Protein AF-0000000086189251 (afdb_homodimer)

Foldseek 3Di:
DDDPQKDWPDKFWAFDVVVCVVCQADQFLPTDTWTWTWIQHPQFTKIWTQDPVPGIDIFGQGRHPVLVVQQQLQAAAADDFFFQDPPQPDDPPNSPLSFFGPLFRHYAQEEEAAFALAAPFQWLQDQLRRYNVGFFGHDLVLSVVLVVSSCVGVVQAHLEYEYHHHARLPHPCSLVSLVVVVVGRYLAYEYEHQQQCLLPPPVSLVSCLVNQLHYAYEYEDAADDQQLCCNGTVGRCNVSSVSNLVSCLVSLRQYEYEHADKPPGCLLGLQVQVVVLLQGFNPAEYEYEYREDFHSRDDAGRHDMQALVNSQCNNCVNNVRLDHSQQWHQLHNARSRFKIKWKWFQAPVRRIDIPCVQCDVLNLCVLLVSCVVSVVPDPDPPDDDPVLSVLLNVLVNCCSGPSDDLSGLCPLVSVLSNVVVTVPNHVVSVVLSPDPDPCSNVVNSRNSRNTMYMYMYGYAYESSNDTVRNQSSANHWYWFAHPPGRIHTGHPNSLRHRPSNVCRRSSNVPTDGPD/DDDPQKDWPDKFWAFDVVVCVVCQADQFLPTDTWTWTWIQHPQFTKIWTQDPPPGIDIFGQGRHPVLVVQQQLQAAAADDFFFQDPPQPDDPPNSPLSFFGPLFRHYAQEEEAAFALAAPFQWLQDQLRRYNVGFFGHDLVLSVVLVVSSCVGVVQAHLEYEYHHHARLPHPCSLVSLVVVVPGRYLAYEYEHQQQCLLPPPVSLVSCLVNQLHYAYEYEDAADDQQLCCNGTVGRCNVSSVSNLVSCLVSLRQYEYEHADKPPGCLLGLQVQVVVLLQGFNPAEYEYEYREDFHSRDDAGRHDMQALVNSQCNNCVNNVRLDHSQQWHQLHNARSRFKIKWKWFQAPVRRIDIPCVQCDVLNLCVLLVSCVVSVVPDPDDPDDPPVLSVLLNVLVNCCSGPSDDLSGLCPLVSVLSCVVVGVPNHVVSVVLSPDPDPCSVVVNSRNSRNTMYMYMYGYAYESSNDTVRNQSSANHWYWFAHPPGRIHIGHPNSCRHRVSNVCRRSSNVPTDGPD

Sequence (1030 aa):
MPLRGDRIHRYVDAYCPLCHEAEPERPLSQVHRLAARLMVRDDRVWLERGCATHGLVRTLYDESPEILRYLEQWTAPTKLHVPDAEGNFDPLPSAYLRGLPEMQTQHTCILLEDLLEHCNLKCPTCFAESAPARASVVSVADVLASVDTRLSRENGRIDVLMLSGGEPTLHPQLAQLLDELVKRPIVRILINTNGLLVAQSDELLATLARHRERVEVYLQYDGPSAAASVHHRGADLRRFKEAAIMRLSEAGVFTTLTMTAQLGVNDHEIGAVVERALATPYIGGVTIQPVFGSGRASGIDPMDRLTHTGVLARLGPQTSGRVTWSDLTALPCSHPHCCSVGYLLRDDSGVWRSLTSLLGHDRMLELLDLAPDLVANRIADQQLPAELRKVVKSSILDLLSEQSSLSHPSMARVWGDICAACDLGVGTLATLASGKLPGGAARLRALLGERVVRVTVKPFMDINTMIEERLTQCCVHVATVGEGGAHQCAPFCAVQAWRPLSDQRISTAIGKDLRMPLRGDRIHRYVDAYCPLCHEAEPERPLSQVHRLAARLMVRDDRVWLERGCATHGLVRTLYDESPEILRYLEQWTAPTKLHVPDAEGNFDPLPSAYLRGLPEMQTQHTCILLEDLLEHCNLKCPTCFAESAPARASVVSVADVLASVDTRLSRENGRIDVLMLSGGEPTLHPQLAQLLDELVKRPIVRILINTNGLLVAQSDELLATLARHRERVEVYLQYDGPSAAASVHHRGADLRRFKEAAIMRLSEAGVFTTLTMTAQLGVNDHEIGAVVERALATPYIGGVTIQPVFGSGRASGIDPMDRLTHTGVLARLGPQTSGRVTWSDLTALPCSHPHCCSVGYLLRDDSGVWRSLTSLLGHDRMLELLDLAPDLVANRIADQQLPAELRKVVKSSILDLLSEQSSLSHPSMARVWGDICAACDLGVGTLATLASGKLPGGAARLRALLGERVVRVTVKPFMDINTMIEERLTQCCVHVATVGEGGAHQCAPFCAVQAWRPLSDQRISTAIGKDLR

Secondary structure (DSSP, 8-state):
--B-SSEEEEEEEE--HHHHHH-TT--GGGPPPEEEEEEEETTEEEEEEEETTTEEEEEEEES-HHHHHHHTT---PPBP---SSTT--PPTTGGGGGSS-TT--S--SEEEEE-BSB-S---TT-TT--BTT--EE--HHHHHHHHHHHHHHTTT-EEEEEEESS-GGG-TTHHHHHHHHTTSSEEEEEEEE-SHHHHH-HHHHHHHHHTTTTEEEEEE---S-HHHHHHHHSS--HHHHHHHHHHHHHTT--EEEEEEE-TTTTGGGHHHHHHHHHHSTTEEEEEEEE--S-TT-----TTS---HHHHHHHHHHHTTTSS-GGG-EE-TTS-TTT-EEEEEEE-TTS-EEEHHHHH-HHHHHHHTT--HHHHHT---S----HHHHHHHHHHHHHHTSTT--TTSTHHHHHHHHHHHHS--S-HHHHHHHH---TTHHHHHHHHHHHHEEEEEE-----TTT-BHHHHHT--EEEEEE-GGG-EEEEEHHHHHH-HHHHTTBHHHHT-EE--/--B-SSEEEEEEEE--HHHHHH-TT--GGGPPPEEEEEEEETTEEEEEEEETTTEEEEEEEES-HHHHHHHTT---PPBP---SSTT--PPTTGGGGGSS-TT--S--SEEEEE-BSB-S---TT-TT--BTT--EE--HHHHHHHHHHHHHHTTT-EEEEEEESS-GGG-TTHHHHHHHHTTSSEEEEEEEE-SHHHHH-HHHHHHHHHTTTTEEEEEE---S-HHHHHHHHSS--HHHHHHHHHHHHHTT--EEEEEEE-TTTTGGGHHHHHHHHHHSTTEEEEEEEE--S-TT-----TTS---HHHHHHHHHHHTTTSS-GGG-EE-TTS-TTT-EEEEEEE-TTS-EEEHHHHH-HHHHHHHTT--HHHHHT---S----HHHHHHHHHHHHHHTSTT--TTSTHHHHHHHHHHHHS--S-HHHHHHHH---TTHHHHHHHHHHHHEEEEEE-----TTT-BHHHHHT--EEEEEE-GGG-EEEEEHHHHHH-HHHHTTBHHHHT-EE--

Radius of gyration: 32.0 Å; Cα contacts (8 Å, |Δi|>4): 2337; chains: 2; bounding box: 62×94×77 Å

Nearest PDB structures (foldseek):
  7tom-assembly1_A  TM=7.694E-01  e=2.847E-34  Methanocaldococcus jannaschii
  7tol-assembly1_A  TM=7.715E-01  e=2.152E-32  Methanocaldococcus jannaschii
  6b4c-assembly9_I  TM=7.360E-01  e=2.020E-04  Trichoderma virens Gv29-8
  6b4c-assembly12_L  TM=7.309E-01  e=3.653E-04  Trichoderma virens Gv29-8
  6b4c-assembly5_E  TM=7.487E-01  e=1.705E-03  Trichoderma virens Gv29-8

Organism: NCBI:txid1656884

InterPro domains:
  IPR007197 Radical SAM [PF04055] (118-276)
  IPR007197 Radical SAM [PS51918] (101-327)
  IPR007197 Radical SAM [SFLDS00029] (111-299)
  IPR013785 Aldolase-type TIM barrel [G3DSA:3.20.20.70] (110-347)
  IPR034474 Methyltransferase, class D [PTHR43306] (32-494)
  IPR056488 HMPTM, N-terminal zinc ribbon domain [PF23545] (9-62)
  IPR058240 Radical SAM superfamily [SSF102114] (109-298)

Solvent-accessible surface area (backbone atoms only — not comparable to full-atom values): 51078 Å² total; per-residue (Å²): 109,56,67,56,81,41,35,79,73,43,73,47,39,27,52,57,46,66,61,39,69,75,42,59,76,56,61,48,84,72,51,63,76,22,63,24,32,36,32,37,45,95,66,21,26,31,35,37,35,40,31,67,86,74,36,79,46,76,21,48,51,34,53,33,53,69,56,50,56,56,22,60,55,35,54,50,64,29,29,46,57,57,44,60,34,86,82,34,27,49,60,69,66,38,25,44,61,52,9,39,30,62,74,45,50,24,32,69,41,29,41,33,38,36,41,20,33,29,14,98,48,62,32,49,47,30,53,76,60,34,21,63,83,36,48,24,35,41,49,63,68,57,51,49,50,41,53,51,49,50,22,68,52,32,83,60,40,38,36,23,39,33,38,25,48,36,30,35,86,67,44,90,55,45,70,59,42,51,61,56,51,72,74,40,65,52,62,29,35,32,39,39,32,72,33,60,60,54,42,69,32,67,66,56,45,51,52,49,46,74,42,24,65,46,35,35,36,36,32,52,43,57,48,91,52,55,68,37,28,28,61,46,46,66,41,72,50,60,67,39,44,52,42,21,52,51,52,34,31,75,58,60,27,41,26,28,40,32,24,65,30,33,64,93,64,35,55,87,36,54,22,57,44,53,50,50,31,72,72,34,54,15,26,38,21,36,35,42,25,35,64,49,60,20,57,49,25,68,85,73,47,56,74,62,66,47,27,57,40,41,54,34,64,42,29,18,78,51,41,78,58,69,45,39,49,81,34,36,40,22,28,26,62,34,37,36,83,47,27,35,37,25,42,34,36,43,28,82,86,68,49,72,43,31,53,38,65,71,62,29,64,70,54,49,36,47,56,62,60,41,36,66,74,66,48,72,73,64,78,80,69,89,67,60,53,68,69,56,43,51,52,37,31,52,32,50,49,45,58,51,38,84,52,51,43,88,56,34,76,65,39,40,55,35,51,23,48,44,38,70,74,33,91,67,58,39,64,64,58,30,49,46,40,70,46,89,50,90,67,31,66,61,52,41,48,50,48,46,23,61,26,36,34,34,43,31,40,42,39,61,45,18,53,62,55,38,44,49,66,52,58,36,22,30,30,46,24,30,38,23,41,32,83,94,66,41,68,33,32,31,37,45,46,56,33,52,58,34,49,78,46,40,51,19,24,40,18,67,59,64,26,40,71,74,122,109,58,68,56,83,41,35,79,73,43,73,48,40,27,52,59,47,66,62,39,69,75,42,59,76,56,60,48,84,73,50,62,77,22,62,24,31,35,32,38,47,95,67,21,26,29,35,36,32,40,32,67,87,74,36,79,46,75,23,46,50,33,54,32,52,67,57,49,56,56,22,60,56,34,52,49,64,30,30,46,56,58,44,63,33,87,82,35,25,50,61,69,66,38,27,45,61,53,10,39,29,62,74,46,49,25,31,67,42,28,41,33,38,38,40,20,33,28,14,97,50,62,33,48,47,31,51,77,60,34,20,64,83,35,47,24,35,41,50,64,68,57,52,49,49,42,52,51,50,49,21,70,50,33,83,58,40,36,36,22,39,33,39,26,50,35,29,33,86,67,43,92,55,44,68,59,42,51,60,55,51,72,73,41,64,49,61,30,36,32,38,37,34,73,32,59,61,55,43,70,32,66,66,57,46,49,53,48,45,75,40,24,66,46,36,35,36,36,32,52,42,58,49,92,50,55,67,38,28,28,61,46,45,65,40,72,52,61,66,39,43,53,42,21,51,51,52,33,32,75,58,59,26,42,28,28,40,32,23,65,30,35,64,93,64,34,56,87,35,53,21,57,45,53,50,51,31,72,72,33,54,15,26,37,20,38,35,43,23,36,63,47,60,20,58,49,24,68,84,74,46,57,74,62,67,48,26,58,39,41,54,34,65,42,28,19,78,51,41,78,58,69,45,39,50,80,33,36,40,22,28,27,62,35,37,35,82,47,28,34,38,26,43,35,37,43,26,82,86,68,51,71,42,32,54,38,64,70,63,29,64,71,54,48,35,48,56,62,61,42,36,65,75,65,51,72,73,64,84,78,72,88,67,62,54,70,66,54,43,51,52,39,31,51,32,50,50,44,59,49,35,84,52,51,41,87,53,34,75,65,40,39,53,35,51,23,46,45,38,70,75,31,92,68,57,39,64,65,56,32,49,46,41,71,46,89,50,88,66,31,65,62,53,42,48,51,48,44,23,61,27,35,33,35,43,32,39,43,39,61,45,18,55,62,55,36,43,50,65,51,57,36,22,31,30,46,25,31,39,24,40,30,83,96,66,41,68,33,30,31,38,47,46,54,32,53,56,34,50,77,47,41,52,18,25,41,20,66,60,65,27,39,71,73,121

pLDDT: mean 89.83, std 12.54, range [29.78, 98.88]

Structure (mmCIF, N/CA/C/O backbone):
data_AF-0000000086189251-model_v1
#
loop_
_entity.id
_entity.type
_entity.pdbx_description
1 polymer 'Radical SAM protein'
#
loop_
_atom_site.group_PDB
_atom_site.id
_atom_site.type_symbol
_atom_site.label_atom_id
_atom_site.label_alt_id
_atom_site.label_comp_id
_atom_site.label_asym_id
_atom_site.label_entity_id
_atom_site.label_seq_id
_atom_site.pdbx_PDB_ins_code
_atom_site.Cartn_x
_atom_site.Cartn_y
_atom_site.Cartn_z
_atom_site.occupancy
_atom_site.B_iso_or_equiv
_atom_site.auth_seq_id
_atom_site.auth_comp_id
_atom_site.auth_asym_id
_atom_site.auth_atom_id
_atom_site.pdbx_PDB_model_num
ATOM 1 N N . MET A 1 1 ? 8.203 10.938 21.984 1 82.81 1 MET A N 1
ATOM 2 C CA . MET A 1 1 ? 7.926 9.508 21.953 1 82.81 1 MET A CA 1
ATOM 3 C C . MET A 1 1 ? 9.047 8.75 21.266 1 82.81 1 MET A C 1
ATOM 5 O O . MET A 1 1 ? 9.703 9.281 20.359 1 82.81 1 MET A O 1
ATOM 9 N N . PRO A 1 2 ? 9.32 7.574 21.719 1 74.69 2 PRO A N 1
ATOM 10 C CA . PRO A 1 2 ? 10.367 6.777 21.078 1 74.69 2 PRO A CA 1
ATOM 11 C C . PRO A 1 2 ? 9.953 6.23 19.703 1 74.69 2 PRO A C 1
ATOM 13 O O . PRO A 1 2 ? 8.75 6.121 19.422 1 74.69 2 PRO A O 1
ATOM 16 N N . LEU A 1 3 ? 10.953 6.051 18.891 1 76.56 3 LEU A N 1
ATOM 17 C CA . LEU A 1 3 ? 10.695 5.363 17.641 1 76.56 3 LEU A CA 1
ATOM 18 C C . LEU A 1 3 ? 10.102 3.98 17.891 1 76.56 3 LEU A C 1
ATOM 20 O O . LEU A 1 3 ? 10.422 3.33 18.875 1 76.56 3 LEU A O 1
ATOM 24 N N . ARG A 1 4 ? 9.219 3.521 17.156 1 76.44 4 ARG A N 1
ATOM 25 C CA . ARG A 1 4 ? 8.531 2.238 17.281 1 76.44 4 ARG A CA 1
ATOM 26 C C . ARG A 1 4 ? 9.516 1.078 17.156 1 76.44 4 ARG A C 1
ATOM 28 O O . ARG A 1 4 ? 9.281 -0.003 17.688 1 76.44 4 ARG A O 1
ATOM 35 N N . GLY A 1 5 ? 10.711 1.241 16.609 1 75.31 5 GLY A N 1
ATOM 36 C CA . GLY A 1 5 ? 11.672 0.165 16.438 1 75.31 5 GLY A CA 1
ATOM 37 C C . GLY A 1 5 ? 11.398 -0.689 15.211 1 75.31 5 GLY A C 1
ATOM 38 O O . GLY A 1 5 ? 12.195 -1.562 14.867 1 75.31 5 GLY A O 1
ATOM 39 N N . ASP A 1 6 ? 10.227 -0.654 14.727 1 85.62 6 ASP A N 1
ATOM 40 C CA . ASP A 1 6 ? 9.844 -1.315 13.484 1 85.62 6 ASP A CA 1
ATOM 41 C C . ASP A 1 6 ? 9.516 -0.293 12.391 1 85.62 6 ASP A C 1
ATOM 43 O O . ASP A 1 6 ? 9.383 0.9 12.672 1 85.62 6 ASP A O 1
ATOM 47 N N . ARG A 1 7 ? 9.586 -0.708 11.211 1 88.62 7 ARG A N 1
ATOM 48 C CA . ARG A 1 7 ? 9.289 0.152 10.07 1 88.62 7 ARG A CA 1
ATOM 49 C C . ARG A 1 7 ? 8.078 -0.356 9.297 1 88.62 7 ARG A C 1
ATOM 51 O O . ARG A 1 7 ? 7.973 -1.553 9.016 1 88.62 7 ARG A O 1
ATOM 58 N N . ILE A 1 8 ? 7.215 0.523 9.047 1 91.62 8 ILE A N 1
ATOM 59 C CA . ILE A 1 8 ? 6.062 0.165 8.227 1 91.62 8 ILE A CA 1
ATOM 60 C C . ILE A 1 8 ? 6.5 -0.007 6.773 1 91.62 8 ILE A C 1
ATOM 62 O O . ILE A 1 8 ? 6.984 0.939 6.145 1 91.62 8 ILE A O 1
ATOM 66 N N . HIS A 1 9 ? 6.367 -1.194 6.285 1 93.81 9 HIS A N 1
ATOM 67 C CA . HIS A 1 9 ? 6.672 -1.455 4.883 1 93.81 9 HIS A CA 1
ATOM 68 C C . HIS A 1 9 ? 5.531 -1.004 3.977 1 93.81 9 HIS A C 1
ATOM 70 O O . HIS A 1 9 ? 5.766 -0.351 2.957 1 93.81 9 HIS A O 1
ATOM 76 N N . ARG A 1 10 ? 4.316 -1.361 4.43 1 94.12 10 ARG A N 1
ATOM 77 C CA . ARG A 1 10 ? 3.139 -0.965 3.664 1 94.12 10 ARG A CA 1
ATOM 78 C C . ARG A 1 10 ? 1.858 -1.255 4.441 1 94.12 10 ARG A C 1
ATOM 80 O O . ARG A 1 10 ? 1.791 -2.227 5.199 1 94.12 10 ARG A O 1
ATOM 87 N N . TYR A 1 11 ? 0.849 -0.387 4.191 1 96.69 11 TYR A N 1
ATOM 88 C CA . TYR A 1 11 ? -0.486 -0.683 4.699 1 96.69 11 TYR A CA 1
ATOM 89 C C . TYR A 1 11 ? -1.227 -1.635 3.766 1 96.69 11 TYR A C 1
ATOM 91 O O . TYR A 1 11 ? -1.125 -1.519 2.543 1 96.69 11 TYR A O 1
ATOM 99 N N . VAL A 1 12 ? -1.908 -2.57 4.367 1 98.06 12 VAL A N 1
ATOM 100 C CA . VAL A 1 12 ? -2.658 -3.551 3.586 1 98.06 12 VAL A CA 1
ATOM 101 C C . VAL A 1 12 ? -3.979 -3.865 4.285 1 98.06 12 VAL A C 1
ATOM 103 O O . VAL A 1 12 ? -4.285 -3.297 5.336 1 98.06 12 VAL A O 1
ATOM 106 N N . ASP A 1 13 ? -4.816 -4.652 3.629 1 98.12 13 ASP A N 1
ATOM 107 C CA . ASP A 1 13 ? -5.996 -5.266 4.23 1 98.12 13 ASP A CA 1
ATOM 108 C C . ASP A 1 13 ? -5.824 -6.777 4.359 1 98.12 13 ASP A C 1
ATOM 110 O O . ASP A 1 13 ? -5.273 -7.422 3.463 1 98.12 13 ASP A O 1
ATOM 114 N N . ALA A 1 14 ? -6.207 -7.254 5.449 1 98.38 14 ALA A N 1
ATOM 115 C CA . ALA A 1 14 ? -6.035 -8.68 5.711 1 98.38 14 ALA A CA 1
ATOM 116 C C . ALA A 1 14 ? -7.219 -9.242 6.488 1 98.38 14 ALA A C 1
ATOM 118 O O . ALA A 1 14 ? -8.273 -8.609 6.574 1 98.38 14 ALA A O 1
ATOM 119 N N . TYR A 1 15 ? -7.121 -10.492 6.934 1 98.19 15 TYR A N 1
ATOM 120 C CA . TYR A 1 15 ? -8.18 -11.211 7.637 1 98.19 15 TYR A CA 1
ATOM 121 C C . TYR A 1 15 ? -7.645 -11.867 8.906 1 98.19 15 TYR A C 1
ATOM 123 O O . TYR A 1 15 ? -6.445 -12.125 9.016 1 98.19 15 TYR A O 1
ATOM 131 N N . CYS A 1 16 ? -8.5 -12.125 9.859 1 98.25 16 CYS A N 1
ATOM 132 C CA . CYS A 1 16 ? -8.086 -12.695 11.133 1 98.25 16 CYS A CA 1
ATOM 133 C C . CYS A 1 16 ? -8.055 -14.219 11.07 1 98.25 16 CYS A C 1
ATOM 135 O O . CYS A 1 16 ? -9.094 -14.859 10.93 1 98.25 16 CYS A O 1
ATOM 137 N N . PRO A 1 17 ? -6.859 -14.781 11.18 1 97.25 17 PRO A N 1
ATOM 138 C CA . PRO A 1 17 ? -6.797 -16.234 11.141 1 97.25 17 PRO A CA 1
ATOM 139 C C . PRO A 1 17 ? -7.496 -16.891 12.328 1 97.25 17 PRO A C 1
ATOM 141 O O . PRO A 1 17 ? -7.996 -18.016 12.211 1 97.25 17 PRO A O 1
ATOM 144 N N . LEU A 1 18 ? -7.543 -16.203 13.445 1 97.69 18 LEU A N 1
ATOM 145 C CA . LEU A 1 18 ? -8.195 -16.75 14.633 1 97.69 18 LEU A CA 1
ATOM 146 C C . LEU A 1 18 ? -9.711 -16.781 14.461 1 97.69 18 LEU A C 1
ATOM 148 O O . LEU A 1 18 ? -10.367 -17.75 14.82 1 97.69 18 LEU A O 1
ATOM 152 N N . CYS A 1 19 ? -10.297 -15.688 13.922 1 97.38 19 CYS A N 1
ATOM 153 C CA . CYS A 1 19 ? -11.711 -15.703 13.578 1 97.38 19 CYS A CA 1
ATOM 154 C C . CYS A 1 19 ? -12.023 -16.812 12.586 1 97.38 19 CYS A C 1
ATOM 156 O O . CYS A 1 19 ? -13.055 -17.484 12.703 1 97.38 19 CYS A O 1
ATOM 158 N N . HIS A 1 20 ? -11.141 -16.953 11.625 1 95.75 20 HIS A N 1
ATOM 159 C CA . HIS A 1 20 ? -11.328 -17.969 10.578 1 95.75 20 HIS A CA 1
ATOM 160 C C . HIS A 1 20 ? -11.336 -19.375 11.172 1 95.75 20 HIS A C 1
ATOM 162 O O . HIS A 1 20 ? -12.188 -20.188 10.812 1 95.75 20 HIS A O 1
ATOM 168 N N . GLU A 1 21 ? -10.398 -19.656 12 1 93.56 21 GLU A N 1
ATOM 169 C CA . GLU A 1 21 ? -10.289 -20.969 12.617 1 93.56 21 GLU A CA 1
ATOM 170 C C . GLU A 1 21 ? -11.484 -21.25 13.531 1 93.56 21 GLU A C 1
ATOM 172 O O . GLU A 1 21 ? -11.961 -22.391 13.609 1 93.56 21 GLU A O 1
ATOM 177 N N . ALA A 1 22 ? -11.945 -20.234 14.18 1 95 22 ALA A N 1
ATOM 178 C CA . ALA A 1 22 ? -13.055 -20.375 15.109 1 95 22 ALA A CA 1
ATOM 179 C C . ALA A 1 22 ? -14.352 -20.703 14.375 1 95 22 ALA A C 1
ATOM 181 O O . ALA A 1 22 ? -15.188 -21.469 14.875 1 95 22 ALA A O 1
ATOM 182 N N . GLU A 1 23 ? -14.5 -20.109 13.18 1 94 23 GLU A N 1
ATOM 183 C CA . GLU A 1 23 ? -15.711 -20.344 12.391 1 94 23 GLU A CA 1
ATOM 184 C C . GLU A 1 23 ? -15.375 -20.469 10.906 1 94 23 GLU A C 1
ATOM 186 O O . GLU A 1 23 ? -15.75 -19.625 10.094 1 94 23 GLU A O 1
ATOM 191 N N . PRO A 1 24 ? -14.891 -21.578 10.523 1 87.31 24 PRO A N 1
ATOM 192 C CA . PRO A 1 24 ? -14.445 -21.766 9.141 1 87.31 24 PRO A CA 1
ATOM 193 C C . PRO A 1 24 ? -15.594 -21.719 8.141 1 87.31 24 PRO A C 1
ATOM 195 O O . PRO A 1 24 ? -15.383 -21.438 6.953 1 87.31 24 PRO A O 1
ATOM 198 N N . GLU A 1 25 ? -16.797 -21.953 8.602 1 90.62 25 GLU A N 1
ATOM 199 C CA . GLU A 1 25 ? -17.938 -22.031 7.691 1 90.62 25 GLU A CA 1
ATOM 200 C C . GLU A 1 25 ? -18.781 -20.75 7.762 1 90.62 25 GLU A C 1
ATOM 202 O O . GLU A 1 25 ? -19.875 -20.703 7.211 1 90.62 25 GLU A O 1
ATOM 207 N N . ARG A 1 26 ? -18.297 -19.781 8.375 1 93.56 26 ARG A N 1
ATOM 208 C CA . ARG A 1 26 ? -19.047 -18.547 8.5 1 93.56 26 ARG A CA 1
ATOM 209 C C . ARG A 1 26 ? -19.391 -17.969 7.133 1 93.56 26 ARG A C 1
ATOM 211 O O . ARG A 1 26 ? -18.578 -18.016 6.207 1 93.56 26 ARG A O 1
ATOM 218 N N . PRO A 1 27 ? -20.641 -17.375 7.074 1 96.38 27 PRO A N 1
ATOM 219 C CA . PRO A 1 27 ? -20.953 -16.688 5.82 1 96.38 27 PRO A CA 1
ATOM 220 C C . PRO A 1 27 ? -19.906 -15.633 5.453 1 96.38 27 PRO A C 1
ATOM 222 O O . PRO A 1 27 ? -19.438 -14.891 6.32 1 96.38 27 PRO A O 1
ATOM 225 N N . LEU A 1 28 ? -19.547 -15.602 4.16 1 97.25 28 LEU A N 1
ATOM 226 C CA . LEU A 1 28 ? -18.453 -14.734 3.727 1 97.25 28 LEU A CA 1
ATOM 227 C C . LEU A 1 28 ? -18.812 -13.266 3.949 1 97.25 28 LEU A C 1
ATOM 229 O O . LEU A 1 28 ? -17.906 -12.43 4.086 1 97.25 28 LEU A O 1
ATOM 233 N N . SER A 1 29 ? -20.125 -12.93 3.969 1 95.19 29 SER A N 1
ATOM 234 C CA . SER A 1 29 ? -20.547 -11.555 4.223 1 95.19 29 SER A CA 1
ATOM 235 C C . SER A 1 29 ? -20.203 -11.117 5.641 1 95.19 29 SER A C 1
ATOM 237 O O . SER A 1 29 ? -20.219 -9.93 5.953 1 95.19 29 SER A O 1
ATOM 239 N N . GLN A 1 30 ? -19.844 -12.07 6.504 1 95 30 GLN A N 1
ATOM 240 C CA . GLN A 1 30 ? -19.531 -11.773 7.898 1 95 30 GLN A CA 1
ATOM 241 C C . GLN A 1 30 ? -18.031 -11.812 8.141 1 95 30 GLN A C 1
ATOM 243 O O . GLN A 1 30 ? -17.578 -11.625 9.273 1 95 30 GLN A O 1
ATOM 248 N N . VAL A 1 31 ? -17.281 -12.117 7.098 1 96.38 31 VAL A N 1
ATOM 249 C CA . VAL A 1 31 ? -15.82 -12.031 7.207 1 96.38 31 VAL A CA 1
ATOM 250 C C . VAL A 1 31 ? -15.383 -10.57 7.164 1 96.38 31 VAL A C 1
ATOM 252 O O . VAL A 1 31 ? -15.672 -9.859 6.199 1 96.38 31 VAL A O 1
ATOM 255 N N . HIS A 1 32 ? -14.672 -10.141 8.18 1 94.62 32 HIS A N 1
ATOM 256 C CA . HIS A 1 32 ? -14.32 -8.734 8.305 1 94.62 32 HIS A CA 1
ATOM 257 C C . HIS A 1 32 ? -12.992 -8.438 7.613 1 94.62 32 HIS A C 1
ATOM 259 O O . HIS A 1 32 ? -12.008 -9.156 7.805 1 94.62 32 HIS A O 1
ATOM 265 N N . ARG A 1 33 ? -13.055 -7.41 6.797 1 95.69 33 ARG A N 1
ATOM 266 C CA . ARG A 1 33 ? -11.828 -6.816 6.285 1 95.69 33 ARG A CA 1
ATOM 267 C C . ARG A 1 33 ? -11.109 -6.02 7.371 1 95.69 33 ARG A C 1
ATOM 269 O O . ARG A 1 33 ? -11.68 -5.082 7.938 1 95.69 33 ARG A O 1
ATOM 276 N N . LEU A 1 34 ? -9.898 -6.367 7.676 1 97.75 34 LEU A N 1
ATOM 277 C CA . LEU A 1 34 ? -9.203 -5.73 8.789 1 97.75 34 LEU A CA 1
ATOM 278 C C . LEU A 1 34 ? -8.117 -4.789 8.297 1 97.75 34 LEU A C 1
ATOM 280 O O . LEU A 1 34 ? -7.43 -5.09 7.316 1 97.75 34 LEU A O 1
ATOM 284 N N . ALA A 1 35 ? -8.008 -3.623 8.992 1 96.94 35 ALA A N 1
ATOM 285 C CA . ALA A 1 35 ? -6.816 -2.801 8.812 1 96.94 35 ALA A CA 1
ATOM 286 C C . ALA A 1 35 ? -5.559 -3.564 9.219 1 96.94 35 ALA A C 1
ATOM 288 O O . ALA A 1 35 ? -5.504 -4.164 10.289 1 96.94 35 ALA A O 1
ATOM 289 N N . ALA A 1 36 ? -4.625 -3.549 8.289 1 98.31 36 ALA A N 1
ATOM 290 C CA . ALA A 1 36 ? -3.395 -4.305 8.516 1 98.31 36 ALA A CA 1
ATOM 291 C C . ALA A 1 36 ? -2.186 -3.574 7.941 1 98.31 36 ALA A C 1
ATOM 293 O O . ALA A 1 36 ? -2.328 -2.52 7.32 1 98.31 36 ALA A O 1
ATOM 294 N N . ARG A 1 37 ? -1.031 -4.098 8.312 1 97.38 37 ARG A N 1
ATOM 295 C CA . ARG A 1 37 ? 0.231 -3.547 7.824 1 97.38 37 ARG A CA 1
ATOM 296 C C . ARG A 1 37 ? 1.312 -4.621 7.777 1 97.38 37 ARG A C 1
ATOM 298 O O . ARG A 1 37 ? 1.271 -5.586 8.547 1 97.38 37 ARG A O 1
ATOM 305 N N . LEU A 1 38 ? 2.178 -4.461 6.777 1 98 38 LEU A N 1
ATOM 306 C CA . LEU A 1 38 ? 3.434 -5.207 6.766 1 98 38 LEU A CA 1
ATOM 307 C C . LEU A 1 38 ? 4.527 -4.441 7.504 1 98 38 LEU A C 1
ATOM 309 O O . LEU A 1 38 ? 4.867 -3.32 7.125 1 98 38 LEU A O 1
ATOM 313 N N . MET A 1 39 ? 5.031 -5.094 8.539 1 96.38 39 MET A N 1
ATOM 314 C CA . MET A 1 39 ? 6.02 -4.457 9.406 1 96.38 39 MET A CA 1
ATOM 315 C C . MET A 1 39 ? 7.371 -5.152 9.289 1 96.38 39 MET A C 1
ATOM 317 O O . MET A 1 39 ? 7.449 -6.383 9.328 1 96.38 39 MET A O 1
ATOM 321 N N . VAL A 1 40 ? 8.391 -4.363 9.102 1 95.38 40 VAL A N 1
ATOM 322 C CA . VAL A 1 40 ? 9.742 -4.914 9.125 1 95.38 40 VAL A CA 1
ATOM 323 C C . VAL A 1 40 ? 10.305 -4.848 10.539 1 95.38 40 VAL A C 1
ATOM 325 O O . VAL A 1 40 ? 10.422 -3.764 11.117 1 95.38 40 VAL A O 1
ATOM 328 N N . ARG A 1 41 ? 10.531 -5.914 11.086 1 93.69 41 ARG A N 1
ATOM 329 C CA . ARG A 1 41 ? 11.125 -6.059 12.414 1 93.69 41 ARG A CA 1
ATOM 330 C C . ARG A 1 41 ? 12.148 -7.188 12.445 1 93.69 41 ARG A C 1
ATOM 332 O O . ARG A 1 41 ? 11.875 -8.297 11.969 1 93.69 41 ARG A O 1
ATOM 339 N N . ASP A 1 42 ? 13.344 -6.902 12.938 1 92.69 42 ASP A N 1
ATOM 340 C CA . ASP A 1 42 ? 14.422 -7.883 13.039 1 92.69 42 ASP A CA 1
ATOM 341 C C . ASP A 1 42 ? 14.711 -8.531 11.688 1 92.69 42 ASP A C 1
ATOM 343 O O . ASP A 1 42 ? 14.797 -9.758 11.586 1 92.69 42 ASP A O 1
ATOM 347 N N . ASP A 1 43 ? 14.625 -7.758 10.656 1 93.44 43 ASP A N 1
ATOM 348 C CA . ASP A 1 43 ? 15 -8.109 9.289 1 93.44 43 ASP A CA 1
ATOM 349 C C . ASP A 1 43 ? 14.047 -9.156 8.711 1 93.44 43 ASP A C 1
ATOM 351 O O . ASP A 1 43 ? 14.453 -10 7.91 1 93.44 43 ASP A O 1
ATOM 355 N N . ARG A 1 44 ? 12.867 -9.195 9.258 1 97.5 44 ARG A N 1
ATOM 356 C CA . ARG A 1 44 ? 11.773 -9.992 8.711 1 97.5 44 ARG A CA 1
ATOM 357 C C . ARG A 1 44 ? 10.531 -9.133 8.484 1 97.5 44 ARG A C 1
ATOM 359 O O . ARG A 1 44 ? 10.445 -8.008 8.992 1 97.5 44 ARG A O 1
ATOM 366 N N . VAL A 1 45 ? 9.648 -9.602 7.715 1 98.38 45 VAL A N 1
ATOM 367 C CA . VAL A 1 45 ? 8.414 -8.883 7.418 1 98.38 45 VAL A CA 1
ATOM 368 C C . VAL A 1 45 ? 7.242 -9.57 8.109 1 98.38 45 VAL A C 1
ATOM 370 O O . VAL A 1 45 ? 6.98 -10.75 7.867 1 98.38 45 VAL A O 1
ATOM 373 N N . TRP A 1 46 ? 6.586 -8.859 8.906 1 98.56 46 TRP A N 1
ATOM 374 C CA . TRP A 1 46 ? 5.461 -9.383 9.672 1 98.56 46 TRP A CA 1
ATOM 375 C C . TRP A 1 46 ? 4.145 -8.773 9.195 1 98.56 46 TRP A C 1
ATOM 377 O O . TRP A 1 46 ? 4.09 -7.578 8.891 1 98.56 46 TRP A O 1
ATOM 387 N N . LEU A 1 47 ? 3.125 -9.602 9.07 1 98.75 47 LEU A N 1
ATOM 388 C CA . LEU A 1 47 ? 1.77 -9.117 8.836 1 98.75 47 LEU A CA 1
ATOM 389 C C . LEU A 1 47 ? 1.029 -8.898 10.148 1 98.75 47 LEU A C 1
ATOM 391 O O . LEU A 1 47 ? 0.8 -9.852 10.898 1 98.75 47 LEU A O 1
ATOM 395 N N . GLU A 1 48 ? 0.732 -7.664 10.43 1 98.25 48 GLU A N 1
ATOM 396 C CA . GLU A 1 48 ? -0.018 -7.305 11.633 1 98.25 48 GLU A CA 1
ATOM 397 C C . GLU A 1 48 ? -1.407 -6.781 11.273 1 98.25 48 GLU A C 1
ATOM 399 O O . GLU A 1 48 ? -1.56 -5.992 10.344 1 98.25 48 GLU A O 1
ATOM 404 N N . ARG A 1 49 ? -2.441 -7.293 11.891 1 98.19 49 ARG A N 1
ATOM 405 C CA . ARG A 1 49 ? -3.795 -6.797 11.664 1 98.19 49 ARG A CA 1
ATOM 406 C C . ARG A 1 49 ? -4.562 -6.668 12.977 1 98.19 49 ARG A C 1
ATOM 408 O O . ARG A 1 49 ? -4.285 -7.387 13.938 1 98.19 49 ARG A O 1
ATOM 415 N N . GLY A 1 50 ? -5.418 -5.668 13.062 1 98.31 50 GLY A N 1
ATOM 416 C CA . GLY A 1 50 ? -6.246 -5.426 14.234 1 98.31 50 GLY A CA 1
ATOM 417 C C . GLY A 1 50 ? -7.629 -6.043 14.125 1 98.31 50 GLY A C 1
ATOM 418 O O . GLY A 1 50 ? -8.391 -5.715 13.219 1 98.31 50 GLY A O 1
ATOM 419 N N . CYS A 1 51 ? -7.961 -6.938 15.023 1 98.12 51 CYS A N 1
ATOM 420 C CA . CYS A 1 51 ? -9.258 -7.598 15.086 1 98.12 51 CYS A CA 1
ATOM 421 C C . CYS A 1 51 ? -10.016 -7.199 16.344 1 98.12 51 CYS A C 1
ATOM 423 O O . CYS A 1 51 ? -9.492 -7.305 17.453 1 98.12 51 CYS A O 1
ATOM 425 N N . ALA A 1 52 ? -11.211 -6.758 16.172 1 96.88 52 ALA A N 1
ATOM 426 C CA . ALA A 1 52 ? -12.008 -6.289 17.297 1 96.88 52 ALA A CA 1
ATOM 427 C C . ALA A 1 52 ? -12.18 -7.383 18.344 1 96.88 52 ALA A C 1
ATOM 429 O O . ALA A 1 52 ? -12.312 -7.094 19.531 1 96.88 52 ALA A O 1
ATOM 430 N N . THR A 1 53 ? -12.117 -8.617 17.891 1 97 53 THR A N 1
ATOM 431 C CA . THR A 1 53 ? -12.344 -9.75 18.781 1 97 53 THR A CA 1
ATOM 432 C C . THR A 1 53 ? -11.023 -10.25 19.359 1 97 53 THR A C 1
ATOM 434 O O . THR A 1 53 ? -10.945 -10.562 20.547 1 97 53 THR A O 1
ATOM 437 N N . HIS A 1 54 ? -9.938 -10.25 18.609 1 98.19 54 HIS A N 1
ATOM 438 C CA . HIS A 1 54 ? -8.734 -10.961 19.031 1 98.19 54 HIS A CA 1
ATOM 439 C C . HIS A 1 54 ? -7.578 -10 19.266 1 98.19 54 HIS A C 1
ATOM 441 O O . HIS A 1 54 ? -6.488 -10.422 19.656 1 98.19 54 HIS A O 1
ATOM 447 N N . GLY A 1 55 ? -7.832 -8.711 19.047 1 98.19 55 GLY A N 1
ATOM 448 C CA . GLY A 1 55 ? -6.762 -7.742 19.234 1 98.19 55 GLY A CA 1
ATOM 449 C C . GLY A 1 55 ? -5.742 -7.754 18.109 1 98.19 55 GLY A C 1
ATOM 450 O O . GLY A 1 55 ? -6.098 -7.93 16.938 1 98.19 55 GLY A O 1
ATOM 451 N N . LEU A 1 56 ? -4.516 -7.43 18.469 1 98.06 56 LEU A N 1
ATOM 452 C CA . LEU A 1 56 ? -3.438 -7.434 17.5 1 98.06 56 LEU A CA 1
ATOM 453 C C . LEU A 1 56 ? -3.004 -8.859 17.172 1 98.06 56 LEU A C 1
ATOM 455 O O . LEU A 1 56 ? -2.598 -9.609 18.062 1 98.06 56 LEU A O 1
ATOM 459 N N . VAL A 1 57 ? -3.16 -9.25 15.953 1 98.38 57 VAL A N 1
ATOM 460 C CA . VAL A 1 57 ? -2.725 -10.562 15.477 1 98.38 57 VAL A CA 1
ATOM 461 C C . VAL A 1 57 ? -1.528 -10.406 14.547 1 98.38 57 VAL A C 1
ATOM 463 O O . VAL A 1 57 ? -1.611 -9.703 13.531 1 98.38 57 VAL A O 1
ATOM 466 N N . ARG A 1 58 ? -0.418 -11.062 14.891 1 97.88 58 ARG A N 1
ATOM 467 C CA . ARG A 1 58 ? 0.818 -10.961 14.117 1 97.88 58 ARG A CA 1
ATOM 468 C C . ARG A 1 58 ? 1.251 -12.328 13.602 1 97.88 58 ARG A C 1
ATOM 470 O O . ARG A 1 58 ? 1.181 -13.32 14.32 1 97.88 58 ARG A O 1
ATOM 477 N N . THR A 1 59 ? 1.593 -12.414 12.289 1 98.69 59 THR A N 1
ATOM 478 C CA . THR A 1 59 ? 2.16 -13.617 11.68 1 98.69 59 THR A CA 1
ATOM 479 C C . THR A 1 59 ? 3.32 -13.258 10.758 1 98.69 59 THR A C 1
ATOM 481 O O . THR A 1 59 ? 3.443 -12.109 10.32 1 98.69 59 THR A O 1
ATOM 484 N N . LEU A 1 60 ? 4.184 -14.25 10.492 1 98.75 60 LEU A N 1
ATOM 485 C CA . LEU A 1 60 ? 5.285 -14.039 9.555 1 98.75 60 LEU A CA 1
ATOM 486 C C . LEU A 1 60 ? 4.773 -13.969 8.125 1 98.75 60 LEU A C 1
ATOM 488 O O . LEU A 1 60 ? 4.086 -14.883 7.66 1 98.75 60 LEU A O 1
ATOM 492 N N . TYR A 1 61 ? 5.062 -12.875 7.461 1 98.62 61 TYR A N 1
ATOM 493 C CA . TYR A 1 61 ? 4.645 -12.711 6.07 1 98.62 61 TYR A CA 1
ATOM 494 C C . TYR A 1 61 ? 5.754 -13.133 5.117 1 98.62 61 TYR A C 1
ATOM 496 O O . TYR A 1 61 ? 5.496 -13.836 4.133 1 98.62 61 TYR A O 1
ATOM 504 N N . ASP A 1 62 ? 6.98 -12.688 5.41 1 98.62 62 ASP A N 1
ATOM 505 C CA . ASP A 1 62 ? 8.109 -13.039 4.551 1 98.62 62 ASP A CA 1
ATOM 506 C C . ASP A 1 62 ? 9.422 -12.953 5.316 1 98.62 62 ASP A C 1
ATOM 508 O O . ASP A 1 62 ? 9.547 -12.195 6.277 1 98.62 62 ASP A O 1
ATOM 512 N N . GLU A 1 63 ? 10.469 -13.602 4.844 1 98.31 63 GLU A N 1
ATOM 513 C CA . GLU A 1 63 ? 11.703 -13.797 5.602 1 98.31 63 GLU A CA 1
ATOM 514 C C . GLU A 1 63 ? 12.727 -12.711 5.289 1 98.31 63 GLU A C 1
ATOM 516 O O . GLU A 1 63 ? 13.664 -12.492 6.059 1 98.31 63 GLU A O 1
ATOM 521 N N . SER A 1 64 ? 12.594 -12.023 4.129 1 98.06 64 SER A N 1
ATOM 522 C CA . SER A 1 64 ? 13.625 -11.062 3.75 1 98.06 64 SER A CA 1
ATOM 523 C C . SER A 1 64 ? 13.016 -9.773 3.215 1 98.06 64 SER A C 1
ATOM 525 O O . SER A 1 64 ? 12.539 -9.734 2.076 1 98.06 64 SER A O 1
ATOM 527 N N . PRO A 1 65 ? 13.094 -8.656 4.012 1 96.56 65 PRO A N 1
ATOM 528 C CA . PRO A 1 65 ? 12.602 -7.375 3.506 1 96.56 65 PRO A CA 1
ATOM 529 C C . PRO A 1 65 ? 13.367 -6.891 2.279 1 96.56 65 PRO A C 1
ATOM 531 O O . PRO A 1 65 ? 12.789 -6.246 1.399 1 96.56 65 PRO A O 1
ATOM 534 N N . GLU A 1 66 ? 14.633 -7.195 2.199 1 94.94 66 GLU A N 1
ATOM 535 C CA . GLU A 1 66 ? 15.469 -6.777 1.08 1 94.94 66 GLU A CA 1
ATOM 536 C C . GLU A 1 66 ? 14.977 -7.371 -0.234 1 94.94 66 GLU A C 1
ATOM 538 O O . GLU A 1 66 ? 14.766 -6.648 -1.21 1 94.94 66 GLU A O 1
ATOM 543 N N . ILE A 1 67 ? 14.773 -8.656 -0.259 1 97.56 67 ILE A N 1
ATOM 544 C CA . ILE A 1 67 ? 14.344 -9.328 -1.477 1 97.56 67 ILE A CA 1
ATOM 545 C C . ILE A 1 67 ? 12.922 -8.891 -1.833 1 97.56 67 ILE A C 1
ATOM 547 O O . ILE A 1 67 ? 12.586 -8.75 -3.01 1 97.56 67 ILE A O 1
ATOM 551 N N . LEU A 1 68 ? 12.156 -8.703 -0.771 1 97.19 68 LEU A N 1
ATOM 552 C CA . LEU A 1 68 ? 10.781 -8.258 -1 1 97.19 68 LEU A CA 1
ATOM 553 C C . LEU A 1 68 ? 10.758 -6.902 -1.701 1 97.19 68 LEU A C 1
ATOM 555 O O . LEU A 1 68 ? 10.008 -6.707 -2.658 1 97.19 68 LEU A O 1
ATOM 559 N N . ARG A 1 69 ? 11.57 -5.941 -1.268 1 93.38 69 ARG A N 1
ATOM 560 C CA . ARG A 1 69 ? 11.68 -4.629 -1.896 1 93.38 69 ARG A CA 1
ATOM 561 C C . ARG A 1 69 ? 12.156 -4.754 -3.342 1 93.38 69 ARG A C 1
ATOM 563 O O . ARG A 1 69 ? 11.688 -4.02 -4.219 1 93.38 69 ARG A O 1
ATOM 570 N N . TYR A 1 70 ? 13.039 -5.641 -3.529 1 92.94 70 TYR A N 1
ATOM 571 C CA . TYR A 1 70 ? 13.531 -5.895 -4.883 1 92.94 70 TYR A CA 1
ATOM 572 C C . TYR A 1 70 ? 12.391 -6.32 -5.801 1 92.94 70 TYR A C 1
ATOM 574 O O . TYR A 1 70 ? 12.242 -5.793 -6.906 1 92.94 70 TYR A O 1
ATOM 582 N N . LEU A 1 71 ? 11.609 -7.262 -5.352 1 94.56 71 LEU A N 1
ATOM 583 C CA . LEU A 1 71 ? 10.508 -7.773 -6.156 1 94.56 71 LEU A CA 1
ATOM 584 C C . LEU A 1 71 ? 9.508 -6.664 -6.477 1 94.56 71 LEU A C 1
ATOM 586 O O . LEU A 1 71 ? 8.945 -6.629 -7.57 1 94.56 71 LEU A O 1
ATOM 590 N N . GLU A 1 72 ? 9.32 -5.766 -5.582 1 92.31 72 GLU A N 1
ATOM 591 C CA . GLU A 1 72 ? 8.328 -4.703 -5.723 1 92.31 72 GLU A CA 1
ATOM 592 C C . GLU A 1 72 ? 8.734 -3.713 -6.812 1 92.31 72 GLU A C 1
ATOM 594 O O . GLU A 1 72 ? 7.918 -2.904 -7.258 1 92.31 72 GLU A O 1
ATOM 599 N N . GLN A 1 73 ? 9.914 -3.842 -7.309 1 86.38 73 GLN A N 1
ATOM 600 C CA . GLN A 1 73 ? 10.375 -2.965 -8.383 1 86.38 73 GLN A CA 1
ATOM 601 C C . GLN A 1 73 ? 9.844 -3.424 -9.734 1 86.38 73 GLN A C 1
ATOM 603 O O . GLN A 1 73 ? 9.859 -2.662 -10.703 1 86.38 73 GLN A O 1
ATOM 608 N N . TRP A 1 74 ? 9.414 -4.66 -9.727 1 86.69 74 TRP A N 1
ATOM 609 C CA . TRP A 1 74 ? 9.055 -5.273 -11 1 86.69 74 TRP A CA 1
ATOM 610 C C . TRP A 1 74 ? 7.543 -5.246 -11.219 1 86.69 74 TRP A C 1
ATOM 612 O O . TRP A 1 74 ? 6.922 -6.293 -11.43 1 86.69 74 TRP A O 1
ATOM 622 N N . THR A 1 75 ? 6.918 -4.121 -11.117 1 78.94 75 THR A N 1
ATOM 623 C CA . THR A 1 75 ? 5.477 -3.998 -11.297 1 78.94 75 THR A CA 1
ATOM 624 C C . THR A 1 75 ? 5.145 -3.418 -12.664 1 78.94 75 THR A C 1
ATOM 626 O O . THR A 1 75 ? 5.625 -2.342 -13.023 1 78.94 75 THR A O 1
ATOM 629 N N . ALA A 1 76 ? 4.359 -4.176 -13.422 1 77.81 76 ALA A N 1
ATOM 630 C CA . ALA A 1 76 ? 3.912 -3.736 -14.742 1 77.81 76 ALA A CA 1
ATOM 631 C C . ALA A 1 76 ? 2.42 -3.41 -14.734 1 77.81 76 ALA A C 1
ATOM 633 O O . ALA A 1 76 ? 1.699 -3.795 -13.805 1 77.81 76 ALA A O 1
ATOM 634 N N . PRO A 1 77 ? 2.02 -2.684 -15.742 1 79.44 77 PRO A N 1
ATOM 635 C CA . PRO A 1 77 ? 0.577 -2.455 -15.852 1 79.44 77 PRO A CA 1
ATOM 636 C C . PRO A 1 77 ? -0.216 -3.75 -16.016 1 79.44 77 PRO A C 1
ATOM 638 O O . PRO A 1 77 ? 0.253 -4.691 -16.656 1 79.44 77 PRO A O 1
ATOM 641 N N . THR A 1 78 ? -1.331 -3.77 -15.445 1 85.75 78 THR A N 1
ATOM 642 C CA . THR A 1 78 ? -2.186 -4.953 -15.5 1 85.75 78 THR A CA 1
ATOM 643 C C . THR A 1 78 ? -3.1 -4.902 -16.719 1 85.75 78 THR A C 1
ATOM 645 O O . THR A 1 78 ? -3.215 -3.863 -17.375 1 85.75 78 THR A O 1
ATOM 648 N N . LYS A 1 79 ? -3.662 -6.023 -17.031 1 87.81 79 LYS A N 1
ATOM 649 C CA . LYS A 1 79 ? -4.598 -6.129 -18.156 1 87.81 79 LYS A CA 1
ATOM 650 C C . LYS A 1 79 ? -6.043 -6.09 -17.672 1 87.81 79 LYS A C 1
ATOM 652 O O . LYS A 1 79 ? -6.32 -6.41 -16.516 1 87.81 79 LYS A O 1
ATOM 657 N N . LEU A 1 80 ? -6.91 -5.723 -18.547 1 89.12 80 LEU A N 1
ATOM 658 C CA . LEU A 1 80 ? -8.328 -5.621 -18.234 1 89.12 80 LEU A CA 1
ATOM 659 C C . LEU A 1 80 ? -8.93 -7.004 -17.984 1 89.12 80 LEU A C 1
ATOM 661 O O . LEU A 1 80 ? -8.469 -7.996 -18.562 1 89.12 80 LEU A O 1
ATOM 665 N N . HIS A 1 81 ? -9.891 -7.016 -17.109 1 92.75 81 HIS A N 1
ATOM 666 C CA . HIS A 1 81 ? -10.688 -8.219 -16.906 1 92.75 81 HIS A CA 1
ATOM 667 C C . HIS A 1 81 ? -12.164 -7.957 -17.156 1 92.75 81 HIS A C 1
ATOM 669 O O . HIS A 1 81 ? -12.609 -6.809 -17.141 1 92.75 81 HIS A O 1
ATOM 675 N N . VAL A 1 82 ? -12.875 -8.945 -17.469 1 95.62 82 VAL A N 1
ATOM 676 C CA . VAL A 1 82 ? -14.328 -8.891 -17.562 1 95.62 82 VAL A CA 1
ATOM 677 C C . VAL A 1 82 ? -14.945 -9.578 -16.344 1 95.62 82 VAL A C 1
ATOM 679 O O . VAL A 1 82 ? -14.688 -10.758 -16.094 1 95.62 82 VAL A O 1
ATOM 682 N N . PRO A 1 83 ? -15.742 -8.797 -15.578 1 96.88 83 PRO A N 1
ATOM 683 C CA . PRO A 1 83 ? -16.359 -9.438 -14.414 1 96.88 83 PRO A CA 1
ATOM 684 C C . PRO A 1 83 ? -17.297 -10.578 -14.789 1 96.88 83 PRO A C 1
ATOM 686 O O . PRO A 1 83 ? -17.938 -10.531 -15.844 1 96.88 83 PRO A O 1
ATOM 689 N N . ASP A 1 84 ? -17.375 -11.57 -13.945 1 97.5 84 ASP A N 1
ATOM 690 C CA . ASP A 1 84 ? -18.297 -12.688 -14.18 1 97.5 84 ASP A CA 1
ATOM 691 C C . ASP A 1 84 ? -19.75 -12.258 -14.016 1 97.5 84 ASP A C 1
ATOM 693 O O . ASP A 1 84 ? -20.625 -12.766 -14.703 1 97.5 84 ASP A O 1
ATOM 697 N N . ALA A 1 85 ? -20.016 -11.422 -13.102 1 95.56 85 ALA A N 1
ATOM 698 C CA . ALA A 1 85 ? -21.312 -10.812 -12.883 1 95.56 85 ALA A CA 1
ATOM 699 C C . ALA A 1 85 ? -21.219 -9.289 -12.914 1 95.56 85 ALA A C 1
ATOM 701 O O . ALA A 1 85 ? -20.625 -8.672 -12.031 1 95.56 85 ALA A O 1
ATOM 702 N N . GLU A 1 86 ? -21.875 -8.688 -13.883 1 95.06 86 GLU A N 1
ATOM 703 C CA . GLU A 1 86 ? -21.875 -7.234 -14.008 1 95.06 86 GLU A CA 1
ATOM 704 C C . GLU A 1 86 ? -22.469 -6.566 -12.773 1 95.06 86 GLU A C 1
ATOM 706 O O . GLU A 1 86 ? -23.469 -7.027 -12.234 1 95.06 86 GLU A O 1
ATOM 711 N N . GLY A 1 87 ? -21.812 -5.574 -12.273 1 96.81 87 GLY A N 1
ATOM 712 C CA . GLY A 1 87 ? -22.328 -4.82 -11.141 1 96.81 87 GLY A CA 1
ATOM 713 C C . GLY A 1 87 ? -21.922 -5.406 -9.805 1 96.81 87 GLY A C 1
ATOM 714 O O . GLY A 1 87 ? -22.344 -4.906 -8.75 1 96.81 87 GLY A O 1
ATOM 715 N N . ASN A 1 88 ? -21.156 -6.461 -9.805 1 97.56 88 ASN A N 1
ATOM 716 C CA . ASN A 1 88 ? -20.672 -7.059 -8.562 1 97.56 88 ASN A CA 1
ATOM 717 C C . ASN A 1 88 ? -19.594 -6.195 -7.914 1 97.56 88 ASN A C 1
ATOM 719 O O . ASN A 1 88 ? -18.406 -6.375 -8.172 1 97.56 88 ASN A O 1
ATOM 723 N N . PHE A 1 89 ? -20.031 -5.262 -7.039 1 98 89 PHE A N 1
ATOM 724 C CA . PHE A 1 89 ? -19.141 -4.418 -6.258 1 98 89 PHE A CA 1
ATOM 725 C C . PHE A 1 89 ? -19.141 -4.824 -4.793 1 98 89 PHE A C 1
ATOM 727 O O . PHE A 1 89 ? -18.844 -4.016 -3.912 1 98 89 PHE A O 1
ATOM 734 N N . ASP A 1 90 ? -19.547 -6.074 -4.5 1 96.75 90 ASP A N 1
ATOM 735 C CA . ASP A 1 90 ? -19.547 -6.582 -3.131 1 96.75 90 ASP A CA 1
ATOM 736 C C . ASP A 1 90 ? -18.141 -6.594 -2.549 1 96.75 90 ASP A C 1
ATOM 738 O O . ASP A 1 90 ? -17.156 -6.688 -3.287 1 96.75 90 ASP A O 1
ATOM 742 N N . PRO A 1 91 ? -18.094 -6.477 -1.208 1 96 91 PRO A N 1
ATOM 743 C CA . PRO A 1 91 ? -16.766 -6.539 -0.578 1 96 91 PRO A CA 1
ATOM 744 C C . PRO A 1 91 ? -16.156 -7.938 -0.622 1 96 91 PRO A C 1
ATOM 746 O O . PRO A 1 91 ? -16.891 -8.93 -0.63 1 96 91 PRO A O 1
ATOM 749 N N . LEU A 1 92 ? -14.828 -7.988 -0.693 1 96.81 92 LEU A N 1
ATOM 750 C CA . LEU A 1 92 ? -14.133 -9.266 -0.569 1 96.81 92 LEU A CA 1
ATOM 751 C C . LEU A 1 92 ? -14.195 -9.781 0.864 1 96.81 92 LEU A C 1
ATOM 753 O O . LEU A 1 92 ? -14.266 -9 1.811 1 96.81 92 LEU A O 1
ATOM 757 N N . PRO A 1 93 ? -14.312 -11.023 1.033 1 97.19 93 PRO A N 1
ATOM 758 C CA . PRO A 1 93 ? -14.234 -12.047 -0.012 1 97.19 93 PRO A CA 1
ATOM 759 C C . PRO A 1 93 ? -15.609 -12.43 -0.557 1 97.19 93 PRO A C 1
ATOM 761 O O . PRO A 1 93 ? -15.711 -13.25 -1.471 1 97.19 93 PRO A O 1
ATOM 764 N N . SER A 1 94 ? -16.703 -11.859 -0.065 1 97.38 94 SER A N 1
ATOM 765 C CA . SER A 1 94 ? -18.047 -12.258 -0.435 1 97.38 94 SER A CA 1
ATOM 766 C C . SER A 1 94 ? -18.297 -12.062 -1.928 1 97.38 94 SER A C 1
ATOM 768 O O . SER A 1 94 ? -19.078 -12.797 -2.535 1 97.38 94 SER A O 1
ATOM 770 N N . ALA A 1 95 ? -17.594 -11.117 -2.523 1 97.81 95 ALA A N 1
ATOM 771 C CA . ALA A 1 95 ? -17.766 -10.828 -3.945 1 97.81 95 ALA A CA 1
ATOM 772 C C . ALA A 1 95 ? -17.484 -12.07 -4.793 1 97.81 95 ALA A C 1
ATOM 774 O O . ALA A 1 95 ? -18.109 -12.266 -5.836 1 97.81 95 ALA A O 1
ATOM 775 N N . TYR A 1 96 ? -16.594 -12.891 -4.391 1 98.25 96 TYR A N 1
ATOM 776 C CA . TYR A 1 96 ? -16.125 -14.023 -5.188 1 98.25 96 TYR A CA 1
ATOM 777 C C . TYR A 1 96 ? -17.188 -15.117 -5.262 1 98.25 96 TYR A C 1
ATOM 779 O O . TYR A 1 96 ? -17.094 -16.031 -6.078 1 98.25 96 TYR A O 1
ATOM 787 N N . LEU A 1 97 ? -18.25 -15.039 -4.406 1 97.75 97 LEU A N 1
ATOM 788 C CA . LEU A 1 97 ? -19.359 -15.977 -4.504 1 97.75 97 LEU A CA 1
ATOM 789 C C . LEU A 1 97 ? -20.047 -15.867 -5.855 1 97.75 97 LEU A C 1
ATOM 791 O O . LEU A 1 97 ? -20.672 -16.828 -6.32 1 97.75 97 LEU A O 1
ATOM 795 N N . ARG A 1 98 ? -19.844 -14.727 -6.453 1 97.5 98 ARG A N 1
ATOM 796 C CA . ARG A 1 98 ? -20.422 -14.484 -7.762 1 97.5 98 ARG A CA 1
ATOM 797 C C . ARG A 1 98 ? -19.344 -14.336 -8.828 1 97.5 98 ARG A C 1
ATOM 799 O O . ARG A 1 98 ? -19.516 -13.578 -9.789 1 97.5 98 ARG A O 1
ATOM 806 N N . GLY A 1 99 ? -18.219 -14.961 -8.633 1 98 99 GLY A N 1
ATOM 807 C CA . GLY A 1 99 ? -17.109 -14.914 -9.578 1 98 99 GLY A CA 1
ATOM 808 C C . GLY A 1 99 ? -16.25 -13.68 -9.422 1 98 99 GLY A C 1
ATOM 809 O O . GLY A 1 99 ? -16.266 -13.039 -8.367 1 98 99 GLY A O 1
ATOM 810 N N . LEU A 1 100 ? -15.438 -13.375 -10.453 1 98.06 100 LEU A N 1
ATOM 811 C CA . LEU A 1 100 ? -14.555 -12.211 -10.43 1 98.06 100 LEU A CA 1
ATOM 812 C C . LEU A 1 100 ? -15.367 -10.914 -10.422 1 98.06 100 LEU A C 1
ATOM 814 O O . LEU A 1 100 ? -16.188 -10.688 -11.32 1 98.06 100 LEU A O 1
ATOM 818 N N . PRO A 1 101 ? -15.125 -10.078 -9.469 1 98.06 101 PRO A N 1
ATOM 819 C CA . PRO A 1 101 ? -15.93 -8.859 -9.336 1 98.06 101 PRO A CA 1
ATOM 820 C C . PRO A 1 101 ? -15.414 -7.719 -10.203 1 98.06 101 PRO A C 1
ATOM 822 O O . PRO A 1 101 ? -14.352 -7.84 -10.82 1 98.06 101 PRO A O 1
ATOM 825 N N . GLU A 1 102 ? -16.172 -6.613 -10.188 1 97.56 102 GLU A N 1
ATOM 826 C CA . GLU A 1 102 ? -15.852 -5.414 -10.953 1 97.56 102 GLU A CA 1
ATOM 827 C C . GLU A 1 102 ? -14.492 -4.84 -10.547 1 97.56 102 GLU A C 1
ATOM 829 O O . GLU A 1 102 ? -13.781 -4.277 -11.383 1 97.56 102 GLU A O 1
ATOM 834 N N . MET A 1 103 ? -14.109 -5.035 -9.32 1 96.62 103 MET A N 1
ATOM 835 C CA . MET A 1 103 ? -12.938 -4.352 -8.797 1 96.62 103 MET A CA 1
ATOM 836 C C . MET A 1 103 ? -11.68 -5.191 -9.008 1 96.62 103 MET A C 1
ATOM 838 O O . MET A 1 103 ? -10.578 -4.781 -8.625 1 96.62 103 MET A O 1
ATOM 842 N N . GLN A 1 104 ? -11.836 -6.352 -9.594 1 96.38 104 GLN A N 1
ATOM 843 C CA . GLN A 1 104 ? -10.648 -7.129 -9.93 1 96.38 104 GLN A CA 1
ATOM 844 C C . GLN A 1 104 ? -9.711 -6.336 -10.836 1 96.38 104 GLN A C 1
ATOM 846 O O . GLN A 1 104 ? -10.172 -5.551 -11.672 1 96.38 104 GLN A O 1
ATOM 851 N N . THR A 1 105 ? -8.367 -6.59 -10.672 1 94.62 105 THR A N 1
ATOM 852 C CA . THR A 1 105 ? -7.457 -5.727 -11.414 1 94.62 105 THR A CA 1
ATOM 853 C C . THR A 1 105 ? -6.586 -6.543 -12.359 1 94.62 105 THR A C 1
ATOM 855 O O . THR A 1 105 ? -5.602 -6.039 -12.906 1 94.62 105 THR A O 1
ATOM 858 N N . GLN A 1 106 ? -6.852 -7.75 -12.555 1 92.56 106 GLN A N 1
ATOM 859 C CA . GLN A 1 106 ? -6.105 -8.602 -13.477 1 92.56 106 GLN A CA 1
ATOM 860 C C . GLN A 1 106 ? -7.008 -9.664 -14.102 1 92.56 106 GLN A C 1
ATOM 862 O O . GLN A 1 106 ? -7.906 -10.188 -13.445 1 92.56 106 GLN A O 1
ATOM 867 N N . HIS A 1 107 ? -6.75 -9.969 -15.344 1 94.06 107 HIS A N 1
ATOM 868 C CA . HIS A 1 107 ? -7.508 -11 -16.031 1 94.06 107 HIS A CA 1
ATOM 869 C C . HIS A 1 107 ? -7.035 -12.391 -15.633 1 94.06 107 HIS A C 1
ATOM 871 O O . HIS A 1 107 ? -6.141 -12.531 -14.797 1 94.06 107 HIS A O 1
ATOM 877 N N . THR A 1 108 ? -7.609 -13.375 -16.203 1 95.62 108 THR A N 1
ATOM 878 C CA . THR A 1 108 ? -7.285 -14.766 -15.906 1 95.62 108 THR A CA 1
ATOM 879 C C . THR A 1 108 ? -6.113 -15.242 -16.766 1 95.62 108 THR A C 1
ATOM 881 O O . THR A 1 108 ? -6.309 -15.68 -17.906 1 95.62 108 THR A O 1
ATOM 884 N N . CYS A 1 109 ? -4.922 -15.227 -16.188 1 93.19 109 CYS A N 1
ATOM 885 C CA . CYS A 1 109 ? -3.762 -15.773 -16.891 1 93.19 109 CYS A CA 1
ATOM 886 C C . CYS A 1 109 ? -3.793 -17.297 -16.891 1 93.19 109 CYS A C 1
ATOM 888 O O . CYS A 1 109 ? -3.424 -17.922 -17.875 1 93.19 109 CYS A O 1
ATOM 890 N N . ILE A 1 110 ? -4.176 -17.828 -15.797 1 96 110 ILE A N 1
ATOM 891 C CA . ILE A 1 110 ? -4.301 -19.281 -15.641 1 96 110 ILE A CA 1
ATOM 892 C C . ILE A 1 110 ? -5.703 -19.625 -15.156 1 96 110 ILE A C 1
ATOM 894 O O . ILE A 1 110 ? -6.156 -19.109 -14.125 1 96 110 ILE A O 1
ATOM 898 N N . LEU A 1 111 ? -6.328 -20.406 -15.898 1 97.88 111 LEU A N 1
ATOM 899 C CA . LEU A 1 111 ? -7.574 -21 -15.438 1 97.88 111 LEU A CA 1
ATOM 900 C C . LEU A 1 111 ? -7.344 -22.438 -14.984 1 97.88 111 LEU A C 1
ATOM 902 O O . LEU A 1 111 ? -6.859 -23.266 -15.75 1 97.88 111 LEU A O 1
ATOM 906 N N . LEU A 1 112 ? -7.652 -22.703 -13.766 1 98.12 112 LEU A N 1
ATOM 907 C CA . LEU A 1 112 ? -7.512 -24.047 -13.219 1 98.12 112 LEU A CA 1
ATOM 908 C C . LEU A 1 112 ? -8.859 -24.766 -13.203 1 98.12 112 LEU A C 1
ATOM 910 O O . LEU A 1 112 ? -9.844 -24.25 -12.672 1 98.12 112 LEU A O 1
ATOM 914 N N . GLU A 1 113 ? -8.891 -25.922 -13.82 1 97.62 113 GLU A N 1
ATOM 915 C CA . GLU A 1 113 ? -10.062 -26.797 -13.844 1 97.62 113 GLU A CA 1
ATOM 916 C C . GLU A 1 113 ? -9.852 -28.031 -12.961 1 97.62 113 GLU A C 1
ATOM 918 O O . GLU A 1 113 ? -9.086 -28.922 -13.312 1 97.62 113 GLU A O 1
ATOM 923 N N . ASP A 1 114 ? -10.562 -28.062 -11.875 1 96.69 114 ASP A N 1
ATOM 924 C CA . ASP A 1 114 ? -10.555 -29.281 -11.078 1 96.69 114 ASP A CA 1
ATOM 925 C C . ASP A 1 114 ? -11.5 -30.328 -11.664 1 96.69 114 ASP A C 1
ATOM 927 O O . ASP A 1 114 ? -12.703 -30.281 -11.422 1 96.6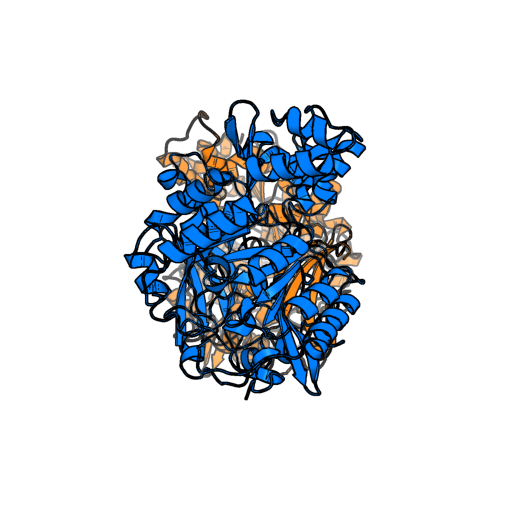9 114 ASP A O 1
ATOM 931 N N . LEU A 1 115 ? -10.945 -31.375 -12.242 1 96.56 115 LEU A N 1
ATOM 932 C CA . LEU A 1 115 ? -11.711 -32.281 -13.07 1 96.56 115 LEU A CA 1
ATOM 933 C C . LEU A 1 115 ? -12.406 -33.344 -12.219 1 96.56 115 LEU A C 1
ATOM 935 O O . LEU A 1 115 ? -13.398 -33.938 -12.648 1 96.56 115 LEU A O 1
ATOM 939 N N . LEU A 1 116 ? -11.797 -33.594 -11.102 1 94.31 116 LEU A N 1
ATOM 940 C CA . LEU A 1 116 ? -12.297 -34.656 -10.227 1 94.31 116 LEU A CA 1
ATOM 941 C C . LEU A 1 116 ? -11.75 -34.5 -8.812 1 94.31 116 LEU A C 1
ATOM 943 O O . LEU A 1 116 ? -10.75 -33.812 -8.602 1 94.31 116 LEU A O 1
ATOM 947 N N . GLU A 1 117 ? -12.398 -35.125 -7.918 1 91.81 117 GLU A N 1
ATOM 948 C CA . GLU A 1 117 ? -11.922 -35.125 -6.539 1 91.81 117 GLU A CA 1
ATOM 949 C C . GLU A 1 117 ? -11.164 -36.406 -6.219 1 91.81 117 GLU A C 1
ATOM 951 O O . GLU A 1 117 ? -10.445 -36.5 -5.223 1 91.81 117 GLU A O 1
ATOM 956 N N . HIS A 1 118 ? -11.266 -37.344 -7.109 1 90.94 118 HIS A N 1
ATOM 957 C CA . HIS A 1 118 ? -10.617 -38.656 -6.961 1 90.94 118 HIS A CA 1
ATOM 958 C C . HIS A 1 118 ? -9.117 -38.562 -7.215 1 90.94 118 HIS A C 1
ATOM 960 O O . HIS A 1 118 ? -8.688 -37.906 -8.156 1 90.94 118 HIS A O 1
ATOM 966 N N . CYS A 1 119 ? -8.367 -39.219 -6.258 1 91.94 119 CYS A N 1
ATOM 967 C CA . CYS A 1 119 ? -6.918 -39.312 -6.41 1 91.94 119 CYS A CA 1
ATOM 968 C C . CYS A 1 119 ? -6.406 -40.656 -5.961 1 91.94 119 CYS A C 1
ATOM 970 O O . CYS A 1 119 ? -6.973 -41.281 -5.055 1 91.94 119 CYS A O 1
ATOM 972 N N . ASN A 1 120 ? -5.414 -41.125 -6.59 1 93.12 120 ASN A N 1
ATOM 973 C CA . ASN A 1 120 ? -4.848 -42.406 -6.223 1 93.12 120 ASN A CA 1
ATOM 974 C C . ASN A 1 120 ? -3.854 -42.281 -5.07 1 93.12 120 ASN A C 1
ATOM 976 O O . ASN A 1 120 ? -3.188 -43.25 -4.707 1 93.12 120 ASN A O 1
ATOM 980 N N . LEU A 1 121 ? -3.68 -41.125 -4.508 1 91.44 121 LEU A N 1
ATOM 981 C CA . LEU A 1 121 ? -2.889 -40.844 -3.311 1 91.44 121 LEU A CA 1
ATOM 982 C C . LEU A 1 121 ? -3.729 -40.156 -2.246 1 91.44 121 LEU A C 1
ATOM 984 O O . LEU A 1 121 ? -4.777 -39.594 -2.553 1 91.44 121 LEU A O 1
ATOM 988 N N . LYS A 1 122 ? -3.354 -40.219 -1.065 1 88.38 122 LYS A N 1
ATOM 989 C CA . LYS A 1 122 ? -3.906 -39.469 0.058 1 88.38 122 LYS A CA 1
ATOM 990 C C . LYS A 1 122 ? -2.818 -38.656 0.784 1 88.38 122 LYS A C 1
ATOM 992 O O . LYS A 1 122 ? -2.602 -38.844 1.982 1 88.38 122 LYS A O 1
ATOM 997 N N . CYS A 1 123 ? -2.258 -37.812 0.097 1 89.38 123 CYS A N 1
ATOM 998 C CA . CYS A 1 123 ? -1.093 -37.094 0.577 1 89.38 123 CYS A CA 1
ATOM 999 C C . CYS A 1 123 ? -1.422 -36.312 1.847 1 89.38 123 CYS A C 1
ATOM 1001 O O . CYS A 1 123 ? -2.447 -35.625 1.915 1 89.38 123 CYS A O 1
ATOM 1003 N N . PRO A 1 124 ? -0.582 -36.219 2.854 1 85.62 124 PRO A N 1
ATOM 1004 C CA . PRO A 1 124 ? -0.766 -35.469 4.094 1 85.62 124 PRO A CA 1
ATOM 1005 C C . PRO A 1 124 ? -0.843 -33.969 3.863 1 85.62 124 PRO A C 1
ATOM 1007 O O . PRO A 1 124 ? -1.468 -33.25 4.648 1 85.62 124 PRO A O 1
ATOM 1010 N N . THR A 1 125 ? -0.323 -33.469 2.789 1 83.69 125 THR A N 1
ATOM 1011 C CA . THR A 1 125 ? -0.224 -32.031 2.576 1 83.69 125 THR A CA 1
ATOM 1012 C C . THR A 1 125 ? -1.136 -31.578 1.435 1 83.69 125 THR A C 1
ATOM 1014 O O . THR A 1 125 ? -0.986 -30.484 0.906 1 83.69 125 THR A O 1
ATOM 1017 N N . CYS A 1 126 ? -2.039 -32.438 1.051 1 83 126 CYS A N 1
ATOM 1018 C CA . CYS A 1 126 ? -2.885 -32.125 -0.09 1 83 126 CYS A CA 1
ATOM 1019 C C . CYS A 1 126 ? -3.758 -30.906 0.211 1 83 126 CYS A C 1
ATOM 1021 O O . CYS A 1 126 ? -4.609 -30.953 1.1 1 83 126 CYS A O 1
ATOM 1023 N N . PHE A 1 127 ? -3.715 -29.891 -0.573 1 80.88 127 PHE A N 1
ATOM 1024 C CA . PHE A 1 127 ? -4.43 -28.656 -0.32 1 80.88 127 PHE A CA 1
ATOM 1025 C C . PHE A 1 127 ? -5.906 -28.797 -0.672 1 80.88 127 PHE A C 1
ATOM 1027 O O . PHE A 1 127 ? -6.734 -27.984 -0.245 1 80.88 127 PHE A O 1
ATOM 1034 N N . ALA A 1 128 ? -6.223 -29.812 -1.431 1 75.06 128 ALA A N 1
ATOM 1035 C CA . ALA A 1 128 ? -7.586 -29.984 -1.926 1 75.06 128 ALA A CA 1
ATOM 1036 C C . ALA A 1 128 ? -8.289 -31.141 -1.215 1 75.06 128 ALA A C 1
ATOM 1038 O O . ALA A 1 128 ? -9.445 -31.438 -1.511 1 75.06 128 ALA A O 1
ATOM 1039 N N . GLU A 1 129 ? -7.621 -31.812 -0.369 1 80.69 129 GLU A N 1
ATOM 1040 C CA . GLU A 1 129 ? -8.141 -32.938 0.415 1 80.69 129 GLU A CA 1
ATOM 1041 C C . GLU A 1 129 ? -8.672 -34.031 -0.49 1 80.69 129 GLU A C 1
ATOM 1043 O O . GLU A 1 129 ? -9.688 -34.656 -0.181 1 80.69 129 GLU A O 1
ATOM 1048 N N . SER A 1 130 ? -8.031 -34.219 -1.601 1 82.5 130 SER A N 1
ATOM 1049 C CA . SER A 1 130 ? -8.406 -35.312 -2.504 1 82.5 130 SER A CA 1
ATOM 1050 C C . SER A 1 130 ? -7.969 -36.656 -1.953 1 82.5 130 SER A C 1
ATOM 1052 O O . SER A 1 130 ? -7.078 -36.719 -1.105 1 82.5 130 SER A O 1
ATOM 1054 N N . ALA A 1 131 ? -8.734 -37.688 -2.404 1 82.38 131 ALA A N 1
ATOM 1055 C CA . ALA A 1 131 ? -8.461 -39.031 -1.909 1 82.38 131 ALA A CA 1
ATOM 1056 C C . ALA A 1 131 ? -9.125 -40.094 -2.793 1 82.38 131 ALA A C 1
ATOM 1058 O O . ALA A 1 131 ? -10.055 -39.781 -3.547 1 82.38 131 ALA A O 1
ATOM 1059 N N . PRO A 1 132 ? -8.695 -41.25 -2.656 1 80.75 132 PRO A N 1
ATOM 1060 C CA . PRO A 1 132 ? -9.273 -42.344 -3.463 1 80.75 132 PRO A CA 1
ATOM 1061 C C . PRO A 1 132 ? -10.766 -42.531 -3.215 1 80.75 132 PRO A C 1
ATOM 1063 O O . PRO A 1 132 ? -11.508 -42.875 -4.133 1 80.75 132 PRO A O 1
ATOM 1066 N N . ALA A 1 133 ? -11.164 -42.156 -2.166 1 78.19 133 ALA A N 1
ATOM 1067 C CA . ALA A 1 133 ? -12.547 -42.438 -1.787 1 78.19 133 ALA A CA 1
ATOM 1068 C C . ALA A 1 133 ? -13.484 -41.375 -2.404 1 78.19 133 ALA A C 1
ATOM 1070 O O . ALA A 1 133 ? -14.703 -41.594 -2.461 1 78.19 133 ALA A O 1
ATOM 1071 N N . ARG A 1 134 ? -12.969 -40.375 -2.818 1 76.12 134 ARG A N 1
ATOM 1072 C CA . ARG A 1 134 ? -13.789 -39.312 -3.428 1 76.12 134 ARG A CA 1
ATOM 1073 C C . ARG A 1 134 ? -14.031 -39.594 -4.902 1 76.12 134 ARG A C 1
ATOM 1075 O O . ARG A 1 134 ? -13.086 -39.75 -5.684 1 76.12 134 ARG A O 1
ATOM 1082 N N . ALA A 1 135 ? -15.32 -39.719 -5.34 1 78.31 135 ALA A N 1
ATOM 1083 C CA . ALA A 1 135 ? -15.594 -40.281 -6.664 1 78.31 135 ALA A CA 1
ATOM 1084 C C . ALA A 1 135 ? -16.156 -39.219 -7.602 1 78.31 135 ALA A C 1
ATOM 1086 O O . ALA A 1 135 ? -16.469 -39.5 -8.758 1 78.31 135 ALA A O 1
ATOM 1087 N N . SER A 1 136 ? -16.094 -38.031 -7.262 1 88.62 136 SER A N 1
ATOM 1088 C CA . SER A 1 136 ? -16.719 -37 -8.055 1 88.62 136 SER A CA 1
ATOM 1089 C C . SER A 1 136 ? -15.891 -36.656 -9.289 1 88.62 136 SER A C 1
ATOM 1091 O O . SER A 1 136 ? -14.695 -36.375 -9.18 1 88.62 136 SER A O 1
ATOM 1093 N N . VAL A 1 137 ? -16.5 -36.719 -10.562 1 93.94 137 VAL A N 1
ATOM 1094 C CA . VAL A 1 137 ? -15.844 -36.438 -11.836 1 93.94 137 VAL A CA 1
ATOM 1095 C C . VAL A 1 137 ? -16.703 -35.469 -12.641 1 93.94 137 VAL A C 1
ATOM 1097 O O . VAL A 1 137 ? -17.922 -35.625 -12.727 1 93.94 137 VAL A O 1
ATOM 1100 N N . VAL A 1 138 ? -16.109 -34.469 -13.148 1 96.19 138 VAL A N 1
ATOM 1101 C CA . VAL A 1 138 ? -16.797 -33.531 -14 1 96.19 138 VAL A CA 1
ATOM 1102 C C . VAL A 1 138 ? -16.859 -34.062 -15.43 1 96.19 138 VAL A C 1
ATOM 1104 O O . VAL A 1 138 ? -15.875 -34.531 -15.961 1 96.19 138 VAL A O 1
ATOM 1107 N N . SER A 1 139 ? -18.016 -33.938 -16.062 1 95.75 139 SER A N 1
ATOM 1108 C CA . SER A 1 139 ? -18.156 -34.438 -17.422 1 95.75 139 SER A CA 1
ATOM 1109 C C . SER A 1 139 ? -17.344 -33.562 -18.406 1 95.75 139 SER A C 1
ATOM 1111 O O . SER A 1 139 ? -17.078 -32.406 -18.125 1 95.75 139 SER A O 1
ATOM 1113 N N . VAL A 1 140 ? -16.953 -34.219 -19.562 1 97.38 140 VAL A N 1
ATOM 1114 C CA . VAL A 1 140 ? -16.25 -33.469 -20.609 1 97.38 140 VAL A CA 1
ATOM 1115 C C . VAL A 1 140 ? -17.078 -32.25 -21.047 1 97.38 140 VAL A C 1
ATOM 1117 O O . VAL A 1 140 ? -16.531 -31.172 -21.219 1 97.38 140 VAL A O 1
ATOM 1120 N N . ALA A 1 141 ? -18.375 -32.469 -21.125 1 96.81 141 ALA A N 1
ATOM 1121 C CA . ALA A 1 141 ? -19.266 -31.375 -21.562 1 96.81 141 ALA A CA 1
ATOM 1122 C C . ALA A 1 141 ? -19.234 -30.203 -20.578 1 96.81 141 ALA A C 1
ATOM 1124 O O . ALA A 1 141 ? -19.219 -29.047 -20.984 1 96.81 141 ALA A O 1
ATOM 1125 N N . ASP A 1 142 ? -19.219 -30.5 -19.312 1 96.44 142 ASP A N 1
ATOM 1126 C CA . ASP A 1 142 ? -19.234 -29.469 -18.281 1 96.44 142 ASP A CA 1
ATOM 1127 C C . ASP A 1 142 ? -17.891 -28.719 -18.25 1 96.44 142 ASP A C 1
ATOM 1129 O O . ASP A 1 142 ? -17.859 -27.5 -18.062 1 96.44 142 ASP A O 1
ATOM 1133 N N . VAL A 1 143 ? -16.797 -29.469 -18.406 1 98 143 VAL A N 1
ATOM 1134 C CA . VAL A 1 143 ? -15.477 -28.828 -18.453 1 98 143 VAL A CA 1
ATOM 1135 C C . VAL A 1 143 ? -15.414 -27.875 -19.641 1 98 143 VAL A C 1
ATOM 1137 O O . VAL A 1 143 ? -14.953 -26.734 -19.516 1 98 143 VAL A O 1
ATOM 1140 N N . LEU A 1 144 ? -15.883 -28.375 -20.797 1 98.38 144 LEU A N 1
ATOM 1141 C CA . LEU A 1 144 ? -15.836 -27.562 -22 1 98.38 144 LEU A CA 1
ATOM 1142 C C . LEU A 1 144 ? -16.734 -26.328 -21.875 1 98.38 144 LEU A C 1
ATOM 1144 O O . LEU A 1 144 ? -16.375 -25.25 -22.359 1 98.38 144 LEU A O 1
ATOM 1148 N N . ALA A 1 145 ? -17.828 -26.484 -21.188 1 97.81 145 ALA A N 1
ATOM 1149 C CA . ALA A 1 145 ? -18.719 -25.344 -20.969 1 97.81 145 ALA A CA 1
ATOM 1150 C C . ALA A 1 145 ? -18.031 -24.281 -20.109 1 97.81 145 ALA A C 1
ATOM 1152 O O . ALA A 1 145 ? -18.172 -23.078 -20.344 1 97.81 145 ALA A O 1
ATOM 1153 N N . SER A 1 146 ? -17.359 -24.703 -19.078 1 98.19 146 SER A N 1
ATOM 1154 C CA . SER A 1 146 ? -16.594 -23.812 -18.219 1 98.19 146 SER A CA 1
ATOM 1155 C C . SER A 1 146 ? -15.523 -23.078 -19.016 1 98.19 146 SER A C 1
ATOM 1157 O O . SER A 1 146 ? -15.398 -21.844 -18.906 1 98.19 146 SER A O 1
ATOM 1159 N N . VAL A 1 147 ? -14.781 -23.812 -19.828 1 98.62 147 VAL A N 1
ATOM 1160 C CA . VAL A 1 147 ? -13.703 -23.25 -20.625 1 98.62 147 VAL A CA 1
ATOM 1161 C C . VAL A 1 147 ? -14.266 -22.25 -21.641 1 98.62 147 VAL A C 1
ATOM 1163 O O . VAL A 1 147 ? -13.727 -21.156 -21.797 1 98.62 147 VAL A O 1
ATOM 1166 N N . ASP A 1 148 ? -15.367 -22.625 -22.281 1 98.44 148 ASP A N 1
ATOM 1167 C CA . ASP A 1 148 ? -15.992 -21.75 -23.281 1 98.44 148 ASP A CA 1
ATOM 1168 C C . ASP A 1 148 ? -16.484 -20.453 -22.641 1 98.44 148 ASP A C 1
ATOM 1170 O O . ASP A 1 148 ? -16.406 -19.391 -23.234 1 98.44 148 ASP A O 1
ATOM 1174 N N . THR A 1 149 ? -17.031 -20.594 -21.469 1 97.88 149 THR A N 1
ATOM 1175 C CA . THR A 1 149 ? -17.469 -19.406 -20.75 1 97.88 149 THR A CA 1
ATOM 1176 C C . THR A 1 149 ? -16.297 -18.469 -20.469 1 97.88 149 THR A C 1
ATOM 1178 O O . THR A 1 149 ? -16.406 -17.266 -20.672 1 97.88 149 THR A O 1
ATOM 1181 N N . ARG A 1 150 ? -15.211 -19.031 -20 1 98.06 150 ARG A N 1
ATOM 1182 C CA . ARG A 1 150 ? -14.047 -18.188 -19.719 1 98.06 150 ARG A CA 1
ATOM 1183 C C . ARG A 1 150 ? -13.5 -17.562 -21 1 98.06 150 ARG A C 1
ATOM 1185 O O . ARG A 1 150 ? -13.094 -16.406 -21.016 1 98.06 150 ARG A O 1
ATOM 1192 N N . LEU A 1 151 ? -13.484 -18.344 -22.078 1 97.81 151 LEU A N 1
ATOM 1193 C CA . LEU A 1 151 ? -13.07 -17.812 -23.375 1 97.81 151 LEU A CA 1
ATOM 1194 C C . LEU A 1 151 ? -13.891 -16.578 -23.75 1 97.81 151 LEU A C 1
ATOM 1196 O O . LEU A 1 151 ? -13.344 -15.594 -24.25 1 97.81 151 LEU A O 1
ATOM 1200 N N . SER A 1 152 ? -15.141 -16.641 -23.469 1 97.06 152 SER A N 1
ATOM 1201 C CA . SER A 1 152 ? -16.016 -15.539 -23.812 1 97.06 152 SER A CA 1
ATOM 1202 C C . SER A 1 152 ? -15.695 -14.289 -23.016 1 97.06 152 SER A C 1
ATOM 1204 O O . SER A 1 152 ? -15.984 -13.172 -23.438 1 97.06 152 SER A O 1
ATOM 1206 N N . ARG A 1 153 ? -15.07 -14.492 -21.859 1 96.19 153 ARG A N 1
ATOM 1207 C CA . ARG A 1 153 ? -14.734 -13.375 -20.984 1 96.19 153 ARG A CA 1
ATOM 1208 C C . ARG A 1 153 ? -13.289 -12.93 -21.188 1 96.19 153 ARG A C 1
ATOM 1210 O O . ARG A 1 153 ? -12.852 -11.945 -20.594 1 96.19 153 ARG A O 1
ATOM 1217 N N . GLU A 1 154 ? -12.555 -13.656 -21.922 1 95.56 154 GLU A N 1
ATOM 1218 C CA . GLU A 1 154 ? -11.133 -13.406 -22.156 1 95.56 154 GLU A CA 1
ATOM 1219 C C . GLU A 1 154 ? -10.859 -13.039 -23.609 1 95.56 154 GLU A C 1
ATOM 1221 O O . GLU A 1 154 ? -9.836 -13.438 -24.172 1 95.56 154 GLU A O 1
ATOM 1226 N N . ASN A 1 155 ? -11.781 -12.414 -24.25 1 93.75 155 ASN A N 1
ATOM 1227 C CA . ASN A 1 155 ? -11.648 -11.984 -25.641 1 93.75 155 ASN A CA 1
ATOM 1228 C C . ASN A 1 155 ? -11.297 -13.148 -26.562 1 93.75 155 ASN A C 1
ATOM 1230 O O . ASN A 1 155 ? -10.461 -13.016 -27.453 1 93.75 155 ASN A O 1
ATOM 1234 N N . GLY A 1 156 ? -11.734 -14.328 -26.219 1 94.94 156 GLY A N 1
ATOM 1235 C CA . GLY A 1 156 ? -11.648 -15.492 -27.078 1 94.94 156 GLY A CA 1
ATOM 1236 C C . GLY A 1 156 ? -10.32 -16.219 -26.984 1 94.94 156 GLY A C 1
ATOM 1237 O O . GLY A 1 156 ? -9.953 -16.969 -27.875 1 94.94 156 GLY A O 1
ATOM 1238 N N . ARG A 1 157 ? -9.633 -15.984 -25.938 1 93.12 157 ARG A N 1
ATOM 1239 C CA . ARG A 1 157 ? -8.328 -16.625 -25.797 1 93.12 157 ARG A CA 1
ATOM 1240 C C . ARG A 1 157 ? -7.992 -16.875 -24.344 1 93.12 157 ARG A C 1
ATOM 1242 O O . ARG A 1 157 ? -8.172 -16 -23.484 1 93.12 157 ARG A O 1
ATOM 1249 N N . ILE A 1 158 ? -7.598 -18.078 -24.031 1 93.75 158 ILE A N 1
ATOM 1250 C CA . ILE A 1 158 ? -7.074 -18.406 -22.719 1 93.75 158 ILE A CA 1
ATOM 1251 C C . ILE A 1 158 ? -5.566 -18.641 -22.797 1 93.75 158 ILE A C 1
ATOM 1253 O O . ILE A 1 158 ? -5.094 -19.375 -23.672 1 93.75 158 ILE A O 1
ATOM 1257 N N . ASP A 1 159 ? -4.863 -18 -21.922 1 90.06 159 ASP A N 1
ATOM 1258 C CA . ASP A 1 159 ? -3.408 -18.125 -21.938 1 90.06 159 ASP A CA 1
ATOM 1259 C C . ASP A 1 159 ? -2.963 -19.5 -21.453 1 90.06 159 ASP A C 1
ATOM 1261 O O . ASP A 1 159 ? -2.244 -20.219 -22.172 1 90.06 159 ASP A O 1
ATOM 1265 N N . VAL A 1 160 ? -3.389 -19.844 -20.297 1 94.62 160 VAL A N 1
ATOM 1266 C CA . VAL A 1 160 ? -3.012 -21.141 -19.734 1 94.62 160 VAL A CA 1
ATOM 1267 C C . VAL A 1 160 ? -4.242 -21.828 -19.141 1 94.62 160 VAL A C 1
ATOM 1269 O O . VAL A 1 160 ? -4.988 -21.203 -18.375 1 94.62 160 VAL A O 1
ATOM 1272 N N . LEU A 1 161 ? -4.434 -23.016 -19.531 1 97.44 161 LEU A N 1
ATOM 1273 C CA . LEU A 1 161 ? -5.414 -23.891 -18.906 1 97.44 161 LEU A CA 1
ATOM 1274 C C . LEU A 1 161 ? -4.727 -25 -18.125 1 97.44 161 LEU A C 1
ATOM 1276 O O . LEU A 1 161 ? -3.945 -25.766 -18.703 1 97.44 161 LEU A O 1
ATOM 1280 N N . MET A 1 162 ? -4.992 -25.047 -16.891 1 97.88 162 MET A N 1
ATOM 1281 C CA . MET A 1 162 ? -4.422 -26.109 -16.062 1 97.88 162 MET A CA 1
ATOM 1282 C C . MET A 1 162 ? -5.488 -27.109 -15.664 1 97.88 162 MET A C 1
ATOM 1284 O O . MET A 1 162 ? -6.508 -26.75 -15.078 1 97.88 162 MET A O 1
ATOM 1288 N N . LEU A 1 163 ? -5.266 -28.297 -16.047 1 98.31 163 LEU A N 1
ATOM 1289 C CA . LEU A 1 163 ? -6.125 -29.406 -15.625 1 98.31 163 LEU A CA 1
ATOM 1290 C C . LEU A 1 163 ? -5.641 -29.984 -14.297 1 98.31 163 LEU A C 1
ATOM 1292 O O . LEU A 1 163 ? -4.523 -30.5 -14.211 1 98.31 163 LEU A O 1
ATOM 1296 N N . SER A 1 164 ? -6.477 -29.812 -13.328 1 96.62 164 SER A N 1
ATOM 1297 C CA . SER A 1 164 ? -6.121 -30.203 -11.969 1 96.62 164 SER A CA 1
ATOM 1298 C C . SER A 1 164 ? -7.227 -31.047 -11.336 1 96.62 164 SER A C 1
ATOM 1300 O O . SER A 1 164 ? -8.016 -31.688 -12.039 1 96.62 164 SER A O 1
ATOM 1302 N N . GLY A 1 165 ? -7.234 -31.062 -9.969 1 93.5 165 GLY A N 1
ATOM 1303 C CA . GLY A 1 165 ? -8.125 -31.922 -9.195 1 93.5 165 GLY A CA 1
ATOM 1304 C C . GLY A 1 165 ? -7.379 -32.938 -8.336 1 93.5 165 GLY A C 1
ATOM 1305 O O . GLY A 1 165 ? -6.273 -32.656 -7.867 1 93.5 165 GLY A O 1
ATOM 1306 N N . GLY A 1 166 ? -8.156 -34.031 -8.039 1 93.81 166 GLY A N 1
ATOM 1307 C CA . GLY A 1 166 ? -7.367 -35.094 -7.418 1 93.81 166 GLY A CA 1
ATOM 1308 C C . GLY A 1 166 ? -6.18 -35.5 -8.258 1 93.81 166 GLY A C 1
ATOM 1309 O O . GLY A 1 166 ? -5.102 -34.906 -8.172 1 93.81 166 GLY A O 1
ATOM 1310 N N . GLU A 1 167 ? -6.453 -36.438 -9.109 1 96.12 167 GLU A N 1
ATOM 1311 C CA . GLU A 1 167 ? -5.488 -36.844 -10.141 1 96.12 167 GLU A CA 1
ATOM 1312 C C . GLU A 1 167 ? -6.121 -36.812 -11.523 1 96.12 167 GLU A C 1
ATOM 1314 O O . GLU A 1 167 ? -6.777 -37.781 -11.93 1 96.12 167 GLU A O 1
ATOM 1319 N N . PRO A 1 168 ? -5.844 -35.75 -12.25 1 96.81 168 PRO A N 1
ATOM 1320 C CA . PRO A 1 168 ? -6.535 -35.531 -13.523 1 96.81 168 PRO A CA 1
ATOM 1321 C C . PRO A 1 168 ? -6.289 -36.656 -14.516 1 96.81 168 PRO A C 1
ATOM 1323 O O . PRO A 1 168 ? -7.137 -36.938 -15.367 1 96.81 168 PRO A O 1
ATOM 1326 N N . THR A 1 169 ? -5.172 -37.375 -14.453 1 97.12 169 THR A N 1
ATOM 1327 C CA . THR A 1 169 ? -4.855 -38.438 -15.391 1 97.12 169 THR A CA 1
ATOM 1328 C C . THR A 1 169 ? -5.789 -39.625 -15.195 1 97.12 169 THR A C 1
ATOM 1330 O O . THR A 1 169 ? -5.84 -40.531 -16.031 1 97.12 169 THR A O 1
ATOM 1333 N N . LEU A 1 170 ? -6.547 -39.562 -14.117 1 94.69 170 LEU A N 1
ATOM 1334 C CA . LEU A 1 170 ? -7.496 -40.656 -13.836 1 94.69 170 LEU A CA 1
ATOM 1335 C C . LEU A 1 170 ? -8.852 -40.344 -14.453 1 94.69 170 LEU A C 1
ATOM 1337 O O . LEU A 1 170 ? -9.766 -41.156 -14.391 1 94.69 170 LEU A O 1
ATOM 1341 N N . HIS A 1 171 ? -9.062 -39.188 -15.008 1 95.75 171 HIS A N 1
ATOM 1342 C CA . HIS A 1 171 ? -10.32 -38.875 -15.672 1 95.75 171 HIS A CA 1
ATOM 1343 C C . HIS A 1 171 ? -10.625 -39.906 -16.766 1 95.75 171 HIS A C 1
ATOM 1345 O O . HIS A 1 171 ? -9.805 -40.125 -17.656 1 95.75 171 HIS A O 1
ATOM 1351 N N . PRO A 1 172 ? -11.773 -40.438 -16.781 1 93.56 172 PRO A N 1
ATOM 1352 C CA . PRO A 1 172 ? -12.055 -41.562 -17.672 1 93.56 172 PRO A CA 1
ATOM 1353 C C . PRO A 1 172 ? -12.039 -41.156 -19.156 1 93.56 172 PRO A C 1
ATOM 1355 O O . PRO A 1 172 ? -11.781 -41.969 -20.031 1 93.56 172 PRO A O 1
ATOM 1358 N N . GLN A 1 173 ? -12.289 -39.969 -19.453 1 96.56 173 GLN A N 1
ATOM 1359 C CA . GLN A 1 173 ? -12.336 -39.5 -20.828 1 96.56 173 GLN A CA 1
ATOM 1360 C C . GLN A 1 173 ? -11.258 -38.438 -21.078 1 96.56 173 GLN A C 1
ATOM 1362 O O . GLN A 1 173 ? -11.5 -37.438 -21.781 1 96.56 173 GLN A O 1
ATOM 1367 N N . LEU A 1 174 ? -10.117 -38.625 -20.5 1 97.44 174 LEU A N 1
ATOM 1368 C CA . LEU A 1 174 ? -9.039 -37.656 -20.594 1 97.44 174 LEU A CA 1
ATOM 1369 C C . LEU A 1 174 ? -8.641 -37.438 -22.047 1 97.44 174 LEU A C 1
ATOM 1371 O O . LEU A 1 174 ? -8.445 -36.281 -22.484 1 97.44 174 LEU A O 1
ATOM 1375 N N . ALA A 1 175 ? -8.484 -38.5 -22.828 1 97.31 175 ALA A N 1
ATOM 1376 C CA . ALA A 1 175 ? -8.062 -38.375 -24.234 1 97.31 175 ALA A CA 1
ATOM 1377 C C . ALA A 1 175 ? -9.047 -37.531 -25.031 1 97.31 175 ALA A C 1
ATOM 1379 O O . ALA A 1 175 ? -8.641 -36.656 -25.812 1 97.31 175 ALA A O 1
ATOM 1380 N N . GLN A 1 176 ? -10.312 -37.844 -24.828 1 97.62 176 GLN A N 1
ATOM 1381 C CA . GLN A 1 176 ? -11.352 -37.094 -25.516 1 97.62 176 GLN A CA 1
ATOM 1382 C C . GLN A 1 176 ? -11.32 -35.625 -25.094 1 97.62 176 GLN A C 1
ATOM 1384 O O . GLN A 1 176 ? -11.484 -34.719 -25.922 1 97.62 176 GLN A O 1
ATOM 1389 N N . LEU A 1 177 ? -11.203 -35.438 -23.797 1 98.31 177 LEU A N 1
ATOM 1390 C CA . LEU A 1 177 ? -11.133 -34.062 -23.281 1 98.31 177 LEU A CA 1
ATOM 1391 C C . LEU A 1 177 ? -9.984 -33.281 -23.938 1 98.31 177 LEU A C 1
ATOM 1393 O O . LEU A 1 177 ? -10.172 -32.156 -24.375 1 98.31 177 LEU A O 1
ATOM 1397 N N . LEU A 1 178 ? -8.781 -33.875 -24.031 1 98.25 178 LEU A N 1
ATOM 1398 C CA . LEU A 1 178 ? -7.617 -33.25 -24.625 1 98.25 178 LEU A CA 1
ATOM 1399 C C . LEU A 1 178 ? -7.859 -32.938 -26.109 1 98.25 178 LEU A C 1
ATOM 1401 O O . LEU A 1 178 ? -7.492 -31.891 -26.594 1 98.25 178 LEU A O 1
ATOM 1405 N N . ASP A 1 179 ? -8.523 -33.906 -26.812 1 98.06 179 ASP A N 1
ATOM 1406 C CA . ASP A 1 179 ? -8.852 -33.719 -28.219 1 98.06 179 ASP A CA 1
ATOM 1407 C C . ASP A 1 179 ? -9.703 -32.469 -28.422 1 98.06 179 ASP A C 1
ATOM 1409 O O . ASP A 1 179 ? -9.516 -31.719 -29.391 1 98.06 179 ASP A O 1
ATOM 1413 N N . GLU A 1 180 ? -10.617 -32.25 -27.531 1 98.31 180 GLU A N 1
ATOM 1414 C CA . GLU A 1 180 ? -11.531 -31.125 -27.641 1 98.31 180 GLU A CA 1
ATOM 1415 C C . GLU A 1 180 ? -10.852 -29.828 -27.234 1 98.31 180 GLU A C 1
ATOM 1417 O O . GLU A 1 180 ? -11.086 -28.781 -27.844 1 98.31 180 GLU A O 1
ATOM 1422 N N . LEU A 1 181 ? -10.047 -29.875 -26.219 1 98.19 181 LEU A N 1
ATOM 1423 C CA . LEU A 1 181 ? -9.406 -28.672 -25.688 1 98.19 181 LEU A CA 1
ATOM 1424 C C . LEU A 1 181 ? -8.398 -28.109 -26.672 1 98.19 181 LEU A C 1
ATOM 1426 O O . LEU A 1 181 ? -8.273 -26.891 -26.812 1 98.19 181 LEU A O 1
ATOM 1430 N N . VAL A 1 182 ? -7.66 -28.938 -27.438 1 95.56 182 VAL A N 1
ATOM 1431 C CA . VAL A 1 182 ? -6.613 -28.469 -28.344 1 95.56 182 VAL A CA 1
ATOM 1432 C C . VAL A 1 182 ? -7.246 -27.766 -29.547 1 95.56 182 VAL A C 1
ATOM 1434 O O . VAL A 1 182 ? -6.57 -27.047 -30.281 1 95.56 182 VAL A O 1
ATOM 1437 N N . LYS A 1 183 ? -8.555 -27.984 -29.75 1 96.5 183 LYS A N 1
ATOM 1438 C CA . LYS A 1 183 ? -9.266 -27.312 -30.828 1 96.5 183 LYS A CA 1
ATOM 1439 C C . LYS A 1 183 ? -9.664 -25.891 -30.438 1 96.5 183 LYS A C 1
ATOM 1441 O O . LYS A 1 183 ? -10.07 -25.094 -31.281 1 96.5 183 LYS A O 1
ATOM 1446 N N . ARG A 1 184 ? -9.531 -25.578 -29.188 1 96.5 184 ARG A N 1
ATOM 1447 C CA . ARG A 1 184 ? -9.906 -24.266 -28.656 1 96.5 184 ARG A CA 1
ATOM 1448 C C . ARG A 1 184 ? -8.703 -23.328 -28.594 1 96.5 184 ARG A C 1
ATOM 1450 O O . ARG A 1 184 ? -7.559 -23.781 -28.609 1 96.5 184 ARG A O 1
ATOM 1457 N N . PRO A 1 185 ? -8.992 -22.031 -28.656 1 94.81 185 PRO A N 1
ATOM 1458 C CA . PRO A 1 185 ? -7.898 -21.047 -28.625 1 94.81 185 PRO A CA 1
ATOM 1459 C C . PRO A 1 185 ? -7.266 -20.906 -27.25 1 94.81 185 PRO A C 1
ATOM 1461 O O . PRO A 1 185 ? -7.328 -19.844 -26.641 1 94.81 185 PRO A O 1
ATOM 1464 N N . ILE A 1 186 ? -6.664 -21.938 -26.828 1 94.06 186 ILE A N 1
ATOM 1465 C CA . ILE A 1 186 ? -5.887 -22.016 -25.594 1 94.06 186 ILE A CA 1
ATOM 1466 C C . ILE A 1 186 ? -4.398 -22.094 -25.938 1 94.06 186 ILE A C 1
ATOM 1468 O O . ILE A 1 186 ? -3.977 -22.953 -26.703 1 94.06 186 ILE A O 1
ATOM 1472 N N . VAL A 1 187 ? -3.639 -21.203 -25.344 1 87.5 187 VAL A N 1
ATOM 1473 C CA . VAL A 1 187 ? -2.23 -21.109 -25.719 1 87.5 187 VAL A CA 1
ATOM 1474 C C . VAL A 1 187 ? -1.476 -22.328 -25.172 1 87.5 187 VAL A C 1
ATOM 1476 O O . VAL A 1 187 ? -0.696 -22.953 -25.891 1 87.5 187 VAL A O 1
ATOM 1479 N N . ARG A 1 188 ? -1.731 -22.578 -23.875 1 90.19 188 ARG A N 1
ATOM 1480 C CA . ARG A 1 188 ? -1.005 -23.641 -23.188 1 90.19 188 ARG A CA 1
ATOM 1481 C C . ARG A 1 188 ? -1.938 -24.453 -22.297 1 90.19 188 ARG A C 1
ATOM 1483 O O . ARG A 1 188 ? -2.725 -23.891 -21.531 1 90.19 188 ARG A O 1
ATOM 1490 N N . ILE A 1 189 ? -1.834 -25.766 -22.484 1 96 189 ILE A N 1
ATOM 1491 C CA . ILE A 1 189 ? -2.588 -26.672 -21.625 1 96 189 ILE A CA 1
ATOM 1492 C C . ILE A 1 189 ? -1.626 -27.469 -20.734 1 96 189 ILE A C 1
ATOM 1494 O O . ILE A 1 189 ? -0.684 -28.078 -21.234 1 96 189 ILE A O 1
ATOM 1498 N N . LEU A 1 190 ? -1.816 -27.359 -19.438 1 97.06 190 LEU A N 1
ATOM 1499 C CA . LEU A 1 190 ? -0.978 -28.047 -18.469 1 97.06 190 LEU A CA 1
ATOM 1500 C C . LEU A 1 190 ? -1.778 -29.094 -17.703 1 97.06 190 LEU A C 1
ATOM 1502 O O . LEU A 1 190 ? -2.914 -28.844 -17.297 1 97.06 190 LEU A O 1
ATOM 1506 N N . ILE A 1 191 ? -1.199 -30.219 -17.578 1 98.06 191 ILE A N 1
ATOM 1507 C CA . ILE A 1 191 ? -1.806 -31.266 -16.75 1 98.06 191 ILE A CA 1
ATOM 1508 C C . ILE A 1 191 ? -1.031 -31.391 -15.438 1 98.06 191 ILE A C 1
ATOM 1510 O O . ILE A 1 191 ? 0.143 -31.781 -15.438 1 98.06 191 ILE A O 1
ATOM 1514 N N . ASN A 1 192 ? -1.689 -31.094 -14.328 1 97.75 192 ASN A N 1
ATOM 1515 C CA . ASN A 1 192 ? -1.12 -31.359 -13.016 1 97.75 192 ASN A CA 1
ATOM 1516 C C . ASN A 1 192 ? -1.233 -32.844 -12.641 1 97.75 192 ASN A C 1
ATOM 1518 O O . ASN A 1 192 ? -2.336 -33.375 -12.555 1 97.75 192 ASN A O 1
ATOM 1522 N N . THR A 1 193 ? -0.097 -33.438 -12.367 1 98.12 193 THR A N 1
ATOM 1523 C CA . THR A 1 193 ? -0.173 -34.875 -12.094 1 98.12 193 THR A CA 1
ATOM 1524 C C . THR A 1 193 ? 0.863 -35.281 -11.047 1 98.12 193 THR A C 1
ATOM 1526 O O . THR A 1 193 ? 1.922 -34.656 -10.938 1 98.12 193 THR A O 1
ATOM 1529 N N . ASN A 1 194 ? 0.473 -36.312 -10.273 1 96.94 194 ASN A N 1
ATOM 1530 C CA . ASN A 1 194 ? 1.441 -36.875 -9.344 1 96.94 194 ASN A CA 1
ATOM 1531 C C . ASN A 1 194 ? 2.416 -37.812 -10.047 1 96.94 194 ASN A C 1
ATOM 1533 O O . ASN A 1 194 ? 3.41 -38.25 -9.461 1 96.94 194 ASN A O 1
ATOM 1537 N N . GLY A 1 195 ? 2.168 -38.188 -11.305 1 97.88 195 GLY A N 1
ATOM 1538 C CA . GLY A 1 195 ? 3.137 -38.875 -12.148 1 97.88 195 GLY A CA 1
ATOM 1539 C C . GLY A 1 195 ? 3.076 -40.375 -12.031 1 97.88 195 GLY A C 1
ATOM 1540 O O . GLY A 1 195 ? 3.744 -41.094 -12.789 1 97.88 195 GLY A O 1
ATOM 1541 N N . LEU A 1 196 ? 2.248 -40.938 -11.125 1 97.19 196 LEU A N 1
ATOM 1542 C CA . LEU A 1 196 ? 2.211 -42.375 -10.914 1 97.19 196 LEU A CA 1
ATOM 1543 C C . LEU A 1 196 ? 1.775 -43.094 -12.18 1 97.19 196 LEU A C 1
ATOM 1545 O O . LEU A 1 196 ? 2.426 -44.062 -12.602 1 97.19 196 LEU A O 1
ATOM 1549 N N . LEU A 1 197 ? 0.664 -42.594 -12.766 1 97.56 197 LEU A N 1
ATOM 1550 C CA . LEU A 1 197 ? 0.17 -43.25 -13.977 1 97.56 197 LEU A CA 1
ATOM 1551 C C . LEU A 1 197 ? 1.12 -43.031 -15.148 1 97.56 197 LEU A C 1
ATOM 1553 O O . LEU A 1 197 ? 1.271 -43.906 -16.016 1 97.56 197 LEU A O 1
ATOM 1557 N N . VAL A 1 198 ? 1.753 -41.906 -15.195 1 98.25 198 VAL A N 1
ATOM 1558 C CA . VAL A 1 198 ? 2.725 -41.625 -16.25 1 98.25 198 VAL A CA 1
ATOM 1559 C C . VAL A 1 198 ? 3.871 -42.625 -16.172 1 98.25 198 VAL A C 1
ATOM 1561 O O . VAL A 1 198 ? 4.367 -43.094 -17.219 1 98.25 198 VAL A O 1
ATOM 1564 N N . ALA A 1 199 ? 4.273 -42.969 -15.055 1 97.94 199 ALA A N 1
ATOM 1565 C CA . ALA A 1 199 ? 5.387 -43.906 -14.836 1 97.94 199 ALA A CA 1
ATOM 1566 C C . ALA A 1 199 ? 5.047 -45.312 -15.32 1 97.94 199 ALA A C 1
ATOM 1568 O O . ALA A 1 199 ? 5.941 -46.094 -15.625 1 97.94 199 ALA A O 1
ATOM 1569 N N . GLN A 1 200 ? 3.76 -45.562 -15.492 1 97.38 200 GLN A N 1
ATOM 1570 C CA . GLN A 1 200 ? 3.391 -46.969 -15.641 1 97.38 200 GLN A CA 1
ATOM 1571 C C . GLN A 1 200 ? 2.592 -47.219 -16.922 1 97.38 200 GLN A C 1
ATOM 1573 O O . GLN A 1 200 ? 2.553 -48.312 -17.438 1 97.38 200 GLN A O 1
ATOM 1578 N N . SER A 1 201 ? 1.97 -46.219 -17.391 1 98 201 SER A N 1
ATOM 1579 C CA . SER A 1 201 ? 0.997 -46.406 -18.469 1 98 201 SER A CA 1
ATOM 1580 C C . SER A 1 201 ? 1.552 -45.938 -19.812 1 98 201 SER A C 1
ATOM 1582 O O . SER A 1 201 ? 1.684 -44.75 -20.047 1 98 201 SER A O 1
ATOM 1584 N N . ASP A 1 202 ? 1.696 -46.875 -20.734 1 97.81 202 ASP A N 1
ATOM 1585 C CA . ASP A 1 202 ? 2.119 -46.531 -22.094 1 97.81 202 ASP A CA 1
ATOM 1586 C C . ASP A 1 202 ? 1.021 -45.812 -22.859 1 97.81 202 ASP A C 1
ATOM 1588 O O . ASP A 1 202 ? 1.31 -44.938 -23.688 1 97.81 202 ASP A O 1
ATOM 1592 N N . GLU A 1 203 ? -0.143 -46.188 -22.547 1 97.5 203 GLU A N 1
ATOM 1593 C CA . GLU A 1 203 ? -1.283 -45.562 -23.203 1 97.5 203 GLU A CA 1
ATOM 1594 C C . GLU A 1 203 ? -1.36 -44.062 -22.875 1 97.5 203 GLU A C 1
ATOM 1596 O O . GLU A 1 203 ? -1.542 -43.219 -23.766 1 97.5 203 GLU A O 1
ATOM 1601 N N . LEU A 1 204 ? -1.217 -43.781 -21.594 1 98 204 LEU A N 1
ATOM 1602 C CA . LEU A 1 204 ? -1.24 -42.375 -21.188 1 98 204 LEU A CA 1
ATOM 1603 C C . LEU A 1 204 ? -0.081 -41.625 -21.812 1 98 204 LEU A C 1
ATOM 1605 O O . LEU A 1 204 ? -0.264 -40.5 -22.297 1 98 204 LEU A O 1
ATOM 1609 N N . LEU A 1 205 ? 1.097 -42.156 -21.797 1 98.19 205 LEU A N 1
ATOM 1610 C CA . LEU A 1 205 ? 2.27 -41.5 -22.375 1 98.19 205 LEU A CA 1
ATOM 1611 C C . LEU A 1 205 ? 2.047 -41.219 -23.859 1 98.19 205 LEU A C 1
ATOM 1613 O O . LEU A 1 205 ? 2.416 -40.125 -24.344 1 98.19 205 LEU A O 1
ATOM 1617 N N . ALA A 1 206 ? 1.488 -42.188 -24.562 1 97.94 206 ALA A N 1
ATOM 1618 C CA . ALA A 1 206 ? 1.199 -42 -25.984 1 97.94 206 ALA A CA 1
ATOM 1619 C C . ALA A 1 206 ? 0.221 -40.875 -26.188 1 97.94 206 ALA A C 1
ATOM 1621 O O . ALA A 1 206 ? 0.363 -40.094 -27.141 1 97.94 206 ALA A O 1
ATOM 1622 N N . THR A 1 207 ? -0.744 -40.844 -25.328 1 97.44 207 THR A N 1
ATOM 1623 C CA . THR A 1 207 ? -1.723 -39.75 -25.406 1 97.44 207 THR A CA 1
ATOM 1624 C C . THR A 1 207 ? -1.05 -38.406 -25.203 1 97.44 207 THR A C 1
ATOM 1626 O O . THR A 1 207 ? -1.304 -37.469 -25.953 1 97.44 207 THR A O 1
ATOM 1629 N N . LEU A 1 208 ? -0.223 -38.25 -24.203 1 97.62 208 LEU A N 1
ATOM 1630 C CA . LEU A 1 208 ? 0.494 -37.031 -23.906 1 97.62 208 LEU A CA 1
ATOM 1631 C C . LEU A 1 208 ? 1.416 -36.656 -25.062 1 97.62 208 LEU A C 1
ATOM 1633 O O . LEU A 1 208 ? 1.48 -35.5 -25.469 1 97.62 208 LEU A O 1
ATOM 1637 N N . ALA A 1 209 ? 2.098 -37.625 -25.625 1 96.38 209 ALA A N 1
ATOM 1638 C CA . ALA A 1 209 ? 3.016 -37.406 -26.734 1 96.38 209 ALA A CA 1
ATOM 1639 C C . ALA A 1 209 ? 2.271 -36.906 -27.969 1 96.38 209 ALA A C 1
ATOM 1641 O O . ALA A 1 209 ? 2.768 -36.031 -28.703 1 96.38 209 ALA A O 1
ATOM 1642 N N . ARG A 1 210 ? 1.12 -37.5 -28.172 1 95.56 210 ARG A N 1
ATOM 1643 C CA . ARG A 1 210 ? 0.305 -37.094 -29.328 1 95.56 210 ARG A CA 1
ATOM 1644 C C . ARG A 1 210 ? -0.083 -35.625 -29.25 1 95.56 210 ARG A C 1
ATOM 1646 O O . ARG A 1 210 ? -0.197 -34.969 -30.281 1 95.56 210 ARG A O 1
ATOM 1653 N N . HIS A 1 211 ? -0.259 -35.156 -28.047 1 94.62 211 HIS A N 1
ATOM 1654 C CA . HIS A 1 211 ? -0.737 -33.781 -27.859 1 94.62 211 HIS A CA 1
ATOM 1655 C C . HIS A 1 211 ? 0.39 -32.844 -27.406 1 94.62 211 HIS A C 1
ATOM 1657 O O . HIS A 1 211 ? 0.137 -31.734 -26.953 1 94.62 211 HIS A O 1
ATOM 1663 N 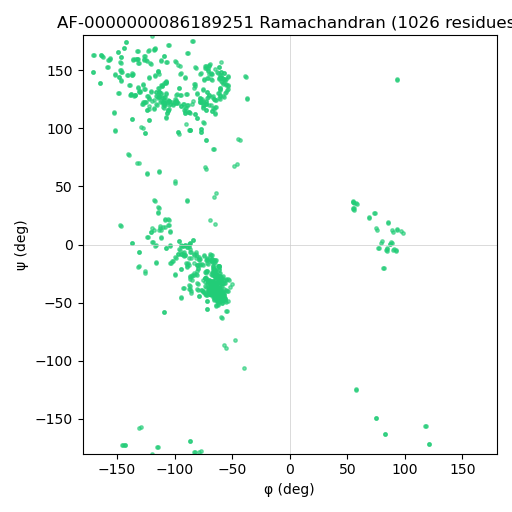N . ARG A 1 212 ? 1.628 -33.188 -27.531 1 91.88 212 ARG A N 1
ATOM 1664 C CA . ARG A 1 212 ? 2.756 -32.531 -26.859 1 91.88 212 ARG A CA 1
ATOM 1665 C C . ARG A 1 212 ? 3.029 -31.172 -27.453 1 91.88 212 ARG A C 1
ATOM 1667 O O . ARG A 1 212 ? 3.789 -30.375 -26.891 1 91.88 212 ARG A O 1
ATOM 1674 N N . GLU A 1 213 ? 2.453 -30.844 -28.547 1 86.56 213 GLU A N 1
ATOM 1675 C CA . GLU A 1 213 ? 2.633 -29.516 -29.141 1 86.56 213 GLU A CA 1
ATOM 1676 C C . GLU A 1 213 ? 1.828 -28.453 -28.391 1 86.56 213 GLU A C 1
ATOM 1678 O O . GLU A 1 213 ? 2.111 -27.266 -28.484 1 86.56 213 GLU A O 1
ATOM 1683 N N . ARG A 1 214 ? 0.823 -28.875 -27.578 1 88.38 214 ARG A N 1
ATOM 1684 C CA . ARG A 1 214 ? -0.033 -27.938 -26.844 1 88.38 214 ARG A CA 1
ATOM 1685 C C . ARG A 1 214 ? -0.141 -28.328 -25.375 1 88.38 214 ARG A C 1
ATOM 1687 O O . ARG A 1 214 ? -0.51 -27.5 -24.531 1 88.38 214 ARG A O 1
ATOM 1694 N N . VAL A 1 215 ? 0.177 -29.516 -25.141 1 94.12 215 VAL A N 1
ATOM 1695 C CA . VAL A 1 215 ? -0.024 -30.031 -23.797 1 94.12 215 VAL A CA 1
ATOM 1696 C C . VAL A 1 215 ? 1.327 -30.266 -23.125 1 94.12 215 VAL A C 1
ATOM 1698 O O . VAL A 1 215 ? 2.223 -30.875 -23.703 1 94.12 215 VAL A O 1
ATOM 1701 N N . GLU A 1 216 ? 1.501 -29.703 -21.984 1 96.5 216 GLU A N 1
ATOM 1702 C CA . GLU A 1 216 ? 2.668 -29.906 -21.141 1 96.5 216 GLU A CA 1
ATOM 1703 C C . GLU A 1 216 ? 2.275 -30.531 -19.797 1 96.5 216 GLU A C 1
ATOM 1705 O O . GLU A 1 216 ? 1.087 -30.672 -19.5 1 96.5 216 GLU A O 1
ATOM 1710 N N . VAL A 1 217 ? 3.303 -30.984 -19.094 1 97.88 217 VAL A N 1
ATOM 1711 C CA . VAL A 1 217 ? 3.031 -31.688 -17.844 1 97.88 217 VAL A CA 1
ATOM 1712 C C . VAL A 1 217 ? 3.6 -30.891 -16.672 1 97.88 217 VAL A C 1
ATOM 1714 O O . VAL A 1 217 ? 4.719 -30.375 -16.75 1 97.88 217 VAL A O 1
ATOM 1717 N N . TYR A 1 218 ? 2.775 -30.656 -15.742 1 97.75 218 TYR A N 1
ATOM 1718 C CA . TYR A 1 218 ? 3.146 -30.141 -14.43 1 97.75 218 TYR A CA 1
ATOM 1719 C C . TYR A 1 218 ? 3.27 -31.266 -13.422 1 97.75 218 TYR A C 1
ATOM 1721 O O . TYR A 1 218 ? 2.281 -31.672 -12.797 1 97.75 218 TYR A O 1
ATOM 1729 N N . LEU A 1 219 ? 4.504 -31.734 -13.203 1 98.56 219 LEU A N 1
ATOM 1730 C CA . LEU A 1 219 ? 4.758 -32.969 -12.477 1 98.56 219 LEU A CA 1
ATOM 1731 C C . LEU A 1 219 ? 5.129 -32.688 -11.023 1 98.56 219 LEU A C 1
ATOM 1733 O O . LEU A 1 219 ? 6.102 -31.984 -10.758 1 98.56 219 LEU A O 1
ATOM 1737 N N . GLN A 1 220 ? 4.375 -33.219 -10.141 1 97.94 220 GLN A N 1
ATOM 1738 C CA . GLN A 1 220 ? 4.695 -33.125 -8.719 1 97.94 220 GLN A CA 1
ATOM 1739 C C . GLN A 1 220 ? 6.035 -33.781 -8.406 1 97.94 220 GLN A C 1
ATOM 1741 O O . GLN A 1 220 ? 6.273 -34.906 -8.789 1 97.94 220 GLN A O 1
ATOM 1746 N N . TYR A 1 221 ? 6.957 -33.062 -7.789 1 98.25 221 TYR A N 1
ATOM 1747 C CA . TYR A 1 221 ? 8.305 -33.531 -7.48 1 98.25 221 TYR A CA 1
ATOM 1748 C C . TYR A 1 221 ? 8.852 -32.812 -6.246 1 98.25 221 TYR A C 1
ATOM 1750 O O . TYR A 1 221 ? 9.25 -31.656 -6.32 1 98.25 221 TYR A O 1
ATOM 1758 N N . ASP A 1 222 ? 9.07 -33.531 -5.133 1 96.88 222 ASP A N 1
ATOM 1759 C CA . ASP A 1 222 ? 9.359 -32.906 -3.852 1 96.88 222 ASP A CA 1
ATOM 1760 C C . ASP A 1 222 ? 10.867 -32.812 -3.609 1 96.88 222 ASP A C 1
ATOM 1762 O O . ASP A 1 222 ? 11.312 -32.188 -2.641 1 96.88 222 ASP A O 1
ATOM 1766 N N . GLY A 1 223 ? 11.656 -33.406 -4.441 1 97.06 223 GLY A N 1
ATOM 1767 C CA . GLY A 1 223 ? 13.094 -33.438 -4.215 1 97.06 223 GLY A CA 1
ATOM 1768 C C . GLY A 1 223 ? 13.633 -34.875 -4.125 1 97.06 223 GLY A C 1
ATOM 1769 O O . GLY A 1 223 ? 12.906 -35.844 -4.371 1 97.06 223 GLY A O 1
ATOM 1770 N N . PRO A 1 224 ? 14.898 -35.031 -3.746 1 97.19 224 PRO A N 1
ATOM 1771 C CA . PRO A 1 224 ? 15.562 -36.344 -3.857 1 97.19 224 PRO A CA 1
ATOM 1772 C C . PRO A 1 224 ? 15.43 -37.188 -2.594 1 97.19 224 PRO A C 1
ATOM 1774 O O . PRO A 1 224 ? 15.758 -38.375 -2.602 1 97.19 224 PRO A O 1
ATOM 1777 N N . SER A 1 225 ? 14.953 -36.656 -1.546 1 97.31 225 SER A N 1
ATOM 1778 C CA . SER A 1 225 ? 15.008 -37.406 -0.299 1 97.31 225 SER A CA 1
ATOM 1779 C C . SER A 1 225 ? 13.75 -38.25 -0.101 1 97.31 225 SER A C 1
ATOM 1781 O O . SER A 1 225 ? 12.648 -37.812 -0.433 1 97.31 225 SER A O 1
ATOM 1783 N N . ALA A 1 226 ? 13.891 -39.406 0.458 1 97.56 226 ALA A N 1
ATOM 1784 C CA . ALA A 1 226 ? 12.773 -40.25 0.809 1 97.56 226 ALA A CA 1
ATOM 1785 C C . ALA A 1 226 ? 11.93 -39.656 1.927 1 97.56 226 ALA A C 1
ATOM 1787 O O . ALA A 1 226 ? 10.703 -39.781 1.929 1 97.56 226 ALA A O 1
ATOM 1788 N N . ALA A 1 227 ? 12.57 -39.062 2.816 1 97.12 227 ALA A N 1
ATOM 1789 C CA . ALA A 1 227 ? 11.898 -38.438 3.965 1 97.12 227 ALA A CA 1
ATOM 1790 C C . ALA A 1 227 ? 10.898 -37.375 3.518 1 97.12 227 ALA A C 1
ATOM 1792 O O . ALA A 1 227 ? 9.781 -37.312 4.043 1 97.12 227 ALA A O 1
ATOM 1793 N N . ALA A 1 228 ? 11.297 -36.562 2.561 1 96.75 228 ALA A N 1
ATOM 1794 C CA . ALA A 1 228 ? 10.398 -35.531 2.047 1 96.75 228 ALA A CA 1
ATOM 1795 C C . ALA A 1 228 ? 9.195 -36.125 1.337 1 96.75 228 ALA A C 1
ATOM 1797 O O . ALA A 1 228 ? 8.062 -35.688 1.507 1 96.75 228 ALA A O 1
ATOM 1798 N N . SER A 1 229 ? 9.5 -37.125 0.535 1 96.88 229 SER A N 1
ATOM 1799 C CA . SER A 1 229 ? 8.422 -37.812 -0.174 1 96.88 229 SER A CA 1
ATOM 1800 C C . SER A 1 229 ? 7.41 -38.406 0.799 1 96.88 229 SER A C 1
ATOM 1802 O O . SER A 1 229 ? 6.203 -38.25 0.619 1 96.88 229 SER A O 1
ATOM 1804 N N . VAL A 1 230 ? 7.875 -39.062 1.83 1 96.56 230 VAL A N 1
ATOM 1805 C CA . VAL A 1 230 ? 7.004 -39.688 2.824 1 96.56 230 VAL A CA 1
ATOM 1806 C C . VAL A 1 230 ? 6.215 -38.625 3.564 1 96.56 230 VAL A C 1
ATOM 1808 O O . VAL A 1 230 ? 5.016 -38.75 3.797 1 96.56 230 VAL A O 1
ATOM 1811 N N . HIS A 1 231 ? 6.832 -37.594 3.891 1 94.88 231 HIS A N 1
ATOM 1812 C CA . HIS A 1 231 ? 6.191 -36.5 4.633 1 94.88 231 HIS A CA 1
ATOM 1813 C C . HIS A 1 231 ? 5.059 -35.875 3.826 1 94.88 231 HIS A C 1
ATOM 1815 O O . HIS A 1 231 ? 3.955 -35.688 4.34 1 94.88 231 HIS A O 1
ATOM 1821 N N . HIS A 1 232 ? 5.309 -35.562 2.555 1 95.25 232 HIS A N 1
ATOM 1822 C CA . HIS A 1 232 ? 4.359 -34.812 1.751 1 95.25 232 HIS A CA 1
ATOM 1823 C C . HIS A 1 232 ? 3.336 -35.719 1.092 1 95.25 232 HIS A C 1
ATOM 1825 O O . HIS A 1 232 ? 2.18 -35.344 0.903 1 95.25 232 HIS A O 1
ATOM 1831 N N . ARG A 1 233 ? 3.773 -36.969 0.803 1 94.94 233 ARG A N 1
ATOM 1832 C CA . ARG A 1 233 ? 2.939 -37.812 -0.057 1 94.94 233 ARG A CA 1
ATOM 1833 C C . ARG A 1 233 ? 2.449 -39.031 0.687 1 94.94 233 ARG A C 1
ATOM 1835 O O . ARG A 1 233 ? 1.563 -39.75 0.206 1 94.94 233 ARG A O 1
ATOM 1842 N N . GLY A 1 234 ? 3.049 -39.375 1.838 1 93.5 234 GLY A N 1
ATOM 1843 C CA . GLY A 1 234 ? 2.641 -40.531 2.631 1 93.5 234 GLY A CA 1
ATOM 1844 C C . GLY A 1 234 ? 3.402 -41.781 2.285 1 93.5 234 GLY A C 1
ATOM 1845 O O . GLY A 1 234 ? 3.217 -42.812 2.926 1 93.5 234 GLY A O 1
ATOM 1846 N N . ALA A 1 235 ? 4.285 -41.75 1.213 1 94.56 235 ALA A N 1
ATOM 1847 C CA . ALA A 1 235 ? 5.109 -42.875 0.802 1 94.56 235 ALA A CA 1
ATOM 1848 C C . ALA A 1 235 ? 6.328 -42.406 0.011 1 94.56 235 ALA A C 1
ATOM 1850 O O . ALA A 1 235 ? 6.379 -41.25 -0.455 1 94.56 235 ALA A O 1
ATOM 1851 N N . ASP A 1 236 ? 7.312 -43.25 -0.011 1 96.94 236 ASP A N 1
ATOM 1852 C CA . ASP A 1 236 ? 8.453 -42.969 -0.88 1 96.94 236 ASP A CA 1
ATOM 1853 C C . ASP A 1 236 ? 8.102 -43.25 -2.344 1 96.94 236 ASP A C 1
ATOM 1855 O O . ASP A 1 236 ? 8.102 -44.406 -2.791 1 96.94 236 ASP A O 1
ATOM 1859 N N . LEU A 1 237 ? 7.895 -42.156 -3.104 1 96.31 237 LEU A N 1
ATOM 1860 C CA . LEU A 1 237 ? 7.438 -42.281 -4.484 1 96.31 237 LEU A CA 1
ATOM 1861 C C . LEU A 1 237 ? 8.555 -41.938 -5.461 1 96.31 237 LEU A C 1
ATOM 1863 O O . LEU A 1 237 ? 8.305 -41.781 -6.656 1 96.31 237 LEU A O 1
ATOM 1867 N N . ARG A 1 238 ? 9.82 -41.875 -5.051 1 96.25 238 ARG A N 1
ATOM 1868 C CA . ARG A 1 238 ? 10.945 -41.375 -5.832 1 96.25 238 ARG A CA 1
ATOM 1869 C C . ARG A 1 238 ? 11.156 -42.219 -7.082 1 96.25 238 ARG A C 1
ATOM 1871 O O . ARG A 1 238 ? 11.492 -41.688 -8.148 1 96.25 238 ARG A O 1
ATOM 1878 N N . ARG A 1 239 ? 10.984 -43.406 -6.973 1 97.06 239 ARG A N 1
ATOM 1879 C CA . ARG A 1 239 ? 11.18 -44.312 -8.117 1 97.06 239 ARG A CA 1
ATOM 1880 C C . ARG A 1 239 ? 10.172 -44 -9.219 1 97.06 239 ARG A C 1
ATOM 1882 O O . ARG A 1 239 ? 10.516 -44 -10.406 1 97.06 239 ARG A O 1
ATOM 1889 N N . PHE A 1 240 ? 8.953 -43.812 -8.828 1 97.12 240 PHE A N 1
ATOM 1890 C CA . PHE A 1 240 ? 7.914 -43.5 -9.789 1 97.12 240 PHE A CA 1
ATOM 1891 C C . PHE A 1 240 ? 8.188 -42.125 -10.43 1 97.12 240 PHE A C 1
ATOM 1893 O O . PHE A 1 240 ? 7.965 -41.938 -11.625 1 97.12 240 PHE A O 1
ATOM 1900 N N . LYS A 1 241 ? 8.656 -41.219 -9.586 1 98.12 241 LYS A N 1
ATOM 1901 C CA . LYS A 1 241 ? 8.984 -39.875 -10.117 1 98.12 241 LYS A CA 1
ATOM 1902 C C . LYS A 1 241 ? 10.102 -39.969 -11.148 1 98.12 241 LYS A C 1
ATOM 1904 O O . LYS A 1 241 ? 10.023 -39.344 -12.203 1 98.12 241 LYS A O 1
ATOM 1909 N N . GLU A 1 242 ? 11.109 -40.719 -10.859 1 97.94 242 GLU A N 1
ATOM 1910 C CA . GLU A 1 242 ? 12.227 -40.906 -11.797 1 97.94 242 GLU A CA 1
ATOM 1911 C C . GLU A 1 242 ? 11.758 -41.531 -13.102 1 97.94 242 GLU A C 1
ATOM 1913 O O . GLU A 1 242 ? 12.164 -41.094 -14.188 1 97.94 242 GLU A O 1
ATOM 1918 N N . ALA A 1 243 ? 10.969 -42.531 -12.977 1 98.31 243 ALA A N 1
ATOM 1919 C CA . ALA A 1 243 ? 10.438 -43.188 -14.164 1 98.31 243 ALA A CA 1
ATOM 1920 C C . ALA A 1 243 ? 9.609 -42.219 -15.008 1 98.31 243 ALA A C 1
ATOM 1922 O O . ALA A 1 243 ? 9.719 -42.188 -16.234 1 98.31 243 ALA A O 1
ATOM 1923 N N . ALA A 1 244 ? 8.734 -41.5 -14.344 1 98.69 244 ALA A N 1
ATOM 1924 C CA . ALA A 1 244 ? 7.898 -40.531 -15.047 1 98.69 244 ALA A CA 1
ATOM 1925 C C . ALA A 1 244 ? 8.75 -39.5 -15.773 1 98.69 244 ALA A C 1
ATOM 1927 O O . ALA A 1 244 ? 8.492 -39.156 -16.938 1 98.69 244 ALA A O 1
ATOM 1928 N N . ILE A 1 245 ? 9.797 -38.969 -15.094 1 98.56 245 ILE A N 1
ATOM 1929 C CA . ILE A 1 245 ? 10.68 -37.938 -15.672 1 98.56 245 ILE A CA 1
ATOM 1930 C C . ILE A 1 245 ? 11.359 -38.5 -16.922 1 98.56 245 ILE A C 1
ATOM 1932 O O . ILE A 1 245 ? 11.359 -37.875 -17.969 1 98.56 245 ILE A O 1
ATOM 1936 N N . MET A 1 246 ? 11.859 -39.688 -16.844 1 98.25 246 MET A N 1
ATOM 1937 C CA . MET A 1 246 ? 12.578 -40.312 -17.969 1 98.25 246 MET A CA 1
ATOM 1938 C C . MET A 1 246 ? 11.641 -40.562 -19.141 1 98.25 246 MET A C 1
ATOM 1940 O O . MET A 1 246 ? 11.984 -40.25 -20.281 1 98.25 246 MET A O 1
ATOM 1944 N N . ARG A 1 247 ? 10.5 -41.062 -18.844 1 98.5 247 ARG A N 1
ATOM 1945 C CA . ARG A 1 247 ? 9.531 -41.375 -19.875 1 98.5 247 ARG A CA 1
ATOM 1946 C C . ARG A 1 247 ? 9.062 -40.125 -20.609 1 98.5 247 ARG A C 1
ATOM 1948 O O . ARG A 1 247 ? 8.977 -40.094 -21.828 1 98.5 247 ARG A O 1
ATOM 1955 N N . LEU A 1 248 ? 8.781 -39.125 -19.844 1 98.62 248 LEU A N 1
ATOM 1956 C CA . LEU A 1 248 ? 8.344 -37.844 -20.438 1 98.62 248 LEU A CA 1
ATOM 1957 C C . LEU A 1 248 ? 9.461 -37.219 -21.266 1 98.62 248 LEU A C 1
ATOM 1959 O O . LEU A 1 248 ? 9.219 -36.719 -22.359 1 98.62 248 LEU A O 1
ATOM 1963 N N . SER A 1 249 ? 10.648 -37.219 -20.703 1 97.94 249 SER A N 1
ATOM 1964 C CA . SER A 1 249 ? 11.812 -36.688 -21.406 1 97.94 249 SER A CA 1
ATOM 1965 C C . SER A 1 249 ? 12.039 -37.406 -22.734 1 97.94 249 SER A C 1
ATOM 1967 O O . SER A 1 249 ? 12.219 -36.781 -23.766 1 97.94 249 SER A O 1
ATOM 1969 N N . GLU A 1 250 ? 12 -38.688 -22.734 1 97.25 250 GLU A N 1
ATOM 1970 C CA . GLU A 1 250 ? 12.219 -39.5 -23.922 1 97.25 250 GLU A CA 1
ATOM 1971 C C . GLU A 1 250 ? 11.133 -39.25 -24.969 1 97.25 250 GLU A C 1
ATOM 1973 O O . GLU A 1 250 ? 11.398 -39.312 -26.172 1 97.25 250 GLU A O 1
ATOM 1978 N N . ALA A 1 251 ? 9.977 -39 -24.484 1 97.12 251 ALA A N 1
ATOM 1979 C CA . ALA A 1 251 ? 8.852 -38.75 -25.391 1 97.12 251 ALA A CA 1
ATOM 1980 C C . ALA A 1 251 ? 8.852 -37.312 -25.891 1 97.12 251 ALA A C 1
ATOM 1982 O O . ALA A 1 251 ? 8.031 -36.938 -26.734 1 97.12 251 ALA A O 1
ATOM 1983 N N . GLY A 1 252 ? 9.719 -36.469 -25.375 1 96.06 252 GLY A N 1
ATOM 1984 C CA . GLY A 1 252 ? 9.805 -35.062 -25.781 1 96.06 252 GLY A CA 1
ATOM 1985 C C . GLY A 1 252 ? 8.656 -34.219 -25.266 1 96.06 252 GLY A C 1
ATOM 1986 O O . GLY A 1 252 ? 8.219 -33.281 -25.922 1 96.06 252 GLY A O 1
ATOM 1987 N N . VAL A 1 253 ? 8.07 -34.562 -24.188 1 96.44 253 VAL A N 1
ATOM 1988 C CA . VAL A 1 253 ? 7 -33.812 -23.562 1 96.44 253 VAL A CA 1
ATOM 1989 C C . VAL A 1 253 ? 7.586 -32.812 -22.578 1 96.44 253 VAL A C 1
ATOM 1991 O O . VAL A 1 253 ? 8.281 -33.188 -21.625 1 96.44 253 VAL A O 1
ATOM 1994 N N . PHE A 1 254 ? 7.355 -31.531 -22.844 1 96.06 254 PHE A N 1
ATOM 1995 C CA . PHE A 1 254 ? 7.84 -30.5 -21.922 1 96.06 254 PHE A CA 1
ATOM 1996 C C . PHE A 1 254 ? 7.188 -30.656 -20.562 1 96.06 254 PHE A C 1
ATOM 1998 O O . PHE A 1 254 ? 5.965 -30.797 -20.453 1 96.06 254 PHE A O 1
ATOM 2005 N N . THR A 1 255 ? 8.039 -30.656 -19.547 1 98 255 THR A N 1
ATOM 2006 C CA . THR A 1 255 ? 7.598 -30.906 -18.188 1 98 255 THR A CA 1
ATOM 2007 C C . THR A 1 255 ? 8.148 -29.859 -17.219 1 98 255 THR A C 1
ATOM 2009 O O . THR A 1 255 ? 9.297 -29.422 -17.359 1 98 255 THR A O 1
ATOM 2012 N N . THR A 1 256 ? 7.305 -29.359 -16.328 1 97.69 256 THR A N 1
ATOM 2013 C CA . THR A 1 256 ? 7.719 -28.531 -15.203 1 97.69 256 THR A CA 1
ATOM 2014 C C . THR A 1 256 ? 7.672 -29.328 -13.898 1 97.69 256 THR A C 1
ATOM 2016 O O . THR A 1 256 ? 6.637 -29.906 -13.555 1 97.69 256 THR A O 1
ATOM 2019 N N . LEU A 1 257 ? 8.781 -29.391 -13.195 1 98.5 257 LEU A N 1
ATOM 2020 C CA . LEU A 1 257 ? 8.797 -30.016 -11.875 1 98.5 257 LEU A CA 1
ATOM 2021 C C . LEU A 1 257 ? 8.203 -29.062 -10.828 1 98.5 257 LEU A C 1
ATOM 2023 O O . LEU A 1 257 ? 8.617 -27.906 -10.727 1 98.5 257 LEU A O 1
ATOM 2027 N N . THR A 1 258 ? 7.227 -29.547 -10.117 1 98.12 258 THR A N 1
ATOM 2028 C CA . THR A 1 258 ? 6.59 -28.734 -9.086 1 98.12 258 THR A CA 1
ATOM 2029 C C . THR A 1 258 ? 6.941 -29.266 -7.695 1 98.12 258 THR A C 1
ATOM 2031 O O . THR A 1 258 ? 6.551 -30.375 -7.332 1 98.12 258 THR A O 1
ATOM 2034 N N . MET A 1 259 ? 7.562 -28.484 -6.953 1 98.44 259 MET A N 1
ATOM 2035 C CA . MET A 1 259 ? 8.047 -28.875 -5.629 1 98.44 259 MET A CA 1
ATOM 2036 C C . MET A 1 259 ? 7.195 -28.25 -4.531 1 98.44 259 MET A C 1
ATOM 2038 O O . MET A 1 259 ? 6.973 -27.031 -4.531 1 98.44 259 MET A O 1
ATOM 2042 N N . THR A 1 260 ? 6.648 -29.031 -3.662 1 97.06 260 THR A N 1
ATOM 2043 C CA . THR A 1 260 ? 6.145 -28.547 -2.385 1 97.06 260 THR A CA 1
ATOM 2044 C C . THR A 1 260 ? 7.277 -28.422 -1.369 1 97.06 260 THR A C 1
ATOM 2046 O O . THR A 1 260 ? 7.836 -29.422 -0.926 1 97.06 260 THR A O 1
ATOM 2049 N N . ALA A 1 261 ? 7.598 -27.25 -0.999 1 97.81 261 ALA A N 1
ATOM 2050 C CA . ALA A 1 261 ? 8.727 -27.031 -0.099 1 97.81 261 ALA A CA 1
ATOM 2051 C C . ALA A 1 261 ? 8.242 -26.609 1.286 1 97.81 261 ALA A C 1
ATOM 2053 O O . ALA A 1 261 ? 7.301 -25.812 1.41 1 97.81 261 ALA A O 1
ATOM 2054 N N . GLN A 1 262 ? 8.859 -27.141 2.305 1 97 262 GLN A N 1
ATOM 2055 C CA . GLN A 1 262 ? 8.484 -26.828 3.682 1 97 262 GLN A CA 1
ATOM 2056 C C . GLN A 1 262 ? 9.719 -26.656 4.562 1 97 262 GLN A C 1
ATOM 2058 O O . GLN A 1 262 ? 10.695 -27.391 4.426 1 97 262 GLN A O 1
ATOM 2063 N N . LEU A 1 263 ? 9.625 -25.641 5.383 1 97.31 263 LEU A N 1
ATOM 2064 C CA . LEU A 1 263 ? 10.711 -25.375 6.316 1 97.31 263 LEU A CA 1
ATOM 2065 C C . LEU A 1 263 ? 10.984 -26.578 7.207 1 97.31 263 LEU A C 1
ATOM 2067 O O . LEU A 1 263 ? 10.062 -27.125 7.824 1 97.31 263 LEU A O 1
ATOM 2071 N N . GLY A 1 264 ? 12.234 -27 7.234 1 96.06 264 GLY A N 1
ATOM 2072 C CA . GLY A 1 264 ? 12.641 -28.078 8.117 1 96.06 264 GLY A CA 1
ATOM 2073 C C . GLY A 1 264 ? 12.391 -29.453 7.52 1 96.06 264 GLY A C 1
ATOM 2074 O O . GLY A 1 264 ? 12.773 -30.469 8.102 1 96.06 264 GLY A O 1
ATOM 2075 N N . VAL A 1 265 ? 11.758 -29.547 6.355 1 96.38 265 VAL A N 1
ATOM 2076 C CA . VAL A 1 265 ? 11.453 -30.828 5.738 1 96.38 265 VAL A CA 1
ATOM 2077 C C . VAL A 1 265 ? 12.32 -31.031 4.5 1 96.38 265 VAL A C 1
ATOM 2079 O O . VAL A 1 265 ? 13.086 -32 4.418 1 96.38 265 VAL A O 1
ATOM 2082 N N . ASN A 1 266 ? 12.242 -30.125 3.539 1 97.81 266 ASN A N 1
ATOM 2083 C CA . ASN A 1 266 ? 13.016 -30.281 2.309 1 97.81 266 ASN A CA 1
ATOM 2084 C C . ASN A 1 266 ? 13.445 -28.938 1.742 1 97.81 266 ASN A C 1
ATOM 2086 O O . ASN A 1 266 ? 13.773 -28.828 0.56 1 97.81 266 ASN A O 1
ATOM 2090 N N . ASP A 1 267 ? 13.375 -27.859 2.596 1 98.12 267 ASP A N 1
ATOM 2091 C CA . ASP A 1 267 ? 13.805 -26.547 2.119 1 98.12 267 ASP A CA 1
ATOM 2092 C C . ASP A 1 267 ? 15.305 -26.5 1.869 1 98.12 267 ASP A C 1
ATOM 2094 O O . ASP A 1 267 ? 15.812 -25.594 1.201 1 98.12 267 ASP A O 1
ATOM 2098 N N . HIS A 1 268 ? 16.062 -27.453 2.297 1 98.31 268 HIS A N 1
ATOM 2099 C CA . HIS A 1 268 ? 17.484 -27.562 2.027 1 98.31 268 HIS A CA 1
ATOM 2100 C C . HIS A 1 268 ? 17.75 -28.297 0.716 1 98.31 268 HIS A C 1
ATOM 2102 O O . HIS A 1 268 ? 18.891 -28.453 0.309 1 98.31 268 HIS A O 1
ATOM 2108 N N . GLU A 1 269 ? 16.688 -28.719 0.005 1 98.56 269 GLU A N 1
ATOM 2109 C CA . GLU A 1 269 ? 16.828 -29.516 -1.215 1 98.56 269 GLU A CA 1
ATOM 2110 C C . GLU A 1 269 ? 16.391 -28.719 -2.439 1 98.56 269 GLU A C 1
ATOM 2112 O O . GLU A 1 269 ? 16.281 -29.266 -3.537 1 98.56 269 GLU A O 1
ATOM 2117 N N . ILE A 1 270 ? 16.078 -27.469 -2.32 1 98.75 270 ILE A N 1
ATOM 2118 C CA . ILE A 1 270 ? 15.578 -26.641 -3.404 1 98.75 270 ILE A CA 1
ATOM 2119 C C . ILE A 1 270 ? 16.609 -26.609 -4.539 1 98.75 270 ILE A C 1
ATOM 2121 O O . ILE A 1 270 ? 16.25 -26.766 -5.711 1 98.75 270 ILE A O 1
ATOM 2125 N N . GLY A 1 271 ? 17.844 -26.438 -4.188 1 98.69 271 GLY A N 1
ATOM 2126 C CA . GLY A 1 271 ? 18.891 -26.438 -5.188 1 98.69 271 GLY A CA 1
ATOM 2127 C C . GLY A 1 271 ? 18.969 -27.719 -5.984 1 98.69 271 GLY A C 1
ATOM 2128 O O . GLY A 1 271 ? 19.203 -27.703 -7.195 1 98.69 271 GLY A O 1
ATOM 2129 N N . ALA A 1 272 ? 18.828 -28.812 -5.305 1 98.5 272 ALA A N 1
ATOM 2130 C CA . ALA A 1 272 ? 18.891 -30.109 -5.961 1 98.5 272 ALA A CA 1
ATOM 2131 C C . ALA A 1 272 ? 17.781 -30.25 -7.008 1 98.5 272 ALA A C 1
ATOM 2133 O O . ALA A 1 272 ? 17.984 -30.859 -8.055 1 98.5 272 ALA A O 1
ATOM 2134 N N . VAL A 1 273 ? 16.625 -29.719 -6.703 1 98.69 273 VAL A N 1
ATOM 2135 C CA . VAL A 1 273 ? 15.5 -29.781 -7.637 1 98.69 273 VAL A CA 1
ATOM 2136 C C . VAL A 1 273 ? 15.797 -28.922 -8.859 1 98.69 273 VAL A C 1
ATOM 2138 O O . VAL A 1 273 ? 15.547 -29.328 -9.992 1 98.69 273 VAL A O 1
ATOM 2141 N N . VAL A 1 274 ? 16.344 -27.75 -8.633 1 98.44 274 VAL A N 1
ATOM 2142 C CA . VAL A 1 274 ? 16.734 -26.875 -9.727 1 98.44 274 VAL A CA 1
ATOM 2143 C C . VAL A 1 274 ? 17.781 -27.562 -10.594 1 98.44 274 VAL A C 1
ATOM 2145 O O . VAL A 1 274 ? 17.672 -27.562 -11.82 1 98.44 274 VAL A O 1
ATOM 2148 N N . GLU A 1 275 ? 18.75 -28.188 -10 1 97.75 275 GLU A N 1
ATOM 2149 C CA . GLU A 1 275 ? 19.828 -28.859 -10.727 1 97.75 275 GLU A CA 1
ATOM 2150 C C . GLU A 1 275 ? 19.281 -30.031 -11.547 1 97.75 275 GLU A C 1
ATOM 2152 O O . GLU A 1 275 ? 19.766 -30.297 -12.648 1 97.75 275 GLU A O 1
ATOM 2157 N N . ARG A 1 276 ? 18.328 -30.688 -10.945 1 97.62 276 ARG A N 1
ATOM 2158 C CA . ARG A 1 276 ? 17.719 -31.797 -11.68 1 97.62 276 ARG A CA 1
ATOM 2159 C C . ARG A 1 276 ? 17.078 -31.297 -12.969 1 97.62 276 ARG A C 1
ATOM 2161 O O . ARG A 1 276 ? 17.172 -31.953 -14.008 1 97.62 276 ARG A O 1
ATOM 2168 N N . ALA A 1 277 ? 16.406 -30.219 -12.906 1 97.69 277 ALA A N 1
ATOM 2169 C CA . ALA A 1 277 ? 15.781 -29.641 -14.094 1 97.69 277 ALA A CA 1
ATOM 2170 C C . ALA A 1 277 ? 16.828 -29.25 -15.133 1 97.69 277 ALA A C 1
ATOM 2172 O O . ALA A 1 277 ? 16.672 -29.547 -16.312 1 97.69 277 ALA A O 1
ATOM 2173 N N . LEU A 1 278 ? 17.922 -28.672 -14.68 1 96.62 278 LEU A N 1
ATOM 2174 C CA . LEU A 1 278 ? 18.984 -28.203 -15.578 1 96.62 278 LEU A CA 1
ATOM 2175 C C . LEU A 1 278 ? 19.656 -29.375 -16.281 1 96.62 278 LEU A C 1
ATOM 2177 O O . LEU A 1 278 ? 20.156 -29.234 -17.391 1 96.62 278 LEU A O 1
ATOM 2181 N N . ALA A 1 279 ? 19.609 -30.516 -15.664 1 96.5 279 ALA A N 1
ATOM 2182 C CA . ALA A 1 279 ? 20.359 -31.656 -16.156 1 96.5 279 ALA A CA 1
ATOM 2183 C C . ALA A 1 279 ? 19.5 -32.562 -17.031 1 96.5 279 ALA A C 1
ATOM 2185 O O . ALA A 1 279 ? 19.984 -33.531 -17.625 1 96.5 279 ALA A O 1
ATOM 2186 N N . THR A 1 280 ? 18.234 -32.281 -17.172 1 97.81 280 THR A N 1
ATOM 2187 C CA . THR A 1 280 ? 17.344 -33.219 -17.828 1 97.81 280 THR A CA 1
ATOM 2188 C C . THR A 1 280 ? 16.656 -32.594 -19.031 1 97.81 280 THR A C 1
ATOM 2190 O O . THR A 1 280 ? 15.891 -31.641 -18.875 1 97.81 280 THR A O 1
ATOM 2193 N N . PRO A 1 281 ? 16.891 -33.094 -20.234 1 96.69 281 PRO A N 1
ATOM 2194 C CA . PRO A 1 281 ? 16.219 -32.531 -21.422 1 96.69 281 PRO A CA 1
ATOM 2195 C C . PRO A 1 281 ? 14.695 -32.562 -21.297 1 96.69 281 PRO A C 1
ATOM 2197 O O . PRO A 1 281 ? 14.125 -33.5 -20.75 1 96.69 281 PRO A O 1
ATOM 2200 N N . TYR A 1 282 ? 14.023 -31.516 -21.719 1 96.25 282 TYR A N 1
ATOM 2201 C CA . TYR A 1 282 ? 12.578 -31.344 -21.828 1 96.25 282 TYR A CA 1
ATOM 2202 C C . TYR A 1 282 ? 11.953 -31.078 -20.469 1 96.25 282 TYR A C 1
ATOM 2204 O O . TYR A 1 282 ? 10.742 -30.875 -20.359 1 96.25 282 TYR A O 1
ATOM 2212 N N . ILE A 1 283 ? 12.75 -31.094 -19.406 1 97.75 283 ILE A N 1
ATOM 2213 C CA . ILE A 1 283 ? 12.312 -30.375 -18.219 1 97.75 283 ILE A CA 1
ATOM 2214 C C . ILE A 1 283 ? 12.531 -28.875 -18.406 1 97.75 283 ILE A C 1
ATOM 2216 O O . ILE A 1 283 ? 13.609 -28.359 -18.109 1 97.75 283 ILE A O 1
ATOM 2220 N N . GLY A 1 284 ? 11.43 -28.297 -18.797 1 94.5 284 GLY A N 1
ATOM 2221 C CA . GLY A 1 284 ? 11.531 -26.906 -19.203 1 94.5 284 GLY A CA 1
ATOM 2222 C C . GLY A 1 284 ? 11.344 -25.922 -18.062 1 94.5 284 GLY A C 1
ATOM 2223 O O . GLY A 1 284 ? 11.438 -24.719 -18.25 1 94.5 284 GLY A O 1
ATOM 2224 N N . GLY A 1 285 ? 11.07 -26.5 -16.828 1 95.81 285 GLY A N 1
ATOM 2225 C CA . GLY A 1 285 ? 10.883 -25.562 -15.727 1 95.81 285 GLY A CA 1
ATOM 2226 C C . GLY A 1 285 ? 10.812 -26.25 -14.375 1 95.81 285 GLY A C 1
ATOM 2227 O O . GLY A 1 285 ? 10.68 -27.469 -14.297 1 95.81 285 GLY A O 1
ATOM 2228 N N . VAL A 1 286 ? 11 -25.438 -13.367 1 97.75 286 VAL A N 1
ATOM 2229 C CA . VAL A 1 286 ? 10.797 -25.812 -11.969 1 97.75 286 VAL A CA 1
ATOM 2230 C C . VAL A 1 286 ? 9.93 -24.766 -11.281 1 97.75 286 VAL A C 1
ATOM 2232 O O . VAL A 1 286 ? 10.102 -23.562 -11.5 1 97.75 286 VAL A O 1
ATOM 2235 N N . THR A 1 287 ? 8.938 -25.203 -10.594 1 97.81 287 THR A N 1
ATOM 2236 C CA . THR A 1 287 ? 8.125 -24.328 -9.742 1 97.81 287 THR A CA 1
ATOM 2237 C C . THR A 1 287 ? 8.234 -24.766 -8.281 1 97.81 287 THR A C 1
ATOM 2239 O O . THR A 1 287 ? 7.887 -25.891 -7.934 1 97.81 287 THR A O 1
ATOM 2242 N N . ILE A 1 288 ? 8.766 -23.875 -7.492 1 98.56 288 ILE A N 1
ATOM 2243 C CA . ILE A 1 288 ? 8.883 -24.141 -6.062 1 98.56 288 ILE A CA 1
ATOM 2244 C C . ILE A 1 288 ? 7.73 -23.469 -5.32 1 98.56 288 ILE A C 1
ATOM 2246 O O . ILE A 1 288 ? 7.562 -22.25 -5.402 1 98.56 288 ILE A O 1
ATOM 2250 N N . GLN A 1 289 ? 6.973 -24.219 -4.605 1 97.62 289 GLN A N 1
ATOM 2251 C CA . GLN A 1 289 ? 5.801 -23.75 -3.879 1 97.62 289 GLN A CA 1
ATOM 2252 C C . GLN A 1 289 ? 5.914 -24.047 -2.389 1 97.62 289 GLN A C 1
ATOM 2254 O O . GLN A 1 289 ? 5.75 -25.203 -1.973 1 97.62 289 GLN A O 1
ATOM 2259 N N . PRO A 1 290 ? 6.156 -23.031 -1.566 1 97.44 290 PRO A N 1
ATOM 2260 C CA . PRO A 1 290 ? 6.098 -23.297 -0.129 1 97.44 290 PRO A CA 1
ATOM 2261 C C . PRO A 1 290 ? 4.727 -23.797 0.323 1 97.44 290 PRO A C 1
ATOM 2263 O O . PRO A 1 290 ? 3.701 -23.344 -0.187 1 97.44 290 PRO A O 1
ATOM 2266 N N . VAL A 1 291 ? 4.77 -24.672 1.282 1 95.69 291 VAL A N 1
ATOM 2267 C CA . VAL A 1 291 ? 3.514 -25.203 1.806 1 95.69 291 VAL A CA 1
ATOM 2268 C C . VAL A 1 291 ? 2.68 -24.062 2.398 1 95.69 291 VAL A C 1
ATOM 2270 O O . VAL A 1 291 ? 3.227 -23.125 2.969 1 95.69 291 VAL A O 1
ATOM 2273 N N . PHE A 1 292 ? 1.399 -24.094 2.246 1 93.44 292 PHE A N 1
ATOM 2274 C CA . PHE A 1 292 ? 0.477 -23.141 2.844 1 93.44 292 PHE A CA 1
ATOM 2275 C C . PHE A 1 292 ? -0.698 -23.859 3.498 1 93.44 292 PHE A C 1
ATOM 2277 O O . PHE A 1 292 ? -0.943 -25.031 3.225 1 93.44 292 PHE A O 1
ATOM 2284 N N . GLY A 1 293 ? -1.312 -23.141 4.383 1 88.75 293 GLY A N 1
ATOM 2285 C CA . GLY A 1 293 ? -2.381 -23.75 5.16 1 88.75 293 GLY A CA 1
ATOM 2286 C C . GLY A 1 293 ? -3.678 -23.875 4.387 1 88.75 293 GLY A C 1
ATOM 2287 O O . GLY A 1 293 ? -4.449 -22.922 4.285 1 88.75 293 GLY A O 1
ATOM 2288 N N . SER A 1 294 ? -3.906 -25.031 3.896 1 84.62 294 SER A N 1
ATOM 2289 C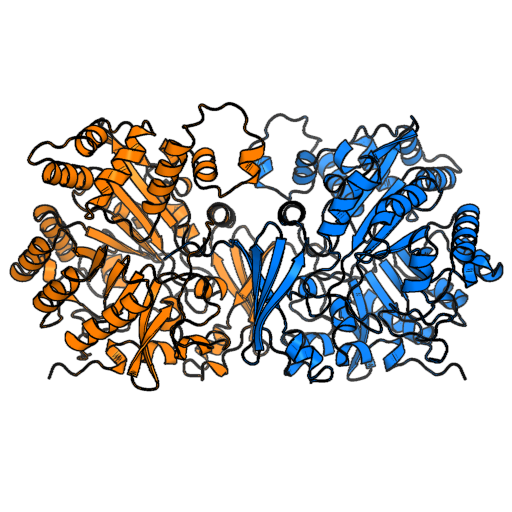 CA . SER A 1 294 ? -5.137 -25.406 3.209 1 84.62 294 SER A CA 1
ATOM 2290 C C . SER A 1 294 ? -5.336 -26.922 3.217 1 84.62 294 SER A C 1
ATOM 2292 O O . SER A 1 294 ? -4.371 -27.672 3.348 1 84.62 294 SER A O 1
ATOM 2294 N N . GLY A 1 295 ? -6.559 -27.312 3.15 1 82.38 295 GLY A N 1
ATOM 2295 C CA . GLY A 1 295 ? -6.84 -28.75 3.105 1 82.38 295 GLY A CA 1
ATOM 2296 C C . GLY A 1 295 ? -6.281 -29.5 4.293 1 82.38 295 GLY A C 1
ATOM 2297 O O . GLY A 1 295 ? -6.523 -29.125 5.445 1 82.38 295 GLY A O 1
ATOM 2298 N N . ARG A 1 296 ? -5.469 -30.516 3.9 1 80.94 296 ARG A N 1
ATOM 2299 C CA . ARG A 1 296 ? -4.934 -31.375 4.957 1 80.94 296 ARG A CA 1
ATOM 2300 C C . ARG A 1 296 ? -3.639 -30.797 5.52 1 80.94 296 ARG A C 1
ATOM 2302 O O . ARG A 1 296 ? -3.127 -31.281 6.531 1 80.94 296 ARG A O 1
ATOM 2309 N N . ALA A 1 297 ? -3.172 -29.781 4.754 1 80 297 ALA A N 1
ATOM 2310 C CA . ALA A 1 297 ? -1.926 -29.203 5.238 1 80 297 ALA A CA 1
ATOM 2311 C C . ALA A 1 297 ? -2.129 -28.531 6.594 1 80 297 ALA A C 1
ATOM 2313 O O . ALA A 1 297 ? -2.941 -27.609 6.723 1 80 297 ALA A O 1
ATOM 2314 N N . SER A 1 298 ? -1.562 -29.062 7.617 1 72.19 298 SER A N 1
ATOM 2315 C CA . SER A 1 298 ? -1.69 -28.547 8.977 1 72.19 298 SER A CA 1
ATOM 2316 C C . SER A 1 298 ? -0.331 -28.438 9.656 1 72.19 298 SER A C 1
ATOM 2318 O O . SER A 1 298 ? 0.673 -28.922 9.125 1 72.19 298 SER A O 1
ATOM 2320 N N . GLY A 1 299 ? -0.345 -27.719 10.547 1 79.44 299 GLY A N 1
ATOM 2321 C CA . GLY A 1 299 ? 0.835 -27.672 11.398 1 79.44 299 GLY A CA 1
ATOM 2322 C C . GLY A 1 299 ? 1.865 -26.656 10.938 1 79.44 299 GLY A C 1
ATOM 2323 O O . GLY A 1 299 ? 3.043 -26.766 11.289 1 79.44 299 GLY A O 1
ATOM 2324 N N . ILE A 1 300 ? 1.509 -25.875 10.062 1 90.88 300 ILE A N 1
ATOM 2325 C CA . ILE A 1 300 ? 2.428 -24.812 9.656 1 90.88 300 ILE A CA 1
ATOM 2326 C C . ILE A 1 300 ? 2.475 -23.734 10.727 1 90.88 300 ILE A C 1
ATOM 2328 O O . ILE A 1 300 ? 1.441 -23.156 11.086 1 90.88 300 ILE A O 1
ATOM 2332 N N . ASP A 1 301 ? 3.625 -23.469 11.297 1 95.69 301 ASP A N 1
ATOM 2333 C CA . ASP A 1 301 ? 3.801 -22.422 12.289 1 95.69 301 ASP A CA 1
ATOM 2334 C C . ASP A 1 301 ? 3.623 -21.031 11.672 1 95.69 301 ASP A C 1
ATOM 2336 O O . ASP A 1 301 ? 4.418 -20.625 10.82 1 95.69 301 ASP A O 1
ATOM 2340 N N . PRO A 1 302 ? 2.607 -20.328 12.086 1 96.5 302 PRO A N 1
ATOM 2341 C CA . PRO A 1 302 ? 2.379 -19.016 11.5 1 96.5 302 PRO A CA 1
ATOM 2342 C C . PRO A 1 302 ? 3.502 -18.031 11.805 1 96.5 302 PRO A C 1
ATOM 2344 O O . PRO A 1 302 ? 3.588 -16.969 11.18 1 96.5 302 PRO A O 1
ATOM 2347 N N . MET A 1 303 ? 4.375 -18.359 12.758 1 97.44 303 MET A N 1
ATOM 2348 C CA . MET A 1 303 ? 5.438 -17.453 13.172 1 97.44 303 MET A CA 1
ATOM 2349 C C . MET A 1 303 ? 6.773 -17.859 12.555 1 97.44 303 MET A C 1
ATOM 2351 O O . MET A 1 303 ? 7.75 -17.109 12.641 1 97.44 303 MET A O 1
ATOM 2355 N N . ASP A 1 304 ? 6.812 -19 12.047 1 97.31 304 ASP A N 1
ATOM 2356 C CA . ASP A 1 304 ? 8.047 -19.531 11.484 1 97.31 304 ASP A CA 1
ATOM 2357 C C . ASP A 1 304 ? 7.75 -20.531 10.367 1 97.31 304 ASP A C 1
ATOM 2359 O O . ASP A 1 304 ? 7.559 -21.734 10.633 1 97.31 304 ASP A O 1
ATOM 2363 N N . ARG A 1 305 ? 7.805 -20.125 9.164 1 97.56 305 ARG A N 1
ATOM 2364 C CA . ARG A 1 305 ? 7.484 -20.922 7.988 1 97.56 305 ARG A CA 1
ATOM 2365 C C . ARG A 1 305 ? 8.352 -20.531 6.797 1 97.56 305 ARG A C 1
ATOM 2367 O O . ARG A 1 305 ? 8.969 -19.453 6.805 1 97.56 305 ARG A O 1
ATOM 2374 N N . LEU A 1 306 ? 8.422 -21.422 5.805 1 97.94 306 LEU A N 1
ATOM 2375 C CA . LEU A 1 306 ? 9.086 -21.078 4.547 1 97.94 306 LEU A CA 1
ATOM 2376 C C . LEU A 1 306 ? 8.242 -20.094 3.744 1 97.94 306 LEU A C 1
ATOM 2378 O O . LEU A 1 306 ? 7.023 -20.266 3.619 1 97.94 306 LEU A O 1
ATOM 2382 N N . THR A 1 307 ? 8.891 -19.062 3.307 1 98.44 307 THR A N 1
ATOM 2383 C CA . THR A 1 307 ? 8.172 -18 2.615 1 98.44 307 THR A CA 1
ATOM 2384 C C . THR A 1 307 ? 8.688 -17.828 1.19 1 98.44 307 THR A C 1
ATOM 2386 O O . THR A 1 307 ? 9.555 -18.594 0.745 1 98.44 307 THR A O 1
ATOM 2389 N N . HIS A 1 308 ? 8.125 -16.891 0.441 1 98.5 308 HIS A N 1
ATOM 2390 C CA . HIS A 1 308 ? 8.531 -16.531 -0.914 1 98.5 308 HIS A CA 1
ATOM 2391 C C . HIS A 1 308 ? 10.016 -16.172 -0.966 1 98.5 308 HIS A C 1
ATOM 2393 O O . HIS A 1 308 ? 10.797 -16.828 -1.658 1 98.5 308 HIS A O 1
ATOM 2399 N N . THR A 1 309 ? 10.398 -15.164 -0.144 1 98.69 309 THR A N 1
ATOM 2400 C CA . THR A 1 309 ? 11.781 -14.695 -0.161 1 98.69 309 THR A CA 1
ATOM 2401 C C . THR A 1 309 ? 12.703 -15.703 0.517 1 98.69 309 THR A C 1
ATOM 2403 O O . THR A 1 309 ? 13.898 -15.75 0.227 1 98.69 309 THR A O 1
ATOM 2406 N N . GLY A 1 310 ? 12.117 -16.484 1.372 1 98.75 310 GLY A N 1
ATOM 2407 C CA . GLY A 1 310 ? 12.891 -17.578 1.948 1 98.75 310 GLY A CA 1
ATOM 2408 C C . GLY A 1 310 ? 13.391 -18.562 0.914 1 98.75 310 GLY A C 1
ATOM 2409 O O . GLY A 1 310 ? 14.539 -19 0.964 1 98.75 310 GLY A O 1
ATOM 2410 N N . VAL A 1 311 ? 12.492 -18.953 -0.005 1 98.81 311 VAL A N 1
ATOM 2411 C CA . VAL A 1 311 ? 12.875 -19.844 -1.096 1 98.81 311 VAL A CA 1
ATOM 2412 C C . VAL A 1 311 ? 13.938 -19.172 -1.964 1 98.81 311 VAL A C 1
ATOM 2414 O O . VAL A 1 311 ? 14.961 -19.781 -2.277 1 98.81 311 VAL A O 1
ATOM 2417 N N . LEU A 1 312 ? 13.68 -17.969 -2.277 1 98.75 312 LEU A N 1
ATOM 2418 C CA . LEU A 1 312 ? 14.594 -17.219 -3.135 1 98.75 312 LEU A CA 1
ATOM 2419 C C . LEU A 1 312 ? 15.984 -17.141 -2.506 1 98.75 312 LEU A C 1
ATOM 2421 O O . LEU A 1 312 ? 16.984 -17.344 -3.186 1 98.75 312 LEU A O 1
ATOM 2425 N N . ALA A 1 313 ? 16.031 -16.875 -1.235 1 98.56 313 ALA A N 1
ATOM 2426 C CA . ALA A 1 313 ? 17.312 -16.703 -0.529 1 98.56 313 ALA A CA 1
ATOM 2427 C C . ALA A 1 313 ? 18.109 -18 -0.519 1 98.56 313 ALA A C 1
ATOM 2429 O O . ALA A 1 313 ? 19.328 -17.984 -0.39 1 98.56 313 ALA A O 1
ATOM 2430 N N . ARG A 1 314 ? 17.469 -19.078 -0.694 1 98.56 314 ARG A N 1
ATOM 2431 C CA . ARG A 1 314 ? 18.125 -20.391 -0.589 1 98.56 314 ARG A CA 1
ATOM 2432 C C . ARG A 1 314 ? 18.688 -20.828 -1.938 1 98.56 314 ARG A C 1
ATOM 2434 O O . ARG A 1 314 ? 19.5 -21.75 -2.008 1 98.56 314 ARG A O 1
ATOM 2441 N N . LEU A 1 315 ? 18.266 -20.219 -3.025 1 98.5 315 LEU A N 1
ATOM 2442 C CA . LEU A 1 315 ? 18.688 -20.641 -4.359 1 98.5 315 LEU A CA 1
ATOM 2443 C C . LEU A 1 315 ? 20.203 -20.562 -4.5 1 98.5 315 LEU A C 1
ATOM 2445 O O . LEU A 1 315 ? 20.828 -21.547 -4.895 1 98.5 315 LEU A O 1
ATOM 2449 N N . GLY A 1 316 ? 20.781 -19.453 -4.145 1 97.88 316 GLY A N 1
ATOM 2450 C CA . GLY A 1 316 ? 22.219 -19.234 -4.309 1 97.88 316 GLY A CA 1
ATOM 2451 C C . GLY A 1 316 ? 23.062 -20.25 -3.561 1 97.88 316 GLY A C 1
ATOM 2452 O O . GLY A 1 316 ? 23.797 -21.031 -4.176 1 97.88 316 GLY A O 1
ATOM 2453 N N . PRO A 1 317 ? 22.922 -20.234 -2.275 1 98.19 317 PRO A N 1
ATOM 2454 C CA . PRO A 1 317 ? 23.734 -21.141 -1.454 1 98.19 317 PRO A CA 1
ATOM 2455 C C . PRO A 1 317 ? 23.578 -22.609 -1.868 1 98.19 317 PRO A C 1
ATOM 2457 O O . PRO A 1 317 ? 24.562 -23.359 -1.811 1 98.19 317 PRO A O 1
ATOM 2460 N N . GLN A 1 318 ? 22.438 -23.016 -2.393 1 98.31 318 GLN A N 1
ATOM 2461 C CA . GLN A 1 318 ? 22.188 -24.422 -2.656 1 98.31 318 GLN A CA 1
ATOM 2462 C C . GLN A 1 318 ? 22.578 -24.797 -4.082 1 98.31 318 GLN A C 1
ATOM 2464 O O . GLN A 1 318 ? 22.609 -25.984 -4.438 1 98.31 318 GLN A O 1
ATOM 2469 N N . THR A 1 319 ? 22.906 -23.844 -4.93 1 97.5 319 THR A N 1
ATOM 2470 C CA . THR A 1 319 ? 23.312 -24.141 -6.301 1 97.5 319 THR A CA 1
ATOM 2471 C C . THR A 1 319 ? 24.734 -23.641 -6.555 1 97.5 319 THR A C 1
ATOM 2473 O O . THR A 1 319 ? 25.125 -23.453 -7.707 1 97.5 319 THR A O 1
ATOM 2476 N N . SER A 1 320 ? 25.422 -23.328 -5.504 1 96 320 SER A N 1
ATOM 2477 C CA . SER A 1 320 ? 26.766 -22.797 -5.586 1 96 320 SER A CA 1
ATOM 2478 C C . SER A 1 320 ? 26.812 -21.547 -6.457 1 96 320 SER A C 1
ATOM 2480 O O . SER A 1 320 ? 27.719 -21.391 -7.277 1 96 320 SER A O 1
ATOM 2482 N N . GLY A 1 321 ? 25.75 -20.766 -6.375 1 95.19 321 GLY A N 1
ATOM 2483 C CA . GLY A 1 321 ? 25.719 -19.469 -7.043 1 95.19 321 GLY A CA 1
ATOM 2484 C C . GLY A 1 321 ? 25.25 -19.562 -8.484 1 95.19 321 GLY A C 1
ATOM 2485 O O . GLY A 1 321 ? 25.156 -18.547 -9.172 1 95.19 321 GLY A O 1
ATOM 2486 N N . ARG A 1 322 ? 24.922 -20.719 -8.969 1 94.5 322 ARG A N 1
ATOM 2487 C CA . ARG A 1 322 ? 24.469 -20.875 -10.352 1 94.5 322 ARG A CA 1
ATOM 2488 C C . ARG A 1 322 ? 23.172 -20.125 -10.586 1 94.5 322 ARG A C 1
ATOM 2490 O O . ARG A 1 322 ? 22.953 -19.547 -11.656 1 94.5 322 ARG A O 1
ATOM 2497 N N . VAL A 1 323 ? 22.266 -20.203 -9.68 1 96.5 323 VAL A N 1
ATOM 2498 C CA . VAL A 1 323 ? 21 -19.453 -9.688 1 96.5 323 VAL A CA 1
ATOM 2499 C C . VAL A 1 323 ? 20.828 -18.719 -8.359 1 96.5 323 VAL A C 1
ATOM 2501 O O . VAL A 1 323 ? 20.828 -19.344 -7.293 1 96.5 323 VAL A O 1
ATOM 2504 N N . THR A 1 324 ? 20.719 -17.453 -8.43 1 97.12 324 THR A N 1
ATOM 2505 C CA . THR A 1 324 ? 20.469 -16.641 -7.25 1 97.12 324 THR A CA 1
ATOM 2506 C C . THR A 1 324 ? 19.125 -15.922 -7.348 1 97.12 324 THR A C 1
ATOM 2508 O O . THR A 1 324 ? 18.469 -15.953 -8.391 1 97.12 324 THR A O 1
ATOM 2511 N N . TRP A 1 325 ? 18.703 -15.344 -6.215 1 97.25 325 TRP A N 1
ATOM 2512 C CA . TRP A 1 325 ? 17.406 -14.672 -6.207 1 97.25 325 TRP A CA 1
ATOM 2513 C C . TRP A 1 325 ? 17.391 -13.516 -7.195 1 97.25 325 TRP A C 1
ATOM 2515 O O . TRP A 1 325 ? 16.344 -13.211 -7.777 1 97.25 325 TRP A O 1
ATOM 2525 N N . SER A 1 326 ? 18.531 -12.82 -7.465 1 95.38 326 SER A N 1
ATOM 2526 C CA . SER A 1 326 ? 18.594 -11.68 -8.375 1 95.38 326 SER A CA 1
ATOM 2527 C C . SER A 1 326 ? 18.516 -12.133 -9.828 1 95.38 326 SER A C 1
ATOM 2529 O O . SER A 1 326 ? 18.422 -11.297 -10.734 1 95.38 326 SER A O 1
ATOM 2531 N N . ASP A 1 327 ? 18.594 -13.422 -10.062 1 95.5 327 ASP A N 1
ATOM 2532 C CA . ASP A 1 327 ? 18.391 -13.961 -11.406 1 95.5 327 ASP A CA 1
ATOM 2533 C C . ASP A 1 327 ? 16.906 -14.031 -11.758 1 95.5 327 ASP A C 1
ATOM 2535 O O . ASP A 1 327 ? 16.531 -14.266 -12.906 1 95.5 327 ASP A O 1
ATOM 2539 N N . LEU A 1 328 ? 16.047 -13.883 -10.781 1 95.5 328 LEU A N 1
ATOM 2540 C CA . LEU A 1 328 ? 14.602 -13.891 -10.961 1 95.5 328 LEU A CA 1
ATOM 2541 C C . LEU A 1 328 ? 14.023 -12.492 -10.812 1 95.5 328 LEU A C 1
ATOM 2543 O O . LEU A 1 328 ? 14.664 -11.602 -10.242 1 95.5 328 LEU A O 1
ATOM 2547 N N . THR A 1 329 ? 12.898 -12.281 -11.367 1 92.69 329 THR A N 1
ATOM 2548 C CA . THR A 1 329 ? 12.078 -11.086 -11.195 1 92.69 329 THR A CA 1
ATOM 2549 C C . THR A 1 329 ? 10.688 -11.453 -10.68 1 92.69 329 THR A C 1
ATOM 2551 O O . THR A 1 329 ? 10.328 -12.625 -10.633 1 92.69 329 THR A O 1
ATOM 2554 N N . ALA A 1 330 ? 9.961 -10.422 -10.219 1 92.5 330 ALA A N 1
ATOM 2555 C CA . ALA A 1 330 ? 8.539 -10.672 -10.023 1 92.5 330 ALA A CA 1
ATOM 2556 C C . ALA A 1 330 ? 7.832 -10.883 -11.359 1 92.5 330 ALA A C 1
ATOM 2558 O O . ALA A 1 330 ? 8.273 -10.359 -12.391 1 92.5 330 ALA A O 1
ATOM 2559 N N . LEU A 1 331 ? 6.871 -11.695 -11.359 1 87.56 331 LEU A N 1
ATOM 2560 C CA . LEU A 1 331 ? 6.016 -11.805 -12.531 1 87.56 331 LEU A CA 1
ATOM 2561 C C . LEU A 1 331 ? 5.223 -10.516 -12.742 1 87.56 331 LEU A C 1
ATOM 2563 O O . LEU A 1 331 ? 4.441 -10.117 -11.875 1 87.56 331 LEU A O 1
ATOM 2567 N N . PRO A 1 332 ? 5.418 -9.867 -13.797 1 77.25 332 PRO A N 1
ATOM 2568 C CA . PRO A 1 332 ? 4.879 -8.516 -13.961 1 77.25 332 PRO A CA 1
ATOM 2569 C C . PRO A 1 332 ? 3.354 -8.484 -13.969 1 77.25 332 PRO A C 1
ATOM 2571 O O . PRO A 1 332 ? 2.748 -7.469 -13.625 1 77.25 332 PRO A O 1
ATOM 2574 N N . CYS A 1 333 ? 2.732 -9.484 -14.352 1 78.31 333 CYS A N 1
ATOM 2575 C CA . CYS A 1 333 ? 1.285 -9.438 -14.523 1 78.31 333 CYS A CA 1
ATOM 2576 C C . CYS A 1 333 ? 0.568 -9.602 -13.188 1 78.31 333 CYS A C 1
ATOM 2578 O O . CYS A 1 333 ? -0.6 -9.234 -13.062 1 78.31 333 CYS A O 1
ATOM 2580 N N . SER A 1 334 ? 1.136 -10.203 -12.281 1 86.88 334 SER A N 1
ATOM 2581 C CA . SER A 1 334 ? 0.507 -10.422 -10.984 1 86.88 334 SER A CA 1
ATOM 2582 C C . SER A 1 334 ? 1.093 -9.492 -9.922 1 86.88 334 SER A C 1
ATOM 2584 O O . SER A 1 334 ? 1.986 -8.695 -10.219 1 86.88 334 SER A O 1
ATOM 2586 N N . HIS A 1 335 ? 0.464 -9.523 -8.797 1 93.31 335 HIS A N 1
ATOM 2587 C CA . HIS A 1 335 ? 1.054 -8.812 -7.664 1 93.31 335 HIS A CA 1
ATOM 2588 C C . HIS A 1 335 ? 2.494 -9.258 -7.434 1 93.31 335 HIS A C 1
ATOM 2590 O O . HIS A 1 335 ? 2.809 -10.445 -7.523 1 93.31 335 HIS A O 1
ATOM 2596 N N . PRO A 1 336 ? 3.4 -8.359 -7.176 1 93.31 336 PRO A N 1
ATOM 2597 C CA . PRO A 1 336 ? 4.824 -8.695 -7.105 1 93.31 336 PRO A CA 1
ATOM 2598 C C . PRO A 1 336 ? 5.141 -9.711 -6.012 1 93.31 336 PRO A C 1
ATOM 2600 O O . PRO A 1 336 ? 6.203 -10.336 -6.031 1 93.31 336 PRO A O 1
ATOM 2603 N N . HIS A 1 337 ? 4.25 -9.859 -5.066 1 96.94 337 HIS A N 1
ATOM 2604 C CA . HIS A 1 337 ? 4.469 -10.812 -3.984 1 96.94 337 HIS A CA 1
ATOM 2605 C C . HIS A 1 337 ? 3.986 -12.203 -4.367 1 96.94 337 HIS A C 1
ATOM 2607 O O . HIS A 1 337 ? 4.156 -13.156 -3.604 1 96.94 337 HIS A O 1
ATOM 2613 N N . CYS A 1 338 ? 3.494 -12.344 -5.562 1 95.75 338 CYS A N 1
ATOM 2614 C CA . CYS A 1 338 ? 2.73 -13.555 -5.855 1 95.75 338 CYS A CA 1
ATOM 2615 C C . CYS A 1 338 ? 3.59 -14.578 -6.59 1 95.75 338 CYS A C 1
ATOM 2617 O O . CYS A 1 338 ? 3.275 -15.766 -6.598 1 95.75 338 CYS A O 1
ATOM 2619 N N . CYS A 1 339 ? 4.582 -14.102 -7.281 1 95.56 339 CYS A N 1
ATOM 2620 C CA . CYS A 1 339 ? 5.355 -15.039 -8.078 1 95.56 339 CYS A CA 1
ATOM 2621 C C . CYS A 1 339 ? 6.68 -14.43 -8.516 1 95.56 339 CYS A C 1
ATOM 2623 O O . CYS A 1 339 ? 6.75 -13.234 -8.812 1 95.56 339 CYS A O 1
ATOM 2625 N N . SER A 1 340 ? 7.68 -15.219 -8.461 1 95.75 340 SER A N 1
ATOM 2626 C CA . SER A 1 340 ? 8.953 -14.875 -9.078 1 95.75 340 SER A CA 1
ATOM 2627 C C . SER A 1 340 ? 9.289 -15.812 -10.227 1 95.75 340 SER A C 1
ATOM 2629 O O . SER A 1 340 ? 8.906 -16.984 -10.203 1 95.75 340 SER A O 1
ATOM 2631 N N . VAL A 1 341 ? 10 -15.242 -11.195 1 94.69 341 VAL A N 1
ATOM 2632 C CA . VAL A 1 341 ? 10.297 -16.031 -12.375 1 94.69 341 VAL A CA 1
ATOM 2633 C C . VAL A 1 341 ? 11.664 -15.648 -12.938 1 94.69 341 VAL A C 1
ATOM 2635 O O . VAL A 1 341 ? 12.047 -14.484 -12.883 1 94.69 341 VAL A O 1
ATOM 2638 N N . GLY A 1 342 ? 12.359 -16.609 -13.367 1 92.94 342 GLY A N 1
ATOM 2639 C CA . GLY A 1 342 ? 13.617 -16.438 -14.07 1 92.94 342 GLY A CA 1
ATOM 2640 C C . GLY A 1 342 ? 13.859 -17.5 -15.125 1 92.94 342 GLY A C 1
ATOM 2641 O O . GLY A 1 342 ? 13.406 -18.641 -14.984 1 92.94 342 GLY A O 1
ATOM 2642 N N . TYR A 1 343 ? 14.586 -17.094 -16.156 1 92.31 343 TYR A N 1
ATOM 2643 C CA . TYR A 1 343 ? 14.953 -18.016 -17.219 1 92.31 343 TYR A CA 1
ATOM 2644 C C . TYR A 1 343 ? 16.453 -18.25 -17.25 1 92.31 343 TYR A C 1
ATOM 2646 O O . TYR A 1 343 ? 17.234 -17.297 -17.203 1 92.31 343 TYR A O 1
ATOM 2654 N N . LEU A 1 344 ? 16.781 -19.469 -17.297 1 92.81 344 LEU A N 1
ATOM 2655 C CA . LEU A 1 344 ? 18.172 -19.859 -17.484 1 92.81 344 LEU A CA 1
ATOM 2656 C C . LEU A 1 344 ? 18.375 -20.406 -18.891 1 92.81 344 LEU A C 1
ATOM 2658 O O . LEU A 1 344 ? 17.531 -21.141 -19.422 1 92.81 344 LEU A O 1
ATOM 2662 N N . LEU A 1 345 ? 19.5 -20.031 -19.484 1 90.25 345 LEU A N 1
ATOM 2663 C CA . LEU A 1 345 ? 19.875 -20.453 -20.828 1 90.25 345 LEU A CA 1
ATOM 2664 C C . LEU A 1 345 ? 21.281 -21.078 -20.812 1 90.25 345 LEU A C 1
ATOM 2666 O O . LEU A 1 345 ? 22.188 -20.562 -20.188 1 90.25 345 LEU A O 1
ATOM 2670 N N . ARG A 1 346 ? 21.312 -22.156 -21.469 1 90.62 346 ARG A N 1
ATOM 2671 C CA . ARG A 1 346 ? 22.625 -22.766 -21.688 1 90.62 346 ARG A CA 1
ATOM 2672 C C . ARG A 1 346 ? 23.234 -22.312 -23 1 90.62 346 ARG A C 1
ATOM 2674 O O . ARG A 1 346 ? 22.672 -22.547 -24.062 1 90.62 346 ARG A O 1
ATOM 2681 N N . ASP A 1 347 ? 24.375 -21.719 -22.875 1 84.31 347 ASP A N 1
ATOM 2682 C CA . ASP A 1 347 ? 25 -21.188 -24.078 1 84.31 347 ASP A CA 1
ATOM 2683 C C . ASP A 1 347 ? 25.766 -22.297 -24.828 1 84.31 347 ASP A C 1
ATOM 2685 O O . ASP A 1 347 ? 25.703 -23.469 -24.438 1 84.31 347 ASP A O 1
ATOM 2689 N N . ASP A 1 348 ? 26.375 -21.906 -25.906 1 84.88 348 ASP A N 1
ATOM 2690 C CA . ASP A 1 348 ? 27.047 -22.875 -26.781 1 84.88 348 ASP A CA 1
ATOM 2691 C C . ASP A 1 348 ? 28.234 -23.516 -26.078 1 84.88 348 ASP A C 1
ATOM 2693 O O . ASP A 1 348 ? 28.688 -24.594 -26.469 1 84.88 348 ASP A O 1
ATOM 2697 N N . SER A 1 349 ? 28.734 -22.859 -25.094 1 86.44 349 SER A N 1
ATOM 2698 C CA . SER A 1 349 ? 29.844 -23.422 -24.328 1 86.44 349 SER A CA 1
ATOM 2699 C C . SER A 1 349 ? 29.344 -24.344 -23.219 1 86.44 349 SER A C 1
ATOM 2701 O O . SER A 1 349 ? 30.156 -24.938 -22.5 1 86.44 349 SER A O 1
ATOM 2703 N N . GLY A 1 350 ? 28.094 -24.422 -23 1 88.75 350 GLY A N 1
ATOM 2704 C CA . GLY A 1 350 ? 27.5 -25.328 -22.031 1 88.75 350 GLY A CA 1
ATOM 2705 C C . GLY A 1 350 ? 27.297 -24.688 -20.672 1 88.75 350 GLY A C 1
ATOM 2706 O O . GLY A 1 350 ? 27.016 -25.375 -19.688 1 88.75 350 GLY A O 1
ATOM 2707 N N . VAL A 1 351 ? 27.422 -23.359 -20.656 1 89.69 351 VAL A N 1
ATOM 2708 C CA . VAL A 1 351 ? 27.312 -22.641 -19.391 1 89.69 351 VAL A CA 1
ATOM 2709 C C . VAL A 1 351 ? 25.906 -22.078 -19.234 1 89.69 351 VAL A C 1
ATOM 2711 O O . VAL A 1 351 ? 25.375 -21.453 -20.156 1 89.69 351 VAL A O 1
ATOM 2714 N N . TRP A 1 352 ? 25.344 -22.375 -18.078 1 92.75 352 TRP A N 1
ATOM 2715 C CA . TRP A 1 352 ? 24.031 -21.812 -17.766 1 92.75 352 TRP A CA 1
ATOM 2716 C C . TRP A 1 352 ? 24.141 -20.375 -17.266 1 92.75 352 TRP A C 1
ATOM 2718 O O . TRP A 1 352 ? 24.984 -20.078 -16.406 1 92.75 352 TRP A O 1
ATOM 2728 N N . ARG A 1 353 ? 23.359 -19.453 -17.844 1 89.62 353 ARG A N 1
ATOM 2729 C CA . ARG A 1 353 ? 23.25 -18.062 -17.406 1 89.62 353 ARG A CA 1
ATOM 2730 C C . ARG A 1 353 ? 21.797 -17.609 -17.391 1 89.62 353 ARG A C 1
ATOM 2732 O O . ARG A 1 353 ? 20.969 -18.109 -18.172 1 89.62 353 ARG A O 1
ATOM 2739 N N . SER A 1 354 ? 21.5 -16.781 -16.5 1 91.88 354 SER A N 1
ATOM 2740 C CA . SER A 1 354 ? 20.125 -16.281 -16.453 1 91.88 354 SER A CA 1
ATOM 2741 C C . SER A 1 354 ? 19.906 -15.156 -17.469 1 91.88 354 SER A C 1
ATOM 2743 O O . SER A 1 354 ? 20.844 -14.43 -17.797 1 91.88 354 SER A O 1
ATOM 2745 N N . LEU A 1 355 ? 18.703 -15.031 -17.906 1 87.88 355 LEU A N 1
ATOM 2746 C CA . LEU A 1 355 ? 18.328 -13.938 -18.797 1 87.88 355 LEU A CA 1
ATOM 2747 C C . LEU A 1 355 ? 18.578 -12.586 -18.141 1 87.88 355 LEU A C 1
ATOM 2749 O O . LEU A 1 355 ? 19.062 -11.656 -18.781 1 87.88 355 LEU A O 1
ATOM 2753 N N . THR A 1 356 ? 18.25 -12.461 -16.875 1 88.31 356 THR A N 1
ATOM 2754 C CA . THR A 1 356 ? 18.422 -11.219 -16.125 1 88.31 356 THR A CA 1
ATOM 2755 C C . THR A 1 356 ? 19.906 -10.82 -16.062 1 88.31 356 THR A C 1
ATOM 2757 O O . THR A 1 356 ? 20.234 -9.648 -16.219 1 88.31 356 THR A O 1
ATOM 2760 N N . SER A 1 357 ? 20.703 -11.773 -15.805 1 87.19 357 SER A N 1
ATOM 2761 C CA . SER A 1 357 ? 22.141 -11.492 -15.758 1 87.19 357 SER A CA 1
ATOM 2762 C C . SER A 1 357 ? 22.672 -11.109 -17.141 1 87.19 357 SER A C 1
ATOM 2764 O O . SER A 1 357 ? 23.562 -10.266 -17.25 1 87.19 357 SER A O 1
ATOM 2766 N N . LEU A 1 358 ? 22.219 -11.719 -18.109 1 83.94 358 LEU A N 1
ATOM 2767 C CA . LEU A 1 358 ? 22.672 -11.453 -19.484 1 83.94 358 LEU A CA 1
ATOM 2768 C C . LEU A 1 358 ? 22.266 -10.055 -19.922 1 83.94 358 LEU A C 1
ATOM 2770 O O . LEU A 1 358 ? 23.031 -9.359 -20.578 1 83.94 358 LEU A O 1
ATOM 2774 N N . LEU A 1 359 ? 21.109 -9.68 -19.578 1 82.25 359 LEU A N 1
ATOM 2775 C CA . LEU A 1 359 ? 20.594 -8.375 -19.984 1 82.25 359 LEU A CA 1
ATOM 2776 C C . LEU A 1 359 ? 21.016 -7.293 -19 1 82.25 359 LEU A C 1
ATOM 2778 O O . LEU A 1 359 ? 21.297 -6.156 -19.406 1 82.25 359 LEU A O 1
ATOM 2782 N N . GLY A 1 360 ? 21.078 -7.637 -17.734 1 83.75 360 GLY A N 1
ATOM 2783 C CA . GLY A 1 360 ? 21.297 -6.66 -16.688 1 83.75 360 GLY A CA 1
ATOM 2784 C C . GLY A 1 360 ? 20 -6.141 -16.094 1 83.75 360 GLY A C 1
ATOM 2785 O O . GLY A 1 360 ? 19.031 -5.871 -16.812 1 83.75 360 GLY A O 1
ATOM 2786 N N . HIS A 1 361 ? 20 -5.941 -14.82 1 83.44 361 HIS A N 1
ATOM 2787 C CA . HIS A 1 361 ? 18.797 -5.562 -14.07 1 83.44 361 HIS A CA 1
ATOM 2788 C C . HIS A 1 361 ? 18.297 -4.195 -14.516 1 83.44 361 HIS A C 1
ATOM 2790 O O . HIS A 1 361 ? 17.109 -4.035 -14.82 1 83.44 361 HIS A O 1
ATOM 2796 N N . ASP A 1 362 ? 19.156 -3.248 -14.5 1 78.88 362 ASP A N 1
ATOM 2797 C CA . ASP A 1 362 ? 18.781 -1.88 -14.836 1 78.88 362 ASP A CA 1
ATOM 2798 C C . ASP A 1 362 ? 18.234 -1.794 -16.266 1 78.88 362 ASP A C 1
ATOM 2800 O O . ASP A 1 362 ? 17.25 -1.113 -16.516 1 78.88 362 ASP A O 1
ATOM 2804 N N . ARG A 1 363 ? 18.922 -2.465 -17.156 1 78.31 363 ARG A N 1
ATOM 2805 C CA . ARG A 1 363 ? 18.484 -2.48 -18.547 1 78.31 363 ARG A CA 1
ATOM 2806 C C . ARG A 1 363 ? 17.125 -3.135 -18.688 1 78.31 363 ARG A C 1
ATOM 2808 O O . ARG A 1 363 ? 16.281 -2.678 -19.484 1 78.31 363 ARG A O 1
ATOM 2815 N N . MET A 1 364 ? 16.922 -4.16 -18 1 82.38 364 MET A N 1
ATOM 2816 C CA . MET A 1 364 ? 15.633 -4.855 -18.031 1 82.38 364 MET A CA 1
ATOM 2817 C C . MET A 1 364 ? 14.516 -3.953 -17.531 1 82.38 364 MET A C 1
ATOM 2819 O O . MET A 1 364 ? 13.438 -3.904 -18.125 1 82.38 364 MET A O 1
ATOM 2823 N N . LEU A 1 365 ? 14.766 -3.242 -16.453 1 80.19 365 LEU A N 1
ATOM 2824 C CA . LEU A 1 365 ? 13.773 -2.322 -15.906 1 80.19 365 LEU A CA 1
ATOM 2825 C C . LEU A 1 365 ? 13.445 -1.217 -16.906 1 80.19 365 LEU A C 1
ATOM 2827 O O . LEU A 1 365 ? 12.289 -0.821 -17.031 1 80.19 365 LEU A O 1
ATOM 2831 N N . GLU A 1 366 ? 14.414 -0.775 -17.547 1 76.06 366 GLU A N 1
ATOM 2832 C CA . GLU A 1 366 ? 14.234 0.254 -18.562 1 76.06 366 GLU A CA 1
ATOM 2833 C C . GLU A 1 366 ? 13.414 -0.271 -19.734 1 76.06 366 GLU A C 1
ATOM 2835 O O . GLU A 1 366 ? 12.516 0.414 -20.234 1 76.06 366 GLU A O 1
ATOM 2840 N N . LEU A 1 367 ? 13.844 -1.438 -20.141 1 73.69 367 LEU A N 1
ATOM 2841 C CA . LEU A 1 367 ? 13.164 -2.049 -21.281 1 73.69 367 LEU A CA 1
ATOM 2842 C C . LEU A 1 367 ? 11.688 -2.273 -20.984 1 73.69 367 LEU A C 1
ATOM 2844 O O . LEU A 1 367 ? 10.836 -2.119 -21.859 1 73.69 367 LEU A O 1
ATOM 2848 N N . LEU A 1 368 ? 11.43 -2.49 -19.75 1 73.94 368 LEU A N 1
ATOM 2849 C CA . LEU A 1 368 ? 10.062 -2.824 -19.375 1 73.94 368 LEU A CA 1
ATOM 2850 C C . LEU A 1 368 ? 9.305 -1.582 -18.906 1 73.94 368 LEU A C 1
ATOM 2852 O O . LEU A 1 368 ? 8.133 -1.665 -18.531 1 73.94 368 LEU A O 1
ATOM 2856 N N . ASP A 1 369 ? 9.945 -0.418 -18.969 1 65.5 369 ASP A N 1
ATOM 2857 C CA . ASP A 1 369 ? 9.344 0.855 -18.578 1 65.5 369 ASP A CA 1
ATOM 2858 C C . ASP A 1 369 ? 8.82 0.798 -17.141 1 65.5 369 ASP A C 1
ATOM 2860 O O . ASP A 1 369 ? 7.715 1.274 -16.859 1 65.5 369 ASP A O 1
ATOM 2864 N N . LEU A 1 370 ? 9.461 0.056 -16.406 1 61.03 370 LEU A N 1
ATOM 2865 C CA . LEU A 1 370 ? 9.023 -0.117 -15.031 1 61.03 370 LEU A CA 1
ATOM 2866 C C . LEU A 1 370 ? 9.633 0.949 -14.133 1 61.03 370 LEU A C 1
ATOM 2868 O O . LEU A 1 370 ? 9.188 1.127 -12.992 1 61.03 370 LEU A O 1
ATOM 2872 N N . ALA A 1 371 ? 10.578 1.54 -14.531 1 56 371 ALA A N 1
ATOM 2873 C CA . ALA A 1 371 ? 11.203 2.596 -13.734 1 56 371 ALA A CA 1
ATOM 2874 C C . ALA A 1 371 ? 11.414 3.855 -14.57 1 56 371 ALA A C 1
ATOM 2876 O O . ALA A 1 371 ? 12.539 4.16 -14.969 1 56 371 ALA A O 1
ATOM 2877 N N . PRO A 1 372 ? 10.227 4.457 -14.852 1 46.72 372 PRO A N 1
ATOM 2878 C CA . PRO A 1 372 ? 10.398 5.594 -15.766 1 46.72 372 PRO A CA 1
ATOM 2879 C C . PRO A 1 372 ? 11.438 6.594 -15.266 1 46.72 372 PRO A C 1
ATOM 2881 O O . PRO A 1 372 ? 12.094 7.27 -16.062 1 46.72 372 PRO A O 1
ATOM 2884 N N . ASP A 1 373 ? 11.562 6.68 -13.969 1 47.81 373 ASP A N 1
ATOM 2885 C CA . ASP A 1 373 ? 12.484 7.672 -13.43 1 47.81 373 ASP A CA 1
ATOM 2886 C C . ASP A 1 373 ? 13.93 7.246 -13.641 1 47.81 373 ASP A C 1
ATOM 2888 O O . ASP A 1 373 ? 14.836 8.086 -13.625 1 47.81 373 ASP A O 1
ATOM 2892 N N . LEU A 1 374 ? 14.164 5.984 -13.688 1 42.38 374 LEU A N 1
ATOM 2893 C CA . LEU A 1 374 ? 15.523 5.527 -13.961 1 42.38 374 LEU A CA 1
ATOM 2894 C C . LEU A 1 374 ? 15.938 5.895 -15.383 1 42.38 374 LEU A C 1
ATOM 2896 O O . LEU A 1 374 ? 17.125 6.023 -15.672 1 42.38 374 LEU A O 1
ATOM 2900 N N . VAL A 1 375 ? 15.086 5.922 -16.266 1 39.28 375 VAL A N 1
ATOM 2901 C CA . VAL A 1 375 ? 15.344 6.195 -17.672 1 39.28 375 VAL A CA 1
ATOM 2902 C C . VAL A 1 375 ? 15.695 7.668 -17.859 1 39.28 375 VAL A C 1
ATOM 2904 O O . VAL A 1 375 ? 16.422 8.031 -18.797 1 39.28 375 VAL A O 1
ATOM 2907 N N . ALA A 1 376 ? 15.195 8.539 -17.109 1 34.75 376 ALA A N 1
ATOM 2908 C CA . ALA A 1 376 ? 15.445 9.945 -17.422 1 34.75 376 ALA A CA 1
ATOM 2909 C C . ALA A 1 376 ? 16.938 10.273 -17.312 1 34.75 376 ALA A C 1
ATOM 2911 O O . ALA A 1 376 ? 17.422 11.188 -17.969 1 34.75 376 ALA A O 1
ATOM 2912 N N . ASN A 1 377 ? 17.656 9.695 -16.438 1 29.89 377 ASN A N 1
ATOM 2913 C CA . ASN A 1 377 ? 19.047 10.117 -16.25 1 29.89 377 ASN A CA 1
ATOM 2914 C C . ASN A 1 377 ? 19.969 9.445 -17.266 1 29.89 377 ASN A C 1
ATOM 2916 O O . ASN A 1 377 ? 21.172 9.734 -17.312 1 29.89 377 ASN A O 1
ATOM 2920 N N . ARG A 1 378 ? 19.672 8.289 -17.859 1 37.75 378 ARG A N 1
ATOM 2921 C CA . ARG A 1 378 ? 20.703 7.676 -18.688 1 37.75 378 ARG A CA 1
ATOM 2922 C C . ARG A 1 378 ? 20.516 8.039 -20.156 1 37.75 378 ARG A C 1
ATOM 2924 O O . ARG A 1 378 ? 19.484 7.711 -20.766 1 37.75 378 ARG A O 1
ATOM 2931 N N . ILE A 1 379 ? 21.203 9.117 -20.719 1 35.75 379 ILE A N 1
ATOM 2932 C CA . ILE A 1 379 ? 21.391 9.539 -22.109 1 35.75 379 ILE A CA 1
ATOM 2933 C C . ILE A 1 379 ? 21.797 8.344 -22.969 1 35.75 379 ILE A C 1
ATOM 2935 O O . ILE A 1 379 ? 21.297 8.18 -24.078 1 35.75 379 ILE A O 1
ATOM 2939 N N . ALA A 1 380 ? 23.297 8.008 -22.891 1 33.38 380 ALA A N 1
ATOM 2940 C CA . ALA A 1 380 ? 24.219 7.625 -23.953 1 33.38 380 ALA A CA 1
ATOM 2941 C C . ALA A 1 380 ? 23.953 6.195 -24.422 1 33.38 380 ALA A C 1
ATOM 2943 O O . ALA A 1 380 ? 24.75 5.629 -25.172 1 33.38 380 ALA A O 1
ATOM 2944 N N . ASP A 1 381 ? 23.344 5.273 -23.703 1 36.5 381 ASP A N 1
ATOM 2945 C CA . ASP A 1 381 ? 23.578 3.945 -24.25 1 36.5 381 ASP A CA 1
ATOM 2946 C C . ASP A 1 381 ? 22.953 3.818 -25.641 1 36.5 381 ASP A C 1
ATOM 2948 O O . ASP A 1 381 ? 22.016 4.551 -25.984 1 36.5 381 ASP A O 1
ATOM 2952 N N . GLN A 1 382 ? 23.594 2.938 -26.438 1 45.19 382 GLN A N 1
ATOM 2953 C CA . GLN A 1 382 ? 23.344 2.441 -27.781 1 45.19 382 GLN A CA 1
ATOM 2954 C C . GLN A 1 382 ? 21.875 2.068 -27.969 1 45.19 382 GLN A C 1
ATOM 2956 O O . GLN A 1 382 ? 21.438 1.026 -27.484 1 45.19 382 GLN A O 1
ATOM 2961 N N . GLN A 1 383 ? 21.094 2.975 -27.984 1 51.75 383 GLN A N 1
ATOM 2962 C CA . GLN A 1 383 ? 19.641 3.037 -28.125 1 51.75 383 GLN A CA 1
ATOM 2963 C C . GLN A 1 383 ? 19.172 2.129 -29.25 1 51.75 383 GLN A C 1
ATOM 2965 O O . GLN A 1 383 ? 19.594 2.268 -30.391 1 51.75 383 GLN A O 1
ATOM 2970 N N . LEU A 1 384 ? 18.844 0.781 -28.875 1 61.62 384 LEU A N 1
ATOM 2971 C CA . LEU A 1 384 ? 18.031 0.051 -29.844 1 61.62 384 LEU A CA 1
ATOM 2972 C C . LEU A 1 384 ? 17.016 0.972 -30.5 1 61.62 384 LEU A C 1
ATOM 2974 O O . LEU A 1 384 ? 16.469 1.875 -29.859 1 61.62 384 LEU A O 1
ATOM 2978 N N . PRO A 1 385 ? 17.125 0.919 -31.828 1 67.56 385 PRO A N 1
ATOM 2979 C CA . PRO A 1 385 ? 16.031 1.641 -32.469 1 67.56 385 PRO A CA 1
ATOM 2980 C C . PRO A 1 385 ? 14.695 1.434 -31.75 1 67.56 385 PRO A C 1
ATOM 2982 O O . PRO A 1 385 ? 14.469 0.378 -31.141 1 67.56 385 PRO A O 1
ATOM 2985 N N . ALA A 1 386 ? 14.016 2.352 -31.766 1 69.94 386 ALA A N 1
ATOM 2986 C CA . ALA A 1 386 ? 12.742 2.391 -31.047 1 69.94 386 ALA A CA 1
ATOM 2987 C C . ALA A 1 386 ? 11.883 1.178 -31.391 1 69.94 386 ALA A C 1
ATOM 2989 O O . ALA A 1 386 ? 11.227 0.608 -30.516 1 69.94 386 ALA A O 1
ATOM 2990 N N . GLU A 1 387 ? 11.977 0.784 -32.656 1 72.12 387 GLU A N 1
ATOM 2991 C CA . GLU A 1 387 ? 11.156 -0.343 -33.094 1 72.12 387 GLU A CA 1
ATOM 2992 C C . GLU A 1 387 ? 11.664 -1.655 -32.5 1 72.12 387 GLU A C 1
ATOM 2994 O O . GLU A 1 387 ? 10.859 -2.504 -32.094 1 72.12 387 GLU A O 1
ATOM 2999 N N . LEU A 1 388 ? 12.891 -1.69 -32.5 1 70.94 388 LEU A N 1
ATOM 3000 C CA . LEU A 1 388 ? 13.484 -2.904 -31.938 1 70.94 388 LEU A CA 1
ATOM 3001 C C . LEU A 1 388 ? 13.266 -2.975 -30.438 1 70.94 388 LEU A C 1
ATOM 3003 O O . LEU A 1 388 ? 13.031 -4.055 -29.891 1 70.94 388 LEU A O 1
ATOM 3007 N N . ARG A 1 389 ? 13.273 -1.883 -29.812 1 75.12 389 ARG A N 1
ATOM 3008 C CA . ARG A 1 389 ? 13.031 -1.829 -28.375 1 75.12 389 ARG A CA 1
ATOM 3009 C C . ARG A 1 389 ? 11.625 -2.316 -28.031 1 75.12 389 ARG A C 1
ATOM 3011 O O . ARG A 1 389 ? 11.438 -3.051 -27.062 1 75.12 389 ARG A O 1
ATOM 3018 N N . LYS A 1 390 ? 10.734 -1.951 -28.859 1 77.75 390 LYS A N 1
ATOM 3019 C CA . LYS A 1 390 ? 9.352 -2.354 -28.641 1 77.75 390 LYS A CA 1
ATOM 3020 C C . LYS A 1 390 ? 9.188 -3.863 -28.781 1 77.75 390 LYS A C 1
ATOM 3022 O O . LYS A 1 390 ? 8.484 -4.496 -28 1 77.75 390 LYS A O 1
ATOM 3027 N N . VAL A 1 391 ? 9.883 -4.367 -29.766 1 74.75 391 VAL A N 1
ATOM 3028 C CA . VAL A 1 391 ? 9.789 -5.797 -30.047 1 74.75 391 VAL A CA 1
ATOM 3029 C C . VAL A 1 391 ? 10.43 -6.582 -28.906 1 74.75 391 VAL A C 1
ATOM 3031 O O . VAL A 1 391 ? 9.867 -7.578 -28.438 1 74.75 391 VAL A O 1
ATOM 3034 N N . VAL A 1 392 ? 11.484 -6.109 -28.453 1 75.44 392 VAL A N 1
ATOM 3035 C CA . VAL A 1 392 ? 12.195 -6.801 -27.391 1 75.44 392 VAL A CA 1
ATOM 3036 C C . VAL A 1 392 ? 11.398 -6.707 -26.094 1 75.44 392 VAL A C 1
ATOM 3038 O O . VAL A 1 392 ? 11.273 -7.691 -25.359 1 75.44 392 VAL A O 1
ATOM 3041 N N . LYS A 1 393 ? 10.883 -5.566 -25.891 1 77.75 393 LYS A N 1
ATOM 3042 C CA . LYS A 1 393 ? 10.039 -5.379 -24.719 1 77.75 393 LYS A CA 1
ATOM 3043 C C . LYS A 1 393 ? 8.875 -6.367 -24.719 1 77.75 393 LYS A C 1
ATOM 3045 O O . LYS A 1 393 ? 8.641 -7.055 -23.719 1 77.75 393 LYS A O 1
ATOM 3050 N N . SER A 1 394 ? 8.305 -6.465 -25.797 1 77.56 394 SER A N 1
ATOM 3051 C CA . SER A 1 394 ? 7.16 -7.363 -25.922 1 77.56 394 SER A CA 1
ATOM 3052 C C . SER A 1 394 ? 7.578 -8.812 -25.719 1 77.56 394 SER A C 1
ATOM 3054 O O . SER A 1 394 ? 6.875 -9.586 -25.062 1 77.56 394 SER A O 1
ATOM 3056 N N . SER A 1 395 ? 8.695 -9.141 -26.25 1 78.44 395 SER A N 1
ATOM 3057 C CA . SER A 1 395 ? 9.188 -10.508 -26.141 1 78.44 395 SER A CA 1
ATOM 3058 C C . SER A 1 395 ? 9.547 -10.852 -24.703 1 78.44 395 SER A C 1
ATOM 3060 O O . SER A 1 395 ? 9.258 -11.953 -24.234 1 78.44 395 SER A O 1
ATOM 3062 N N . ILE A 1 396 ? 10.125 -9.945 -24.078 1 78.12 396 ILE A N 1
ATOM 3063 C CA . ILE A 1 396 ? 10.508 -10.172 -22.688 1 78.12 396 ILE A CA 1
ATOM 3064 C C . ILE A 1 396 ? 9.266 -10.289 -21.812 1 78.12 396 ILE A C 1
ATOM 3066 O O . ILE A 1 396 ? 9.188 -11.156 -20.938 1 78.12 396 ILE A O 1
ATOM 3070 N N . LEU A 1 397 ? 8.328 -9.508 -22.109 1 76.44 397 LEU A N 1
ATOM 3071 C CA . LEU A 1 397 ? 7.078 -9.57 -21.359 1 76.44 397 LEU A CA 1
ATOM 3072 C C . LEU A 1 397 ? 6.379 -10.906 -21.578 1 76.44 397 LEU A C 1
ATOM 3074 O O . LEU A 1 397 ? 5.793 -11.469 -20.656 1 76.44 397 LEU A O 1
ATOM 3078 N N . ASP A 1 398 ? 6.488 -11.359 -22.734 1 76.88 398 ASP A N 1
ATOM 3079 C CA . ASP A 1 398 ? 5.895 -12.656 -23.047 1 76.88 398 ASP A CA 1
ATOM 3080 C C . ASP A 1 398 ? 6.586 -13.773 -22.281 1 76.88 398 ASP A C 1
ATOM 3082 O O . ASP A 1 398 ? 5.934 -14.703 -21.797 1 76.88 398 ASP A O 1
ATOM 3086 N N . LEU A 1 399 ? 7.848 -13.617 -22.203 1 78.44 399 LEU A N 1
ATOM 3087 C CA . LEU A 1 399 ? 8.617 -14.625 -21.484 1 78.44 399 LEU A CA 1
ATOM 3088 C C . LEU A 1 399 ? 8.312 -14.586 -19.984 1 78.44 399 LEU A C 1
ATOM 3090 O O . LEU A 1 399 ? 8.188 -15.625 -19.344 1 78.44 399 LEU A O 1
ATOM 3094 N N . LEU A 1 400 ? 8.18 -13.391 -19.562 1 74.81 400 LEU A N 1
ATOM 3095 C CA . LEU A 1 400 ? 7.934 -13.211 -18.141 1 74.81 400 LEU A CA 1
ATOM 3096 C C . LEU A 1 400 ? 6.441 -13.242 -17.828 1 74.81 400 LEU A C 1
ATOM 3098 O O . LEU A 1 400 ? 5.926 -12.352 -17.156 1 74.81 400 LEU A O 1
ATOM 3102 N N . SER A 1 401 ? 5.766 -14.078 -18.5 1 75.75 401 SER A N 1
ATOM 3103 C CA . SER A 1 401 ? 4.328 -14.25 -18.297 1 75.75 401 SER A CA 1
ATOM 3104 C C . SER A 1 401 ? 3.982 -15.711 -18.031 1 75.75 401 SER A C 1
ATOM 3106 O O . SER A 1 401 ? 4.777 -16.609 -18.328 1 75.75 401 SER A O 1
ATOM 3108 N N . GLU A 1 402 ? 2.879 -15.859 -17.438 1 70.31 402 GLU A N 1
ATOM 3109 C CA . GLU A 1 402 ? 2.402 -17.219 -17.188 1 70.31 402 GLU A CA 1
ATOM 3110 C C . GLU A 1 402 ? 2.188 -17.984 -18.484 1 70.31 402 GLU A C 1
ATOM 3112 O O . GLU A 1 402 ? 2.217 -19.219 -18.5 1 70.31 402 GLU A O 1
ATOM 3117 N N . GLN A 1 403 ? 2.082 -17.234 -19.562 1 68 403 GLN A N 1
ATOM 3118 C CA . GLN A 1 403 ? 1.708 -17.844 -20.828 1 68 403 GLN A CA 1
ATOM 3119 C C . GLN A 1 403 ? 2.922 -18.453 -21.531 1 68 403 GLN A C 1
ATOM 3121 O O . GLN A 1 403 ? 2.779 -19.188 -22.5 1 68 403 GLN A O 1
ATOM 3126 N N . SER A 1 404 ? 4.023 -18.172 -20.969 1 74.81 404 SER A N 1
ATOM 3127 C CA . SER A 1 404 ? 5.215 -18.641 -21.672 1 74.81 404 SER A CA 1
ATOM 3128 C C . SER A 1 404 ? 5.266 -20.156 -21.719 1 74.81 404 SER A C 1
ATOM 3130 O O . SER A 1 404 ? 5.148 -20.812 -20.672 1 74.81 404 SER A O 1
ATOM 3132 N N . SER A 1 405 ? 5.238 -20.594 -22.906 1 75.56 405 SER A N 1
ATOM 3133 C CA . SER A 1 405 ? 5.293 -22.031 -23.172 1 75.56 405 SER A CA 1
ATOM 3134 C C . SER A 1 405 ? 6.406 -22.359 -24.172 1 75.56 405 SER A C 1
ATOM 3136 O O . SER A 1 405 ? 6.43 -21.844 -25.281 1 75.56 405 SER A O 1
ATOM 3138 N N . LEU A 1 406 ? 7.25 -23.156 -23.797 1 73.38 406 LEU A N 1
ATOM 3139 C CA . LEU A 1 406 ? 8.336 -23.562 -24.688 1 73.38 406 LEU A CA 1
ATOM 3140 C C . LEU A 1 406 ? 7.816 -24.406 -25.844 1 73.38 406 LEU A C 1
ATOM 3142 O O . LEU A 1 406 ? 8.508 -24.594 -26.844 1 73.38 406 LEU A O 1
ATOM 3146 N N . SER A 1 407 ? 6.598 -24.812 -25.656 1 72.38 407 SER A N 1
ATOM 3147 C CA . SER A 1 407 ? 6.027 -25.672 -26.688 1 72.38 407 SER A CA 1
ATOM 3148 C C . SER A 1 407 ? 5.336 -24.844 -27.766 1 72.38 407 SER A C 1
ATOM 3150 O O . SER A 1 407 ? 5.062 -25.344 -28.859 1 72.38 407 SER A O 1
ATOM 3152 N N . HIS A 1 408 ? 5.043 -23.656 -27.422 1 76.44 408 HIS A N 1
ATOM 3153 C CA . HIS A 1 408 ? 4.293 -22.828 -28.359 1 76.44 408 HIS A CA 1
ATOM 3154 C C . HIS A 1 408 ? 5.172 -22.344 -29.516 1 76.44 408 HIS A C 1
ATOM 3156 O O . HIS A 1 408 ? 6.328 -21.969 -29.297 1 76.44 408 HIS A O 1
ATOM 3162 N N . PRO A 1 409 ? 4.637 -22.297 -30.688 1 70.38 409 PRO A N 1
ATOM 3163 C CA . PRO A 1 409 ? 5.43 -21.906 -31.859 1 70.38 409 PRO A CA 1
ATOM 3164 C C . PRO A 1 409 ? 5.938 -20.469 -31.766 1 70.38 409 PRO A C 1
ATOM 3166 O O . PRO A 1 409 ? 6.957 -20.141 -32.375 1 70.38 409 PRO A O 1
ATOM 3169 N N . SER A 1 410 ? 5.207 -19.688 -31.031 1 73.5 410 SER A N 1
ATOM 3170 C CA . SER A 1 410 ? 5.602 -18.281 -30.922 1 73.5 410 SER A CA 1
ATOM 3171 C C . SER A 1 410 ? 6.934 -18.141 -30.203 1 73.5 410 SER A C 1
ATOM 3173 O O . SER A 1 410 ? 7.582 -17.094 -30.281 1 73.5 410 SER A O 1
ATOM 3175 N N . MET A 1 411 ? 7.359 -19.109 -29.562 1 76.31 411 MET A N 1
ATOM 3176 C CA . MET A 1 411 ? 8.57 -19.047 -28.75 1 76.31 411 MET A CA 1
ATOM 3177 C C . MET A 1 411 ? 9.805 -18.891 -29.641 1 76.31 411 MET A C 1
ATOM 3179 O O . MET A 1 411 ? 10.773 -18.234 -29.234 1 76.31 411 MET A O 1
ATOM 3183 N N . ALA A 1 412 ? 9.648 -19.484 -30.812 1 71.88 412 ALA A N 1
ATOM 3184 C CA . ALA A 1 412 ? 10.75 -19.297 -31.75 1 71.88 412 ALA A CA 1
ATOM 3185 C C . ALA A 1 412 ? 10.977 -17.812 -32.031 1 71.88 412 ALA A C 1
ATOM 3187 O O . ALA A 1 412 ? 12.117 -17.344 -32.031 1 71.88 412 ALA A O 1
ATOM 3188 N N . ARG A 1 413 ? 9.922 -17.188 -32.219 1 74.62 413 ARG A N 1
ATOM 3189 C CA . ARG A 1 413 ? 10.008 -15.766 -32.531 1 74.62 413 ARG A CA 1
ATOM 3190 C C . ARG A 1 413 ? 10.492 -14.977 -31.312 1 74.62 413 ARG A C 1
ATOM 3192 O O . ARG A 1 413 ? 11.328 -14.086 -31.438 1 74.62 413 ARG A O 1
ATOM 3199 N N . VAL A 1 414 ? 10 -15.281 -30.172 1 77 414 VAL A N 1
ATOM 3200 C CA . VAL A 1 414 ? 10.336 -14.578 -28.938 1 77 414 VAL A CA 1
ATOM 3201 C C . VAL A 1 414 ? 11.828 -14.727 -28.656 1 77 414 VAL A C 1
ATOM 3203 O O . VAL A 1 414 ? 12.531 -13.727 -28.453 1 77 414 VAL A O 1
ATOM 3206 N N . TRP A 1 415 ? 12.281 -15.859 -28.766 1 76.81 415 TRP A N 1
ATOM 3207 C CA . TRP A 1 415 ? 13.695 -16.109 -28.484 1 76.81 415 TRP A CA 1
ATOM 3208 C C . TRP A 1 415 ? 14.57 -15.57 -29.609 1 76.81 415 TRP A C 1
ATOM 3210 O O . TRP A 1 415 ? 15.672 -15.07 -29.359 1 76.81 415 TRP A O 1
ATOM 3220 N N . GLY A 1 416 ? 14.055 -15.688 -30.797 1 73.44 416 GLY A N 1
ATOM 3221 C CA . GLY A 1 416 ? 14.766 -15.062 -31.906 1 73.44 416 GLY A CA 1
ATOM 3222 C C . GLY A 1 416 ? 14.969 -13.57 -31.719 1 73.44 416 GLY A C 1
ATOM 3223 O O . GLY A 1 416 ? 16.078 -13.07 -31.922 1 73.44 416 GLY A O 1
ATOM 3224 N N . ASP A 1 417 ? 13.93 -12.945 -31.328 1 74.06 417 ASP A N 1
ATOM 3225 C CA . ASP A 1 417 ? 13.977 -11.5 -31.094 1 74.06 417 ASP A CA 1
ATOM 3226 C C . ASP A 1 417 ? 14.969 -11.148 -29.984 1 74.06 417 ASP A C 1
ATOM 3228 O O . ASP A 1 417 ? 15.766 -10.219 -30.141 1 74.06 417 ASP A O 1
ATOM 3232 N N . ILE A 1 418 ? 14.906 -11.875 -28.984 1 74.12 418 ILE A N 1
ATOM 3233 C CA . ILE A 1 418 ? 15.758 -11.594 -27.828 1 74.12 418 ILE A CA 1
ATOM 3234 C C . ILE A 1 418 ? 17.219 -11.883 -28.188 1 74.12 418 ILE A C 1
ATOM 3236 O O . ILE A 1 418 ? 18.109 -11.102 -27.844 1 74.12 418 ILE A O 1
ATOM 3240 N N . CYS A 1 419 ? 17.422 -12.914 -28.922 1 71.69 419 CYS A N 1
ATOM 3241 C CA . CYS A 1 419 ? 18.781 -13.289 -29.297 1 71.69 419 CYS A CA 1
ATOM 3242 C C . CYS A 1 419 ? 19.359 -12.289 -30.297 1 71.69 419 CYS A C 1
ATOM 3244 O O . CYS A 1 419 ? 20.562 -11.977 -30.25 1 71.69 419 CYS A O 1
ATOM 3246 N N . ALA A 1 420 ? 18.562 -11.906 -31.109 1 68.44 420 ALA A N 1
ATOM 3247 C CA . ALA A 1 420 ? 19 -10.945 -32.125 1 68.44 420 ALA A CA 1
ATOM 3248 C C . ALA A 1 420 ? 19.375 -9.617 -31.484 1 68.44 420 ALA A C 1
ATOM 3250 O O . ALA A 1 420 ? 20.344 -8.961 -31.906 1 68.44 420 ALA A O 1
ATOM 3251 N N . ALA A 1 421 ? 18.594 -9.305 -30.531 1 66.44 421 ALA A N 1
ATOM 3252 C CA . ALA A 1 421 ? 18.766 -7.98 -29.938 1 66.44 421 ALA A CA 1
ATOM 3253 C C . ALA A 1 421 ? 19.828 -8.008 -28.828 1 66.44 421 ALA A C 1
ATOM 3255 O O . ALA A 1 421 ? 20.469 -6.992 -28.562 1 66.44 421 ALA A O 1
ATOM 3256 N N . CYS A 1 422 ? 19.844 -9.211 -28.328 1 66.12 422 CYS A N 1
ATOM 3257 C CA . CYS A 1 422 ? 20.734 -9.305 -27.172 1 66.12 422 CYS A CA 1
ATOM 3258 C C . CYS A 1 422 ? 21.812 -10.367 -27.406 1 66.12 422 CYS A C 1
ATOM 3260 O O . CYS A 1 422 ? 21.562 -11.383 -28.062 1 66.12 422 CYS A O 1
ATOM 3262 N N . ASP A 1 423 ? 23.016 -10.062 -27.297 1 66.31 423 ASP A N 1
ATOM 3263 C CA . ASP A 1 423 ? 24.078 -11.055 -27.406 1 66.31 423 ASP A CA 1
ATOM 3264 C C . ASP A 1 423 ? 24.016 -12.055 -26.25 1 66.31 423 ASP A C 1
ATOM 3266 O O . ASP A 1 423 ? 24.734 -11.906 -25.25 1 66.31 423 ASP A O 1
ATOM 3270 N N . LEU A 1 424 ? 23.125 -13.023 -26.484 1 68.06 424 LEU A N 1
ATOM 3271 C CA . LEU A 1 424 ? 22.891 -13.969 -25.391 1 68.06 424 LEU A CA 1
ATOM 3272 C C . LEU A 1 424 ? 23.891 -15.117 -25.453 1 68.06 424 LEU A C 1
ATOM 3274 O O . LEU A 1 424 ? 23.922 -15.969 -24.562 1 68.06 424 LEU A O 1
ATOM 3278 N N . GLY A 1 425 ? 24.75 -15.148 -26.422 1 64.38 425 GLY A N 1
ATOM 3279 C CA . GLY A 1 425 ? 25.734 -16.203 -26.562 1 64.38 425 GLY A CA 1
ATOM 3280 C C . GLY A 1 425 ? 25.141 -17.5 -27.078 1 64.38 425 GLY A C 1
ATOM 3281 O O . GLY A 1 425 ? 25.703 -18.578 -26.844 1 64.38 425 GLY A O 1
ATOM 3282 N N . VAL A 1 426 ? 23.906 -17.375 -27.562 1 65.62 426 VAL A N 1
ATOM 3283 C CA . VAL A 1 426 ? 23.25 -18.562 -28.094 1 65.62 426 VAL A CA 1
ATOM 3284 C C . VAL A 1 426 ? 23.047 -18.391 -29.594 1 65.62 426 VAL A C 1
ATOM 3286 O O . VAL A 1 426 ? 21.906 -18.469 -30.078 1 65.62 426 VAL A O 1
ATOM 3289 N N . GLY A 1 427 ? 24.078 -18.281 -30.266 1 67.81 427 GLY A N 1
ATOM 3290 C CA . GLY A 1 427 ? 24.016 -18.078 -31.703 1 67.81 427 GLY A CA 1
ATOM 3291 C C . GLY A 1 427 ? 23.234 -19.172 -32.406 1 67.81 427 GLY A C 1
ATOM 3292 O O . GLY A 1 427 ? 22.516 -18.906 -33.375 1 67.81 427 GLY A O 1
ATOM 3293 N N . THR A 1 428 ? 23.344 -20.266 -31.875 1 64.62 428 THR A N 1
ATOM 3294 C CA . THR A 1 428 ? 22.656 -21.391 -32.469 1 64.62 428 THR A CA 1
ATOM 3295 C C . THR A 1 428 ? 21.141 -21.219 -32.406 1 64.62 428 THR A C 1
ATOM 3297 O O . THR A 1 428 ? 20.422 -21.5 -33.344 1 64.62 428 THR A O 1
ATOM 3300 N N . LEU A 1 429 ? 20.703 -20.797 -31.297 1 66.75 429 LEU A N 1
ATOM 3301 C CA . LEU A 1 429 ? 19.281 -20.547 -31.125 1 66.75 429 LEU A CA 1
ATOM 3302 C C . LEU A 1 429 ? 18.797 -19.453 -32.062 1 66.75 429 LEU A C 1
ATOM 3304 O O . LEU A 1 429 ? 17.734 -19.562 -32.656 1 66.75 429 LEU A O 1
ATOM 3308 N N . ALA A 1 430 ? 19.594 -18.562 -32.219 1 65.19 430 ALA A N 1
ATOM 3309 C CA . ALA A 1 430 ? 19.281 -17.453 -33.094 1 65.19 430 ALA A CA 1
ATOM 3310 C C . ALA A 1 430 ? 19.172 -17.922 -34.562 1 65.19 430 ALA A C 1
ATOM 3312 O O . ALA A 1 430 ? 18.25 -17.531 -35.281 1 65.19 430 ALA A O 1
ATOM 3313 N N . THR A 1 431 ? 20.062 -18.766 -34.812 1 64.31 431 THR A N 1
ATOM 3314 C CA . THR A 1 431 ? 20.094 -19.266 -36.188 1 64.31 431 THR A CA 1
ATOM 3315 C C . THR A 1 431 ? 18.875 -20.141 -36.469 1 64.31 431 THR A C 1
ATOM 3317 O O . THR A 1 431 ? 18.266 -20.016 -37.531 1 64.31 431 THR A O 1
ATOM 3320 N N . LEU A 1 432 ? 18.625 -20.875 -35.562 1 62.94 432 LEU A N 1
ATOM 3321 C CA . LEU A 1 432 ? 17.5 -21.797 -35.75 1 62.94 432 LEU A CA 1
ATOM 3322 C C . LEU A 1 432 ? 16.188 -21.031 -35.719 1 62.94 432 LEU A C 1
ATOM 3324 O O . LEU A 1 432 ? 15.258 -21.359 -36.469 1 62.94 432 LEU A O 1
ATOM 3328 N N . ALA A 1 433 ? 16.188 -20.031 -35 1 64.44 433 ALA A N 1
ATOM 3329 C CA . ALA A 1 433 ? 14.945 -19.266 -34.875 1 64.44 433 ALA A CA 1
ATOM 3330 C C . ALA A 1 433 ? 14.688 -18.453 -36.125 1 64.44 433 ALA A C 1
ATOM 3332 O O . ALA A 1 433 ? 13.531 -18.172 -36.469 1 64.44 433 ALA A O 1
ATOM 3333 N N . SER A 1 434 ? 15.812 -18.016 -36.812 1 60.53 434 SER A N 1
ATOM 3334 C CA . SER A 1 434 ? 15.695 -17.203 -38 1 60.53 434 SER A CA 1
ATOM 3335 C C . SER A 1 434 ? 15.391 -18.062 -39.219 1 60.53 434 SER A C 1
ATOM 3337 O O . SER A 1 434 ? 14.969 -17.547 -40.281 1 60.53 434 SER A O 1
ATOM 3339 N N . GLY A 1 435 ? 15.711 -19.406 -39.219 1 58.75 435 GLY A N 1
ATOM 3340 C CA . GLY A 1 435 ? 15.805 -20.172 -40.438 1 58.75 435 GLY A CA 1
ATOM 3341 C C . GLY A 1 435 ? 14.539 -20.953 -40.75 1 58.75 435 GLY A C 1
ATOM 3342 O O . GLY A 1 435 ? 13.891 -21.484 -39.844 1 58.75 435 GLY A O 1
ATOM 3343 N N . LYS A 1 436 ? 13.945 -20.734 -41.875 1 57.12 436 LYS A N 1
ATOM 3344 C CA . LYS A 1 436 ? 12.844 -21.391 -42.562 1 57.12 436 LYS A CA 1
ATOM 3345 C C . LYS A 1 436 ? 13.242 -22.781 -43.062 1 57.12 436 LYS A C 1
ATOM 3347 O O . LYS A 1 436 ? 12.633 -23.312 -43.969 1 57.12 436 LYS A O 1
ATOM 3352 N N . LEU A 1 437 ? 14.281 -23.391 -42.5 1 56.03 437 LEU A N 1
ATOM 3353 C CA . LEU A 1 437 ? 14.703 -24.656 -43.125 1 56.03 437 LEU A CA 1
ATOM 3354 C C . LEU A 1 437 ? 13.758 -25.781 -42.719 1 56.03 437 LEU A C 1
ATOM 3356 O O . LEU A 1 437 ? 13.203 -25.781 -41.625 1 56.03 437 LEU A O 1
ATOM 3360 N N . PRO A 1 438 ? 13.562 -26.734 -43.625 1 60.5 438 PRO A N 1
ATOM 3361 C CA . PRO A 1 438 ? 12.797 -27.938 -43.312 1 60.5 438 PRO A CA 1
ATOM 3362 C C . PRO A 1 438 ? 13.312 -28.672 -42.062 1 60.5 438 PRO A C 1
ATOM 3364 O O . PRO A 1 438 ? 14.523 -28.828 -41.906 1 60.5 438 PRO A O 1
ATOM 3367 N N . GLY A 1 439 ? 12.547 -29.141 -41.062 1 68.12 439 GLY A N 1
ATOM 3368 C CA . GLY A 1 439 ? 12.914 -29.766 -39.812 1 68.12 439 GLY A CA 1
ATOM 3369 C C . GLY A 1 439 ? 13.344 -28.781 -38.75 1 68.12 439 GLY A C 1
ATOM 3370 O O . GLY A 1 439 ? 13.766 -29.172 -37.656 1 68.12 439 GLY A O 1
ATOM 3371 N N . GLY A 1 440 ? 13.266 -27.625 -39.156 1 74.25 440 GLY A N 1
ATOM 3372 C CA . GLY A 1 440 ? 13.711 -26.531 -38.281 1 74.25 440 GLY A CA 1
ATOM 3373 C C . GLY A 1 440 ? 12.93 -26.438 -37 1 74.25 440 GLY A C 1
ATOM 3374 O O . GLY A 1 440 ? 13.508 -26.234 -35.938 1 74.25 440 GLY A O 1
ATOM 3375 N N . ALA A 1 441 ? 11.672 -26.859 -37.125 1 77.25 441 ALA A N 1
ATOM 3376 C CA . ALA A 1 441 ? 10.82 -26.766 -35.938 1 77.25 441 ALA A CA 1
ATOM 3377 C C . ALA A 1 441 ? 11.211 -27.812 -34.906 1 77.25 441 ALA A C 1
ATOM 3379 O O . ALA A 1 441 ? 11.281 -27.516 -33.719 1 77.25 441 ALA A O 1
ATOM 3380 N N . ALA A 1 442 ? 11.453 -29.031 -35.375 1 82 442 ALA A N 1
ATOM 3381 C CA . ALA A 1 442 ? 11.828 -30.109 -34.469 1 82 442 ALA A CA 1
ATOM 3382 C C . ALA A 1 442 ? 13.188 -29.844 -33.844 1 82 442 ALA A C 1
ATOM 3384 O O . ALA A 1 442 ? 13.398 -30.141 -32.656 1 82 442 ALA A O 1
ATOM 3385 N N . ARG A 1 443 ? 14.07 -29.328 -34.531 1 83.81 443 ARG A N 1
ATOM 3386 C CA . ARG A 1 443 ? 15.398 -29.016 -34.031 1 83.81 443 ARG A CA 1
ATOM 3387 C C . ARG A 1 443 ? 15.344 -27.891 -33.031 1 83.81 443 ARG A C 1
ATOM 3389 O O . ARG A 1 443 ? 16.047 -27.922 -32 1 83.81 443 ARG A O 1
ATOM 3396 N N . LEU A 1 444 ? 14.539 -26.969 -33.344 1 83.56 444 LEU A N 1
ATOM 3397 C CA . LEU A 1 444 ? 14.367 -25.859 -32.406 1 83.56 444 LEU A CA 1
ATOM 3398 C C . LEU A 1 444 ? 13.773 -26.344 -31.094 1 83.56 444 LEU A C 1
ATOM 3400 O O . LEU A 1 444 ? 14.227 -25.938 -30.016 1 83.56 444 LEU A O 1
ATOM 3404 N N . ARG A 1 445 ? 12.766 -27.109 -31.219 1 86.44 445 ARG A N 1
ATOM 3405 C CA . ARG A 1 445 ? 12.125 -27.656 -30.031 1 86.44 445 ARG A CA 1
ATOM 3406 C C . ARG A 1 445 ? 13.125 -28.438 -29.172 1 86.44 445 ARG A C 1
ATOM 3408 O O . ARG A 1 445 ? 13.141 -28.297 -27.953 1 86.44 445 ARG A O 1
ATOM 3415 N N . ALA A 1 446 ? 13.906 -29.203 -29.844 1 88.81 446 ALA A N 1
ATOM 3416 C CA . ALA A 1 446 ? 14.922 -29.984 -29.141 1 88.81 446 ALA A CA 1
ATOM 3417 C C . ALA A 1 446 ? 15.938 -29.062 -28.469 1 88.81 446 ALA A C 1
ATOM 3419 O O . ALA A 1 446 ? 16.359 -29.328 -27.344 1 88.81 446 ALA A O 1
ATOM 3420 N N . LEU A 1 447 ? 16.297 -28.062 -29.141 1 87.06 447 LEU A N 1
ATOM 3421 C CA . LEU A 1 447 ? 17.266 -27.109 -28.578 1 87.06 447 LEU A CA 1
ATOM 3422 C C . LEU A 1 447 ? 16.688 -26.406 -27.359 1 87.06 447 LEU A C 1
ATOM 3424 O O . LEU A 1 447 ? 17.375 -26.234 -26.359 1 87.06 447 LEU A O 1
ATOM 3428 N N . LEU A 1 448 ? 15.453 -26.016 -27.484 1 88.19 448 LEU A N 1
ATOM 3429 C CA . LEU A 1 448 ? 14.789 -25.391 -26.344 1 88.19 448 LEU A CA 1
ATOM 3430 C C . LEU A 1 448 ? 14.695 -26.375 -25.188 1 88.19 448 LEU A C 1
ATOM 3432 O O . LEU A 1 448 ? 14.906 -25.984 -24.031 1 88.19 448 LEU A O 1
ATOM 3436 N N . GLY A 1 449 ? 14.438 -27.578 -25.469 1 91.38 449 GLY A N 1
ATOM 3437 C CA . GLY A 1 449 ? 14.305 -28.625 -24.453 1 91.38 449 GLY A CA 1
ATOM 3438 C C . GLY A 1 449 ? 15.609 -28.906 -23.719 1 91.38 449 GLY A C 1
ATOM 3439 O O . GLY A 1 449 ? 15.594 -29.359 -22.578 1 91.38 449 GLY A O 1
ATOM 3440 N N . GLU A 1 450 ? 16.672 -28.484 -24.391 1 92.19 450 GLU A N 1
ATOM 3441 C CA . GLU A 1 450 ? 17.969 -28.797 -23.828 1 92.19 450 GLU A CA 1
ATOM 3442 C C . GLU A 1 450 ? 18.594 -27.562 -23.156 1 92.19 450 GLU A C 1
ATOM 3444 O O . GLU A 1 450 ? 19.484 -27.688 -22.312 1 92.19 450 GLU A O 1
ATOM 3449 N N . ARG A 1 451 ? 18.031 -26.422 -23.484 1 90.25 451 ARG A N 1
ATOM 3450 C CA . ARG A 1 451 ? 18.875 -25.281 -23.172 1 90.25 451 ARG A CA 1
ATOM 3451 C C . ARG A 1 451 ? 18.094 -24.219 -22.406 1 90.25 451 ARG A C 1
ATOM 3453 O O . ARG A 1 451 ? 18.656 -23.203 -21.984 1 90.25 451 ARG A O 1
ATOM 3460 N N . VAL A 1 452 ? 16.828 -24.375 -22.25 1 90.69 452 VAL A N 1
ATOM 3461 C CA . VAL A 1 452 ? 16.031 -23.344 -21.578 1 90.69 452 VAL A CA 1
ATOM 3462 C C . VAL A 1 452 ? 15.297 -23.953 -20.391 1 90.69 452 VAL A C 1
ATOM 3464 O O . VAL A 1 452 ? 14.617 -24.969 -20.516 1 90.69 452 VAL A O 1
ATOM 3467 N N . VAL A 1 453 ? 15.469 -23.328 -19.25 1 94.69 453 VAL A N 1
ATOM 3468 C CA . VAL A 1 453 ? 14.758 -23.75 -18.047 1 94.69 453 VAL A CA 1
ATOM 3469 C C . VAL A 1 453 ? 14.18 -22.531 -17.328 1 94.69 453 VAL A C 1
ATOM 3471 O O . VAL A 1 453 ? 14.891 -21.547 -17.094 1 94.69 453 VAL A O 1
ATOM 3474 N N . ARG A 1 454 ? 12.938 -22.578 -17.031 1 95.31 454 ARG A N 1
ATOM 3475 C CA . ARG A 1 454 ? 12.25 -21.547 -16.266 1 95.31 454 ARG A CA 1
ATOM 3476 C C . ARG A 1 454 ? 12.195 -21.891 -14.781 1 95.31 454 ARG A C 1
ATOM 3478 O O . ARG A 1 454 ? 11.797 -23 -14.422 1 95.31 454 ARG A O 1
ATOM 3485 N N . VAL A 1 455 ? 12.602 -21 -13.938 1 96.81 455 VAL A N 1
ATOM 3486 C CA . VAL A 1 455 ? 12.492 -21.188 -12.5 1 96.81 455 VAL A CA 1
ATOM 3487 C C . VAL A 1 455 ? 11.43 -20.25 -11.938 1 96.81 455 VAL A C 1
ATOM 3489 O O . VAL A 1 455 ? 11.492 -19.031 -12.141 1 96.81 455 VAL A O 1
ATOM 3492 N N . THR A 1 456 ? 10.469 -20.812 -11.25 1 96.75 456 THR A N 1
ATOM 3493 C CA . THR A 1 456 ? 9.367 -20.047 -10.688 1 96.75 456 THR A CA 1
ATOM 3494 C C . THR A 1 456 ? 9.211 -20.344 -9.195 1 96.75 456 THR A C 1
ATOM 3496 O O . THR A 1 456 ? 9.383 -21.484 -8.766 1 96.75 456 THR A O 1
ATOM 3499 N N . VAL A 1 457 ? 8.984 -19.359 -8.43 1 98 457 VAL A N 1
ATOM 3500 C CA . VAL A 1 457 ? 8.594 -19.5 -7.031 1 98 457 VAL A CA 1
ATOM 3501 C C . VAL A 1 457 ? 7.18 -18.938 -6.836 1 98 457 VAL A C 1
ATOM 3503 O O . VAL A 1 457 ? 6.914 -17.781 -7.148 1 98 457 VAL A O 1
ATOM 3506 N N . LYS A 1 458 ? 6.324 -19.766 -6.387 1 97 458 LYS A N 1
ATOM 3507 C CA . LYS A 1 458 ? 4.914 -19.391 -6.27 1 97 458 LYS A CA 1
ATOM 3508 C C . LYS A 1 458 ? 4.406 -19.625 -4.848 1 97 458 LYS A C 1
ATOM 3510 O O . LYS A 1 458 ? 3.918 -20.719 -4.527 1 97 458 LYS A O 1
ATOM 3515 N N . PRO A 1 459 ? 4.41 -18.594 -4.023 1 97.31 459 PRO A N 1
ATOM 3516 C CA . PRO A 1 459 ? 3.91 -18.703 -2.65 1 97.31 459 PRO A CA 1
ATOM 3517 C C . PRO A 1 459 ? 2.404 -18.453 -2.549 1 97.31 459 PRO A C 1
ATOM 3519 O O . PRO A 1 459 ? 1.963 -17.312 -2.447 1 97.31 459 PRO A O 1
ATOM 3522 N N . PHE A 1 460 ? 1.626 -19.484 -2.494 1 97.06 460 PHE A N 1
ATOM 3523 C CA . PHE A 1 460 ? 0.195 -19.312 -2.279 1 97.06 460 PHE A CA 1
ATOM 3524 C C . PHE A 1 460 ? -0.086 -18.859 -0.853 1 97.06 460 PHE A C 1
ATOM 3526 O O . PHE A 1 460 ? 0.702 -19.125 0.057 1 97.06 460 PHE A O 1
ATOM 3533 N N . MET A 1 461 ? -1.167 -18.156 -0.73 1 97.31 461 MET A N 1
ATOM 3534 C CA . MET A 1 461 ? -1.516 -17.609 0.572 1 97.31 461 MET A CA 1
ATOM 3535 C C . MET A 1 461 ? -2.463 -18.531 1.328 1 97.31 461 MET A C 1
ATOM 3537 O O . MET A 1 461 ? -3.238 -19.266 0.715 1 97.31 461 MET A O 1
ATOM 3541 N N . ASP A 1 462 ? -2.373 -18.562 2.596 1 96.44 462 ASP A N 1
ATOM 3542 C CA . ASP A 1 462 ? -3.445 -18.953 3.508 1 96.44 462 ASP A CA 1
ATOM 3543 C C . ASP A 1 462 ? -3.875 -17.766 4.375 1 96.44 462 ASP A C 1
ATOM 3545 O O . ASP A 1 462 ? -3.43 -16.641 4.16 1 96.44 462 ASP A O 1
ATOM 3549 N N . ILE A 1 463 ? -4.754 -17.984 5.324 1 96.62 463 ILE A N 1
ATOM 3550 C CA . ILE A 1 463 ? -5.34 -16.859 6.039 1 96.62 463 ILE A CA 1
ATOM 3551 C C . ILE A 1 463 ? -4.254 -16.141 6.836 1 96.62 463 ILE A C 1
ATOM 3553 O O . ILE A 1 463 ? -4.336 -14.922 7.043 1 96.62 463 ILE A O 1
ATOM 3557 N N . ASN A 1 464 ? -3.158 -16.812 7.25 1 97.75 464 ASN A N 1
ATOM 3558 C CA . ASN A 1 464 ? -2.088 -16.219 8.055 1 97.75 464 ASN A CA 1
ATOM 3559 C C . ASN A 1 464 ? -1.248 -15.242 7.238 1 97.75 464 ASN A C 1
ATOM 3561 O O . ASN A 1 464 ? -0.605 -14.352 7.801 1 97.75 464 ASN A O 1
ATOM 3565 N N . THR A 1 465 ? -1.234 -15.359 5.922 1 98.12 465 THR A N 1
ATOM 3566 C CA . THR A 1 465 ? -0.396 -14.508 5.086 1 98.12 465 THR A CA 1
ATOM 3567 C C . THR A 1 465 ? -1.239 -13.766 4.051 1 98.12 465 THR A C 1
ATOM 3569 O O . THR A 1 465 ? -0.699 -13.117 3.156 1 98.12 465 THR A O 1
ATOM 3572 N N . MET A 1 466 ? -2.521 -13.883 4.129 1 98.06 466 MET A N 1
ATOM 3573 C CA . MET A 1 466 ? -3.387 -13.375 3.066 1 98.06 466 MET A CA 1
ATOM 3574 C C . MET A 1 466 ? -3.547 -11.859 3.168 1 98.06 466 MET A C 1
ATOM 3576 O O . MET A 1 466 ? -3.955 -11.344 4.211 1 98.06 466 MET A O 1
ATOM 3580 N N . ILE A 1 467 ? -3.215 -11.172 2.139 1 98.38 467 ILE A N 1
ATOM 3581 C CA . ILE A 1 467 ? -3.549 -9.758 1.997 1 98.38 467 ILE A CA 1
ATOM 3582 C C . ILE A 1 467 ? -4.48 -9.562 0.801 1 98.38 467 ILE A C 1
ATOM 3584 O O . ILE A 1 467 ? -4.355 -10.266 -0.208 1 98.38 467 ILE A O 1
ATOM 3588 N N . GLU A 1 468 ? -5.359 -8.68 0.868 1 98.25 468 GLU A N 1
ATOM 3589 C CA . GLU A 1 468 ? -6.461 -8.508 -0.073 1 98.25 468 GLU A CA 1
ATOM 3590 C C . GLU A 1 468 ? -5.949 -8.117 -1.457 1 98.25 468 GLU A C 1
ATOM 3592 O O . GLU A 1 468 ? -6.496 -8.547 -2.473 1 98.25 468 GLU A O 1
ATOM 3597 N N . GLU A 1 469 ? -4.914 -7.332 -1.538 1 97.25 469 GLU A N 1
ATOM 3598 C CA . GLU A 1 469 ? -4.438 -6.84 -2.828 1 97.25 469 GLU A CA 1
ATOM 3599 C C . GLU A 1 469 ? -3.924 -7.984 -3.697 1 97.25 469 GLU A C 1
ATOM 3601 O O . GLU A 1 469 ? -4.016 -7.93 -4.926 1 97.25 469 GLU A O 1
ATOM 3606 N N . ARG A 1 470 ? -3.379 -9.031 -3.062 1 97.56 470 ARG A N 1
ATOM 3607 C CA . ARG A 1 470 ? -2.934 -10.188 -3.834 1 97.56 470 ARG A CA 1
ATOM 3608 C C . ARG A 1 470 ? -4.121 -10.953 -4.406 1 97.56 470 ARG A C 1
ATOM 3610 O O . ARG A 1 470 ? -4.012 -11.578 -5.465 1 97.56 470 ARG A O 1
ATOM 3617 N N . LEU A 1 471 ? -5.27 -10.93 -3.707 1 98.06 471 LEU A N 1
ATOM 3618 C CA . LEU A 1 471 ? -6.492 -11.508 -4.258 1 98.06 471 LEU A CA 1
ATOM 3619 C C . LEU A 1 471 ? -7.012 -10.672 -5.426 1 98.06 471 LEU A C 1
ATOM 3621 O O . LEU A 1 471 ? -7.367 -11.219 -6.473 1 98.06 471 LEU A O 1
ATOM 3625 N N . THR A 1 472 ? -6.973 -9.383 -5.262 1 96.75 472 THR A N 1
ATOM 3626 C CA . THR A 1 472 ? -7.531 -8.469 -6.25 1 96.75 472 THR A CA 1
ATOM 3627 C C . THR A 1 472 ? -6.719 -8.492 -7.539 1 96.75 472 THR A C 1
ATOM 3629 O O . THR A 1 472 ? -7.27 -8.359 -8.633 1 96.75 472 THR A O 1
ATOM 3632 N N . GLN A 1 473 ? -5.43 -8.695 -7.41 1 95.5 473 GLN A N 1
ATOM 3633 C CA . GLN A 1 473 ? -4.562 -8.711 -8.578 1 95.5 473 GLN A CA 1
ATOM 3634 C C . GLN A 1 473 ? -4.145 -10.133 -8.945 1 95.5 473 GLN A C 1
ATOM 3636 O O . GLN A 1 473 ? -3.09 -10.336 -9.547 1 95.5 473 GLN A O 1
ATOM 3641 N N . CYS A 1 474 ? -4.859 -11.07 -8.531 1 95.25 474 CYS A N 1
ATOM 3642 C CA . CYS A 1 474 ? -4.559 -12.469 -8.82 1 95.25 474 CYS A CA 1
ATOM 3643 C C . CYS A 1 474 ? -4.742 -12.766 -10.305 1 95.25 474 CYS A C 1
ATOM 3645 O O . CYS A 1 474 ? -5.672 -12.266 -10.93 1 95.25 474 CYS A O 1
ATOM 3647 N N . CYS A 1 475 ? -3.873 -13.586 -10.852 1 92.38 475 CYS A N 1
ATOM 3648 C CA . CYS A 1 475 ? -4.051 -13.977 -12.25 1 92.38 475 CYS A CA 1
ATOM 3649 C C . CYS A 1 475 ? -4.234 -15.477 -12.375 1 92.38 475 CYS A C 1
ATOM 3651 O O . CYS A 1 475 ? -4.301 -16.016 -13.484 1 92.38 475 CYS A O 1
ATOM 3653 N N . VAL A 1 476 ? -4.25 -16.188 -11.289 1 96.25 476 VAL A N 1
ATOM 3654 C CA . VAL A 1 476 ? -4.551 -17.609 -11.234 1 96.25 476 VAL A CA 1
ATOM 3655 C C . VAL A 1 476 ? -5.941 -17.828 -10.641 1 96.25 476 VAL A C 1
ATOM 3657 O O . VAL A 1 476 ? -6.16 -17.578 -9.453 1 96.25 476 VAL A O 1
ATOM 3660 N N . HIS A 1 477 ? -6.84 -18.312 -11.453 1 97.88 477 HIS A N 1
ATOM 3661 C CA . HIS A 1 477 ? -8.227 -18.469 -11.023 1 97.88 477 HIS A CA 1
ATOM 3662 C C . HIS A 1 477 ? -8.688 -19.906 -11.148 1 97.88 477 HIS A C 1
ATOM 3664 O O . HIS A 1 477 ? -8.297 -20.609 -12.078 1 97.88 477 HIS A O 1
ATOM 3670 N N . VAL A 1 478 ? -9.508 -20.312 -10.195 1 98.38 478 VAL A N 1
ATOM 3671 C CA . VAL A 1 478 ? -10.133 -21.625 -10.195 1 98.38 478 VAL A CA 1
ATOM 3672 C C . VAL A 1 478 ? -11.531 -21.531 -10.797 1 98.38 478 VAL A C 1
ATOM 3674 O O . VAL A 1 478 ? -12.305 -20.641 -10.453 1 98.38 478 VAL A O 1
ATOM 3677 N N . ALA A 1 479 ? -11.812 -22.469 -11.656 1 98.56 479 ALA A N 1
ATOM 3678 C CA . ALA A 1 479 ? -13.164 -22.531 -12.203 1 98.56 479 ALA A CA 1
ATOM 3679 C C . ALA A 1 479 ? -14.172 -22.922 -11.125 1 98.56 479 ALA A C 1
ATOM 3681 O O . ALA A 1 479 ? -13.992 -23.938 -10.43 1 98.56 479 ALA A O 1
ATOM 3682 N N . THR A 1 480 ? -15.195 -22.125 -11 1 98.19 480 THR A N 1
ATOM 3683 C CA . THR A 1 480 ? -16.25 -22.359 -10.031 1 98.19 480 THR A CA 1
ATOM 3684 C C . THR A 1 480 ? -17.625 -22.219 -10.68 1 98.19 480 THR A C 1
ATOM 3686 O O . THR A 1 480 ? -17.734 -21.828 -11.844 1 98.19 480 THR A O 1
ATOM 3689 N N . VAL A 1 481 ? -18.594 -22.688 -9.938 1 97.12 481 VAL A N 1
ATOM 3690 C CA . VAL A 1 481 ? -19.984 -22.562 -10.367 1 97.12 481 VAL A CA 1
ATOM 3691 C C . VAL A 1 481 ? -20.766 -21.719 -9.367 1 97.12 481 VAL A C 1
ATOM 3693 O O . VAL A 1 481 ? -20.734 -21.984 -8.164 1 97.12 481 VAL A O 1
ATOM 3696 N N . GLY A 1 482 ? -21.391 -20.656 -9.898 1 94.19 482 GLY A N 1
ATOM 3697 C CA . GLY A 1 482 ? -22.172 -19.766 -9.039 1 94.19 482 GLY A CA 1
ATOM 3698 C C . GLY A 1 482 ? -23.594 -20.234 -8.844 1 94.19 482 GLY A C 1
ATOM 3699 O O . GLY A 1 482 ? -23.938 -21.375 -9.172 1 94.19 482 GLY A O 1
ATOM 3700 N N . GLU A 1 483 ? -24.328 -19.234 -8.234 1 86.62 483 GLU A N 1
ATOM 3701 C CA . GLU A 1 483 ? -25.766 -19.5 -8.07 1 86.62 483 GLU A CA 1
ATOM 3702 C C . GLU A 1 483 ? -26.453 -19.703 -9.414 1 86.62 483 GLU A C 1
ATOM 3704 O O . GLU A 1 483 ? -26.141 -19 -10.383 1 86.62 483 GLU A O 1
ATOM 3709 N N . GLY A 1 484 ? -27.312 -20.688 -9.609 1 88 484 GLY A N 1
ATOM 3710 C CA . GLY A 1 484 ? -28.031 -20.953 -10.836 1 88 484 GLY A CA 1
ATOM 3711 C C . GLY A 1 484 ? -27.234 -21.781 -11.836 1 88 484 GLY A C 1
ATOM 3712 O O . GLY A 1 484 ? -27.688 -22 -12.961 1 88 484 GLY A O 1
ATOM 3713 N N . GLY A 1 485 ? -25.984 -22.078 -11.508 1 91.19 485 GLY A N 1
ATOM 3714 C CA . GLY A 1 485 ? -25.203 -22.953 -12.367 1 91.19 485 GLY A CA 1
ATOM 3715 C C . GLY A 1 485 ? -24.281 -22.203 -13.312 1 91.19 485 GLY A C 1
ATOM 3716 O O . GLY A 1 485 ? -23.688 -22.797 -14.211 1 91.19 485 GLY A O 1
ATOM 3717 N N . ALA A 1 486 ? -24.156 -20.891 -13.078 1 93.44 486 ALA A N 1
ATOM 3718 C CA . ALA A 1 486 ? -23.328 -20.078 -13.953 1 93.44 486 ALA A CA 1
ATOM 3719 C C . ALA A 1 486 ? -21.844 -20.406 -13.766 1 93.44 486 ALA A C 1
ATOM 3721 O O . ALA A 1 486 ? -21.375 -20.516 -12.633 1 93.44 486 ALA A O 1
ATOM 3722 N N . HIS A 1 487 ? -21.156 -20.688 -14.93 1 97.19 487 HIS A N 1
ATOM 3723 C CA . HIS A 1 487 ? -19.719 -20.891 -14.867 1 97.19 487 HIS A CA 1
ATOM 3724 C C . HIS A 1 487 ? -18.984 -19.578 -14.594 1 97.19 487 HIS A C 1
ATOM 3726 O O . HIS A 1 487 ? -19.266 -18.562 -15.227 1 97.19 487 HIS A O 1
ATOM 3732 N N . GLN A 1 488 ? -18.172 -19.594 -13.594 1 98 488 GLN A N 1
ATOM 3733 C CA . GLN A 1 488 ? -17.375 -18.438 -13.164 1 98 488 GLN A CA 1
ATOM 3734 C C . GLN A 1 488 ? -16.031 -18.891 -12.617 1 98 488 GLN A C 1
ATOM 3736 O O . GLN A 1 488 ? -15.602 -20.016 -12.852 1 98 488 GLN A O 1
ATOM 3741 N N . CYS A 1 489 ? -15.258 -17.969 -12.047 1 98.12 489 CYS A N 1
ATOM 3742 C CA . CYS A 1 489 ? -14 -18.344 -11.422 1 98.12 489 CYS A CA 1
ATOM 3743 C C . CYS A 1 489 ? -13.672 -17.406 -10.258 1 98.12 489 CYS A C 1
ATOM 3745 O O . CYS A 1 489 ? -14.352 -16.406 -10.047 1 98.12 489 CYS A O 1
ATOM 3747 N N . ALA A 1 490 ? -12.812 -17.766 -9.5 1 98.44 490 ALA A N 1
ATOM 3748 C CA . ALA A 1 490 ? -12.328 -17.016 -8.344 1 98.44 490 ALA A CA 1
ATOM 3749 C C . ALA A 1 490 ? -10.844 -17.266 -8.102 1 98.44 490 ALA A C 1
ATOM 3751 O O . ALA A 1 490 ? -10.297 -18.266 -8.57 1 98.44 490 ALA A O 1
ATOM 3752 N N . PRO A 1 491 ? -10.164 -16.344 -7.434 1 98.25 491 PRO A N 1
ATOM 3753 C CA . PRO A 1 491 ? -8.734 -16.516 -7.168 1 98.25 491 PRO A CA 1
ATOM 3754 C C . PRO A 1 491 ? -8.43 -17.828 -6.441 1 98.25 491 PRO A C 1
ATOM 3756 O O . PRO A 1 491 ? -9.164 -18.219 -5.531 1 98.25 491 PRO A O 1
ATOM 3759 N N . PHE A 1 492 ? -7.34 -18.453 -6.789 1 97.69 492 PHE A N 1
ATOM 3760 C CA . PHE A 1 492 ? -6.926 -19.75 -6.246 1 97.69 492 PHE A CA 1
ATOM 3761 C C . PHE A 1 492 ? -6.855 -19.688 -4.723 1 97.69 492 PHE A C 1
ATOM 3763 O O . PHE A 1 492 ? -7.469 -20.516 -4.039 1 97.69 492 PHE A O 1
ATOM 3770 N N . CYS A 1 493 ? -6.203 -18.703 -4.172 1 97.62 493 CYS A N 1
ATOM 3771 C CA . CYS A 1 493 ? -5.98 -18.625 -2.732 1 97.62 493 CYS A CA 1
ATOM 3772 C C . CYS A 1 493 ? -7.293 -18.422 -1.986 1 97.62 493 CYS A C 1
ATOM 3774 O O . CYS A 1 493 ? -7.465 -18.922 -0.873 1 97.62 493 CYS A O 1
ATOM 3776 N N . ALA A 1 494 ? -8.219 -17.672 -2.596 1 97.94 494 ALA A N 1
ATOM 3777 C CA . ALA A 1 494 ? -9.523 -17.484 -1.966 1 97.94 494 ALA A CA 1
ATOM 3778 C C . ALA A 1 494 ? -10.297 -18.797 -1.896 1 97.94 494 ALA A C 1
ATOM 3780 O O . ALA A 1 494 ? -10.844 -19.141 -0.847 1 97.94 494 ALA A O 1
ATOM 3781 N N . VAL A 1 495 ? -10.297 -19.516 -2.98 1 97.25 495 VAL A N 1
ATOM 3782 C CA . VAL A 1 495 ? -11.031 -20.781 -3.064 1 97.25 495 VAL A CA 1
ATOM 3783 C C . VAL A 1 495 ? -10.461 -21.781 -2.064 1 97.25 495 VAL A C 1
ATOM 3785 O O . VAL A 1 495 ? -11.211 -22.562 -1.463 1 97.25 495 VAL A O 1
ATOM 3788 N N . GLN A 1 496 ? -9.148 -21.766 -1.894 1 95.12 496 GLN A N 1
ATOM 3789 C CA . GLN A 1 496 ? -8.516 -22.688 -0.964 1 95.12 496 GLN A CA 1
ATOM 3790 C C . GLN A 1 496 ? -8.773 -22.281 0.484 1 95.12 496 GLN A C 1
ATOM 3792 O O . GLN A 1 496 ? -8.828 -23.141 1.373 1 95.12 496 GLN A O 1
ATOM 3797 N N . ALA A 1 497 ? -8.961 -21.031 0.775 1 94.94 497 ALA A N 1
ATOM 3798 C CA . ALA A 1 497 ? -9.008 -20.516 2.141 1 94.94 497 ALA A CA 1
ATOM 3799 C C . ALA A 1 497 ? -10.414 -20.609 2.717 1 94.94 497 ALA A C 1
ATOM 3801 O O . ALA A 1 497 ? -10.594 -20.906 3.9 1 94.94 497 ALA A O 1
ATOM 3802 N N . TRP A 1 498 ? -11.445 -20.344 1.878 1 95.94 498 TRP A N 1
ATOM 3803 C CA . TRP A 1 498 ? -12.797 -20.234 2.41 1 95.94 498 TRP A CA 1
ATOM 3804 C C . TRP A 1 498 ? -13.688 -21.359 1.888 1 95.94 498 TRP A C 1
ATOM 3806 O O . TRP A 1 498 ? -13.898 -21.484 0.679 1 95.94 498 TRP A O 1
ATOM 3816 N N . ARG A 1 499 ? -14.305 -22.062 2.705 1 93.69 499 ARG A N 1
ATOM 3817 C CA . ARG A 1 499 ? -15.086 -23.25 2.4 1 93.69 499 ARG A CA 1
ATOM 3818 C C . ARG A 1 499 ? -16.25 -22.922 1.467 1 93.69 499 ARG A C 1
ATOM 3820 O O . ARG A 1 499 ? -16.5 -23.656 0.503 1 93.69 499 ARG A O 1
ATOM 3827 N N . PRO A 1 500 ? -16.969 -21.812 1.726 1 95 500 PRO A N 1
ATOM 3828 C CA . PRO A 1 500 ? -18.078 -21.516 0.812 1 95 500 PRO A CA 1
ATOM 3829 C C . PRO A 1 500 ? -17.625 -21.359 -0.636 1 95 500 PRO A C 1
ATOM 3831 O O . PRO A 1 500 ? -18.391 -21.641 -1.563 1 95 500 PRO A O 1
ATOM 3834 N N . LEU A 1 501 ? -16.422 -20.906 -0.835 1 96.5 501 LEU A N 1
ATOM 3835 C CA . LEU A 1 501 ? -15.875 -20.797 -2.186 1 96.5 501 LEU A CA 1
ATOM 3836 C C . LEU A 1 501 ? -15.375 -22.156 -2.68 1 96.5 501 LEU A C 1
ATOM 3838 O O . LEU A 1 501 ? -15.562 -22.5 -3.848 1 96.5 501 LEU A O 1
ATOM 3842 N N . SER A 1 502 ? -14.758 -22.922 -1.802 1 94.12 502 SER A N 1
ATOM 3843 C CA . SER A 1 502 ? -14.281 -24.266 -2.154 1 94.12 502 SER A CA 1
ATOM 3844 C C . SER A 1 502 ? -15.422 -25.141 -2.631 1 94.12 502 SER A C 1
ATOM 3846 O O . SER A 1 502 ? -15.234 -26 -3.506 1 94.12 502 SER A O 1
ATOM 3848 N N . ASP A 1 503 ? -16.547 -24.938 -2.033 1 94 503 ASP A N 1
ATOM 3849 C CA . ASP A 1 503 ? -17.719 -25.734 -2.359 1 94 503 ASP A CA 1
ATOM 3850 C C . ASP A 1 503 ? -18.219 -25.422 -3.77 1 94 503 ASP A C 1
ATOM 3852 O O . ASP A 1 503 ? -19.016 -26.188 -4.336 1 94 503 ASP A O 1
ATOM 3856 N N . GLN A 1 504 ? -17.719 -24.312 -4.312 1 96.06 504 GLN A N 1
ATOM 3857 C CA . GLN A 1 504 ? -18.172 -23.891 -5.637 1 96.06 504 GLN A CA 1
ATOM 3858 C C . GLN A 1 504 ? -17.25 -24.453 -6.727 1 96.06 504 GLN A C 1
ATOM 3860 O O . GLN A 1 504 ? -17.531 -24.297 -7.918 1 96.06 504 GLN A O 1
ATOM 3865 N N . ARG A 1 505 ? -16.188 -25.188 -6.383 1 95.25 505 ARG A N 1
ATOM 3866 C CA . ARG A 1 505 ? -15.352 -25.828 -7.387 1 95.25 505 ARG A CA 1
ATOM 3867 C C . ARG A 1 505 ? -16.188 -26.688 -8.328 1 95.25 505 ARG A C 1
ATOM 3869 O O . ARG A 1 505 ? -17.109 -27.391 -7.887 1 95.25 505 ARG A O 1
ATOM 3876 N N . ILE A 1 506 ? -15.805 -26.703 -9.562 1 95.38 506 ILE A N 1
ATOM 3877 C CA . ILE A 1 506 ? -16.641 -27.422 -10.523 1 95.38 506 ILE A CA 1
ATOM 3878 C C . ILE A 1 506 ? -16.703 -28.891 -10.156 1 95.38 506 ILE A C 1
ATOM 3880 O O . ILE A 1 506 ? -17.75 -29.531 -10.312 1 95.38 506 ILE A O 1
ATOM 3884 N N . SER A 1 507 ? -15.641 -29.516 -9.656 1 93.06 507 SER A N 1
ATOM 3885 C CA . SER A 1 507 ? -15.633 -30.922 -9.281 1 93.06 507 SER A CA 1
ATOM 3886 C C . SER A 1 507 ? -16.547 -31.188 -8.086 1 93.06 507 SER A C 1
ATOM 3888 O O . SER A 1 507 ? -17.141 -32.25 -7.969 1 93.06 507 SER A O 1
ATOM 3890 N N . THR A 1 508 ? -16.688 -30.203 -7.184 1 89.88 508 THR A N 1
ATOM 3891 C CA . THR A 1 508 ? -17.5 -30.328 -5.988 1 89.88 508 THR A CA 1
ATOM 3892 C C . THR A 1 508 ? -18.953 -29.969 -6.285 1 89.88 508 THR A C 1
ATOM 3894 O O . THR A 1 508 ? -19.875 -30.656 -5.852 1 89.88 508 THR A O 1
ATOM 3897 N N . ALA A 1 509 ? -19.172 -28.953 -7.047 1 92.19 509 ALA A N 1
ATOM 3898 C CA . ALA A 1 509 ? -20.5 -28.391 -7.258 1 92.19 509 ALA A CA 1
ATOM 3899 C C . ALA A 1 509 ? -21.297 -29.203 -8.273 1 92.19 509 ALA A C 1
ATOM 3901 O O . ALA A 1 509 ? -22.5 -29.391 -8.125 1 92.19 509 ALA A O 1
ATOM 3902 N N . ILE A 1 510 ? -20.578 -29.797 -9.328 1 90.25 510 ILE A N 1
ATOM 3903 C CA . ILE A 1 510 ? -21.375 -30.406 -10.391 1 90.25 510 ILE A CA 1
ATOM 3904 C C . ILE A 1 510 ? -20.766 -31.75 -10.781 1 90.25 510 ILE A C 1
ATOM 3906 O O . ILE A 1 510 ? -21.219 -32.375 -11.742 1 90.25 510 ILE A O 1
ATOM 3910 N N . GLY A 1 511 ? -19.719 -32.094 -10.094 1 89.31 511 GLY A N 1
ATOM 3911 C CA . GLY A 1 511 ? -19.172 -33.438 -10.359 1 89.31 511 GLY A CA 1
ATOM 3912 C C . GLY A 1 511 ? -20.172 -34.531 -10.094 1 89.31 511 GLY A C 1
ATOM 3913 O O . GLY A 1 511 ? -21.062 -34.406 -9.242 1 89.31 511 GLY A O 1
ATOM 3914 N N . LYS A 1 512 ? -20.062 -35.594 -10.844 1 88.88 512 LYS A N 1
ATOM 3915 C CA . LYS A 1 512 ? -20.922 -36.75 -10.68 1 88.88 512 LYS A CA 1
ATOM 3916 C C . LYS A 1 512 ? -20.125 -37.969 -10.211 1 88.88 512 LYS A C 1
ATOM 3918 O O . LYS A 1 512 ? -18.938 -38.094 -10.5 1 88.88 512 LYS A O 1
ATOM 3923 N N . ASP A 1 513 ? -20.781 -38.812 -9.453 1 77.44 513 ASP A N 1
ATOM 3924 C CA . ASP A 1 513 ? -20.141 -40 -8.922 1 77.44 513 ASP A CA 1
ATOM 3925 C C . ASP A 1 513 ? -19.859 -41 -10.031 1 77.44 513 ASP A C 1
ATOM 3927 O O . ASP A 1 513 ? -20.719 -41.281 -10.867 1 77.44 513 ASP A O 1
ATOM 3931 N N . LEU A 1 514 ? -18.469 -41.312 -10.164 1 65.31 514 LEU A N 1
ATOM 3932 C CA . LEU A 1 514 ? -18.078 -42.375 -11.102 1 65.31 514 LEU A CA 1
ATOM 3933 C C . LEU A 1 514 ? -18.594 -43.719 -10.633 1 65.31 514 LEU A C 1
ATOM 3935 O O . LEU A 1 514 ? -17.906 -44.438 -9.898 1 65.31 514 LEU A O 1
ATOM 3939 N N . ARG A 1 515 ? -19.859 -44.062 -10.062 1 48.41 515 ARG A N 1
ATOM 3940 C CA . ARG A 1 515 ? -20.219 -45.438 -9.766 1 48.41 515 ARG A CA 1
ATOM 3941 C C . ARG A 1 515 ? -20.406 -46.25 -11.055 1 48.41 515 ARG A C 1
ATOM 3943 O O . ARG A 1 515 ? -20.875 -45.688 -12.055 1 48.41 515 ARG A O 1
ATOM 3950 N N . MET B 1 1 ? -5.883 -10.211 -23.516 1 83.81 1 MET B N 1
ATOM 3951 C CA . MET B 1 1 ? -6.609 -9.023 -23.062 1 83.81 1 MET B CA 1
ATOM 3952 C C . MET B 1 1 ? -5.75 -7.773 -23.203 1 83.81 1 MET B C 1
ATOM 3954 O O . MET B 1 1 ? -4.523 -7.844 -23.094 1 83.81 1 MET B O 1
ATOM 3958 N N . PRO B 1 2 ? -6.363 -6.684 -23.5 1 75.12 2 PRO B N 1
ATOM 3959 C CA . PRO B 1 2 ? -5.602 -5.441 -23.625 1 75.12 2 PRO B CA 1
ATOM 3960 C C . PRO B 1 2 ? -5.152 -4.879 -22.281 1 75.12 2 PRO B C 1
ATOM 3962 O O . PRO B 1 2 ? -5.734 -5.211 -21.25 1 75.12 2 PRO B O 1
ATOM 3965 N N . LEU B 1 3 ? -4.059 -4.168 -22.359 1 76.94 3 LEU B N 1
ATOM 3966 C CA . LEU B 1 3 ? -3.631 -3.432 -21.172 1 76.94 3 LEU B CA 1
ATOM 3967 C C . LEU B 1 3 ? -4.723 -2.473 -20.703 1 76.94 3 LEU B C 1
ATOM 3969 O O . LEU B 1 3 ? -5.477 -1.939 -21.531 1 76.94 3 LEU B O 1
ATOM 3973 N N . ARG B 1 4 ? -4.938 -2.287 -19.5 1 77.06 4 ARG B N 1
ATOM 3974 C CA . ARG B 1 4 ? -5.953 -1.432 -18.906 1 77.06 4 ARG B CA 1
ATOM 3975 C C . ARG B 1 4 ? -5.742 0.028 -19.297 1 77.06 4 ARG B C 1
ATOM 3977 O O . ARG B 1 4 ? -6.695 0.809 -19.328 1 77.06 4 ARG B O 1
ATOM 3984 N N . GLY B 1 5 ? -4.57 0.461 -19.75 1 75.62 5 GLY B N 1
ATOM 3985 C CA . GLY B 1 5 ? -4.301 1.846 -20.109 1 75.62 5 GLY B CA 1
ATOM 3986 C C . GLY B 1 5 ? -3.977 2.715 -18.906 1 75.62 5 GLY B C 1
ATOM 3987 O O . GLY B 1 5 ? -3.604 3.881 -19.062 1 75.62 5 GLY B O 1
ATOM 3988 N N . ASP B 1 6 ? -4.344 2.301 -17.766 1 85.62 6 ASP B N 1
ATOM 3989 C CA . ASP B 1 6 ? -3.99 2.955 -16.5 1 85.62 6 ASP B CA 1
ATOM 3990 C C . ASP B 1 6 ? -3.037 2.09 -15.688 1 85.62 6 ASP B C 1
ATOM 3992 O O . ASP B 1 6 ? -2.836 0.913 -15.992 1 85.62 6 ASP B O 1
ATOM 3996 N N . ARG B 1 7 ? -2.352 2.697 -14.828 1 88.69 7 ARG B N 1
ATOM 3997 C CA . ARG B 1 7 ? -1.404 2 -13.961 1 88.69 7 ARG B CA 1
ATOM 3998 C C . ARG B 1 7 ? -1.818 2.104 -12.5 1 88.69 7 ARG B C 1
ATOM 4000 O O . ARG B 1 7 ? -2.176 3.182 -12.023 1 88.69 7 ARG B O 1
ATOM 4007 N N . ILE B 1 8 ? -1.818 1.003 -11.883 1 91.75 8 ILE B N 1
ATOM 4008 C CA . ILE B 1 8 ? -2.098 1.005 -10.453 1 91.75 8 ILE B CA 1
ATOM 4009 C C . ILE B 1 8 ? -0.906 1.586 -9.695 1 91.75 8 ILE B C 1
ATOM 4011 O O . ILE B 1 8 ? 0.197 1.035 -9.742 1 91.75 8 ILE B O 1
ATOM 4015 N N . HIS B 1 9 ? -1.126 2.691 -9.062 1 93.81 9 HIS B N 1
ATOM 4016 C CA . HIS B 1 9 ? -0.083 3.287 -8.234 1 93.81 9 HIS B CA 1
ATOM 4017 C C . HIS B 1 9 ? 0.026 2.578 -6.891 1 93.81 9 HIS B C 1
ATOM 4019 O O . HIS B 1 9 ? 1.128 2.25 -6.445 1 93.81 9 HIS B O 1
ATOM 4025 N N . ARG B 1 10 ? -1.171 2.328 -6.309 1 94.12 10 ARG B N 1
ATOM 4026 C CA . ARG B 1 10 ? -1.203 1.621 -5.031 1 94.12 10 ARG B CA 1
ATOM 4027 C C . ARG B 1 10 ? -2.631 1.239 -4.652 1 94.12 10 ARG B C 1
ATOM 4029 O O . ARG B 1 10 ? -3.576 1.962 -4.973 1 94.12 10 ARG B O 1
ATOM 4036 N N . TYR B 1 11 ? -2.732 0.099 -3.936 1 96.69 11 TYR B N 1
ATOM 4037 C CA . TYR B 1 11 ? -4.008 -0.258 -3.33 1 96.69 11 TYR B CA 1
ATOM 4038 C C . TYR B 1 11 ? -4.203 0.46 -2 1 96.69 11 TYR B C 1
ATOM 4040 O O . TYR B 1 11 ? -3.254 0.607 -1.224 1 96.69 11 TYR B O 1
ATOM 4048 N N . VAL B 1 12 ? -5.406 0.93 -1.794 1 98.12 12 VAL B N 1
ATOM 4049 C CA . VAL B 1 12 ? -5.723 1.641 -0.56 1 98.12 12 VAL B CA 1
ATOM 4050 C C . VAL B 1 12 ? -7.133 1.273 -0.099 1 98.12 12 VAL B C 1
ATOM 4052 O O . VAL B 1 12 ? -7.805 0.455 -0.731 1 98.12 12 VAL B O 1
ATOM 4055 N N . ASP B 1 13 ? -7.512 1.759 1.076 1 98.19 13 ASP B N 1
ATOM 4056 C CA . ASP B 1 13 ? -8.891 1.731 1.564 1 98.19 13 ASP B CA 1
ATOM 4057 C C . ASP B 1 13 ? -9.477 3.137 1.617 1 98.19 13 ASP B C 1
ATOM 4059 O O . ASP B 1 13 ? -8.797 4.094 1.99 1 98.19 13 ASP B O 1
ATOM 4063 N N . ALA B 1 14 ? -10.648 3.229 1.187 1 98.44 14 ALA B N 1
ATOM 4064 C CA . ALA B 1 14 ? -11.297 4.539 1.127 1 98.44 14 ALA B CA 1
ATOM 4065 C C . ALA B 1 14 ? -12.773 4.438 1.481 1 98.44 14 ALA B C 1
ATOM 4067 O O . ALA B 1 14 ? -13.219 3.428 2.031 1 98.44 14 ALA B O 1
ATOM 4068 N N . TYR B 1 15 ? -13.523 5.531 1.314 1 98.19 15 TYR B N 1
ATOM 4069 C CA . TYR B 1 15 ? -14.938 5.629 1.663 1 98.19 15 TYR B CA 1
ATOM 4070 C C . TYR B 1 15 ? -15.742 6.227 0.515 1 98.19 15 TYR B C 1
ATOM 4072 O O . TYR B 1 15 ? -15.195 6.93 -0.336 1 98.19 15 TYR B O 1
ATOM 4080 N N . CYS B 1 16 ? -17.016 5.945 0.461 1 98.25 16 CYS B N 1
ATOM 4081 C CA . CYS B 1 16 ? -17.875 6.41 -0.632 1 98.25 16 CYS B CA 1
ATOM 4082 C C . CYS B 1 16 ? -18.422 7.801 -0.346 1 98.25 16 CYS B C 1
ATOM 4084 O O . CYS B 1 16 ? -19.219 7.98 0.573 1 98.25 16 CYS B O 1
ATOM 4086 N N . PRO B 1 17 ? -17.984 8.766 -1.151 1 97.25 17 PRO B N 1
ATOM 4087 C CA . PRO B 1 17 ? -18.516 10.117 -0.916 1 97.25 17 PRO B CA 1
ATOM 4088 C C . PRO B 1 17 ? -20.016 10.219 -1.168 1 97.25 17 PRO B C 1
ATOM 4090 O O . PRO B 1 17 ? -20.688 11.047 -0.552 1 97.25 17 PRO B O 1
ATOM 4093 N N . LEU B 1 18 ? -20.531 9.391 -2.039 1 97.69 18 LEU B N 1
ATOM 4094 C CA . LEU B 1 18 ? -21.953 9.422 -2.344 1 97.69 18 LEU B CA 1
ATOM 4095 C C . LEU B 1 18 ? -22.766 8.859 -1.185 1 97.69 18 LEU B C 1
ATOM 4097 O O . LEU B 1 18 ? -23.812 9.414 -0.825 1 97.69 18 LEU B O 1
ATOM 4101 N N . CYS B 1 19 ? -22.312 7.742 -0.584 1 97.38 19 CYS B N 1
ATOM 4102 C CA . CYS B 1 19 ? -22.953 7.238 0.629 1 97.38 19 CYS B CA 1
ATOM 4103 C C . CYS B 1 19 ? -22.922 8.281 1.738 1 97.38 19 CYS B C 1
ATOM 4105 O O . CYS B 1 19 ? -23.891 8.453 2.469 1 97.38 19 CYS B O 1
ATOM 4107 N N . HIS B 1 20 ? -21.781 8.938 1.845 1 95.75 20 HIS B N 1
ATOM 4108 C CA . HIS B 1 20 ? -21.578 9.945 2.879 1 95.75 20 HIS B CA 1
ATOM 4109 C C . HIS B 1 20 ? -22.562 11.109 2.707 1 95.75 20 HIS B C 1
ATOM 4111 O O . HIS B 1 20 ? -23.156 11.562 3.68 1 95.75 20 HIS B O 1
ATOM 4117 N N . GLU B 1 21 ? -22.672 11.586 1.528 1 93.56 21 GLU B N 1
ATOM 4118 C CA . GLU B 1 21 ? -23.547 12.711 1.235 1 93.56 21 GLU B CA 1
ATOM 4119 C C . GLU B 1 21 ? -25.016 12.328 1.451 1 93.56 21 GLU B C 1
ATOM 4121 O O . GLU B 1 21 ? -25.812 13.141 1.92 1 93.56 21 GLU B O 1
ATOM 4126 N N . ALA B 1 22 ? -25.328 11.109 1.131 1 95 22 ALA B N 1
ATOM 4127 C CA . ALA B 1 22 ? -26.703 10.641 1.257 1 95 22 ALA B CA 1
ATOM 4128 C C . ALA B 1 22 ? -27.109 10.539 2.723 1 95 22 ALA B C 1
ATOM 4130 O O . ALA B 1 22 ? -28.266 10.805 3.066 1 95 22 ALA B O 1
ATOM 4131 N N . GLU B 1 23 ? -26.156 10.148 3.57 1 94 23 GLU B N 1
ATOM 4132 C CA . GLU B 1 23 ? -26.438 10 4.996 1 94 23 GLU B CA 1
ATOM 4133 C C . GLU B 1 23 ? -25.281 10.516 5.844 1 94 23 GLU B C 1
ATOM 4135 O O . GLU B 1 23 ? -24.609 9.734 6.523 1 94 23 GLU B O 1
ATOM 4140 N N . PRO B 1 24 ? -25.156 11.766 5.973 1 87.31 24 PRO B N 1
ATOM 4141 C CA . PRO B 1 24 ? -24.016 12.344 6.68 1 87.31 24 PRO B CA 1
ATOM 4142 C C . PRO B 1 24 ? -24.016 12.016 8.172 1 87.31 24 PRO B C 1
ATOM 4144 O O . PRO B 1 24 ? -22.969 12.055 8.812 1 87.31 24 PRO B O 1
ATOM 4147 N N . GLU B 1 25 ? -25.172 11.656 8.703 1 90.5 25 GLU B N 1
ATOM 4148 C CA . GLU B 1 25 ? -25.266 11.414 10.141 1 90.5 25 GLU B CA 1
ATOM 4149 C C . GLU B 1 25 ? -25.312 9.922 10.445 1 90.5 25 GLU B C 1
ATOM 4151 O O . GLU B 1 25 ? -25.578 9.523 11.586 1 90.5 25 GLU B O 1
ATOM 4156 N N . ARG B 1 26 ? -25.047 9.148 9.516 1 93.56 26 ARG B N 1
ATOM 4157 C CA . ARG B 1 26 ? -25.094 7.703 9.727 1 93.56 26 ARG B CA 1
ATOM 4158 C C . ARG B 1 26 ? -24.125 7.285 10.836 1 93.56 26 ARG B C 1
ATOM 4160 O O . ARG B 1 26 ? -23.016 7.824 10.938 1 93.56 26 ARG B O 1
ATOM 4167 N N . PRO B 1 27 ? -24.609 6.27 11.625 1 96.38 27 PRO B N 1
ATOM 4168 C CA . PRO B 1 27 ? -23.656 5.742 12.609 1 96.38 27 PRO B CA 1
ATOM 4169 C C . PRO B 1 27 ? -22.359 5.277 11.984 1 96.38 27 PRO B C 1
ATOM 4171 O O . PRO B 1 27 ? -22.359 4.648 10.914 1 96.38 27 PRO B O 1
ATOM 4174 N N . LEU B 1 28 ? -21.234 5.609 12.648 1 97.25 28 LEU B N 1
ATOM 4175 C CA . LEU B 1 28 ? -19.938 5.348 12.062 1 97.25 28 LEU B CA 1
ATOM 4176 C C . LEU B 1 28 ? -19.703 3.848 11.891 1 97.25 28 LEU B C 1
ATOM 4178 O O . LEU B 1 28 ? -18.922 3.428 11.031 1 97.25 28 LEU B O 1
ATOM 4182 N N . SER B 1 29 ? -20.375 3.012 12.711 1 95.12 29 SER B N 1
ATOM 4183 C CA . SER B 1 29 ? -20.266 1.562 12.594 1 95.12 29 SER B CA 1
ATOM 4184 C C . SER B 1 29 ? -20.844 1.069 11.266 1 95.12 29 SER B C 1
ATOM 4186 O O . SER B 1 29 ? -20.578 -0.063 10.859 1 95.12 29 SER B O 1
ATOM 4188 N N . GLN B 1 30 ? -21.594 1.912 10.586 1 95 30 GLN B N 1
ATOM 4189 C CA . GLN B 1 30 ? -22.234 1.534 9.336 1 95 30 GLN B CA 1
ATOM 4190 C C . GLN B 1 30 ? -21.5 2.131 8.133 1 95 30 GLN B C 1
ATOM 4192 O O . GLN B 1 30 ? -21.938 1.96 6.992 1 95 30 GLN B O 1
ATOM 4197 N N . VAL B 1 31 ? -20.453 2.879 8.414 1 96.31 31 VAL B N 1
ATOM 4198 C CA . VAL B 1 31 ? -19.609 3.369 7.328 1 96.31 31 VAL B CA 1
ATOM 4199 C C . VAL B 1 31 ? -18.719 2.24 6.809 1 96.31 31 VAL B C 1
ATOM 4201 O O . VAL B 1 31 ? -17.953 1.649 7.566 1 96.31 31 VAL B O 1
ATOM 4204 N N . HIS B 1 32 ? -18.828 1.96 5.531 1 94.62 32 HIS B N 1
ATOM 4205 C CA . HIS B 1 32 ? -18.141 0.812 4.961 1 94.62 32 HIS B CA 1
ATOM 4206 C C . HIS B 1 32 ? -16.734 1.194 4.492 1 94.62 32 HIS B C 1
ATOM 4208 O O . HIS B 1 32 ? -16.562 2.203 3.805 1 94.62 32 HIS B O 1
ATOM 4214 N N . ARG B 1 33 ? -15.797 0.389 4.941 1 95.69 33 ARG B N 1
ATOM 4215 C CA . ARG B 1 33 ? -14.453 0.439 4.363 1 95.69 33 ARG B CA 1
ATOM 4216 C C . ARG B 1 33 ? -14.445 -0.176 2.967 1 95.69 33 ARG B C 1
ATOM 4218 O O . ARG B 1 33 ? -14.789 -1.346 2.795 1 95.69 33 ARG B O 1
ATOM 4225 N N . LEU B 1 34 ? -14.062 0.575 1.978 1 97.81 34 LEU B N 1
ATOM 4226 C CA . LEU B 1 34 ? -14.148 0.087 0.605 1 97.81 34 LEU B CA 1
ATOM 4227 C C . LEU B 1 34 ? -12.766 -0.239 0.054 1 97.81 34 LEU B C 1
ATOM 4229 O O . LEU B 1 34 ? -11.805 0.476 0.329 1 97.81 34 LEU B O 1
ATOM 4233 N N . ALA B 1 35 ? -12.703 -1.366 -0.72 1 96.94 35 ALA B N 1
ATOM 4234 C CA . ALA B 1 35 ? -11.523 -1.596 -1.547 1 96.94 35 ALA B CA 1
ATOM 4235 C C . ALA B 1 35 ? -11.336 -0.472 -2.564 1 96.94 35 ALA B C 1
ATOM 4237 O O . ALA B 1 35 ? -12.281 -0.096 -3.26 1 96.94 35 ALA B O 1
ATOM 4238 N N . ALA B 1 36 ? -10.133 0.051 -2.543 1 98.31 36 ALA B N 1
ATOM 4239 C CA . ALA B 1 36 ? -9.844 1.186 -3.418 1 98.31 36 ALA B CA 1
ATOM 4240 C C . ALA B 1 36 ? -8.422 1.115 -3.961 1 98.31 36 ALA B C 1
ATOM 4242 O O . ALA B 1 36 ? -7.66 0.211 -3.609 1 98.31 36 ALA B O 1
ATOM 4243 N N . ARG B 1 37 ? -8.18 1.983 -4.922 1 97.38 37 ARG B N 1
ATOM 4244 C CA . ARG B 1 37 ? -6.863 2.08 -5.539 1 97.38 37 ARG B CA 1
ATOM 4245 C C . ARG B 1 37 ? -6.605 3.49 -6.059 1 97.38 37 ARG B C 1
ATOM 4247 O O . ARG B 1 37 ? -7.539 4.211 -6.41 1 97.38 37 ARG B O 1
ATOM 4254 N N . LEU B 1 38 ? -5.332 3.867 -5.965 1 98.06 38 LEU B N 1
ATOM 4255 C CA . LEU B 1 38 ? -4.859 5.043 -6.688 1 98.06 38 LEU B CA 1
ATOM 4256 C C . LEU B 1 38 ? -4.395 4.668 -8.086 1 98.06 38 LEU B C 1
ATOM 4258 O O . LEU B 1 38 ? -3.473 3.861 -8.25 1 98.06 38 LEU B O 1
ATOM 4262 N N . MET B 1 39 ? -5.059 5.27 -9.062 1 96.44 39 MET B N 1
ATOM 4263 C CA . MET B 1 39 ? -4.797 4.945 -10.461 1 96.44 39 MET B CA 1
ATOM 4264 C C . MET B 1 39 ? -4.172 6.133 -11.188 1 96.44 39 MET B C 1
ATOM 4266 O O . MET B 1 39 ? -4.645 7.262 -11.055 1 96.44 39 MET B O 1
ATOM 4270 N N . VAL B 1 40 ? -3.107 5.867 -11.898 1 95.5 40 VAL B N 1
ATOM 4271 C CA . VAL B 1 40 ? -2.525 6.906 -12.742 1 95.5 40 VAL B CA 1
ATOM 4272 C C . VAL B 1 40 ? -3.125 6.828 -14.141 1 95.5 40 VAL B C 1
ATOM 4274 O O . VAL B 1 40 ? -3.012 5.801 -14.812 1 95.5 40 VAL B O 1
ATOM 4277 N N . ARG B 1 41 ? -3.793 7.789 -14.5 1 93.81 41 ARG B N 1
ATOM 4278 C CA . ARG B 1 41 ? -4.398 7.93 -15.82 1 93.81 41 ARG B CA 1
ATOM 4279 C C . ARG B 1 41 ? -4.242 9.352 -16.344 1 93.81 41 ARG B C 1
ATOM 4281 O O . ARG B 1 41 ? -4.531 10.312 -15.641 1 93.81 41 ARG B O 1
ATOM 4288 N N . ASP B 1 42 ? -3.736 9.484 -17.562 1 92.81 42 ASP B N 1
ATOM 4289 C CA . ASP B 1 42 ? -3.545 10.773 -18.203 1 92.81 42 ASP B CA 1
ATOM 4290 C C . ASP B 1 42 ? -2.705 11.703 -17.344 1 92.81 42 ASP B C 1
ATOM 4292 O O . ASP B 1 42 ? -3.076 12.859 -17.109 1 92.81 42 ASP B O 1
ATOM 4296 N N . ASP B 1 43 ? -1.739 11.156 -16.672 1 93.56 43 ASP B N 1
ATOM 4297 C CA . ASP B 1 43 ? -0.72 11.859 -15.891 1 93.56 43 ASP B CA 1
ATOM 4298 C C . ASP B 1 43 ? -1.328 12.516 -14.656 1 93.56 43 ASP B C 1
ATOM 4300 O O . ASP B 1 43 ? -0.867 13.57 -14.219 1 93.56 43 ASP B O 1
ATOM 4304 N N . ARG B 1 44 ? -2.436 11.992 -14.25 1 97.56 44 ARG B N 1
ATOM 4305 C CA . ARG B 1 44 ? -3.045 12.359 -12.977 1 97.56 44 ARG B CA 1
ATOM 4306 C C . ARG B 1 44 ? -3.303 11.125 -12.109 1 97.56 44 ARG B C 1
ATOM 4308 O O . ARG B 1 44 ? -3.244 10 -12.602 1 97.56 44 ARG B O 1
ATOM 4315 N N . VAL B 1 45 ? -3.492 11.328 -10.875 1 98.44 45 VAL B N 1
ATOM 4316 C CA . VAL B 1 45 ? -3.754 10.234 -9.945 1 98.44 45 VAL B CA 1
ATOM 4317 C C . VAL B 1 45 ? -5.219 10.266 -9.508 1 98.44 45 VAL B C 1
ATOM 4319 O O . VAL B 1 45 ? -5.688 11.266 -8.953 1 98.44 45 VAL B O 1
ATOM 4322 N N . TRP B 1 46 ? -5.883 9.227 -9.75 1 98.56 46 TRP B N 1
ATOM 4323 C CA . TRP B 1 46 ? -7.301 9.117 -9.43 1 98.56 46 TRP B CA 1
ATOM 4324 C C . TRP B 1 46 ? -7.531 8.117 -8.297 1 98.56 46 TRP B C 1
ATOM 4326 O O . TRP B 1 46 ? -6.879 7.074 -8.25 1 98.56 46 TRP B O 1
ATOM 4336 N N . LEU B 1 47 ? -8.398 8.477 -7.371 1 98.75 47 LEU B N 1
ATOM 4337 C CA . LEU B 1 47 ? -8.867 7.539 -6.355 1 98.75 47 LEU B CA 1
ATOM 4338 C C . LEU B 1 47 ? -10.125 6.82 -6.816 1 98.75 47 LEU B C 1
ATOM 4340 O O . LEU B 1 47 ? -11.164 7.457 -7.027 1 98.75 47 LEU B O 1
ATOM 4344 N N . GLU B 1 48 ? -10 5.543 -7.023 1 98.25 48 GLU B N 1
ATOM 4345 C CA . GLU B 1 48 ? -11.133 4.711 -7.422 1 98.25 48 GLU B CA 1
ATOM 4346 C C . GLU B 1 48 ? -11.523 3.742 -6.309 1 98.25 48 GLU B C 1
ATOM 4348 O O . GLU B 1 48 ? -10.664 3.135 -5.672 1 98.25 48 GLU B O 1
ATOM 4353 N N . ARG B 1 49 ? -12.781 3.684 -5.957 1 98.19 49 ARG B N 1
ATOM 4354 C CA . ARG B 1 49 ? -13.242 2.73 -4.953 1 98.19 49 ARG B CA 1
ATOM 4355 C C . ARG B 1 49 ? -14.555 2.08 -5.379 1 98.19 49 ARG B C 1
ATOM 4357 O O . ARG B 1 49 ? -15.336 2.674 -6.129 1 98.19 49 ARG B O 1
ATOM 4364 N N . GLY B 1 50 ? -14.742 0.816 -5.031 1 98.31 50 GLY B N 1
ATOM 4365 C CA . GLY B 1 50 ? -15.953 0.067 -5.332 1 98.31 50 GLY B CA 1
ATOM 4366 C C . GLY B 1 50 ? -16.969 0.089 -4.203 1 98.31 50 GLY B C 1
ATOM 4367 O O . GLY B 1 50 ? -16.672 -0.356 -3.092 1 98.31 50 GLY B O 1
ATOM 4368 N N . CYS B 1 51 ? -18.141 0.607 -4.461 1 98.19 51 CYS B N 1
ATOM 4369 C CA . CYS B 1 51 ? -19.234 0.671 -3.498 1 98.19 51 CYS B CA 1
ATOM 4370 C C . CYS B 1 51 ? -20.391 -0.209 -3.938 1 98.19 51 CYS B C 1
ATOM 4372 O O . CYS B 1 51 ? -20.875 -0.09 -5.066 1 98.19 51 CYS B O 1
ATOM 4374 N N . ALA B 1 52 ? -20.828 -1.049 -3.07 1 96.88 52 ALA B N 1
ATOM 4375 C CA . ALA B 1 52 ? -21.891 -1.985 -3.398 1 96.88 52 ALA B CA 1
ATOM 4376 C C . ALA B 1 52 ? -23.156 -1.246 -3.838 1 96.88 52 ALA B C 1
ATOM 4378 O O . ALA B 1 52 ? -23.938 -1.763 -4.637 1 96.88 52 ALA B O 1
ATOM 4379 N N . THR B 1 53 ? -23.312 -0.04 -3.344 1 97 53 THR B N 1
ATOM 4380 C CA . THR B 1 53 ? -24.5 0.746 -3.619 1 97 53 THR B CA 1
ATOM 4381 C C . THR B 1 53 ? -24.297 1.622 -4.852 1 97 53 THR B C 1
ATOM 4383 O O . THR B 1 53 ? -25.203 1.739 -5.688 1 97 53 THR B O 1
ATOM 4386 N N . HIS B 1 54 ? -23.125 2.176 -5.078 1 98.12 54 HIS B N 1
ATOM 4387 C CA . HIS B 1 54 ? -22.969 3.232 -6.07 1 98.12 54 HIS B CA 1
ATOM 4388 C C . HIS B 1 54 ? -22.047 2.791 -7.199 1 98.12 54 HIS B C 1
ATOM 4390 O O . HIS B 1 54 ? -21.812 3.539 -8.156 1 98.12 54 HIS B O 1
ATOM 4396 N N . GLY B 1 55 ? -21.531 1.566 -7.086 1 98.19 55 GLY B N 1
ATOM 4397 C CA . GLY B 1 55 ? -20.609 1.093 -8.117 1 98.19 55 GLY B CA 1
ATOM 4398 C C . GLY B 1 55 ? -19.234 1.703 -8.016 1 98.19 55 GLY B C 1
ATOM 4399 O O . GLY B 1 55 ? -18.719 1.914 -6.918 1 98.19 55 GLY B O 1
ATOM 4400 N N . LEU B 1 56 ? -18.609 1.841 -9.18 1 98.06 56 LEU B N 1
ATOM 4401 C CA . LEU B 1 56 ? -17.281 2.449 -9.219 1 98.06 56 LEU B CA 1
ATOM 4402 C C . LEU B 1 56 ? -17.375 3.961 -9.039 1 98.06 56 LEU B C 1
ATOM 4404 O O . LEU B 1 56 ? -18.047 4.645 -9.82 1 98.06 56 LEU B O 1
ATOM 4408 N N . VAL B 1 57 ? -16.781 4.457 -8 1 98.38 57 VAL B N 1
ATOM 4409 C CA . VAL B 1 57 ? -16.719 5.891 -7.742 1 98.38 57 VAL B CA 1
ATOM 4410 C C . VAL B 1 57 ? -15.289 6.391 -7.926 1 98.38 57 VAL B C 1
ATOM 4412 O O . VAL B 1 57 ? -14.367 5.898 -7.273 1 98.38 57 VAL B O 1
ATOM 4415 N N . ARG B 1 58 ? -15.109 7.371 -8.812 1 97.88 58 ARG B N 1
ATOM 4416 C CA . ARG B 1 58 ? -13.797 7.91 -9.133 1 97.88 58 ARG B CA 1
ATOM 4417 C C . ARG B 1 58 ? -13.727 9.406 -8.828 1 97.88 58 ARG B C 1
ATOM 4419 O O . ARG B 1 58 ? -14.664 10.148 -9.125 1 97.88 58 ARG B O 1
ATOM 4426 N N . THR B 1 59 ? -12.664 9.844 -8.117 1 98.69 59 THR B N 1
ATOM 4427 C CA . THR B 1 59 ? -12.391 11.258 -7.871 1 98.69 59 THR B CA 1
ATOM 4428 C C . THR B 1 59 ? -10.906 11.562 -8.07 1 98.69 59 THR B C 1
ATOM 4430 O O . THR B 1 59 ? -10.07 10.656 -8.047 1 98.69 59 THR B O 1
ATOM 4433 N N . LEU B 1 60 ? -10.602 12.844 -8.297 1 98.75 60 LEU B N 1
ATOM 4434 C CA . LEU B 1 60 ? -9.203 13.258 -8.422 1 98.75 60 LEU B CA 1
ATOM 4435 C C . LEU B 1 60 ? -8.508 13.227 -7.07 1 98.75 60 LEU B C 1
ATOM 4437 O O . LEU B 1 60 ? -8.977 13.852 -6.113 1 98.75 60 LEU B O 1
ATOM 4441 N N . TYR B 1 61 ? -7.43 12.477 -6.988 1 98.62 61 TYR B N 1
ATOM 4442 C CA . TYR B 1 61 ? -6.66 12.398 -5.75 1 98.62 61 TYR B CA 1
ATOM 4443 C C . TYR B 1 61 ? -5.504 13.391 -5.762 1 98.62 61 TYR B C 1
ATOM 4445 O O . TYR B 1 61 ? -5.266 14.086 -4.77 1 98.62 61 TYR B O 1
ATOM 4453 N N . ASP B 1 62 ? -4.773 13.43 -6.879 1 98.62 62 ASP B N 1
ATOM 4454 C CA . ASP B 1 62 ? -3.643 14.344 -6.98 1 98.62 62 ASP B CA 1
ATOM 4455 C C . ASP B 1 62 ? -3.334 14.672 -8.438 1 98.62 62 ASP B C 1
ATOM 4457 O O . ASP B 1 62 ? -3.623 13.875 -9.336 1 98.62 62 ASP B O 1
ATOM 4461 N N . GLU B 1 63 ? -2.635 15.75 -8.719 1 98.38 63 GLU B N 1
ATOM 4462 C CA . GLU B 1 63 ? -2.484 16.297 -10.062 1 98.38 63 GLU B CA 1
ATOM 4463 C C . GLU B 1 63 ? -1.214 15.781 -10.727 1 98.38 63 GLU B C 1
ATOM 4465 O O . GLU B 1 63 ? -1.086 15.828 -11.953 1 98.38 63 GLU B O 1
ATOM 4470 N N . SER B 1 64 ? -0.227 15.305 -9.93 1 98.12 64 SER B N 1
ATOM 4471 C CA . SER B 1 64 ? 1.044 14.922 -10.539 1 98.12 64 SER B CA 1
ATOM 4472 C C . SER B 1 64 ? 1.556 13.609 -9.953 1 98.12 64 SER B C 1
ATOM 4474 O O . SER B 1 64 ? 2.061 13.578 -8.828 1 98.12 64 SER B O 1
ATOM 4476 N N . PRO B 1 65 ? 1.509 12.492 -10.758 1 96.62 65 PRO B N 1
ATOM 4477 C CA . PRO B 1 65 ? 2.074 11.234 -10.281 1 96.62 65 PRO B CA 1
ATOM 4478 C C . PRO B 1 65 ? 3.578 11.312 -10.023 1 96.62 65 PRO B C 1
ATOM 4480 O O . PRO B 1 65 ? 4.09 10.656 -9.117 1 96.62 65 PRO B O 1
ATOM 4483 N N . GLU B 1 66 ? 4.273 12.109 -10.781 1 95.06 66 GLU B N 1
ATOM 4484 C CA . GLU B 1 66 ? 5.719 12.266 -10.641 1 95.06 66 GLU B CA 1
ATOM 4485 C C . GLU B 1 66 ? 6.078 12.828 -9.266 1 95.06 66 GLU B C 1
ATOM 4487 O O . GLU B 1 66 ? 6.91 12.258 -8.555 1 95.06 66 GLU B O 1
ATOM 4492 N N . ILE B 1 67 ? 5.461 13.906 -8.898 1 97.56 67 ILE B N 1
ATOM 4493 C CA . ILE B 1 67 ? 5.762 14.547 -7.621 1 97.56 67 ILE B CA 1
ATOM 4494 C C . ILE B 1 67 ? 5.316 13.648 -6.473 1 97.56 67 ILE B C 1
ATOM 4496 O O . ILE B 1 67 ? 5.98 13.578 -5.434 1 97.56 67 ILE B O 1
ATOM 4500 N N . LEU B 1 68 ? 4.199 12.977 -6.73 1 97.25 68 LEU B N 1
ATOM 4501 C CA . LEU B 1 68 ? 3.699 12.062 -5.707 1 97.25 68 LEU B CA 1
ATOM 4502 C C . LEU B 1 68 ? 4.711 10.961 -5.422 1 97.25 68 LEU B C 1
ATOM 4504 O O . LEU B 1 68 ? 4.984 10.641 -4.262 1 97.25 68 LEU B O 1
ATOM 4508 N N . ARG B 1 69 ? 5.289 10.352 -6.449 1 93.44 69 ARG B N 1
ATOM 4509 C CA . ARG B 1 69 ? 6.312 9.32 -6.301 1 93.44 69 ARG B CA 1
ATOM 4510 C C . ARG B 1 69 ? 7.539 9.867 -5.578 1 93.44 69 ARG B C 1
ATOM 4512 O O . ARG B 1 69 ? 8.148 9.172 -4.766 1 93.44 69 ARG B O 1
ATOM 4519 N N . TYR B 1 70 ? 7.852 11.055 -5.902 1 93.12 70 TYR B N 1
ATOM 4520 C CA . TYR B 1 70 ? 8.969 11.711 -5.234 1 93.12 70 TYR B CA 1
ATOM 4521 C C . TYR B 1 70 ? 8.734 11.797 -3.73 1 93.12 70 TYR B C 1
ATOM 4523 O O . TYR B 1 70 ? 9.617 11.445 -2.938 1 93.12 70 TYR B O 1
ATOM 4531 N N . LEU B 1 71 ? 7.578 12.242 -3.357 1 94.56 71 LEU B N 1
ATOM 4532 C CA . LEU B 1 71 ? 7.254 12.398 -1.943 1 94.56 71 LEU B CA 1
ATOM 4533 C C . LEU B 1 71 ? 7.316 11.055 -1.225 1 94.56 71 LEU B C 1
ATOM 4535 O O . LEU B 1 71 ? 7.734 10.984 -0.068 1 94.56 71 LEU B O 1
ATOM 4539 N N . GLU B 1 72 ? 6.945 10.023 -1.879 1 92.38 72 GLU B N 1
ATOM 4540 C CA . GLU B 1 72 ? 6.867 8.688 -1.283 1 92.38 72 GLU B CA 1
ATOM 4541 C C . GLU B 1 72 ? 8.258 8.148 -0.954 1 92.38 72 GLU B C 1
ATOM 4543 O O . GLU B 1 72 ? 8.391 7.172 -0.218 1 92.38 72 GLU B O 1
ATOM 4548 N N . GLN B 1 73 ? 9.266 8.828 -1.395 1 86.38 73 GLN B N 1
ATOM 4549 C CA . GLN B 1 73 ? 10.633 8.406 -1.102 1 86.38 73 GLN B CA 1
ATOM 4550 C C . GLN B 1 73 ? 11.047 8.844 0.3 1 86.38 73 GLN B C 1
ATOM 4552 O O . GLN B 1 73 ? 12.031 8.328 0.845 1 86.38 73 GLN B O 1
ATOM 4557 N N . TRP B 1 74 ? 10.289 9.781 0.8 1 86.69 74 TRP B N 1
ATOM 4558 C CA . TRP B 1 74 ? 10.695 10.414 2.051 1 86.69 74 TRP B CA 1
ATOM 4559 C C . TRP B 1 74 ? 9.93 9.828 3.232 1 86.69 74 TRP B C 1
ATOM 4561 O O . TRP B 1 74 ? 9.258 10.555 3.967 1 86.69 74 TRP B O 1
ATOM 4571 N N . THR B 1 75 ? 9.961 8.539 3.416 1 78.94 75 THR B N 1
ATOM 4572 C CA . THR B 1 75 ? 9.25 7.891 4.508 1 78.94 75 THR B CA 1
ATOM 4573 C C . THR B 1 75 ? 10.219 7.465 5.605 1 78.94 75 THR B C 1
ATOM 4575 O O . THR B 1 75 ? 11.188 6.75 5.344 1 78.94 75 THR B O 1
ATOM 4578 N N . ALA B 1 76 ? 9.953 7.961 6.816 1 77.75 76 ALA B N 1
ATOM 4579 C CA . ALA B 1 76 ? 10.758 7.605 7.984 1 77.75 76 ALA B CA 1
ATOM 4580 C C . ALA B 1 76 ? 9.977 6.711 8.938 1 77.75 76 ALA B C 1
ATOM 4582 O O . ALA B 1 76 ? 8.75 6.613 8.844 1 77.75 76 ALA B O 1
ATOM 4583 N N . PRO B 1 77 ? 10.727 6.062 9.805 1 79.31 77 PRO B N 1
ATOM 4584 C CA . PRO B 1 77 ? 10.016 5.297 10.828 1 79.31 77 PRO B CA 1
ATOM 4585 C C . PRO B 1 77 ? 9.117 6.168 11.703 1 79.31 77 PRO B C 1
ATOM 4587 O O . PRO B 1 77 ? 9.469 7.309 12.008 1 79.31 77 PRO B O 1
ATOM 4590 N N . THR B 1 78 ? 8.039 5.645 12.055 1 85.5 78 THR B N 1
ATOM 4591 C CA . THR B 1 78 ? 7.078 6.375 12.883 1 85.5 78 THR B CA 1
ATOM 4592 C C . THR B 1 78 ? 7.379 6.168 14.367 1 85.5 78 THR B C 1
ATOM 4594 O O . THR B 1 78 ? 8.172 5.297 14.727 1 85.5 78 THR B O 1
ATOM 4597 N N . LYS B 1 79 ? 6.797 7.004 15.172 1 87.56 79 LYS B N 1
ATOM 4598 C CA . LYS B 1 79 ? 6.953 6.906 16.625 1 87.56 79 LYS B CA 1
ATOM 4599 C C . LYS B 1 79 ? 5.75 6.211 17.25 1 87.56 79 LYS B C 1
ATOM 4601 O O . LYS B 1 79 ? 4.66 6.191 16.672 1 87.56 79 LYS B O 1
ATOM 4606 N N . LEU B 1 80 ? 5.965 5.684 18.422 1 88.81 80 LEU B N 1
ATOM 4607 C CA . LEU B 1 80 ? 4.922 4.969 19.141 1 88.81 80 LEU B CA 1
ATOM 4608 C C . LEU B 1 80 ? 3.838 5.926 19.625 1 88.81 80 LEU B C 1
ATOM 4610 O O . LEU B 1 80 ? 4.109 7.102 19.875 1 88.81 80 LEU B O 1
ATOM 4614 N N . HIS B 1 81 ? 2.643 5.406 19.641 1 92.62 81 HIS B N 1
ATOM 4615 C CA . HIS B 1 81 ? 1.537 6.141 20.25 1 92.62 81 HIS B CA 1
ATOM 4616 C C . HIS B 1 81 ? 0.915 5.348 21.391 1 92.62 81 HIS B C 1
ATOM 4618 O O . HIS B 1 81 ? 1.099 4.133 21.484 1 92.62 81 HIS B O 1
ATOM 4624 N N . VAL B 1 82 ? 0.311 6.012 22.281 1 95.56 82 VAL B N 1
ATOM 4625 C CA . VAL B 1 82 ? -0.493 5.387 23.328 1 95.56 82 VAL B CA 1
ATOM 4626 C C . VAL B 1 82 ? -1.977 5.551 23 1 95.56 82 VAL B C 1
ATOM 4628 O O . VAL B 1 82 ? -2.463 6.676 22.859 1 95.56 82 VAL B O 1
ATOM 4631 N N . PRO B 1 83 ? -2.67 4.398 22.875 1 96.88 83 PRO B N 1
ATOM 4632 C CA . PRO B 1 83 ? -4.098 4.527 22.578 1 96.88 83 PRO B CA 1
ATOM 4633 C C . PRO B 1 83 ? -4.871 5.234 23.688 1 96.88 83 PRO B C 1
ATOM 4635 O O . PRO B 1 83 ? -4.516 5.121 24.859 1 96.88 83 PRO B O 1
ATOM 4638 N N . ASP B 1 84 ? -5.906 5.945 23.312 1 97.44 84 ASP B N 1
ATOM 4639 C CA . ASP B 1 84 ? -6.746 6.621 24.297 1 97.44 84 ASP B CA 1
ATOM 4640 C C . ASP B 1 84 ? -7.574 5.617 25.094 1 97.44 84 ASP B C 1
ATOM 4642 O O . ASP B 1 84 ? -7.855 5.84 26.266 1 97.44 84 ASP B O 1
ATOM 4646 N N . ALA B 1 85 ? -8.016 4.609 24.484 1 95.5 85 ALA B N 1
ATOM 4647 C CA . ALA B 1 85 ? -8.719 3.494 25.109 1 95.5 85 ALA B CA 1
ATOM 4648 C C . ALA B 1 85 ? -8.023 2.168 24.812 1 95.5 85 ALA B C 1
ATOM 4650 O O . ALA B 1 85 ? -8.023 1.707 23.672 1 95.5 85 ALA B O 1
ATOM 4651 N N . GLU B 1 86 ? -7.52 1.53 25.844 1 95 86 GLU B N 1
ATOM 4652 C CA . GLU B 1 86 ? -6.844 0.246 25.688 1 95 86 GLU B CA 1
ATOM 4653 C C . GLU B 1 86 ? -7.785 -0.803 25.094 1 95 86 GLU B C 1
ATOM 4655 O O . GLU B 1 86 ? -8.953 -0.89 25.484 1 95 86 GLU B O 1
ATOM 4660 N N . GLY B 1 87 ? -7.324 -1.52 24.125 1 96.81 87 GLY B N 1
ATOM 4661 C CA . GLY B 1 87 ? -8.109 -2.598 23.547 1 96.81 87 GLY B CA 1
ATOM 4662 C C . GLY B 1 87 ? -9.016 -2.137 22.422 1 96.81 87 GLY B C 1
ATOM 4663 O O . GLY B 1 87 ? -9.781 -2.93 21.875 1 96.81 87 GLY B O 1
ATOM 4664 N N . ASN B 1 88 ? -8.969 -0.877 22.078 1 97.56 88 ASN B N 1
ATOM 4665 C CA . ASN B 1 88 ? -9.766 -0.36 20.969 1 97.56 88 ASN B CA 1
ATOM 4666 C C . ASN B 1 88 ? -9.211 -0.817 19.625 1 97.56 88 ASN B C 1
ATOM 4668 O O . ASN B 1 88 ? -8.375 -0.134 19.016 1 97.56 88 ASN B O 1
ATOM 4672 N N . PHE B 1 89 ? -9.695 -1.975 19.141 1 98 89 PHE B N 1
ATOM 4673 C CA . PHE B 1 89 ? -9.344 -2.508 17.828 1 98 89 PHE B CA 1
ATOM 4674 C C . PHE B 1 89 ? -10.516 -2.396 16.875 1 98 89 PHE B C 1
ATOM 4676 O O . PHE B 1 89 ? -10.617 -3.158 15.906 1 98 89 PHE B O 1
ATOM 4683 N N . ASP B 1 90 ? -11.461 -1.483 17.156 1 96.75 90 ASP B N 1
ATOM 4684 C CA . ASP B 1 90 ? -12.609 -1.26 16.281 1 96.75 90 ASP B CA 1
ATOM 4685 C C . ASP B 1 90 ? -12.156 -0.783 14.898 1 96.75 90 ASP B C 1
ATOM 4687 O O . ASP B 1 90 ? -11.086 -0.179 14.766 1 96.75 90 ASP B O 1
ATOM 4691 N N . PRO B 1 91 ? -13 -1.095 13.891 1 96.06 91 PRO B N 1
ATOM 4692 C CA . PRO B 1 91 ? -12.648 -0.615 12.547 1 96.06 91 PRO B CA 1
ATOM 4693 C C . PRO B 1 91 ? -12.805 0.896 12.406 1 96.06 91 PRO B C 1
ATOM 4695 O O . PRO B 1 91 ? -13.633 1.504 13.086 1 96.06 91 PRO B O 1
ATOM 4698 N N . LEU B 1 92 ? -11.984 1.491 11.547 1 96.88 92 LEU B N 1
ATOM 4699 C CA . LEU B 1 92 ? -12.156 2.898 11.203 1 96.88 92 LEU B CA 1
ATOM 4700 C C . LEU B 1 92 ? -13.383 3.098 10.328 1 96.88 92 LEU B C 1
ATOM 4702 O O . LEU B 1 92 ? -13.758 2.201 9.57 1 96.88 92 LEU B O 1
ATOM 4706 N N . PRO B 1 93 ? -14.062 4.137 10.5 1 97.19 93 PRO B N 1
ATOM 4707 C CA . PRO B 1 93 ? -13.719 5.266 11.367 1 97.19 93 PRO B CA 1
ATOM 4708 C C . PRO B 1 93 ? -14.336 5.152 12.758 1 97.19 93 PRO B C 1
ATOM 4710 O O . PRO B 1 93 ? -14.102 6.012 13.609 1 97.19 93 PRO B O 1
ATOM 4713 N N . SER B 1 94 ? -15.094 4.109 13.047 1 97.38 94 SER B N 1
ATOM 4714 C CA . SER B 1 94 ? -15.828 3.986 14.305 1 97.38 94 SER B CA 1
ATOM 4715 C C . SER B 1 94 ? -14.875 3.967 15.5 1 97.38 94 SER B C 1
ATOM 4717 O O . SER B 1 94 ? -15.234 4.41 16.594 1 97.38 94 SER B O 1
ATOM 4719 N N . ALA B 1 95 ? -13.664 3.5 15.281 1 97.81 95 ALA B N 1
ATOM 4720 C CA . ALA B 1 95 ? -12.68 3.414 16.359 1 97.81 95 ALA B CA 1
ATOM 4721 C C . ALA B 1 95 ? -12.43 4.785 16.984 1 97.81 95 ALA B C 1
ATOM 4723 O O . ALA B 1 95 ? -12.172 4.891 18.188 1 97.81 95 ALA B O 1
ATOM 4724 N N . TYR B 1 96 ? -12.5 5.82 16.234 1 98.25 96 TYR B N 1
ATOM 4725 C CA . TYR B 1 96 ? -12.125 7.16 16.672 1 98.25 96 TYR B CA 1
ATOM 4726 C C . TYR B 1 96 ? -13.156 7.727 17.641 1 98.25 96 TYR B C 1
ATOM 4728 O O . TYR B 1 96 ? -12.906 8.734 18.297 1 98.25 96 TYR B O 1
ATOM 4736 N N . LEU B 1 97 ? -14.344 7.086 17.734 1 97.75 97 LEU B N 1
ATOM 4737 C CA . LEU B 1 97 ? -15.336 7.504 18.734 1 97.75 97 LEU B CA 1
ATOM 4738 C C . LEU B 1 97 ? -14.781 7.352 20.141 1 97.75 97 LEU B C 1
ATOM 4740 O O . LEU B 1 97 ? -15.227 8.039 21.062 1 97.75 97 LEU B O 1
ATOM 4744 N N . ARG B 1 98 ? -13.789 6.52 20.234 1 97.5 98 ARG B N 1
ATOM 4745 C CA . ARG B 1 98 ? -13.148 6.285 21.516 1 97.5 98 ARG B CA 1
ATOM 4746 C C . ARG B 1 98 ? -11.703 6.773 21.516 1 97.5 98 ARG B C 1
ATOM 4748 O O . ARG B 1 98 ? -10.852 6.195 22.188 1 97.5 98 ARG B O 1
ATOM 4755 N N . GLY B 1 99 ? -11.414 7.754 20.703 1 98 99 GLY B N 1
ATOM 4756 C CA . GLY B 1 99 ? -10.078 8.312 20.594 1 98 99 GLY B CA 1
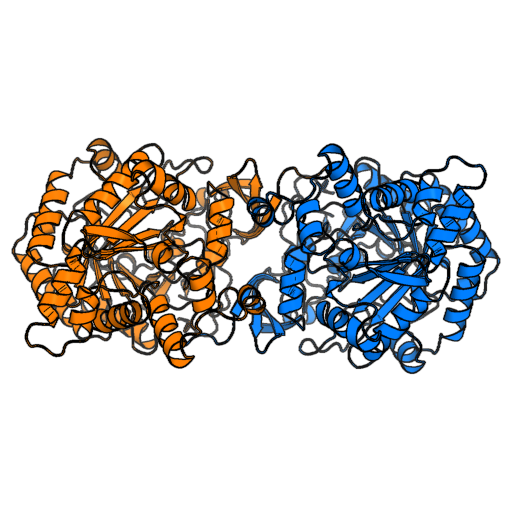ATOM 4757 C C . GLY B 1 99 ? -9.164 7.52 19.688 1 98 99 GLY B C 1
ATOM 4758 O O . GLY B 1 99 ? -9.625 6.762 18.844 1 98 99 GLY B O 1
ATOM 4759 N N . LEU B 1 100 ? -7.836 7.75 19.812 1 98.06 100 LEU B N 1
ATOM 4760 C CA . LEU B 1 100 ? -6.852 7.051 19 1 98.06 100 LEU B CA 1
ATOM 4761 C C . LEU B 1 100 ? -6.828 5.562 19.328 1 98.06 100 LEU B C 1
ATOM 4763 O O . LEU B 1 100 ? -6.629 5.18 20.484 1 98.06 100 LEU B O 1
ATOM 4767 N N . PRO B 1 101 ? -7 4.754 18.344 1 98.06 101 PRO B N 1
ATOM 4768 C CA . PRO B 1 101 ? -7.09 3.311 18.578 1 98.06 101 PRO B CA 1
ATOM 4769 C C . PRO B 1 101 ? -5.723 2.637 18.656 1 98.06 101 PRO B C 1
ATOM 4771 O O . PRO B 1 101 ? -4.703 3.279 18.391 1 98.06 101 PRO B O 1
ATOM 4774 N N . GLU B 1 102 ? -5.742 1.331 18.969 1 97.56 102 GLU B N 1
ATOM 4775 C CA . GLU B 1 102 ? -4.543 0.509 19.094 1 97.56 102 GLU B CA 1
ATOM 4776 C C . GLU B 1 102 ? -3.766 0.465 17.781 1 97.56 102 GLU B C 1
ATOM 4778 O O . GLU B 1 102 ? -2.535 0.383 17.781 1 97.56 102 GLU B O 1
ATOM 4783 N N . MET B 1 103 ? -4.453 0.58 16.672 1 96.56 103 MET B N 1
ATOM 4784 C CA . MET B 1 103 ? -3.814 0.35 15.383 1 96.56 103 MET B CA 1
ATOM 4785 C C . MET B 1 103 ? -3.244 1.646 14.82 1 96.56 103 MET B C 1
ATOM 4787 O O . MET B 1 103 ? -2.664 1.652 13.727 1 96.56 103 MET B O 1
ATOM 4791 N N . GLN B 1 104 ? -3.41 2.73 15.539 1 96.31 104 GLN B N 1
ATOM 4792 C CA . GLN B 1 104 ? -2.771 3.965 15.094 1 96.31 104 GLN B CA 1
ATOM 4793 C C . GLN B 1 104 ? -1.261 3.785 14.961 1 96.31 104 GLN B C 1
ATOM 4795 O O . GLN B 1 104 ? -0.653 3.031 15.727 1 96.31 104 GLN B O 1
ATOM 4800 N N . THR B 1 105 ? -0.659 4.527 13.969 1 94.56 105 THR B N 1
ATOM 4801 C CA . THR B 1 105 ? 0.75 4.242 13.719 1 94.56 105 THR B CA 1
ATOM 4802 C C . THR B 1 105 ? 1.599 5.492 13.938 1 94.56 105 THR B C 1
ATOM 4804 O O . THR B 1 105 ? 2.771 5.527 13.562 1 94.56 105 THR B O 1
ATOM 4807 N N . GLN B 1 106 ? 1.094 6.508 14.469 1 92.38 106 GLN B N 1
ATOM 4808 C CA . GLN B 1 106 ? 1.841 7.73 14.766 1 92.38 106 GLN B CA 1
ATOM 4809 C C . GLN B 1 106 ? 1.293 8.43 16 1 92.38 106 GLN B C 1
ATOM 4811 O O . GLN B 1 106 ? 0.083 8.43 16.234 1 92.38 106 GLN B O 1
ATOM 4816 N N . HIS B 1 107 ? 2.174 9.016 16.766 1 93.88 107 HIS B N 1
ATOM 4817 C CA . HIS B 1 107 ? 1.769 9.766 17.938 1 93.88 107 HIS B CA 1
ATOM 4818 C C . HIS B 1 107 ? 1.221 11.141 17.562 1 93.88 107 HIS B C 1
ATOM 4820 O O . HIS B 1 107 ? 1.129 11.469 16.391 1 93.88 107 HIS B O 1
ATOM 4826 N N . THR B 1 108 ? 0.88 11.883 18.531 1 95.56 108 THR B N 1
ATOM 4827 C CA . THR B 1 108 ? 0.311 13.211 18.344 1 95.56 108 THR B CA 1
ATOM 4828 C C . THR B 1 108 ? 1.413 14.258 18.219 1 95.56 108 THR B C 1
ATOM 4830 O O . THR B 1 108 ? 1.897 14.773 19.234 1 95.56 108 THR B O 1
ATOM 4833 N N . CYS B 1 109 ? 1.741 14.633 17 1 93.06 109 CYS B N 1
ATOM 4834 C CA . CYS B 1 109 ? 2.705 15.711 16.797 1 93.06 109 CYS B CA 1
ATOM 4835 C C . CYS B 1 109 ? 2.074 17.062 17.078 1 93.06 109 CYS B C 1
ATOM 4837 O O . CYS B 1 109 ? 2.727 17.953 17.625 1 93.06 109 CYS B O 1
ATOM 4839 N N . ILE B 1 110 ? 0.882 17.203 16.656 1 95.94 110 ILE B N 1
ATOM 4840 C CA . ILE B 1 110 ? 0.121 18.422 16.875 1 95.94 110 ILE B CA 1
ATOM 4841 C C . ILE B 1 110 ? -1.207 18.094 17.562 1 95.94 110 ILE B C 1
ATOM 4843 O O . ILE B 1 110 ? -1.979 17.281 17.047 1 95.94 110 ILE B O 1
ATOM 4847 N N . LEU B 1 111 ? -1.391 18.672 18.641 1 97.88 111 LEU B N 1
ATOM 4848 C CA . LEU B 1 111 ? -2.703 18.641 19.281 1 97.88 111 LEU B CA 1
ATOM 4849 C C . LEU B 1 111 ? -3.455 19.938 19.047 1 97.88 111 LEU B C 1
ATOM 4851 O O . LEU B 1 111 ? -2.967 21.016 19.406 1 97.88 111 LEU B O 1
ATOM 4855 N N . LEU B 1 112 ? -4.578 19.844 18.438 1 98.12 112 LEU B N 1
ATOM 4856 C CA . LEU B 1 112 ? -5.41 21 18.188 1 98.12 112 LEU B CA 1
ATOM 4857 C C . LEU B 1 112 ? -6.523 21.109 19.219 1 98.12 112 LEU B C 1
ATOM 4859 O O . LEU B 1 112 ? -7.277 20.156 19.438 1 98.12 112 LEU B O 1
ATOM 4863 N N . GLU B 1 113 ? -6.586 22.25 19.875 1 97.62 113 GLU B N 1
ATOM 4864 C CA . GLU B 1 113 ? -7.629 22.578 20.844 1 97.62 113 GLU B CA 1
ATOM 4865 C C . GLU B 1 113 ? -8.602 23.609 20.281 1 97.62 113 GLU B C 1
ATOM 4867 O O . GLU B 1 113 ? -8.25 24.797 20.172 1 97.62 113 GLU B O 1
ATOM 4872 N N . ASP B 1 114 ? -9.789 23.172 20 1 96.69 114 ASP B N 1
ATOM 4873 C CA . ASP B 1 114 ? -10.82 24.141 19.641 1 96.69 114 ASP B CA 1
ATOM 4874 C C . ASP B 1 114 ? -11.414 24.797 20.891 1 96.69 114 ASP B C 1
ATOM 4876 O O . ASP B 1 114 ? -12.297 24.234 21.531 1 96.69 114 ASP B O 1
ATOM 4880 N N . LEU B 1 115 ? -11.102 26.062 21.094 1 96.56 115 LEU B N 1
ATOM 4881 C CA . LEU B 1 115 ? -11.367 26.719 22.359 1 96.56 115 LEU B CA 1
ATOM 4882 C C . LEU B 1 115 ? -12.797 27.25 22.422 1 96.56 115 LEU B C 1
ATOM 4884 O O . LEU B 1 115 ? -13.344 27.469 23.5 1 96.56 115 LEU B O 1
ATOM 4888 N N . LEU B 1 116 ? -13.297 27.516 21.25 1 94.31 116 LEU B N 1
ATOM 4889 C CA . LEU B 1 116 ? -14.617 28.109 21.156 1 94.31 116 LEU B CA 1
ATOM 4890 C C . LEU B 1 116 ? -15.195 27.953 19.75 1 94.31 116 LEU B C 1
ATOM 4892 O O . LEU B 1 116 ? -14.453 27.703 18.797 1 94.31 116 LEU B O 1
ATOM 4896 N N . GLU B 1 117 ? -16.453 28.109 19.672 1 91.88 117 GLU B N 1
ATOM 4897 C CA . GLU B 1 117 ? -17.109 28.062 18.359 1 91.88 117 GLU B CA 1
ATOM 4898 C C . GLU B 1 117 ? -17.391 29.469 17.844 1 91.88 117 GLU B C 1
ATOM 4900 O O . GLU B 1 117 ? -17.656 29.656 16.656 1 91.88 117 GLU B O 1
ATOM 4905 N N . HIS B 1 118 ? -17.219 30.438 18.703 1 91.06 118 HIS B N 1
ATOM 4906 C CA . HIS B 1 118 ? -17.453 31.828 18.375 1 91.06 118 HIS B CA 1
ATOM 4907 C C . HIS B 1 118 ? -16.328 32.406 17.516 1 91.06 118 HIS B C 1
ATOM 4909 O O . HIS B 1 118 ? -15.148 32.125 17.766 1 91.06 118 HIS B O 1
ATOM 4915 N N . CYS B 1 119 ? -16.781 33.125 16.422 1 92 119 CYS B N 1
ATOM 4916 C CA . CYS B 1 119 ? -15.844 33.812 15.555 1 92 119 CYS B CA 1
ATOM 4917 C C . CYS B 1 119 ? -16.391 35.156 15.125 1 92 119 CYS B C 1
ATOM 4919 O O . CYS B 1 119 ? -17.594 35.344 14.977 1 92 119 CYS B O 1
ATOM 4921 N N . ASN B 1 120 ? -15.531 36.062 14.977 1 93.12 120 ASN B N 1
ATOM 4922 C CA . ASN B 1 120 ? -15.961 37.406 14.547 1 93.12 120 ASN B CA 1
ATOM 4923 C C . ASN B 1 120 ? -16.094 37.5 13.031 1 93.12 120 ASN B C 1
ATOM 4925 O O . ASN B 1 120 ? -16.344 38.562 12.484 1 93.12 120 ASN B O 1
ATOM 4929 N N . LEU B 1 121 ? -15.906 36.406 12.305 1 91.44 121 LEU B N 1
ATOM 4930 C CA . LEU B 1 121 ? -16.141 36.281 10.875 1 91.44 121 LEU B CA 1
ATOM 4931 C C . LEU B 1 121 ? -17.094 35.125 10.57 1 91.44 121 LEU B C 1
ATOM 4933 O O . LEU B 1 121 ? -17.281 34.25 11.406 1 91.44 121 LEU B O 1
ATOM 4937 N N . LYS B 1 122 ? -17.703 35.125 9.492 1 88.5 122 LYS B N 1
ATOM 4938 C CA . LYS B 1 122 ? -18.5 34.062 8.945 1 88.5 122 LYS B CA 1
ATOM 4939 C C . LYS B 1 122 ? -18.016 33.656 7.551 1 88.5 122 LYS B C 1
ATOM 4941 O O . LYS B 1 122 ? -18.781 33.719 6.582 1 88.5 122 LYS B O 1
ATOM 4946 N N . CYS B 1 123 ? -16.875 33.25 7.516 1 89.31 123 CYS B N 1
ATOM 4947 C CA . CYS B 1 123 ? -16.188 32.969 6.254 1 89.31 123 CYS B CA 1
ATOM 4948 C C . CYS B 1 123 ? -16.953 31.922 5.445 1 89.31 123 CYS B C 1
ATOM 4950 O O . CYS B 1 123 ? -17.344 3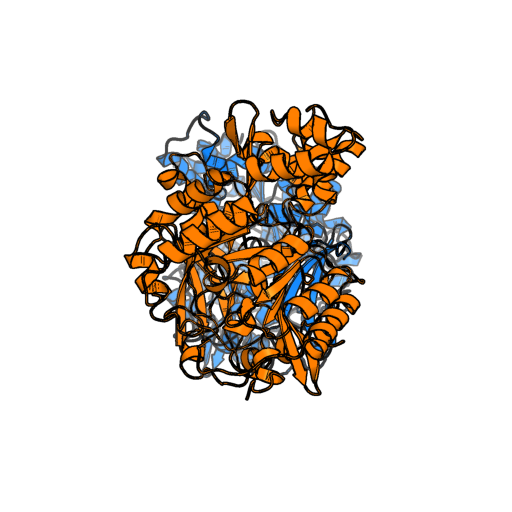0.875 5.984 1 89.31 123 CYS B O 1
ATOM 4952 N N . PRO B 1 124 ? -17.094 32 4.141 1 85.81 124 PRO B N 1
ATOM 4953 C CA . PRO B 1 124 ? -17.75 31.047 3.256 1 85.81 124 PRO B CA 1
ATOM 4954 C C . PRO B 1 124 ? -17.031 29.703 3.213 1 85.81 124 PRO B C 1
ATOM 4956 O O . PRO B 1 124 ? -17.656 28.672 2.963 1 85.81 124 PRO B O 1
ATOM 4959 N N . THR B 1 125 ? -15.766 29.641 3.525 1 83.88 125 THR B N 1
ATOM 4960 C CA . THR B 1 125 ? -14.984 28.422 3.361 1 83.88 125 THR B CA 1
ATOM 4961 C C . THR B 1 125 ? -14.57 27.859 4.719 1 83.88 125 THR B C 1
ATOM 4963 O O . THR B 1 125 ? -13.672 27.016 4.801 1 83.88 125 THR B O 1
ATOM 4966 N N . CYS B 1 126 ? -15.211 28.328 5.758 1 83.12 126 CYS B N 1
ATOM 4967 C CA . CYS B 1 126 ? -14.812 27.891 7.09 1 83.12 126 CYS B CA 1
ATOM 4968 C C . CYS B 1 126 ? -15.062 26.391 7.266 1 83.12 126 CYS B C 1
ATOM 4970 O O . CYS B 1 126 ? -16.203 25.938 7.227 1 83.12 126 CYS B O 1
ATOM 4972 N N . PHE B 1 127 ? -14.094 25.641 7.617 1 81.06 127 PHE B N 1
ATOM 4973 C CA . PHE B 1 127 ? -14.203 24.188 7.719 1 81.06 127 PHE B CA 1
ATOM 4974 C C . PHE B 1 127 ? -14.922 23.781 9 1 81.06 127 PHE B C 1
ATOM 4976 O O . PHE B 1 127 ? -15.391 22.656 9.125 1 81.06 127 PHE B O 1
ATOM 4983 N N . ALA B 1 128 ? -15 24.703 9.93 1 74.81 128 ALA B N 1
ATOM 4984 C CA . ALA B 1 128 ? -15.555 24.391 11.242 1 74.81 128 ALA B CA 1
ATOM 4985 C C . ALA B 1 128 ? -16.938 25.031 11.414 1 74.81 128 ALA B C 1
ATOM 4987 O O . ALA B 1 128 ? -17.562 24.891 12.469 1 74.81 128 ALA B O 1
ATOM 4988 N N . GLU B 1 129 ? -17.391 25.766 10.492 1 80.88 129 GLU B N 1
ATOM 4989 C CA . GLU B 1 129 ? -18.688 26.438 10.484 1 80.88 129 GLU B CA 1
ATOM 4990 C C . GLU B 1 129 ? -18.844 27.375 11.68 1 80.88 129 GLU B C 1
ATOM 4992 O O . GLU B 1 129 ? -19.922 27.484 12.258 1 80.88 129 GLU B O 1
ATOM 4997 N N . SER B 1 130 ? -17.766 27.969 12.062 1 82.62 130 SER B N 1
ATOM 4998 C CA . SER B 1 130 ? -17.797 28.953 13.141 1 82.62 130 SER B CA 1
ATOM 4999 C C . SER B 1 130 ? -18.453 30.25 12.68 1 82.62 130 SER B C 1
ATOM 5001 O O . SER B 1 130 ? -18.516 30.531 11.477 1 82.62 130 SER B O 1
ATOM 5003 N N . ALA B 1 131 ? -19.016 30.938 13.703 1 82.5 131 ALA B N 1
ATOM 5004 C CA . ALA B 1 131 ? -19.734 32.156 13.391 1 82.5 131 ALA B CA 1
ATOM 5005 C C . ALA B 1 131 ? -19.969 33 14.648 1 82.5 131 ALA B C 1
ATOM 5007 O O . ALA B 1 131 ? -19.891 32.469 15.766 1 82.5 131 ALA B O 1
ATOM 5008 N N . PRO B 1 132 ? -20.281 34.219 14.453 1 80.88 132 PRO B N 1
ATOM 5009 C CA . PRO B 1 132 ? -20.5 35.094 15.609 1 80.88 132 PRO B CA 1
ATOM 5010 C C . PRO B 1 132 ? -21.656 34.625 16.484 1 80.88 132 PRO B C 1
ATOM 5012 O O . PRO B 1 132 ? -21.625 34.781 17.703 1 80.88 132 PRO B O 1
ATOM 5015 N N . ALA B 1 133 ? -22.484 33.969 15.961 1 78.31 133 ALA B N 1
ATOM 5016 C CA . ALA B 1 133 ? -23.688 33.562 16.688 1 78.31 133 ALA B CA 1
ATOM 5017 C C . ALA B 1 133 ? -23.406 32.375 17.578 1 78.31 133 ALA B C 1
ATOM 5019 O O . ALA B 1 133 ? -24.203 32.062 18.484 1 78.31 133 ALA B O 1
ATOM 5020 N N . ARG B 1 134 ? -22.391 31.719 17.344 1 76.62 134 ARG B N 1
ATOM 5021 C CA . ARG B 1 134 ? -22.062 30.562 18.156 1 76.62 134 ARG B CA 1
ATOM 5022 C C . ARG B 1 134 ? -21.312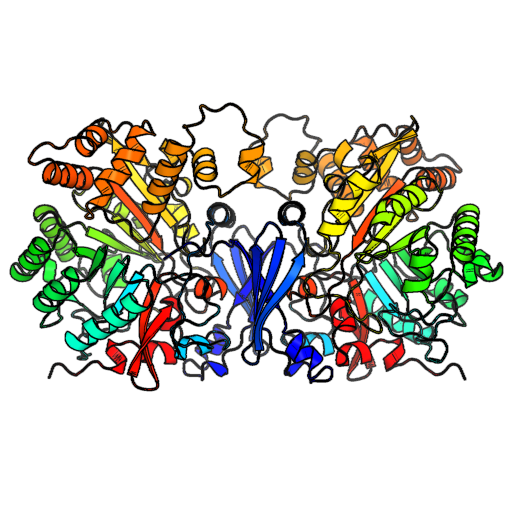 30.969 19.422 1 76.62 134 ARG B C 1
ATOM 5024 O O . ARG B 1 134 ? -20.266 31.609 19.344 1 76.62 134 ARG B O 1
ATOM 5031 N N . ALA B 1 135 ? -21.828 30.609 20.625 1 78.5 135 ALA B N 1
ATOM 5032 C CA . ALA B 1 135 ? -21.328 31.234 21.844 1 78.5 135 ALA B CA 1
ATOM 5033 C C . ALA B 1 135 ? -20.594 30.219 22.719 1 78.5 135 ALA B C 1
ATOM 5035 O O . ALA B 1 135 ? -20.109 30.547 23.797 1 78.5 135 ALA B O 1
ATOM 5036 N N . SER B 1 136 ? -20.312 29.141 22.219 1 88.56 136 SER B N 1
ATOM 5037 C CA . SER B 1 136 ? -19.734 28.078 23.047 1 88.56 136 SER B CA 1
ATOM 5038 C C . SER B 1 136 ? -18.25 28.328 23.297 1 88.56 136 SER B C 1
ATOM 5040 O O . SER B 1 136 ? -17.484 28.531 22.344 1 88.56 136 SER B O 1
ATOM 5042 N N . VAL B 1 137 ? -17.781 28.344 24.609 1 93.94 137 VAL B N 1
ATOM 5043 C CA . VAL B 1 137 ? -16.391 28.562 25.016 1 93.94 137 VAL B CA 1
ATOM 5044 C C . VAL B 1 137 ? -15.969 27.484 26.016 1 93.94 137 VAL B C 1
ATOM 5046 O O . VAL B 1 137 ? -16.719 27.141 26.938 1 93.94 137 VAL B O 1
ATOM 5049 N N . VAL B 1 138 ? -14.867 26.922 25.797 1 96.19 138 VAL B N 1
ATOM 5050 C CA . VAL B 1 138 ? -14.312 25.938 26.703 1 96.19 138 VAL B CA 1
ATOM 5051 C C . VAL B 1 138 ? -13.586 26.625 27.844 1 96.19 138 VAL B C 1
ATOM 5053 O O . VAL B 1 138 ? -12.812 27.562 27.625 1 96.19 138 VAL B O 1
ATOM 5056 N N . SER B 1 139 ? -13.812 26.172 29.062 1 95.81 139 SER B N 1
ATOM 5057 C CA . SER B 1 139 ? -13.156 26.797 30.219 1 95.81 139 SER B CA 1
ATOM 5058 C C . SER B 1 139 ? -11.656 26.516 30.219 1 95.81 139 SER B C 1
ATOM 5060 O O . SER B 1 139 ? -11.203 25.531 29.641 1 95.81 139 SER B O 1
ATOM 5062 N N . VAL B 1 140 ? -10.875 27.422 30.891 1 97.38 140 VAL B N 1
ATOM 5063 C CA . VAL B 1 140 ? -9.438 27.234 31.016 1 97.38 140 VAL B CA 1
ATOM 5064 C C . VAL B 1 140 ? -9.156 25.891 31.688 1 97.38 140 VAL B C 1
ATOM 5066 O O . VAL B 1 140 ? -8.266 25.141 31.25 1 97.38 140 VAL B O 1
ATOM 5069 N N . ALA B 1 141 ? -9.984 25.547 32.656 1 96.81 141 ALA B N 1
ATOM 5070 C CA . ALA B 1 141 ? -9.797 24.297 33.406 1 96.81 141 ALA B CA 1
ATOM 5071 C C . ALA B 1 141 ? -9.977 23.094 32.469 1 96.81 141 ALA B C 1
ATOM 5073 O O . ALA B 1 141 ? -9.219 22.125 32.562 1 96.81 141 ALA B O 1
ATOM 5074 N N . ASP B 1 142 ? -10.953 23.156 31.609 1 96.44 142 ASP B N 1
ATOM 5075 C CA . ASP B 1 142 ? -11.234 22.047 30.719 1 96.44 142 ASP B CA 1
ATOM 5076 C C . ASP B 1 142 ? -10.148 21.906 29.641 1 96.44 142 ASP B C 1
ATOM 5078 O O . ASP B 1 142 ? -9.773 20.797 29.281 1 96.44 142 ASP B O 1
ATOM 5082 N N . VAL B 1 143 ? -9.68 23.031 29.125 1 98 143 VAL B N 1
ATOM 5083 C CA . VAL B 1 143 ? -8.586 23 28.156 1 98 143 VAL B CA 1
ATOM 5084 C C . VAL B 1 143 ? -7.352 22.375 28.797 1 98 143 VAL B C 1
ATOM 5086 O O . VAL B 1 143 ? -6.707 21.516 28.188 1 98 143 VAL B O 1
ATOM 5089 N N . LEU B 1 144 ? -7.043 22.828 30.016 1 98.38 144 LEU B N 1
ATOM 5090 C CA . LEU B 1 144 ? -5.859 22.328 30.719 1 98.38 144 LEU B CA 1
ATOM 5091 C C . LEU B 1 144 ? -6 20.828 31.016 1 98.38 144 LEU B C 1
ATOM 5093 O O . LEU B 1 144 ? -5.023 20.078 30.938 1 98.38 144 LEU B O 1
ATOM 5097 N N . ALA B 1 145 ? -7.207 20.406 31.312 1 97.81 145 ALA B N 1
ATOM 5098 C CA . ALA B 1 145 ? -7.445 18.984 31.562 1 97.81 145 ALA B CA 1
ATOM 5099 C C . ALA B 1 145 ? -7.188 18.172 30.297 1 97.81 145 ALA B C 1
ATOM 5101 O O . ALA B 1 145 ? -6.629 17.078 30.375 1 97.81 145 ALA B O 1
ATOM 5102 N N . SER B 1 146 ? -7.656 18.641 29.188 1 98.12 146 SER B N 1
ATOM 5103 C CA . SER B 1 146 ? -7.414 18 27.891 1 98.12 146 SER B CA 1
ATOM 5104 C C . SER B 1 146 ? -5.922 17.891 27.594 1 98.12 146 SER B C 1
ATOM 5106 O O . SER B 1 146 ? -5.43 16.828 27.234 1 98.12 146 SER B O 1
ATOM 5108 N N . VAL B 1 147 ? -5.211 19 27.797 1 98.62 147 VAL B N 1
ATOM 5109 C CA . VAL B 1 147 ? -3.777 19.078 27.531 1 98.62 147 VAL B CA 1
ATOM 5110 C C . VAL B 1 147 ? -3.035 18.109 28.453 1 98.62 147 VAL B C 1
ATOM 5112 O O . VAL B 1 147 ? -2.15 17.375 28.016 1 98.62 147 VAL B O 1
ATOM 5115 N N . ASP B 1 148 ? -3.408 18.109 29.734 1 98.44 148 ASP B N 1
ATOM 5116 C CA . ASP B 1 148 ? -2.758 17.25 30.719 1 98.44 148 ASP B CA 1
ATOM 5117 C C . ASP B 1 148 ? -2.98 15.773 30.375 1 98.44 148 ASP B C 1
ATOM 5119 O O . ASP B 1 148 ? -2.088 14.945 30.578 1 98.44 148 ASP B O 1
ATOM 5123 N N . THR B 1 149 ? -4.16 15.484 29.953 1 97.81 149 THR B N 1
ATOM 5124 C CA . THR B 1 149 ? -4.441 14.117 29.531 1 97.81 149 THR B CA 1
ATOM 5125 C C . THR B 1 149 ? -3.539 13.703 28.375 1 97.81 149 THR B C 1
ATOM 5127 O O . THR B 1 149 ? -2.975 12.609 28.375 1 97.81 149 THR B O 1
ATOM 5130 N N . ARG B 1 150 ? -3.432 14.555 27.391 1 98 150 ARG B N 1
ATOM 5131 C CA . ARG B 1 150 ? -2.574 14.227 26.25 1 98 150 ARG B CA 1
ATOM 5132 C C . ARG B 1 150 ? -1.117 14.102 26.688 1 98 150 ARG B C 1
ATOM 5134 O O . ARG B 1 150 ? -0.397 13.219 26.219 1 98 150 ARG B O 1
ATOM 5141 N N . LEU B 1 151 ? -0.674 14.992 27.562 1 97.75 151 LEU B N 1
ATOM 5142 C CA . LEU B 1 151 ? 0.676 14.898 28.109 1 97.75 151 LEU B CA 1
ATOM 5143 C C . LEU B 1 151 ? 0.927 13.531 28.719 1 97.75 151 LEU B C 1
ATOM 5145 O O . LEU B 1 151 ? 1.997 12.945 28.531 1 97.75 151 LEU B O 1
ATOM 5149 N N . SER B 1 152 ? -0.06 13.031 29.391 1 97 152 SER B N 1
ATOM 5150 C CA . SER B 1 152 ? 0.089 11.742 30.062 1 97 152 SER B CA 1
ATOM 5151 C C . SER B 1 152 ? 0.238 10.617 29.047 1 97 152 SER B C 1
ATOM 5153 O O . SER B 1 152 ? 0.812 9.57 29.359 1 97 152 SER B O 1
ATOM 5155 N N . ARG B 1 153 ? -0.253 10.852 27.844 1 96.12 153 ARG B N 1
ATOM 5156 C CA . ARG B 1 153 ? -0.202 9.836 26.797 1 96.12 153 ARG B CA 1
ATOM 5157 C C . ARG B 1 153 ? 0.997 10.055 25.875 1 96.12 153 ARG B C 1
ATOM 5159 O O . ARG B 1 153 ? 1.262 9.234 24.984 1 96.12 153 ARG B O 1
ATOM 5166 N N . GLU B 1 154 ? 1.665 11.133 26.016 1 95.44 154 GLU B N 1
ATOM 5167 C CA . GLU B 1 154 ? 2.785 11.508 25.172 1 95.44 154 GLU B CA 1
ATOM 5168 C C . GLU B 1 154 ? 4.09 11.547 25.953 1 95.44 154 GLU B C 1
ATOM 5170 O O . GLU B 1 154 ? 4.934 12.422 25.734 1 95.44 154 GLU B O 1
ATOM 5175 N N . ASN B 1 155 ? 4.223 10.719 26.922 1 93.56 155 ASN B N 1
ATOM 5176 C CA . ASN B 1 155 ? 5.43 10.625 27.734 1 93.56 155 ASN B CA 1
ATOM 5177 C C . ASN B 1 155 ? 5.797 11.977 28.344 1 93.56 155 ASN B C 1
ATOM 5179 O O . ASN B 1 155 ? 6.973 12.344 28.391 1 93.56 155 ASN B O 1
ATOM 5183 N N . GLY B 1 156 ? 4.82 12.797 28.609 1 94.81 156 GLY B N 1
ATOM 5184 C CA . GLY B 1 156 ? 5 14.023 29.359 1 94.81 156 GLY B CA 1
ATOM 5185 C C . GLY B 1 156 ? 5.445 15.195 28.516 1 94.81 156 GLY B C 1
ATOM 5186 O O . GLY B 1 156 ? 5.98 16.172 29.031 1 94.81 156 GLY B O 1
ATOM 5187 N N . ARG B 1 157 ? 5.246 15.078 27.25 1 93.06 157 ARG B N 1
ATOM 5188 C CA . ARG B 1 157 ? 5.695 16.156 26.375 1 93.06 157 ARG B CA 1
ATOM 5189 C C . ARG B 1 157 ? 4.789 16.281 25.156 1 93.06 157 ARG B C 1
ATOM 5191 O O . ARG B 1 157 ? 4.445 15.266 24.531 1 93.06 157 ARG B O 1
ATOM 5198 N N . ILE B 1 158 ? 4.344 17.453 24.875 1 93.56 158 ILE B N 1
ATOM 5199 C CA . ILE B 1 158 ? 3.623 17.75 23.641 1 93.56 158 ILE B CA 1
ATOM 5200 C C . ILE B 1 158 ? 4.508 18.578 22.703 1 93.56 158 ILE B C 1
ATOM 5202 O O . ILE B 1 158 ? 5.105 19.562 23.125 1 93.56 158 ILE B O 1
ATOM 5206 N N . ASP B 1 159 ? 4.59 18.125 21.484 1 89.88 159 ASP B N 1
ATOM 5207 C CA . ASP B 1 159 ? 5.445 18.812 20.531 1 89.88 159 ASP B CA 1
ATOM 5208 C C . ASP B 1 159 ? 4.832 20.156 20.125 1 89.88 159 ASP B C 1
ATOM 5210 O O . ASP B 1 159 ? 5.469 21.203 20.25 1 89.88 159 ASP B O 1
ATOM 5214 N N . VAL B 1 160 ? 3.641 20.109 19.656 1 94.5 160 VAL B N 1
ATOM 5215 C CA . VAL B 1 160 ? 2.967 21.328 19.219 1 94.5 160 VAL B CA 1
ATOM 5216 C C . VAL B 1 160 ? 1.534 21.344 19.75 1 94.5 160 VAL B C 1
ATOM 5218 O O . VAL B 1 160 ? 0.804 20.359 19.609 1 94.5 160 VAL B O 1
ATOM 5221 N N . LEU B 1 161 ? 1.21 22.391 20.375 1 97.44 161 LEU B N 1
ATOM 5222 C CA . LEU B 1 161 ? -0.172 22.672 20.734 1 97.44 161 LEU B CA 1
ATOM 5223 C C . LEU B 1 161 ? -0.732 23.828 19.906 1 97.44 161 LEU B C 1
ATOM 5225 O O . LEU B 1 161 ? -0.175 24.922 19.906 1 97.44 161 LEU B O 1
ATOM 5229 N N . MET B 1 162 ? -1.751 23.547 19.234 1 97.88 162 MET B N 1
ATOM 5230 C CA . MET B 1 162 ? -2.396 24.594 18.438 1 97.88 162 MET B CA 1
ATOM 5231 C C . MET B 1 162 ? -3.729 25 19.047 1 97.88 162 MET B C 1
ATOM 5233 O O . MET B 1 162 ? -4.602 24.156 19.266 1 97.88 162 MET B O 1
ATOM 5237 N N . LEU B 1 163 ? -3.805 26.234 19.375 1 98.31 163 LEU B N 1
ATOM 5238 C CA . LEU B 1 163 ? -5.062 26.797 19.859 1 98.31 163 LEU B CA 1
ATOM 5239 C C . LEU B 1 163 ? -5.91 27.297 18.688 1 98.31 163 LEU B C 1
ATOM 5241 O O . LEU B 1 163 ? -5.496 28.188 17.953 1 98.31 163 LEU B O 1
ATOM 5245 N N . SER B 1 164 ? -7.008 26.625 18.531 1 96.62 164 SER B N 1
ATOM 5246 C CA . SER B 1 164 ? -7.883 26.891 17.406 1 96.62 164 SER B CA 1
ATOM 5247 C C . SER B 1 164 ? -9.328 27.094 17.844 1 96.62 164 SER B C 1
ATOM 5249 O O . SER B 1 164 ? -9.578 27.484 19 1 96.62 164 SER B O 1
ATOM 5251 N N . GLY B 1 165 ? -10.273 26.875 16.891 1 93.56 165 GLY B N 1
ATOM 5252 C CA . GLY B 1 165 ? -11.688 27.156 17.109 1 93.56 165 GLY B CA 1
ATOM 5253 C C . GLY B 1 165 ? -12.234 28.219 16.156 1 93.56 165 GLY B C 1
ATOM 5254 O O . GLY B 1 165 ? -11.773 28.328 15.016 1 93.56 165 GLY B O 1
ATOM 5255 N N . GLY B 1 166 ? -13.344 28.844 16.672 1 93.88 166 GLY B N 1
ATOM 5256 C CA . GLY B 1 166 ? -13.719 30 15.859 1 93.88 166 GLY B CA 1
ATOM 5257 C C . GLY B 1 166 ? -12.594 31.016 15.711 1 93.88 166 GLY B C 1
ATOM 5258 O O . GLY B 1 166 ? -11.758 30.891 14.812 1 93.88 166 GLY B O 1
ATOM 5259 N N . GLU B 1 167 ? -12.555 31.875 16.672 1 96.12 167 GLU B N 1
ATOM 5260 C CA . GLU B 1 167 ? -11.422 32.781 16.797 1 96.12 167 GLU B CA 1
ATOM 5261 C C . GLU B 1 167 ? -10.844 32.75 18.219 1 96.12 167 GLU B C 1
ATOM 5263 O O . GLU B 1 167 ? -11.352 33.438 19.109 1 96.12 167 GLU B O 1
ATOM 5268 N N . PRO B 1 168 ? -9.75 32.031 18.344 1 96.88 168 PRO B N 1
ATOM 5269 C CA . PRO B 1 168 ? -9.219 31.797 19.688 1 96.88 168 PRO B CA 1
ATOM 5270 C C . PRO B 1 168 ? -8.844 33.094 20.422 1 96.88 168 PRO B C 1
ATOM 5272 O O . PRO B 1 168 ? -8.883 33.125 21.656 1 96.88 168 PRO B O 1
ATOM 5275 N N . THR B 1 169 ? -8.484 34.125 19.734 1 97.12 169 THR B N 1
ATOM 5276 C CA . THR B 1 169 ? -8.078 35.375 20.359 1 97.12 169 THR B CA 1
ATOM 5277 C C . THR B 1 169 ? -9.258 36.062 21.062 1 97.12 169 THR B C 1
ATOM 5279 O O . THR B 1 169 ? -9.07 37 21.844 1 97.12 169 THR B O 1
ATOM 5282 N N . LEU B 1 170 ? -10.438 35.5 20.812 1 94.75 170 LEU B N 1
ATOM 5283 C CA . LEU B 1 170 ? -11.633 36.062 21.438 1 94.75 170 LEU B CA 1
ATOM 5284 C C . LEU B 1 170 ? -11.914 35.344 22.766 1 94.75 170 LEU B C 1
ATOM 5286 O O . LEU B 1 170 ? -12.852 35.688 23.484 1 94.75 170 LEU B O 1
ATOM 5290 N N . HIS B 1 171 ? -11.195 34.281 23.094 1 95.75 171 HIS B N 1
ATOM 5291 C CA . HIS B 1 171 ? -11.391 33.625 24.375 1 95.75 171 HIS B CA 1
ATOM 5292 C C . HIS B 1 171 ? -11.234 34.625 25.531 1 95.75 171 HIS B C 1
ATOM 5294 O O . HIS B 1 171 ? -10.203 35.281 25.641 1 95.75 171 HIS B O 1
ATOM 5300 N N . PRO B 1 172 ? -12.148 34.625 26.422 1 93.62 172 PRO B N 1
ATOM 5301 C CA . PRO B 1 172 ? -12.148 35.688 27.453 1 93.62 172 PRO B CA 1
ATOM 5302 C C . PRO B 1 172 ? -10.969 35.562 28.406 1 93.62 172 PRO B C 1
ATOM 5304 O O . PRO B 1 172 ? -10.547 36.562 29 1 93.62 172 PRO B O 1
ATOM 5307 N N . GLN B 1 173 ? -10.438 34.469 28.594 1 96.56 173 GLN B N 1
ATOM 5308 C CA . GLN B 1 173 ? -9.328 34.25 29.516 1 96.56 173 GLN B CA 1
ATOM 5309 C C . GLN B 1 173 ? -8.078 33.781 28.781 1 96.56 173 GLN B C 1
ATOM 5311 O O . GLN B 1 173 ? -7.348 32.906 29.266 1 96.56 173 GLN B O 1
ATOM 5316 N N . LEU B 1 174 ? -7.855 34.312 27.609 1 97.44 174 LEU B N 1
ATOM 5317 C CA . LEU B 1 174 ? -6.738 33.875 26.781 1 97.44 174 LEU B CA 1
ATOM 5318 C C . LEU B 1 174 ? -5.41 34.094 27.5 1 97.44 174 LEU B C 1
ATOM 5320 O O . LEU B 1 174 ? -4.543 33.219 27.484 1 97.44 174 LEU B O 1
ATOM 5324 N N . ALA B 1 175 ? -5.207 35.25 28.141 1 97.31 175 ALA B N 1
ATOM 5325 C CA . ALA B 1 175 ? -3.955 35.562 28.828 1 97.31 175 ALA B CA 1
ATOM 5326 C C . ALA B 1 175 ? -3.66 34.531 29.922 1 97.31 175 ALA B C 1
ATOM 5328 O O . ALA B 1 175 ? -2.535 34.062 30.047 1 97.31 175 ALA B O 1
ATOM 5329 N N . GLN B 1 176 ? -4.703 34.281 30.688 1 97.62 176 GLN B N 1
ATOM 5330 C CA . GLN B 1 176 ? -4.555 33.281 31.75 1 97.62 176 GLN B CA 1
ATOM 5331 C C . GLN B 1 176 ? -4.23 31.906 31.188 1 97.62 176 GLN B C 1
ATOM 5333 O O . GLN B 1 176 ? -3.402 31.188 31.734 1 97.62 176 GLN B O 1
ATOM 5338 N N . LEU B 1 177 ? -4.965 31.562 30.156 1 98.25 177 LEU B N 1
ATOM 5339 C CA . LEU B 1 177 ? -4.73 30.281 29.5 1 98.25 177 LEU B CA 1
ATOM 5340 C C . LEU B 1 177 ? -3.279 30.156 29.047 1 98.25 177 LEU B C 1
ATOM 5342 O O . LEU B 1 177 ? -2.635 29.141 29.297 1 98.25 177 LEU B O 1
ATOM 5346 N N . LEU B 1 178 ? -2.725 31.188 28.391 1 98.25 178 LEU B N 1
ATOM 5347 C CA . LEU B 1 178 ? -1.346 31.172 27.922 1 98.25 178 LEU B CA 1
ATOM 5348 C C . LEU B 1 178 ? -0.366 31.062 29.078 1 98.25 178 LEU B C 1
ATOM 5350 O O . LEU B 1 178 ? 0.629 30.344 29 1 98.25 178 LEU B O 1
ATOM 5354 N N . ASP B 1 179 ? -0.663 31.781 30.188 1 98.06 179 ASP B N 1
ATOM 5355 C CA . ASP B 1 179 ? 0.177 31.719 31.391 1 98.06 179 ASP B CA 1
ATOM 5356 C C . ASP B 1 179 ? 0.295 30.281 31.891 1 98.06 179 ASP B C 1
ATOM 5358 O O . ASP B 1 179 ? 1.37 29.859 32.312 1 98.06 179 ASP B O 1
ATOM 5362 N N . GLU B 1 180 ? -0.804 29.578 31.859 1 98.25 180 GLU B N 1
ATOM 5363 C CA . GLU B 1 180 ? -0.828 28.219 32.375 1 98.25 180 GLU B CA 1
ATOM 5364 C C . GLU B 1 180 ? -0.167 27.25 31.391 1 98.25 180 GLU B C 1
ATOM 5366 O O . GLU B 1 180 ? 0.525 26.312 31.812 1 98.25 180 GLU B O 1
ATOM 5371 N N . LEU B 1 181 ? -0.392 27.438 30.125 1 98.19 181 LEU B N 1
ATOM 5372 C CA . LEU B 1 181 ? 0.112 26.516 29.109 1 98.19 181 LEU B CA 1
ATOM 5373 C C . LEU B 1 181 ? 1.634 26.594 29.031 1 98.19 181 LEU B C 1
ATOM 5375 O O . LEU B 1 181 ? 2.291 25.562 28.812 1 98.19 181 LEU B O 1
ATOM 5379 N N . VAL B 1 182 ? 2.281 27.766 29.203 1 95.56 182 VAL B N 1
ATOM 5380 C CA . VAL B 1 182 ? 3.725 27.922 29.047 1 95.56 182 VAL B CA 1
ATOM 5381 C C . VAL B 1 182 ? 4.445 27.234 30.219 1 95.56 182 VAL B C 1
ATOM 5383 O O . VAL B 1 182 ? 5.648 26.984 30.141 1 95.56 182 VAL B O 1
ATOM 5386 N N . LYS B 1 183 ? 3.695 26.953 31.297 1 96.5 183 LYS B N 1
ATOM 5387 C CA . LYS B 1 183 ? 4.27 26.234 32.438 1 96.5 183 LYS B CA 1
ATOM 5388 C C . LYS B 1 183 ? 4.324 24.734 32.188 1 96.5 183 LYS B C 1
ATOM 5390 O O . LYS B 1 183 ? 4.992 24 32.906 1 96.5 183 LYS B O 1
ATOM 5395 N N . ARG B 1 184 ? 3.693 24.297 31.141 1 96.44 184 ARG B N 1
ATOM 5396 C CA . ARG B 1 184 ? 3.625 22.875 30.797 1 96.44 184 ARG B CA 1
ATOM 5397 C C . ARG B 1 184 ? 4.691 22.516 29.766 1 96.44 184 ARG B C 1
ATOM 5399 O O . ARG B 1 184 ? 5.215 23.375 29.078 1 96.44 184 ARG B O 1
ATOM 5406 N N . PRO B 1 185 ? 5.082 21.234 29.781 1 94.88 185 PRO B N 1
ATOM 5407 C CA . PRO B 1 185 ? 6.117 20.797 28.844 1 94.88 185 PRO B CA 1
ATOM 5408 C C . PRO B 1 185 ? 5.609 20.688 27.406 1 94.88 185 PRO B C 1
ATOM 5410 O O . PRO B 1 185 ? 5.578 19.594 26.844 1 94.88 185 PRO B O 1
ATOM 5413 N N . ILE B 1 186 ? 5.293 21.766 26.875 1 94 186 ILE B N 1
ATOM 5414 C CA . ILE B 1 186 ? 4.887 21.938 25.484 1 94 186 ILE B CA 1
ATOM 5415 C C . ILE B 1 186 ? 5.988 22.672 24.719 1 94 186 ILE B C 1
ATOM 5417 O O . ILE B 1 186 ? 6.43 23.75 25.125 1 94 186 ILE B O 1
ATOM 5421 N N . VAL B 1 187 ? 6.391 22.078 23.625 1 87.56 187 VAL B N 1
ATOM 5422 C CA . VAL B 1 187 ? 7.539 22.625 22.906 1 87.56 187 VAL B CA 1
ATOM 5423 C C . VAL B 1 187 ? 7.141 23.938 22.219 1 87.56 187 VAL B C 1
ATOM 5425 O O . VAL B 1 187 ? 7.855 24.938 22.297 1 87.56 187 VAL B O 1
ATOM 5428 N N . ARG B 1 188 ? 5.992 23.844 21.516 1 90.25 188 ARG B N 1
ATOM 5429 C CA . ARG B 1 188 ? 5.535 24.969 20.719 1 90.25 188 ARG B CA 1
ATOM 5430 C C . ARG B 1 188 ? 4.031 25.172 20.859 1 90.25 188 ARG B C 1
ATOM 5432 O O . ARG B 1 188 ? 3.258 24.219 20.766 1 90.25 188 ARG B O 1
ATOM 5439 N N . ILE B 1 189 ? 3.695 26.422 21.156 1 95.94 189 ILE B N 1
ATOM 5440 C CA . ILE B 1 189 ? 2.283 26.781 21.203 1 95.94 189 ILE B CA 1
ATOM 5441 C C . ILE B 1 189 ? 1.943 27.734 20.062 1 95.94 189 ILE B C 1
ATOM 5443 O O . ILE B 1 189 ? 2.607 28.75 19.859 1 95.94 189 ILE B O 1
ATOM 5447 N N . LEU B 1 190 ? 0.984 27.344 19.25 1 97.06 190 LEU B N 1
ATOM 5448 C CA . LEU B 1 190 ? 0.548 28.125 18.109 1 97.06 190 LEU B CA 1
ATOM 5449 C C . LEU B 1 190 ? -0.88 28.625 18.297 1 97.06 190 LEU B C 1
ATOM 5451 O O . LEU B 1 190 ? -1.747 27.875 18.75 1 97.06 190 LEU B O 1
ATOM 5455 N N . ILE B 1 191 ? -1.068 29.844 18 1 98.06 191 ILE B N 1
ATOM 5456 C CA . ILE B 1 191 ? -2.42 30.406 18 1 98.06 191 ILE B CA 1
ATOM 5457 C C . ILE B 1 191 ? -2.9 30.609 16.578 1 98.06 191 ILE B C 1
ATOM 5459 O O . ILE B 1 191 ? -2.338 31.422 15.836 1 98.06 191 ILE B O 1
ATOM 5463 N N . ASN B 1 192 ? -3.934 29.875 16.188 1 97.75 192 ASN B N 1
ATOM 5464 C CA . ASN B 1 192 ? -4.598 30.125 14.922 1 97.75 192 ASN B CA 1
ATOM 5465 C C . ASN B 1 192 ? -5.516 31.344 14.984 1 97.75 192 ASN B C 1
ATOM 5467 O O . ASN B 1 192 ? -6.453 31.375 15.781 1 97.75 192 ASN B O 1
ATOM 5471 N N . THR B 1 193 ? -5.258 32.312 14.109 1 98.12 193 THR B N 1
ATOM 5472 C CA . THR B 1 193 ? -6.066 33.5 14.211 1 98.12 193 THR B CA 1
ATOM 5473 C C . THR B 1 193 ? -6.316 34.125 12.828 1 98.12 193 THR B C 1
ATOM 5475 O O . THR B 1 193 ? -5.496 33.969 11.922 1 98.12 193 THR B O 1
ATOM 5478 N N . ASN B 1 194 ? -7.492 34.75 12.734 1 96.94 194 ASN B N 1
ATOM 5479 C CA . ASN B 1 194 ? -7.77 35.5 11.508 1 96.94 194 ASN B CA 1
ATOM 5480 C C . ASN B 1 194 ? -7.066 36.844 11.5 1 96.94 194 ASN B C 1
ATOM 5482 O O . ASN B 1 194 ? -7.023 37.531 10.469 1 96.94 194 ASN B O 1
ATOM 5486 N N . GLY B 1 195 ? -6.512 37.312 12.617 1 97.88 195 GLY B N 1
ATOM 5487 C CA . GLY B 1 195 ? -5.617 38.438 12.672 1 97.88 195 GLY B CA 1
ATOM 5488 C C . GLY B 1 195 ? -6.34 39.781 12.891 1 97.88 195 GLY B C 1
ATOM 5489 O O . GLY B 1 195 ? -5.707 40.812 13.086 1 97.88 195 GLY B O 1
ATOM 5490 N N . LEU B 1 196 ? -7.684 39.75 12.914 1 97.19 196 LEU B N 1
ATOM 5491 C CA . LEU B 1 196 ? -8.438 41 13.031 1 97.19 196 LEU B CA 1
ATOM 5492 C C . LEU B 1 196 ? -8.125 41.688 14.352 1 97.19 196 LEU B C 1
ATOM 5494 O O . LEU B 1 196 ? -7.824 42.906 14.375 1 97.19 196 LEU B O 1
ATOM 5498 N N . LEU B 1 197 ? -8.203 40.906 15.445 1 97.56 197 LEU B N 1
ATOM 5499 C CA . LEU B 1 197 ? -7.938 41.5 16.75 1 97.56 197 LEU B CA 1
ATOM 5500 C C . LEU B 1 197 ? -6.465 41.875 16.891 1 97.56 197 LEU B C 1
ATOM 5502 O O . LEU B 1 197 ? -6.133 42.875 17.562 1 97.56 197 LEU B O 1
ATOM 5506 N N . VAL B 1 198 ? -5.605 41.156 16.297 1 98.25 198 VAL B N 1
ATOM 5507 C CA . VAL B 1 198 ? -4.18 41.469 16.328 1 98.25 198 VAL B CA 1
ATOM 5508 C C . VAL B 1 198 ? -3.934 42.812 15.664 1 98.25 198 VAL B C 1
ATOM 5510 O O . VAL B 1 198 ? -3.107 43.594 16.141 1 98.25 198 VAL B O 1
ATOM 5513 N N . ALA B 1 199 ? -4.586 43.094 14.664 1 97.88 199 ALA B N 1
ATOM 5514 C CA . ALA B 1 199 ? -4.43 44.312 13.898 1 97.88 199 ALA B CA 1
ATOM 5515 C C . ALA B 1 199 ? -4.871 45.531 14.719 1 97.88 199 ALA B C 1
ATOM 5517 O O . ALA B 1 199 ? -4.441 46.656 14.461 1 97.88 199 ALA B O 1
ATOM 5518 N N . GLN B 1 200 ? -5.648 45.281 15.766 1 97.31 200 GLN B N 1
ATOM 5519 C CA . GLN B 1 200 ? -6.34 46.438 16.359 1 97.31 200 GLN B CA 1
ATOM 5520 C C . GLN B 1 200 ? -6.043 46.531 17.859 1 97.31 200 GLN B C 1
ATOM 5522 O O . GLN B 1 200 ? -6.168 47.594 18.453 1 97.31 200 GLN B O 1
ATOM 5527 N N . SER B 1 201 ? -5.691 45.5 18.453 1 98 201 SER B N 1
ATOM 5528 C CA . SER B 1 201 ? -5.629 45.438 19.922 1 98 201 SER B CA 1
ATOM 5529 C C . SER B 1 201 ? -4.184 45.469 20.406 1 98 201 SER B C 1
ATOM 5531 O O . SER B 1 201 ? -3.457 44.5 20.281 1 98 201 SER B O 1
ATOM 5533 N N . ASP B 1 202 ? -3.824 46.531 21.125 1 97.88 202 ASP B N 1
ATOM 5534 C CA . ASP B 1 202 ? -2.506 46.625 21.734 1 97.88 202 ASP B CA 1
ATOM 5535 C C . ASP B 1 202 ? -2.355 45.656 22.891 1 97.88 202 ASP B C 1
ATOM 5537 O O . ASP B 1 202 ? -1.266 45.125 23.141 1 97.88 202 ASP B O 1
ATOM 5541 N N . GLU B 1 203 ? -3.42 45.469 23.531 1 97.5 203 GLU B N 1
ATOM 5542 C CA . GLU B 1 203 ? -3.408 44.562 24.672 1 97.5 203 GLU B CA 1
ATOM 5543 C C . GLU B 1 203 ? -3.09 43.125 24.234 1 97.5 203 GLU B C 1
ATOM 5545 O O . GLU B 1 203 ? -2.258 42.469 24.844 1 97.5 203 GLU B O 1
ATOM 5550 N N . LEU B 1 204 ? -3.775 42.719 23.188 1 98 204 LEU B N 1
ATOM 5551 C CA . LEU B 1 204 ? -3.508 41.375 22.672 1 98 204 LEU B CA 1
ATOM 5552 C C . LEU B 1 204 ? -2.064 41.281 22.188 1 98 204 LEU B C 1
ATOM 5554 O O . LEU B 1 204 ? -1.392 40.281 22.469 1 98 204 LEU B O 1
ATOM 5558 N N . LEU B 1 205 ? -1.575 42.219 21.469 1 98.19 205 LEU B N 1
ATOM 5559 C CA . LEU B 1 205 ? -0.205 42.219 20.969 1 98.19 205 LEU B CA 1
ATOM 5560 C C . LEU B 1 205 ? 0.792 42.094 22.109 1 98.19 205 LEU B C 1
ATOM 5562 O O . LEU B 1 205 ? 1.779 41.375 22.016 1 98.19 205 LEU B O 1
ATOM 5566 N N . ALA B 1 206 ? 0.539 42.906 23.172 1 97.94 206 ALA B N 1
ATOM 5567 C CA . ALA B 1 206 ? 1.408 42.844 24.344 1 97.94 206 ALA B CA 1
ATOM 5568 C C . ALA B 1 206 ? 1.424 41.469 24.969 1 97.94 206 ALA B C 1
ATOM 5570 O O . ALA B 1 206 ? 2.471 40.969 25.406 1 97.94 206 ALA B O 1
ATOM 5571 N N . THR B 1 207 ? 0.256 40.906 25 1 97.5 207 THR B N 1
ATOM 5572 C CA . THR B 1 207 ? 0.142 39.531 25.531 1 97.5 207 THR B CA 1
ATOM 5573 C C . THR B 1 207 ? 0.958 38.562 24.703 1 97.5 207 THR B C 1
ATOM 5575 O O . THR B 1 207 ? 1.696 37.75 25.25 1 97.5 207 THR B O 1
ATOM 5578 N N . LEU B 1 208 ? 0.836 38.594 23.406 1 97.62 208 LEU B N 1
ATOM 5579 C CA . LEU B 1 208 ? 1.576 37.719 22.5 1 97.62 208 LEU B CA 1
ATOM 5580 C C . LEU B 1 208 ? 3.078 37.969 22.625 1 97.62 208 LEU B C 1
ATOM 5582 O O . LEU B 1 208 ? 3.859 37 22.656 1 97.62 208 LEU B O 1
ATOM 5586 N N . ALA B 1 209 ? 3.484 39.188 22.719 1 96.44 209 ALA B N 1
ATOM 5587 C CA . ALA B 1 209 ? 4.895 39.562 22.844 1 96.44 209 ALA B CA 1
ATOM 5588 C C . ALA B 1 209 ? 5.488 39.031 24.141 1 96.44 209 ALA B C 1
ATOM 5590 O O . ALA B 1 209 ? 6.633 38.562 24.172 1 96.44 209 ALA B O 1
ATOM 5591 N N . ARG B 1 210 ? 4.688 39.125 25.172 1 95.5 210 ARG B N 1
ATOM 5592 C CA . ARG B 1 210 ? 5.133 38.656 26.484 1 95.5 210 ARG B CA 1
ATOM 5593 C C . ARG B 1 210 ? 5.438 37.156 26.438 1 95.5 210 ARG B C 1
ATOM 5595 O O . ARG B 1 210 ? 6.344 36.688 27.125 1 95.5 210 ARG B O 1
ATOM 5602 N N . HIS B 1 211 ? 4.699 36.438 25.609 1 94.69 211 HIS B N 1
ATOM 5603 C CA . HIS B 1 211 ? 4.828 35 25.578 1 94.69 211 HIS B CA 1
ATOM 5604 C C . HIS B 1 211 ? 5.574 34.531 24.328 1 94.69 211 HIS B C 1
ATOM 5606 O O . HIS B 1 211 ? 5.559 33.344 23.984 1 94.69 211 HIS B O 1
ATOM 5612 N N . ARG B 1 212 ? 6.277 35.344 23.625 1 91.94 212 ARG B N 1
ATOM 5613 C CA . ARG B 1 212 ? 6.762 35.125 22.281 1 91.94 212 ARG B CA 1
ATOM 5614 C C . ARG B 1 212 ? 7.891 34.094 22.281 1 91.94 212 ARG B C 1
ATOM 5616 O O . ARG B 1 212 ? 8.281 33.594 21.219 1 91.94 212 ARG B O 1
ATOM 5623 N N . GLU B 1 213 ? 8.422 33.75 23.391 1 86.81 213 GLU B N 1
ATOM 5624 C CA . GLU B 1 213 ? 9.469 32.719 23.453 1 86.81 213 GLU B CA 1
ATOM 5625 C C . GLU B 1 213 ? 8.883 31.328 23.297 1 86.81 213 GLU B C 1
ATOM 5627 O O . GLU B 1 213 ? 9.609 30.391 22.984 1 86.81 213 GLU B O 1
ATOM 5632 N N . ARG B 1 214 ? 7.547 31.172 23.469 1 88.62 214 ARG B N 1
ATOM 5633 C CA . ARG B 1 214 ? 6.906 29.859 23.391 1 88.62 214 ARG B CA 1
ATOM 5634 C C . ARG B 1 214 ? 5.68 29.906 22.484 1 88.62 214 ARG B C 1
ATOM 5636 O O . ARG B 1 214 ? 5.215 28.875 22 1 88.62 214 ARG B O 1
ATOM 5643 N N . VAL B 1 215 ? 5.238 31.062 22.312 1 94.12 215 VAL B N 1
ATOM 5644 C CA . VAL B 1 215 ? 3.982 31.219 21.594 1 94.12 215 VAL B CA 1
ATOM 5645 C C . VAL B 1 215 ? 4.254 31.844 20.219 1 94.12 215 VAL B C 1
ATOM 5647 O O . VAL B 1 215 ? 4.949 32.875 20.125 1 94.12 215 VAL B O 1
ATOM 5650 N N . GLU B 1 216 ? 3.812 31.219 19.203 1 96.5 216 GLU B N 1
ATOM 5651 C CA . GLU B 1 216 ? 3.855 31.734 17.828 1 96.5 216 GLU B CA 1
ATOM 5652 C C . GLU B 1 216 ? 2.451 31.906 17.266 1 96.5 216 GLU B C 1
ATOM 5654 O O . GLU B 1 216 ? 1.468 31.5 17.875 1 96.5 216 GLU B O 1
ATOM 5659 N N . VAL B 1 217 ? 2.412 32.594 16.141 1 97.94 217 VAL B N 1
ATOM 5660 C CA . VAL B 1 217 ? 1.109 32.906 15.562 1 97.94 217 VAL B CA 1
ATOM 5661 C C . VAL B 1 217 ? 0.975 32.219 14.203 1 97.94 217 VAL B C 1
ATOM 5663 O O . VAL B 1 217 ? 1.915 32.219 13.406 1 97.94 217 VAL B O 1
ATOM 5666 N N . TYR B 1 218 ? -0.071 31.516 14.07 1 97.75 218 TYR B N 1
ATOM 5667 C CA . TYR B 1 218 ? -0.538 30.984 12.797 1 97.75 218 TYR B CA 1
ATOM 5668 C C . TYR B 1 218 ? -1.61 31.875 12.188 1 97.75 218 TYR B C 1
ATOM 5670 O O . TYR B 1 218 ? -2.797 31.734 12.492 1 97.75 218 TYR B O 1
ATOM 5678 N N . LEU B 1 219 ? -1.195 32.75 11.273 1 98.56 219 LEU B N 1
ATOM 5679 C CA . LEU B 1 219 ? -2.037 33.844 10.789 1 98.56 219 LEU B CA 1
ATOM 5680 C C . LEU B 1 219 ? -2.689 33.5 9.461 1 98.56 219 LEU B C 1
ATOM 5682 O O . LEU B 1 219 ? -1.996 33.188 8.484 1 98.56 219 LEU B O 1
ATOM 5686 N N . GLN B 1 220 ? -3.969 33.531 9.445 1 97.94 220 GLN B N 1
ATOM 5687 C CA . GLN B 1 220 ? -4.699 33.312 8.203 1 97.94 220 GLN B CA 1
ATOM 5688 C C . GLN B 1 220 ? -4.363 34.375 7.172 1 97.94 220 GLN B C 1
ATOM 5690 O O . GLN B 1 220 ? -4.414 35.562 7.477 1 97.94 220 GLN B O 1
ATOM 5695 N N . TYR B 1 221 ? -3.951 34 5.984 1 98.25 221 TYR B N 1
ATOM 5696 C CA . TYR B 1 221 ? -3.527 34.906 4.918 1 98.25 221 TYR B CA 1
ATOM 5697 C C . TYR B 1 221 ? -3.754 34.281 3.549 1 98.25 221 TYR B C 1
ATOM 5699 O O . TYR B 1 221 ? -2.996 33.406 3.129 1 98.25 221 TYR B O 1
ATOM 5707 N N . ASP B 1 222 ? -4.672 34.812 2.727 1 96.94 222 ASP B N 1
ATOM 5708 C CA . ASP B 1 222 ? -5.117 34.156 1.513 1 96.94 222 ASP B CA 1
ATOM 5709 C C . ASP B 1 222 ? -4.336 34.625 0.295 1 96.94 222 ASP B C 1
ATOM 5711 O O . ASP B 1 222 ? -4.477 34.094 -0.8 1 96.94 222 ASP B O 1
ATOM 5715 N N . GLY B 1 223 ? -3.527 35.625 0.439 1 97.06 223 GLY B N 1
ATOM 5716 C CA . GLY B 1 223 ? -2.83 36.219 -0.695 1 97.06 223 GLY B CA 1
ATOM 5717 C C . GLY B 1 223 ? -3.133 37.688 -0.886 1 97.06 223 GLY B C 1
ATOM 5718 O O . GLY B 1 223 ? -3.791 38.312 -0.046 1 97.06 223 GLY B O 1
ATOM 5719 N N . PRO B 1 224 ? -2.688 38.281 -1.993 1 97.19 224 PRO B N 1
ATOM 5720 C CA . PRO B 1 224 ? -2.727 39.75 -2.148 1 97.19 224 PRO B CA 1
ATOM 5721 C C . PRO B 1 224 ? -4.016 40.219 -2.805 1 97.19 224 PRO B C 1
ATOM 5723 O O . PRO B 1 224 ? -4.285 41.438 -2.822 1 97.19 224 PRO B O 1
ATOM 5726 N N . SER B 1 225 ? -4.816 39.406 -3.303 1 97.25 225 SER B N 1
ATOM 5727 C CA . SER B 1 225 ? -5.941 39.875 -4.094 1 97.25 225 SER B CA 1
ATOM 5728 C C . SER B 1 225 ? -7.18 40.094 -3.227 1 97.25 225 SER B C 1
ATOM 5730 O O . SER B 1 225 ? -7.441 39.312 -2.314 1 97.25 225 SER B O 1
ATOM 5732 N N . ALA B 1 226 ? -7.926 41.094 -3.535 1 97.56 226 ALA B N 1
ATOM 5733 C CA . ALA B 1 226 ? -9.195 41.344 -2.863 1 97.56 226 ALA B CA 1
ATOM 5734 C C . ALA B 1 226 ? -10.227 40.281 -3.186 1 97.56 226 ALA B C 1
ATOM 5736 O O . ALA B 1 226 ? -11.023 39.875 -2.324 1 97.56 226 ALA B O 1
ATOM 5737 N N . ALA B 1 227 ? -10.211 39.844 -4.352 1 97.19 227 ALA B N 1
ATOM 5738 C CA . ALA B 1 227 ? -11.164 38.844 -4.805 1 97.19 227 ALA B CA 1
ATOM 5739 C C . ALA B 1 227 ? -11.039 37.562 -3.992 1 97.19 227 ALA B C 1
ATOM 5741 O O . ALA B 1 227 ? -12.047 36.938 -3.613 1 97.19 227 ALA B O 1
ATOM 5742 N N . ALA B 1 228 ? -9.812 37.125 -3.732 1 96.75 228 ALA B N 1
ATOM 5743 C CA . ALA B 1 228 ? -9.586 35.938 -2.936 1 96.75 228 ALA B CA 1
ATOM 5744 C C . ALA B 1 228 ? -10.07 36.125 -1.503 1 96.75 228 ALA B C 1
ATOM 5746 O O . ALA B 1 228 ? -10.688 35.219 -0.925 1 96.75 228 ALA B O 1
ATOM 5747 N N . SER B 1 229 ? -9.742 37.25 -0.968 1 96.88 229 SER B N 1
ATOM 5748 C CA . SER B 1 229 ? -10.18 37.562 0.388 1 96.88 229 SER B CA 1
ATOM 5749 C C . SER B 1 229 ? -11.703 37.531 0.498 1 96.88 229 SER B C 1
ATOM 5751 O O . SER B 1 229 ? -12.242 36.938 1.427 1 96.88 229 SER B O 1
ATOM 5753 N N . VAL B 1 230 ? -12.398 38.125 -0.427 1 96.56 230 VAL B N 1
ATOM 5754 C CA . VAL B 1 230 ? -13.859 38.156 -0.425 1 96.56 230 VAL B CA 1
ATOM 5755 C C . VAL B 1 230 ? -14.414 36.75 -0.593 1 96.56 230 VAL B C 1
ATOM 5757 O O . VAL B 1 230 ? -15.359 36.375 0.095 1 96.56 230 VAL B O 1
ATOM 5760 N N . HIS B 1 231 ? -13.852 36.031 -1.429 1 94.94 231 HIS B N 1
ATOM 5761 C CA . HIS B 1 231 ? -14.312 34.656 -1.698 1 94.94 231 HIS B CA 1
ATOM 5762 C C . HIS B 1 231 ? -14.188 33.781 -0.458 1 94.94 231 HIS B C 1
ATOM 5764 O O . HIS B 1 231 ? -15.133 33.062 -0.101 1 94.94 231 HIS B O 1
ATOM 5770 N N . HIS B 1 232 ? -13.039 33.812 0.212 1 95.25 232 HIS B N 1
ATOM 5771 C CA . HIS B 1 232 ? -12.758 32.906 1.302 1 95.25 232 HIS B CA 1
ATOM 5772 C C . HIS B 1 232 ? -13.297 33.406 2.629 1 95.25 232 HIS B C 1
ATOM 5774 O O . HIS B 1 232 ? -13.695 32.625 3.494 1 95.25 232 HIS B O 1
ATOM 5780 N N . ARG B 1 233 ? -13.336 34.781 2.754 1 95 233 ARG B N 1
ATOM 5781 C CA . ARG B 1 233 ? -13.594 35.344 4.078 1 95 233 ARG B CA 1
ATOM 5782 C C . ARG B 1 233 ? -14.898 36.125 4.102 1 95 233 ARG B C 1
ATOM 5784 O O . ARG B 1 233 ? -15.391 36.5 5.168 1 95 233 ARG B O 1
ATOM 5791 N N . GLY B 1 234 ? -15.461 36.469 2.936 1 93.56 234 GLY B N 1
ATOM 5792 C CA . GLY B 1 234 ? -16.719 37.188 2.85 1 93.56 234 GLY B CA 1
ATOM 5793 C C . GLY B 1 234 ? -16.516 38.688 2.787 1 93.56 234 GLY B C 1
ATOM 5794 O O . GLY B 1 234 ? -17.484 39.438 2.641 1 93.56 234 GLY B O 1
ATOM 5795 N N . ALA B 1 235 ? -15.227 39.188 2.924 1 94.44 235 ALA B N 1
ATOM 5796 C CA . ALA B 1 235 ? -14.898 40.625 2.844 1 94.44 235 ALA B CA 1
ATOM 5797 C C . ALA B 1 235 ? -13.43 40.812 2.486 1 94.44 235 ALA B C 1
ATOM 5799 O O . ALA B 1 235 ? -12.625 39.875 2.582 1 94.44 235 ALA B O 1
ATOM 5800 N N . ASP B 1 236 ? -13.164 41.969 1.978 1 96.94 236 ASP B N 1
ATOM 5801 C CA . ASP B 1 236 ? -11.766 42.344 1.765 1 96.94 236 ASP B CA 1
ATOM 5802 C C . ASP B 1 236 ? -11.086 42.688 3.086 1 96.94 236 ASP B C 1
ATOM 5804 O O . ASP B 1 236 ? -11.242 43.812 3.602 1 96.94 236 ASP B O 1
ATOM 580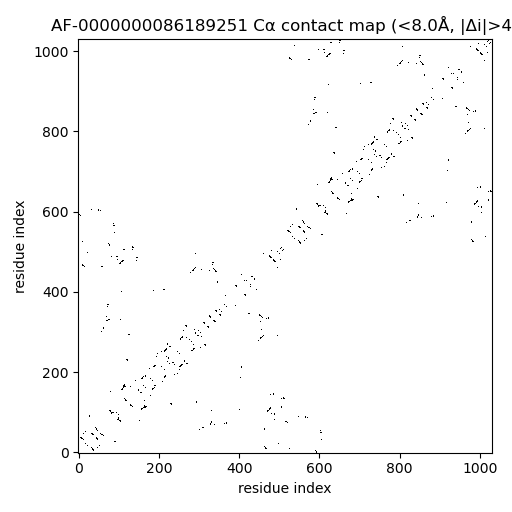8 N N . LEU B 1 237 ? -10.25 41.781 3.576 1 96.25 237 LEU B N 1
ATOM 5809 C CA . LEU B 1 237 ? -9.633 41.938 4.887 1 96.25 237 LEU B CA 1
ATOM 5810 C C . LEU B 1 237 ? -8.141 42.219 4.754 1 96.25 237 LEU B C 1
ATOM 5812 O O . LEU B 1 237 ? -7.402 42.188 5.738 1 96.25 237 LEU B O 1
ATOM 5816 N N . ARG B 1 238 ? -7.613 42.594 3.586 1 96.19 238 ARG B N 1
ATOM 5817 C CA . ARG B 1 238 ? -6.191 42.75 3.281 1 96.19 238 ARG B CA 1
ATOM 5818 C C . ARG B 1 238 ? -5.543 43.781 4.164 1 96.19 238 ARG B C 1
ATOM 5820 O O . ARG B 1 238 ? -4.398 43.625 4.598 1 96.19 238 ARG B O 1
ATOM 5827 N N . ARG B 1 239 ? -6.227 44.781 4.398 1 97.06 239 ARG B N 1
ATOM 5828 C CA . ARG B 1 239 ? -5.68 45.875 5.223 1 97.06 239 ARG B CA 1
ATOM 5829 C C . ARG B 1 239 ? -5.414 45.375 6.645 1 97.06 239 ARG B C 1
ATOM 5831 O O . ARG B 1 239 ? -4.398 45.719 7.25 1 97.06 239 ARG B O 1
ATOM 5838 N N . PHE B 1 240 ? -6.352 44.656 7.18 1 97.12 240 PHE B N 1
ATOM 5839 C CA . PHE B 1 240 ? -6.188 44.094 8.523 1 97.12 240 PHE B CA 1
ATOM 5840 C C . PHE B 1 240 ? -5.043 43.094 8.555 1 97.12 240 PHE B C 1
ATOM 5842 O O . PHE B 1 240 ? -4.277 43.062 9.523 1 97.12 240 PHE B O 1
ATOM 5849 N N . LYS B 1 241 ? -4.961 42.312 7.477 1 98.12 241 LYS B N 1
ATOM 5850 C CA . LYS B 1 241 ? -3.871 41.344 7.398 1 98.12 241 LYS B CA 1
ATOM 5851 C C . LYS B 1 241 ? -2.514 42.062 7.379 1 98.12 241 LYS B C 1
ATOM 5853 O O . LYS B 1 241 ? -1.584 41.625 8.07 1 98.12 241 LYS B O 1
ATOM 5858 N N . GLU B 1 242 ? -2.4 43.094 6.617 1 97.94 242 GLU B N 1
ATOM 5859 C CA . GLU B 1 242 ? -1.153 43.844 6.543 1 97.94 242 GLU B CA 1
ATOM 5860 C C . GLU B 1 242 ? -0.795 44.469 7.898 1 97.94 242 GLU B C 1
ATOM 5862 O O . GLU B 1 242 ? 0.366 44.406 8.312 1 97.94 242 GLU B O 1
ATOM 5867 N N . ALA B 1 243 ? -1.757 45 8.516 1 98.31 243 ALA B N 1
ATOM 5868 C CA . ALA B 1 243 ? -1.53 45.594 9.836 1 98.31 243 ALA B CA 1
ATOM 5869 C C . ALA B 1 243 ? -1.074 44.531 10.836 1 98.31 243 ALA B C 1
ATOM 5871 O O . ALA B 1 243 ? -0.161 44.781 11.633 1 98.31 243 ALA B O 1
ATOM 5872 N N . ALA B 1 244 ? -1.771 43.438 10.844 1 98.69 244 ALA B N 1
ATOM 5873 C CA . ALA B 1 244 ? -1.409 42.344 11.75 1 98.69 244 ALA B CA 1
ATOM 5874 C C . ALA B 1 244 ? 0.024 41.875 11.5 1 98.69 244 ALA B C 1
ATOM 5876 O O . ALA B 1 244 ? 0.787 41.656 12.453 1 98.69 244 ALA B O 1
ATOM 5877 N N . ILE B 1 245 ? 0.398 41.688 10.219 1 98.56 245 ILE B N 1
ATOM 5878 C CA . ILE B 1 245 ? 1.733 41.25 9.844 1 98.56 245 ILE B CA 1
ATOM 5879 C C . ILE B 1 245 ? 2.777 42.25 10.359 1 98.56 245 ILE B C 1
ATOM 5881 O O . ILE B 1 245 ? 3.758 41.844 10.992 1 98.56 245 ILE B O 1
ATOM 5885 N N . MET B 1 246 ? 2.564 43.5 10.164 1 98.19 246 MET B N 1
ATOM 5886 C CA . MET B 1 246 ? 3.518 44.531 10.57 1 98.19 246 MET B CA 1
ATOM 5887 C C . MET B 1 246 ? 3.654 44.562 12.094 1 98.19 246 MET B C 1
ATOM 5889 O O . MET B 1 246 ? 4.766 44.656 12.617 1 98.19 246 MET B O 1
ATOM 5893 N N . ARG B 1 247 ? 2.553 44.531 12.75 1 98.5 247 ARG B N 1
ATOM 5894 C CA . ARG B 1 247 ? 2.549 44.594 14.203 1 98.5 247 ARG B CA 1
ATOM 5895 C C . ARG B 1 247 ? 3.266 43.406 14.82 1 98.5 247 ARG B C 1
ATOM 5897 O O . ARG B 1 247 ? 4.066 43.562 15.742 1 98.5 247 ARG B O 1
ATOM 5904 N N . LEU B 1 248 ? 2.982 42.25 14.305 1 98.62 248 LEU B N 1
ATOM 5905 C CA . LEU B 1 248 ? 3.627 41.031 14.805 1 98.62 248 LEU B CA 1
ATOM 5906 C C . LEU B 1 248 ? 5.125 41.062 14.516 1 98.62 248 LEU B C 1
ATOM 5908 O O . LEU B 1 248 ? 5.934 40.719 15.375 1 98.62 248 LEU B O 1
ATOM 5912 N N . SER B 1 249 ? 5.453 41.438 13.305 1 97.94 249 SER B N 1
ATOM 5913 C CA . SER B 1 249 ? 6.855 41.562 12.914 1 97.94 249 SER B CA 1
ATOM 5914 C C . SER B 1 249 ? 7.613 42.5 13.82 1 97.94 249 SER B C 1
ATOM 5916 O O . SER B 1 249 ? 8.688 42.188 14.328 1 97.94 249 SER B O 1
ATOM 5918 N N . GLU B 1 250 ? 7.082 43.656 14.07 1 97.25 250 GLU B N 1
ATOM 5919 C CA . GLU B 1 250 ? 7.711 44.688 14.906 1 97.25 250 GLU B CA 1
ATOM 5920 C C . GLU B 1 250 ? 7.863 44.188 16.344 1 97.25 250 GLU B C 1
ATOM 5922 O O . GLU B 1 250 ? 8.828 44.562 17.031 1 97.25 250 GLU B O 1
ATOM 5927 N N . ALA B 1 251 ? 6.938 43.406 16.75 1 97.12 251 ALA B N 1
ATOM 5928 C CA . ALA B 1 251 ? 6.965 42.875 18.125 1 97.12 251 ALA B CA 1
ATOM 5929 C C . ALA B 1 251 ? 7.887 41.688 18.234 1 97.12 251 ALA B C 1
ATOM 5931 O O . ALA B 1 251 ? 8.117 41.156 19.328 1 97.12 251 ALA B O 1
ATOM 5932 N N . GLY B 1 252 ? 8.398 41.188 17.125 1 96.06 252 GLY B N 1
ATOM 5933 C CA . GLY B 1 252 ? 9.289 40.031 17.125 1 96.06 252 GLY B CA 1
ATOM 5934 C C . GLY B 1 252 ? 8.578 38.719 17.391 1 96.06 252 GLY B C 1
ATOM 5935 O O . GLY B 1 252 ? 9.148 37.812 18 1 96.06 252 GLY B O 1
ATOM 5936 N N . VAL B 1 253 ? 7.344 38.625 17.078 1 96.5 253 VAL B N 1
ATOM 5937 C CA . VAL B 1 253 ? 6.574 37.406 17.25 1 96.5 253 VAL B CA 1
ATOM 5938 C C . VAL B 1 253 ? 6.66 36.562 15.969 1 96.5 253 VAL B C 1
ATOM 5940 O O . VAL B 1 253 ? 6.277 37 14.891 1 96.5 253 VAL B O 1
ATOM 5943 N N . PHE B 1 254 ? 7.227 35.375 16.109 1 96.06 254 PHE B N 1
ATOM 5944 C CA . PHE B 1 254 ? 7.297 34.469 14.945 1 96.06 254 PHE B CA 1
ATOM 5945 C C . PHE B 1 254 ? 5.898 34.125 14.453 1 96.06 254 PHE B C 1
ATOM 5947 O O . PHE B 1 254 ? 5.039 33.719 15.242 1 96.06 254 PHE B O 1
ATOM 5954 N N . THR B 1 255 ? 5.734 34.281 13.156 1 98 255 THR B N 1
ATOM 5955 C CA . THR B 1 255 ? 4.426 34.125 12.531 1 98 255 THR B CA 1
ATOM 5956 C C . THR B 1 255 ? 4.527 33.219 11.297 1 98 255 THR B C 1
ATOM 5958 O O . THR B 1 255 ? 5.484 33.312 10.531 1 98 255 THR B O 1
ATOM 5961 N N . THR B 1 256 ? 3.596 32.281 11.156 1 97.69 256 THR B N 1
ATOM 5962 C CA . THR B 1 256 ? 3.404 31.5 9.93 1 97.69 256 THR B CA 1
ATOM 5963 C C . THR B 1 256 ? 2.166 31.969 9.18 1 97.69 256 THR B C 1
ATOM 5965 O O . THR B 1 256 ? 1.069 32.031 9.742 1 97.69 256 THR B O 1
ATOM 5968 N N . LEU B 1 257 ? 2.336 32.375 7.93 1 98.5 257 LEU B N 1
ATOM 5969 C CA . LEU B 1 257 ? 1.193 32.688 7.086 1 98.5 257 LEU B CA 1
ATOM 5970 C C . LEU B 1 257 ? 0.497 31.438 6.59 1 98.5 257 LEU B C 1
ATOM 5972 O O . LEU B 1 257 ? 1.143 30.547 6.039 1 98.5 257 LEU B O 1
ATOM 5976 N N . THR B 1 258 ? -0.776 31.344 6.84 1 98.12 258 THR B N 1
ATOM 5977 C CA . THR B 1 258 ? -1.544 30.188 6.402 1 98.12 258 THR B CA 1
ATOM 5978 C C . THR B 1 258 ? -2.496 30.562 5.27 1 98.12 258 THR B C 1
ATOM 5980 O O . THR B 1 258 ? -3.436 31.328 5.473 1 98.12 258 THR B O 1
ATOM 5983 N N . MET B 1 259 ? -2.311 30 4.188 1 98.44 259 MET B N 1
ATOM 5984 C CA . MET B 1 259 ? -3.072 30.312 2.98 1 98.44 259 MET B CA 1
ATOM 5985 C C . MET B 1 259 ? -4.09 29.219 2.68 1 98.44 259 MET B C 1
ATOM 5987 O O . MET B 1 259 ? -3.736 28.031 2.613 1 98.44 259 MET B O 1
ATOM 5991 N N . THR B 1 260 ? -5.34 29.562 2.582 1 97.06 260 THR B N 1
ATOM 5992 C CA . THR B 1 260 ? -6.324 28.703 1.936 1 97.06 260 THR B CA 1
ATOM 5993 C C . THR B 1 260 ? -6.281 28.875 0.42 1 97.06 260 THR B C 1
ATOM 5995 O O . THR B 1 260 ? -6.645 29.922 -0.102 1 97.06 260 THR B O 1
ATOM 5998 N N . ALA B 1 261 ? -5.879 27.891 -0.257 1 97.81 261 ALA B N 1
ATOM 5999 C CA . ALA B 1 261 ? -5.719 27.984 -1.706 1 97.81 261 ALA B CA 1
ATOM 6000 C C . ALA B 1 261 ? -6.793 27.172 -2.428 1 97.81 261 ALA B C 1
ATOM 6002 O O . ALA B 1 261 ? -7.137 26.062 -2.004 1 97.81 261 ALA B O 1
ATOM 6003 N N . GLN B 1 262 ? -7.324 27.719 -3.486 1 97.06 262 GLN B N 1
ATOM 6004 C CA . GLN B 1 262 ? -8.375 27.062 -4.254 1 97.06 262 GLN B CA 1
ATOM 6005 C C . GLN B 1 262 ? -8.156 27.25 -5.754 1 97.06 262 GLN B C 1
ATOM 6007 O O . GLN B 1 262 ? -7.766 28.328 -6.203 1 97.06 262 GLN B O 1
ATOM 6012 N N . LEU B 1 263 ? -8.367 26.156 -6.445 1 97.38 263 LEU B N 1
ATOM 6013 C CA . LEU B 1 263 ? -8.227 26.188 -7.898 1 97.38 263 LEU B CA 1
ATOM 6014 C C . LEU B 1 263 ? -9.156 27.219 -8.508 1 97.38 263 LEU B C 1
ATOM 6016 O O . LEU B 1 263 ? -10.359 27.234 -8.227 1 97.38 263 LEU B O 1
ATOM 6020 N N . GLY B 1 264 ? -8.594 28.094 -9.32 1 96.06 264 GLY B N 1
ATOM 6021 C CA . GLY B 1 264 ? -9.383 29.094 -10.031 1 96.06 264 GLY B CA 1
ATOM 6022 C C . GLY B 1 264 ? -9.68 30.328 -9.203 1 96.06 264 GLY B C 1
ATOM 6023 O O . GLY B 1 264 ? -10.242 31.297 -9.711 1 96.06 264 GLY B O 1
ATOM 6024 N N . VAL B 1 265 ? -9.305 30.359 -7.934 1 96.44 265 VAL B N 1
ATOM 6025 C CA . VAL B 1 265 ? -9.586 31.5 -7.062 1 96.44 265 VAL B CA 1
ATOM 6026 C C . VAL B 1 265 ? -8.289 32.25 -6.746 1 96.44 265 VAL B C 1
ATOM 6028 O O . VAL B 1 265 ? -8.156 33.438 -7.047 1 96.44 265 VAL B O 1
ATOM 6031 N N . ASN B 1 266 ? -7.312 31.562 -6.164 1 97.81 266 ASN B N 1
ATOM 6032 C CA . ASN B 1 266 ? -6.066 32.219 -5.793 1 97.81 266 ASN B CA 1
ATOM 6033 C C . ASN B 1 266 ? -4.875 31.281 -5.922 1 97.81 266 ASN B C 1
ATOM 6035 O O . ASN B 1 266 ? -3.82 31.516 -5.328 1 97.81 266 ASN B O 1
ATOM 6039 N N . ASP B 1 267 ? -5.062 30.125 -6.664 1 98.12 267 ASP B N 1
ATOM 6040 C CA . ASP B 1 267 ? -3.951 29.203 -6.84 1 98.12 267 ASP B CA 1
ATOM 6041 C C . ASP B 1 267 ? -2.848 29.812 -7.699 1 98.12 267 ASP B C 1
ATOM 6043 O O . ASP B 1 267 ? -1.721 29.312 -7.723 1 98.12 267 ASP B O 1
ATOM 6047 N N . HIS B 1 268 ? -3.064 30.891 -8.352 1 98.31 268 HIS B N 1
ATOM 6048 C CA . HIS B 1 268 ? -2.057 31.609 -9.125 1 98.31 268 HIS B CA 1
ATOM 6049 C C . HIS B 1 268 ? -1.295 32.594 -8.25 1 98.31 268 HIS B C 1
ATOM 6051 O O . HIS B 1 268 ? -0.385 33.281 -8.727 1 98.31 268 HIS B O 1
ATOM 6057 N N . GLU B 1 269 ? -1.624 32.688 -6.945 1 98.56 269 GLU B N 1
ATOM 6058 C CA . GLU B 1 269 ? -1.018 33.656 -6.047 1 98.56 269 GLU B CA 1
ATOM 6059 C C . GLU B 1 269 ? -0.129 32.969 -5.008 1 98.56 269 GLU B C 1
ATOM 6061 O O . GLU B 1 269 ? 0.338 33.625 -4.066 1 98.56 269 GLU B O 1
ATOM 6066 N N . ILE B 1 270 ? 0.1 31.719 -5.094 1 98.75 270 ILE B N 1
ATOM 6067 C CA . ILE B 1 270 ? 0.883 30.938 -4.133 1 98.75 270 ILE B CA 1
ATOM 6068 C C . ILE B 1 270 ? 2.291 31.531 -4.031 1 98.75 270 ILE B C 1
ATOM 6070 O O . ILE B 1 270 ? 2.811 31.719 -2.928 1 98.75 270 ILE B O 1
ATOM 6074 N N . GLY B 1 271 ? 2.869 31.812 -5.152 1 98.69 271 GLY B N 1
ATOM 6075 C CA . GLY B 1 271 ? 4.199 32.406 -5.164 1 98.69 271 GLY B CA 1
ATOM 6076 C C . GLY B 1 271 ? 4.273 33.719 -4.438 1 98.69 271 GLY B C 1
ATOM 6077 O O . GLY B 1 271 ? 5.25 34 -3.738 1 98.69 271 GLY B O 1
ATOM 6078 N N . ALA B 1 272 ? 3.285 34.531 -4.645 1 98.5 272 ALA B N 1
ATOM 6079 C CA . ALA B 1 272 ? 3.25 35.844 -3.994 1 98.5 272 ALA B CA 1
ATOM 6080 C C . ALA B 1 272 ? 3.236 35.688 -2.475 1 98.5 272 ALA B C 1
ATOM 6082 O O . ALA B 1 272 ? 3.832 36.5 -1.766 1 98.5 272 ALA B O 1
ATOM 6083 N N . VAL B 1 273 ? 2.529 34.688 -1.979 1 98.69 273 VAL B N 1
ATOM 6084 C CA . VAL B 1 273 ? 2.463 34.469 -0.542 1 98.69 273 VAL B CA 1
ATOM 6085 C C . VAL B 1 273 ? 3.83 34.031 -0.027 1 98.69 273 VAL B C 1
ATOM 6087 O O . VAL B 1 273 ? 4.285 34.469 1.021 1 98.69 273 VAL B O 1
ATOM 6090 N N . VAL B 1 274 ? 4.469 33.156 -0.764 1 98.44 274 VAL B N 1
ATOM 6091 C CA . VAL B 1 274 ? 5.812 32.719 -0.403 1 98.44 274 VAL B CA 1
ATOM 6092 C C . VAL B 1 274 ? 6.77 33.906 -0.391 1 98.44 274 VAL B C 1
ATOM 6094 O O . VAL B 1 274 ? 7.539 34.062 0.556 1 98.44 274 VAL B O 1
ATOM 6097 N N . GLU B 1 275 ? 6.707 34.75 -1.374 1 97.75 275 GLU B N 1
ATOM 6098 C CA . GLU B 1 275 ? 7.586 35.906 -1.477 1 97.75 275 GLU B CA 1
ATOM 6099 C C . GLU B 1 275 ? 7.344 36.875 -0.328 1 97.75 275 GLU B C 1
ATOM 6101 O O . GLU B 1 275 ? 8.281 37.5 0.171 1 97.75 275 GLU B O 1
ATOM 6106 N N . ARG B 1 276 ? 6.086 37 0.013 1 97.62 276 ARG B N 1
ATOM 6107 C CA . ARG B 1 276 ? 5.766 37.875 1.145 1 97.62 276 ARG B CA 1
ATOM 6108 C C . ARG B 1 276 ? 6.461 37.375 2.414 1 97.62 276 ARG B C 1
ATOM 6110 O O . ARG B 1 276 ? 6.965 38.188 3.193 1 97.62 276 ARG B O 1
ATOM 6117 N N . ALA B 1 277 ? 6.438 36.125 2.639 1 97.75 277 ALA B N 1
ATOM 6118 C CA . ALA B 1 277 ? 7.105 35.562 3.809 1 97.75 277 ALA B CA 1
ATOM 6119 C C . ALA B 1 277 ? 8.609 35.812 3.756 1 97.75 277 ALA B C 1
ATOM 6121 O O . ALA B 1 277 ? 9.211 36.219 4.754 1 97.75 277 ALA B O 1
ATOM 6122 N N . LEU B 1 278 ? 9.211 35.656 2.586 1 96.62 278 LEU B N 1
ATOM 6123 C CA . LEU B 1 278 ? 10.648 35.812 2.422 1 96.62 278 LEU B CA 1
ATOM 6124 C C . LEU B 1 278 ? 11.07 37.281 2.648 1 96.62 278 LEU B C 1
ATOM 6126 O O . LEU B 1 278 ? 12.195 37.531 3.072 1 96.62 278 LEU B O 1
ATOM 6130 N N . ALA B 1 279 ? 10.164 38.156 2.445 1 96.5 279 ALA B N 1
ATOM 6131 C CA . ALA B 1 279 ? 10.492 39.562 2.471 1 96.5 279 ALA B CA 1
ATOM 6132 C C . ALA B 1 279 ? 10.211 40.188 3.842 1 96.5 279 ALA B C 1
ATOM 6134 O O . ALA B 1 279 ? 10.523 41.344 4.09 1 96.5 279 ALA B O 1
ATOM 6135 N N . THR B 1 280 ? 9.648 39.438 4.762 1 97.81 280 THR B N 1
ATOM 6136 C CA . THR B 1 280 ? 9.172 40.062 6 1 97.81 280 THR B CA 1
ATOM 6137 C C . THR B 1 280 ? 9.844 39.406 7.211 1 97.81 280 THR B C 1
ATOM 6139 O O . THR B 1 280 ? 9.656 38.219 7.469 1 97.81 280 THR B O 1
ATOM 6142 N N . PRO B 1 281 ? 10.594 40.156 8 1 96.69 281 PRO B N 1
ATOM 6143 C CA . PRO B 1 281 ? 11.219 39.594 9.195 1 96.69 281 PRO B CA 1
ATOM 6144 C C . PRO B 1 281 ? 10.203 39 10.156 1 96.69 281 PRO B C 1
ATOM 6146 O O . PRO B 1 281 ? 9.102 39.531 10.32 1 96.69 281 PRO B O 1
ATOM 6149 N N . TYR B 1 282 ? 10.492 37.844 10.742 1 96.31 282 TYR B N 1
ATOM 6150 C CA . TYR B 1 282 ? 9.758 37.125 11.781 1 96.31 282 TYR B CA 1
ATOM 6151 C C . TYR B 1 282 ? 8.555 36.406 11.195 1 96.31 282 TYR B C 1
ATOM 6153 O O . TYR B 1 282 ? 7.82 35.719 11.914 1 96.31 282 TYR B O 1
ATOM 6161 N N . ILE B 1 283 ? 8.312 36.562 9.906 1 97.75 283 ILE B N 1
ATOM 6162 C CA . ILE B 1 283 ? 7.52 35.531 9.234 1 97.75 283 ILE B CA 1
ATOM 6163 C C . ILE B 1 283 ? 8.383 34.312 8.961 1 97.75 283 ILE B C 1
ATOM 6165 O O . ILE B 1 283 ? 9.055 34.219 7.93 1 97.75 283 ILE B O 1
ATOM 6169 N N . GLY B 1 284 ? 8.219 33.406 9.891 1 94.56 284 GLY B N 1
ATOM 6170 C CA . GLY B 1 284 ? 9.117 32.281 9.875 1 94.56 284 GLY B CA 1
ATOM 6171 C C . GLY B 1 284 ? 8.617 31.109 9.023 1 94.56 284 GLY B C 1
ATOM 6172 O O . GLY B 1 284 ? 9.297 30.094 8.883 1 94.56 284 GLY B O 1
ATOM 6173 N N . GLY B 1 285 ? 7.379 31.297 8.445 1 95.81 285 GLY B N 1
ATOM 6174 C CA . GLY B 1 285 ? 6.887 30.203 7.633 1 95.81 285 GLY B CA 1
ATOM 6175 C C . GLY B 1 285 ? 5.648 30.562 6.832 1 95.81 285 GLY B C 1
ATOM 6176 O O . GLY B 1 285 ? 5.023 31.594 7.074 1 95.81 285 GLY B O 1
ATOM 6177 N N . VAL B 1 286 ? 5.398 29.734 5.859 1 97.75 286 VAL B N 1
ATOM 6178 C CA . VAL B 1 286 ? 4.172 29.75 5.066 1 97.75 286 VAL B CA 1
ATOM 6179 C C . VAL B 1 286 ? 3.592 28.344 4.996 1 97.75 286 VAL B C 1
ATOM 6181 O O . VAL B 1 286 ? 4.328 27.359 4.828 1 97.75 286 VAL B O 1
ATOM 6184 N N . THR B 1 287 ? 2.338 28.203 5.262 1 97.81 287 THR B N 1
ATOM 6185 C CA . THR B 1 287 ? 1.609 26.953 5.062 1 97.81 287 THR B CA 1
ATOM 6186 C C . THR B 1 287 ? 0.501 27.141 4.031 1 97.81 287 THR B C 1
ATOM 6188 O O . THR B 1 287 ? -0.399 27.953 4.211 1 97.81 287 THR B O 1
ATOM 6191 N N . ILE B 1 288 ? 0.641 26.422 2.949 1 98.56 288 ILE B N 1
ATOM 6192 C CA . ILE B 1 288 ? -0.377 26.469 1.905 1 98.56 288 ILE B CA 1
ATOM 6193 C C . ILE B 1 288 ? -1.312 25.266 2.051 1 98.56 288 ILE B C 1
ATOM 6195 O O . ILE B 1 288 ? -0.868 24.125 2.014 1 98.56 288 ILE B O 1
ATOM 6199 N N . GLN B 1 289 ? -2.566 25.516 2.189 1 97.62 289 GLN B N 1
ATOM 6200 C CA . GLN B 1 289 ? -3.584 24.5 2.395 1 97.62 289 GLN B CA 1
ATOM 6201 C C . GLN B 1 289 ? -4.66 24.562 1.314 1 97.62 289 GLN B C 1
ATOM 6203 O O . GLN B 1 289 ? -5.508 25.453 1.331 1 97.62 289 GLN B O 1
ATOM 6208 N N . PRO B 1 290 ? -4.66 23.594 0.391 1 97.5 290 PRO B N 1
ATOM 6209 C CA . PRO B 1 290 ? -5.785 23.578 -0.544 1 97.5 290 PRO B CA 1
ATOM 6210 C C . PRO B 1 290 ? -7.129 23.391 0.157 1 97.5 290 PRO B C 1
ATOM 6212 O O . PRO B 1 290 ? -7.223 22.656 1.142 1 97.5 290 PRO B O 1
ATOM 6215 N N . VAL B 1 291 ? -8.117 24.031 -0.399 1 95.75 291 VAL B N 1
ATOM 6216 C CA . VAL B 1 291 ? -9.445 23.906 0.181 1 95.75 291 VAL B CA 1
ATOM 6217 C C . VAL B 1 291 ? -9.906 22.453 0.137 1 95.75 291 VAL B C 1
ATOM 6219 O O . VAL B 1 291 ? -9.586 21.719 -0.803 1 95.75 291 VAL B O 1
ATOM 6222 N N . PHE B 1 292 ? -10.594 21.984 1.13 1 93.5 292 PHE B N 1
ATOM 6223 C CA . PHE B 1 292 ? -11.18 20.656 1.174 1 93.5 292 PHE B CA 1
ATOM 6224 C C . PHE B 1 292 ? -12.633 20.719 1.636 1 93.5 292 PHE B C 1
ATOM 6226 O O . PHE B 1 292 ? -13.062 21.719 2.197 1 93.5 292 PHE B O 1
ATOM 6233 N N . GLY B 1 293 ? -13.312 19.672 1.3 1 89 293 GLY B N 1
ATOM 6234 C CA . GLY B 1 293 ? -14.742 19.656 1.583 1 89 293 GLY B CA 1
ATOM 6235 C C . GLY B 1 293 ? -15.055 19.391 3.043 1 89 293 GLY B C 1
ATOM 6236 O O . GLY B 1 293 ? -15.094 18.234 3.477 1 89 293 GLY B O 1
ATOM 6237 N N . SER B 1 294 ? -15.328 20.422 3.75 1 85 294 SER B N 1
ATOM 6238 C CA . SER B 1 294 ? -15.75 20.375 5.145 1 85 294 SER B CA 1
ATOM 6239 C C . SER B 1 294 ? -16.484 21.656 5.531 1 85 294 SER B C 1
ATOM 6241 O O . SER B 1 294 ? -16.297 22.703 4.91 1 85 294 SER B O 1
ATOM 6243 N N . GLY B 1 295 ? -17.344 21.531 6.484 1 82.75 295 GLY B N 1
ATOM 6244 C CA . GLY B 1 295 ? -18.062 22.719 6.957 1 82.75 295 GLY B CA 1
ATOM 6245 C C . GLY B 1 295 ? -18.828 23.422 5.863 1 82.75 295 GLY B C 1
ATOM 6246 O O . GLY B 1 295 ? -19.625 22.797 5.152 1 82.75 295 GLY B O 1
ATOM 6247 N N . ARG B 1 296 ? -18.5 24.719 5.766 1 81.62 296 ARG B N 1
ATOM 6248 C CA . ARG B 1 296 ? -19.234 25.531 4.797 1 81.62 296 ARG B CA 1
ATOM 6249 C C . ARG B 1 296 ? -18.594 25.438 3.412 1 81.62 296 ARG B C 1
ATOM 6251 O O . ARG B 1 296 ? -19.188 25.891 2.428 1 81.62 296 ARG B O 1
ATOM 6258 N N . ALA B 1 297 ? -17.375 24.844 3.467 1 80.31 297 ALA B N 1
ATOM 6259 C CA . ALA B 1 297 ? -16.719 24.734 2.168 1 80.31 297 ALA B CA 1
ATOM 6260 C C . ALA B 1 297 ? -17.5 23.812 1.235 1 80.31 297 ALA B C 1
ATOM 6262 O O . ALA B 1 297 ? -17.703 22.641 1.551 1 80.31 297 ALA B O 1
ATOM 6263 N N . SER B 1 298 ? -18.047 24.328 0.212 1 72.19 298 SER B N 1
ATOM 6264 C CA . SER B 1 298 ? -18.859 23.578 -0.748 1 72.19 298 SER B CA 1
ATOM 6265 C C . SER B 1 298 ? -18.469 23.922 -2.182 1 72.19 298 SER B C 1
ATOM 6267 O O . SER B 1 298 ? -17.703 24.859 -2.416 1 72.19 298 SER B O 1
ATOM 6269 N N . GLY B 1 299 ? -18.797 23.109 -2.934 1 79.75 299 GLY B N 1
ATOM 6270 C CA . GLY B 1 299 ? -18.656 23.391 -4.352 1 79.75 299 GLY B CA 1
ATOM 6271 C C . GLY B 1 299 ? -17.297 22.984 -4.91 1 79.75 299 GLY B C 1
ATOM 6272 O O . GLY B 1 299 ? -16.875 23.484 -5.953 1 79.75 299 GLY B O 1
ATOM 6273 N N . ILE B 1 300 ? -16.609 22.281 -4.18 1 90.94 300 ILE B N 1
ATOM 6274 C CA . ILE B 1 300 ? -15.336 21.781 -4.699 1 90.94 300 ILE B CA 1
ATOM 6275 C C . ILE B 1 300 ? -15.602 20.641 -5.68 1 90.94 300 ILE B C 1
ATOM 6277 O O . ILE B 1 300 ? -16.25 19.656 -5.332 1 90.94 300 ILE B O 1
ATOM 6281 N N . ASP B 1 301 ? -15.188 20.781 -6.922 1 95.75 301 ASP B N 1
ATOM 6282 C CA . ASP B 1 301 ? -15.344 19.734 -7.93 1 95.75 301 ASP B CA 1
ATOM 6283 C C . ASP B 1 301 ? -14.469 18.516 -7.605 1 95.75 301 ASP B C 1
ATOM 6285 O O . ASP B 1 301 ? -13.242 18.609 -7.617 1 95.75 301 ASP B O 1
ATOM 6289 N N . PRO B 1 302 ? -15.094 17.406 -7.324 1 96.56 302 PRO B N 1
ATOM 6290 C CA . PRO B 1 302 ? -14.297 16.219 -6.973 1 96.56 302 PRO B CA 1
ATOM 6291 C C . PRO B 1 302 ? -13.422 15.734 -8.125 1 96.56 302 PRO B C 1
ATOM 6293 O O . PRO B 1 302 ? -12.523 14.922 -7.918 1 96.56 302 PRO B O 1
ATOM 6296 N N . MET B 1 303 ? -13.68 16.234 -9.336 1 97.5 303 MET B N 1
ATOM 6297 C CA . MET B 1 303 ? -12.945 15.766 -10.516 1 97.5 303 MET B CA 1
ATOM 6298 C C . MET B 1 303 ? -11.875 16.766 -10.914 1 97.5 303 MET B C 1
ATOM 6300 O O . MET B 1 303 ? -11.031 16.484 -11.766 1 97.5 303 MET B O 1
ATOM 6304 N N . ASP B 1 304 ? -11.961 17.906 -10.391 1 97.31 304 ASP B N 1
ATOM 6305 C CA . ASP B 1 304 ? -11.047 18.984 -10.75 1 97.31 304 ASP B CA 1
ATOM 6306 C C . ASP B 1 304 ? -10.867 19.953 -9.586 1 97.31 304 ASP B C 1
ATOM 6308 O O . ASP B 1 304 ? -11.633 20.906 -9.438 1 97.31 304 ASP B O 1
ATOM 6312 N N . ARG B 1 305 ? -9.836 19.797 -8.836 1 97.62 305 ARG B N 1
ATOM 6313 C CA . ARG B 1 305 ? -9.555 20.594 -7.645 1 97.62 305 ARG B CA 1
ATOM 6314 C C . ARG B 1 305 ? -8.047 20.781 -7.465 1 97.62 305 ARG B C 1
ATOM 6316 O O . ARG B 1 305 ? -7.25 20.078 -8.07 1 97.62 305 ARG B O 1
ATOM 6323 N N . LEU B 1 306 ? -7.684 21.797 -6.656 1 98 306 LEU B N 1
ATOM 6324 C CA . LEU B 1 306 ? -6.285 21.969 -6.277 1 98 306 LEU B CA 1
ATOM 6325 C C . LEU B 1 306 ? -5.855 20.875 -5.297 1 98 306 LEU B C 1
ATOM 6327 O O . LEU B 1 306 ? -6.578 20.562 -4.352 1 98 306 LEU B O 1
ATOM 6331 N N . THR B 1 307 ? -4.742 20.297 -5.617 1 98.44 307 THR B N 1
ATOM 6332 C CA . THR B 1 307 ? -4.277 19.156 -4.816 1 98.44 307 THR B CA 1
ATOM 6333 C C . THR B 1 307 ? -2.918 19.469 -4.191 1 98.44 307 THR B C 1
ATOM 6335 O O . THR B 1 307 ? -2.391 20.562 -4.344 1 98.44 307 THR B O 1
ATOM 6338 N N . HIS B 1 308 ? -2.375 18.516 -3.428 1 98.56 308 HIS B N 1
ATOM 6339 C CA . HIS B 1 308 ? -1.057 18.594 -2.811 1 98.56 308 HIS B CA 1
ATOM 6340 C C . HIS B 1 308 ? 0.023 18.875 -3.852 1 98.56 308 HIS B C 1
ATOM 6342 O O . HIS B 1 308 ? 0.702 19.906 -3.787 1 98.56 308 HIS B O 1
ATOM 6348 N N . THR B 1 309 ? 0.106 17.984 -4.863 1 98.69 309 THR B N 1
ATOM 6349 C CA . THR B 1 309 ? 1.145 18.109 -5.879 1 98.69 309 THR B CA 1
ATOM 6350 C C . THR B 1 309 ? 0.835 19.281 -6.816 1 98.69 309 THR B C 1
ATOM 6352 O O . THR B 1 309 ? 1.742 19.844 -7.422 1 98.69 309 THR B O 1
ATOM 6355 N N . GLY B 1 310 ? -0.414 19.594 -6.891 1 98.75 310 GLY B N 1
ATOM 6356 C CA . GLY B 1 310 ? -0.775 20.781 -7.641 1 98.75 310 GLY B CA 1
ATOM 6357 C C . GLY B 1 310 ? -0.169 22.047 -7.078 1 98.75 310 GLY B C 1
ATOM 6358 O O . GLY B 1 310 ? 0.317 22.906 -7.824 1 98.75 310 GLY B O 1
ATOM 6359 N N . VAL B 1 311 ? -0.241 22.203 -5.742 1 98.88 311 VAL B N 1
ATOM 6360 C CA . VAL B 1 311 ? 0.377 23.344 -5.078 1 98.88 311 VAL B CA 1
ATOM 6361 C C . VAL B 1 311 ? 1.887 23.328 -5.305 1 98.88 311 VAL B C 1
ATOM 6363 O O . VAL B 1 311 ? 2.482 24.328 -5.68 1 98.88 311 VAL B O 1
ATOM 6366 N N . LEU B 1 312 ? 2.436 22.172 -5.117 1 98.75 312 LEU B N 1
ATOM 6367 C CA . LEU B 1 312 ? 3.879 22.031 -5.266 1 98.75 312 LEU B CA 1
ATOM 6368 C C . LEU B 1 312 ? 4.324 22.406 -6.672 1 98.75 312 LEU B C 1
ATOM 6370 O O . LEU B 1 312 ? 5.316 23.109 -6.848 1 98.75 312 LEU B O 1
ATOM 6374 N N . ALA B 1 313 ? 3.592 21.969 -7.656 1 98.56 313 ALA B N 1
ATOM 6375 C CA . ALA B 1 313 ? 3.945 22.203 -9.055 1 98.56 313 ALA B CA 1
ATOM 6376 C C . ALA B 1 313 ? 3.902 23.688 -9.391 1 98.56 313 ALA B C 1
ATOM 6378 O O . ALA B 1 313 ? 4.566 24.141 -10.32 1 98.56 313 ALA B O 1
ATOM 6379 N N . ARG B 1 314 ? 3.209 24.438 -8.648 1 98.56 314 ARG B N 1
ATOM 6380 C CA . ARG B 1 314 ? 3.008 25.859 -8.945 1 98.56 314 ARG B CA 1
ATOM 6381 C C . ARG B 1 314 ? 4.09 26.719 -8.289 1 98.56 314 ARG B C 1
ATOM 6383 O O . ARG B 1 314 ? 4.262 27.891 -8.641 1 98.56 314 ARG B O 1
ATOM 6390 N N . LEU B 1 315 ? 4.824 26.188 -7.34 1 98.5 315 LEU B N 1
ATOM 6391 C CA . LEU B 1 315 ? 5.828 26.953 -6.613 1 98.5 315 LEU B CA 1
ATOM 6392 C C . LEU B 1 315 ? 6.875 27.516 -7.566 1 98.5 315 LEU B C 1
ATOM 6394 O O . LEU B 1 315 ? 7.141 28.719 -7.555 1 98.5 315 LEU B O 1
ATOM 6398 N N . GLY B 1 316 ? 7.434 26.703 -8.406 1 97.88 316 GLY B N 1
ATOM 6399 C CA . GLY B 1 316 ? 8.5 27.109 -9.305 1 97.88 316 GLY B CA 1
ATOM 6400 C C . GLY B 1 316 ? 8.102 28.234 -10.242 1 97.88 316 GLY B C 1
ATOM 6401 O O . GLY B 1 316 ? 8.641 29.328 -10.164 1 97.88 316 GLY B O 1
ATOM 6402 N N . PRO B 1 317 ? 7.137 27.953 -11.055 1 98.19 317 PRO B N 1
ATOM 6403 C CA . PRO B 1 317 ? 6.703 28.953 -12.031 1 98.19 317 PRO B CA 1
ATOM 6404 C C . PRO B 1 317 ? 6.312 30.281 -11.391 1 98.19 317 PRO B C 1
ATOM 6406 O O . PRO B 1 317 ? 6.559 31.344 -11.961 1 98.19 317 PRO B O 1
ATOM 6409 N N . GLN B 1 318 ? 5.805 30.266 -10.172 1 98.31 318 GLN B N 1
ATOM 6410 C CA . GLN B 1 318 ? 5.27 31.484 -9.57 1 98.31 318 GLN B CA 1
ATOM 6411 C C . GLN B 1 318 ? 6.34 32.219 -8.773 1 98.31 318 GLN B C 1
ATOM 6413 O O . GLN B 1 318 ? 6.133 33.375 -8.352 1 98.31 318 GLN B O 1
ATOM 6418 N N . THR B 1 319 ? 7.488 31.641 -8.547 1 97.5 319 THR B N 1
ATOM 6419 C CA . THR B 1 319 ? 8.562 32.281 -7.805 1 97.5 319 THR B CA 1
ATOM 6420 C C . THR B 1 319 ? 9.797 32.469 -8.68 1 97.5 319 THR B C 1
ATOM 6422 O O . THR B 1 319 ? 10.906 32.656 -8.172 1 97.5 319 THR B O 1
ATOM 6425 N N . SER B 1 320 ? 9.617 32.281 -9.945 1 96 320 SER B N 1
ATOM 6426 C CA . SER B 1 320 ? 10.711 32.344 -10.906 1 96 320 SER B CA 1
ATOM 6427 C C . SER B 1 320 ? 11.836 31.406 -10.531 1 96 320 SER B C 1
ATOM 6429 O O . SER B 1 320 ? 13.016 31.766 -10.602 1 96 320 SER B O 1
ATOM 6431 N N . GLY B 1 321 ? 11.453 30.266 -9.992 1 95.12 321 GLY B N 1
ATOM 6432 C CA . GLY B 1 321 ? 12.406 29.203 -9.711 1 95.12 321 GLY B CA 1
ATOM 6433 C C . GLY B 1 321 ? 13.07 29.344 -8.352 1 95.12 321 GLY B C 1
ATOM 6434 O O . GLY B 1 321 ? 13.898 28.5 -7.973 1 95.12 321 GLY B O 1
ATOM 6435 N N . ARG B 1 322 ? 12.75 30.328 -7.594 1 94.44 322 ARG B N 1
ATOM 6436 C CA . ARG B 1 322 ? 13.352 30.531 -6.281 1 94.44 322 ARG B CA 1
ATOM 6437 C C . ARG B 1 322 ? 13.023 29.359 -5.348 1 94.44 322 ARG B C 1
ATOM 6439 O O . ARG B 1 322 ? 13.859 28.938 -4.551 1 94.44 322 ARG B O 1
ATOM 6446 N N . VAL B 1 323 ? 11.828 28.906 -5.355 1 96.5 323 VAL B N 1
ATOM 6447 C CA . VAL B 1 323 ? 11.367 27.734 -4.621 1 96.5 323 VAL B CA 1
ATOM 6448 C C . VAL B 1 323 ? 10.641 26.781 -5.57 1 96.5 323 VAL B C 1
ATOM 6450 O O . VAL B 1 323 ? 9.664 27.156 -6.219 1 96.5 323 VAL B O 1
ATOM 6453 N N . THR B 1 324 ? 11.133 25.609 -5.656 1 97.12 324 THR B N 1
ATOM 6454 C CA . THR B 1 324 ? 10.5 24.578 -6.473 1 97.12 324 THR B CA 1
ATOM 6455 C C . THR B 1 324 ? 10.039 23.406 -5.605 1 97.12 324 THR B C 1
ATOM 6457 O O . THR B 1 324 ? 10.344 23.359 -4.414 1 97.12 324 THR B O 1
ATOM 6460 N N . TRP B 1 325 ? 9.242 22.516 -6.23 1 97.19 325 TRP B N 1
ATOM 6461 C CA . TRP B 1 325 ? 8.719 21.391 -5.461 1 97.19 325 TRP B CA 1
ATOM 6462 C C . TRP B 1 325 ? 9.844 20.516 -4.945 1 97.19 325 TRP B C 1
ATOM 6464 O O . TRP B 1 325 ? 9.734 19.922 -3.869 1 97.19 325 TRP B O 1
ATOM 6474 N N . SER B 1 326 ? 11 20.406 -5.656 1 95.38 326 SER B N 1
ATOM 6475 C CA . SER B 1 326 ? 12.117 19.562 -5.25 1 95.38 326 SER B CA 1
ATOM 6476 C C . SER B 1 326 ? 12.883 20.172 -4.082 1 95.38 326 SER B C 1
ATOM 6478 O O . SER B 1 326 ? 13.781 19.547 -3.521 1 95.38 326 SER B O 1
ATOM 6480 N N . ASP B 1 327 ? 12.578 21.406 -3.75 1 95.5 327 ASP B N 1
ATOM 6481 C CA . ASP B 1 327 ? 13.156 22.047 -2.57 1 95.5 327 ASP B CA 1
ATOM 6482 C C . ASP B 1 327 ? 12.453 21.578 -1.296 1 95.5 327 ASP B C 1
ATOM 6484 O O . ASP B 1 327 ? 12.938 21.828 -0.189 1 95.5 327 ASP B O 1
ATOM 6488 N N . LEU B 1 328 ? 11.336 20.922 -1.42 1 95.56 328 LEU B N 1
ATOM 6489 C CA . LEU B 1 328 ? 10.57 20.375 -0.3 1 95.56 328 LEU B CA 1
ATOM 6490 C C . LEU B 1 328 ? 10.68 18.859 -0.255 1 95.56 328 LEU B C 1
ATOM 6492 O O . LEU B 1 328 ? 11.031 18.234 -1.254 1 95.56 328 LEU B O 1
ATOM 6496 N N . THR B 1 329 ? 10.469 18.312 0.871 1 92.75 329 THR B N 1
ATOM 6497 C CA . THR B 1 329 ? 10.328 16.891 1.104 1 92.75 329 THR B CA 1
ATOM 6498 C C . THR B 1 329 ? 8.984 16.562 1.749 1 92.75 329 THR B C 1
ATOM 6500 O O . THR B 1 329 ? 8.25 17.469 2.15 1 92.75 329 THR B O 1
ATOM 6503 N N . ALA B 1 330 ? 8.648 15.258 1.759 1 92.5 330 ALA B N 1
ATOM 6504 C CA . ALA B 1 330 ? 7.547 14.883 2.641 1 92.5 330 ALA B CA 1
ATOM 6505 C C . ALA B 1 330 ? 7.949 15.023 4.105 1 92.5 330 ALA B C 1
ATOM 6507 O O . ALA B 1 330 ? 9.133 14.922 4.445 1 92.5 330 ALA B O 1
ATOM 6508 N N . LEU B 1 331 ? 7.031 15.375 4.895 1 87.5 331 LEU B N 1
ATOM 6509 C CA . LEU B 1 331 ? 7.266 15.328 6.336 1 87.5 331 LEU B CA 1
ATOM 6510 C C . LEU B 1 331 ? 7.445 13.891 6.812 1 87.5 331 LEU B C 1
ATOM 6512 O O . LEU B 1 331 ? 6.535 13.07 6.672 1 87.5 331 LEU B O 1
ATOM 6516 N N . PRO B 1 332 ? 8.555 13.555 7.309 1 77.12 332 PRO B N 1
ATOM 6517 C CA . PRO B 1 332 ? 8.883 12.156 7.566 1 77.12 332 PRO B CA 1
ATOM 6518 C C . PRO B 1 332 ? 7.98 11.523 8.625 1 77.12 332 PRO B C 1
ATOM 6520 O O . PRO B 1 332 ? 7.785 10.305 8.625 1 77.12 332 PRO B O 1
ATOM 6523 N N . CYS B 1 333 ? 7.453 12.242 9.477 1 78.25 333 CYS B N 1
ATOM 6524 C CA . CYS B 1 333 ? 6.715 11.656 10.594 1 78.25 333 CYS B CA 1
ATOM 6525 C C . CYS B 1 333 ? 5.297 11.281 10.172 1 78.25 333 CYS B C 1
ATOM 6527 O O . CYS B 1 333 ? 4.641 10.477 10.828 1 78.25 333 CYS B O 1
ATOM 6529 N N . SER B 1 334 ? 4.781 11.883 9.227 1 86.81 334 SER B N 1
ATOM 6530 C CA . SER B 1 334 ? 3.424 11.594 8.773 1 86.81 334 SER B CA 1
ATOM 6531 C C . SER B 1 334 ? 3.426 10.82 7.461 1 86.81 334 SER B C 1
ATOM 6533 O O . SER B 1 334 ? 4.488 10.508 6.922 1 86.81 334 SER B O 1
ATOM 6535 N N . HIS B 1 335 ? 2.262 10.398 7.098 1 93.25 335 HIS B N 1
ATOM 6536 C CA . HIS B 1 335 ? 2.125 9.805 5.77 1 93.25 335 HIS B CA 1
ATOM 6537 C C . HIS B 1 335 ? 2.664 10.734 4.691 1 93.25 335 HIS B C 1
ATOM 6539 O O . HIS B 1 335 ? 2.441 11.945 4.742 1 93.25 335 HIS B O 1
ATOM 6545 N N . PRO B 1 336 ? 3.393 10.25 3.738 1 93.38 336 PRO B N 1
ATOM 6546 C CA . PRO B 1 336 ? 4.078 11.109 2.77 1 93.38 336 PRO B CA 1
ATOM 6547 C C . PRO B 1 336 ? 3.113 11.969 1.949 1 93.38 336 PRO B C 1
ATOM 6549 O O . PRO B 1 336 ? 3.525 12.953 1.339 1 93.38 336 PRO B O 1
ATOM 6552 N N . HIS B 1 337 ? 1.861 11.578 1.92 1 96.94 337 HIS B N 1
ATOM 6553 C CA . HIS B 1 337 ? 0.872 12.336 1.163 1 96.94 337 HIS B CA 1
ATOM 6554 C C . HIS B 1 337 ? 0.281 13.469 2.004 1 96.94 337 HIS B C 1
ATOM 6556 O O . HIS B 1 337 ? -0.524 14.258 1.51 1 96.94 337 HIS B O 1
ATOM 6562 N N . CYS B 1 338 ? 0.746 13.602 3.223 1 95.75 338 CYS B N 1
ATOM 6563 C CA . CYS B 1 338 ? -0.004 14.43 4.16 1 95.75 338 CYS B CA 1
ATOM 6564 C C . CYS B 1 338 ? 0.609 15.82 4.27 1 95.75 338 CYS B C 1
ATOM 6566 O O . CYS B 1 338 ? -0.058 16.766 4.695 1 95.75 338 CYS B O 1
ATOM 6568 N N . CYS B 1 339 ? 1.878 15.914 3.986 1 95.56 339 CYS B N 1
ATOM 6569 C CA . CYS B 1 339 ? 2.516 17.203 4.188 1 95.56 339 CYS B CA 1
ATOM 6570 C C . CYS B 1 339 ? 3.865 17.266 3.482 1 95.56 339 CYS B C 1
ATOM 6572 O O . CYS B 1 339 ? 4.594 16.266 3.441 1 95.56 339 CYS B O 1
ATOM 6574 N N . SER B 1 340 ? 4.117 18.375 2.895 1 95.75 340 SER B N 1
ATOM 6575 C CA . SER B 1 340 ? 5.453 18.672 2.398 1 95.75 340 SER B CA 1
ATOM 6576 C C . SER B 1 340 ? 6.066 19.844 3.152 1 95.75 340 SER B C 1
ATOM 6578 O O . SER B 1 340 ? 5.352 20.75 3.602 1 95.75 340 SER B O 1
ATOM 6580 N N . VAL B 1 341 ? 7.391 19.781 3.25 1 94.69 341 VAL B N 1
ATOM 6581 C CA . VAL B 1 341 ? 8.062 20.828 4.023 1 94.69 341 VAL B CA 1
ATOM 6582 C C . VAL B 1 341 ? 9.43 21.125 3.414 1 94.69 341 VAL B C 1
ATOM 6584 O O . VAL B 1 341 ? 10.102 20.219 2.908 1 94.69 341 VAL B O 1
ATOM 6587 N N . GLY B 1 342 ? 9.766 22.344 3.414 1 93 342 GLY B N 1
ATOM 6588 C CA . GLY B 1 342 ? 11.078 22.812 3.021 1 93 342 GLY B CA 1
ATOM 6589 C C . GLY B 1 342 ? 11.523 24.047 3.781 1 93 342 GLY B C 1
ATOM 6590 O O . GLY B 1 342 ? 10.695 24.875 4.18 1 93 342 GLY B O 1
ATOM 6591 N N . TYR B 1 343 ? 12.836 24.141 3.943 1 92.31 343 TYR B N 1
ATOM 6592 C CA . TYR B 1 343 ? 13.414 25.297 4.609 1 92.31 343 TYR B CA 1
ATOM 6593 C C . TYR B 1 343 ? 14.25 26.109 3.635 1 92.31 343 TYR B C 1
ATOM 6595 O O . TYR B 1 343 ? 15.078 25.562 2.902 1 92.31 343 TYR B O 1
ATOM 6603 N N . LEU B 1 344 ? 13.992 27.359 3.666 1 92.88 344 LEU B N 1
ATOM 6604 C CA . LEU B 1 344 ? 14.812 28.312 2.924 1 92.88 344 LEU B CA 1
ATOM 6605 C C . LEU B 1 344 ? 15.688 29.125 3.867 1 92.88 344 LEU B C 1
ATOM 6607 O O . LEU B 1 344 ? 15.234 29.531 4.945 1 92.88 344 LEU B O 1
ATOM 6611 N N . LEU B 1 345 ? 16.906 29.328 3.447 1 90.31 345 LEU B N 1
ATOM 6612 C CA . LEU B 1 345 ? 17.891 30.094 4.203 1 90.31 345 LEU B CA 1
ATOM 6613 C C . LEU B 1 345 ? 18.484 31.219 3.35 1 90.31 345 LEU B C 1
ATOM 6615 O O . LEU B 1 345 ? 18.812 31 2.182 1 90.31 345 LEU B O 1
ATOM 6619 N N . ARG B 1 346 ? 18.516 32.312 3.973 1 90.75 346 ARG B N 1
ATOM 6620 C CA . ARG B 1 346 ? 19.219 33.438 3.328 1 90.75 346 ARG B CA 1
ATOM 6621 C C . ARG B 1 346 ? 20.672 33.469 3.76 1 90.75 346 ARG B C 1
ATOM 6623 O O . ARG B 1 346 ? 20.969 33.656 4.945 1 90.75 346 ARG B O 1
ATOM 6630 N N . ASP B 1 347 ? 21.516 33.375 2.795 1 84.56 347 ASP B N 1
ATOM 6631 C CA . ASP B 1 347 ? 22.938 33.375 3.137 1 84.56 347 ASP B CA 1
ATOM 6632 C C . ASP B 1 347 ? 23.469 34.781 3.332 1 84.56 347 ASP B C 1
ATOM 6634 O O . ASP B 1 347 ? 22.703 35.75 3.299 1 84.56 347 ASP B O 1
ATOM 6638 N N . ASP B 1 348 ? 24.734 34.875 3.615 1 85.12 348 ASP B N 1
ATOM 6639 C CA . ASP B 1 348 ? 25.359 36.156 3.941 1 85.12 348 ASP B CA 1
ATOM 6640 C C . ASP B 1 348 ? 25.344 37.094 2.738 1 85.12 348 ASP B C 1
ATOM 6642 O O . ASP B 1 348 ? 25.453 38.312 2.893 1 85.12 348 ASP B O 1
ATOM 6646 N N . SER B 1 349 ? 25.234 36.562 1.58 1 86.62 349 SER B N 1
ATOM 6647 C CA . SER B 1 349 ? 25.172 37.375 0.373 1 86.62 349 SER B CA 1
ATOM 6648 C C . SER B 1 349 ? 23.734 37.812 0.082 1 86.62 349 SER B C 1
ATOM 6650 O O . SER B 1 349 ? 23.484 38.531 -0.875 1 86.62 349 SER B O 1
ATOM 6652 N N . GLY B 1 350 ? 22.797 37.344 0.799 1 88.88 350 GLY B N 1
ATOM 6653 C CA . GLY B 1 350 ? 21.406 37.75 0.665 1 88.88 350 GLY B CA 1
ATOM 6654 C C . GLY B 1 350 ? 20.609 36.844 -0.269 1 88.88 350 GLY B C 1
ATOM 6655 O O . GLY B 1 350 ? 19.484 37.188 -0.646 1 88.88 350 GLY B O 1
ATOM 6656 N N . VAL B 1 351 ? 21.203 35.719 -0.588 1 89.75 351 VAL B N 1
ATOM 6657 C CA . VAL B 1 351 ? 20.562 34.812 -1.533 1 89.75 351 VAL B CA 1
ATOM 6658 C C . VAL B 1 351 ? 19.828 33.688 -0.775 1 89.75 351 VAL B C 1
ATOM 6660 O O . VAL B 1 351 ? 20.391 33.062 0.128 1 89.75 351 VAL B O 1
ATOM 6663 N N . TRP B 1 352 ? 18.578 33.531 -1.154 1 92.75 352 TRP B N 1
ATOM 6664 C CA . TRP B 1 352 ? 17.781 32.438 -0.568 1 92.75 352 TRP B CA 1
ATOM 6665 C C . TRP B 1 352 ? 18.094 31.109 -1.246 1 92.75 352 TRP B C 1
ATOM 6667 O O . TRP B 1 352 ? 18.141 31.031 -2.477 1 92.75 352 TRP B O 1
ATOM 6677 N N . ARG B 1 353 ? 18.375 30.078 -0.45 1 89.69 353 ARG B N 1
ATOM 6678 C CA . ARG B 1 353 ? 18.562 28.719 -0.922 1 89.69 353 ARG B CA 1
ATOM 6679 C C . ARG B 1 353 ? 17.859 27.719 -0.013 1 89.69 353 ARG B C 1
ATOM 6681 O O . ARG B 1 353 ? 17.688 27.969 1.181 1 89.69 353 ARG B O 1
ATOM 6688 N N . SER B 1 354 ? 17.406 26.688 -0.588 1 91.94 354 SER B N 1
ATOM 6689 C CA . SER B 1 354 ? 16.734 25.688 0.227 1 91.94 354 SER B CA 1
ATOM 6690 C C . SER B 1 354 ? 17.75 24.766 0.899 1 91.94 354 SER B C 1
ATOM 6692 O O . SER B 1 354 ? 18.844 24.547 0.374 1 91.94 354 SER B O 1
ATOM 6694 N N . LEU B 1 355 ? 17.359 24.234 2.023 1 87.94 355 LEU B N 1
ATOM 6695 C CA . LEU B 1 355 ? 18.188 23.266 2.725 1 87.94 355 LEU B CA 1
ATOM 6696 C C . LEU B 1 355 ? 18.438 22.031 1.852 1 87.94 355 LEU B C 1
ATOM 6698 O O . LEU B 1 355 ? 19.547 21.5 1.821 1 87.94 355 LEU B O 1
ATOM 6702 N N . THR B 1 356 ? 17.422 21.562 1.155 1 88.31 356 THR B N 1
ATOM 6703 C CA . THR B 1 356 ? 17.516 20.391 0.293 1 88.31 356 THR B CA 1
ATOM 6704 C C . THR B 1 356 ? 18.531 20.625 -0.824 1 88.31 356 THR B C 1
ATOM 6706 O O . THR B 1 356 ? 19.312 19.734 -1.15 1 88.31 356 THR B O 1
ATOM 6709 N N . SER B 1 357 ? 18.453 21.766 -1.399 1 87.19 357 SER B N 1
ATOM 6710 C CA . SER B 1 357 ? 19.406 22.078 -2.463 1 87.19 357 SER B CA 1
ATOM 6711 C C . SER B 1 357 ? 20.828 22.188 -1.921 1 87.19 357 SER B C 1
ATOM 6713 O O . SER B 1 357 ? 21.781 21.812 -2.602 1 87.19 357 SER B O 1
ATOM 6715 N N . LEU B 1 358 ? 20.969 22.719 -0.8 1 84 358 LEU B N 1
ATOM 6716 C CA . LEU B 1 358 ? 22.281 22.891 -0.193 1 84 358 LEU B CA 1
ATOM 6717 C C . LEU B 1 358 ? 22.906 21.547 0.162 1 84 358 LEU B C 1
ATOM 6719 O O . LEU B 1 358 ? 24.109 21.344 -0.016 1 84 358 LEU B O 1
ATOM 6723 N N . LEU B 1 359 ? 22.125 20.672 0.64 1 82.25 359 LEU B N 1
ATOM 6724 C CA . LEU B 1 359 ? 22.625 19.375 1.055 1 82.25 359 LEU B CA 1
ATOM 6725 C C . LEU B 1 359 ? 22.641 18.391 -0.12 1 82.25 359 LEU B C 1
ATOM 6727 O O . LEU B 1 359 ? 23.531 17.547 -0.221 1 82.25 359 LEU B O 1
ATOM 6731 N N . GLY B 1 360 ? 21.672 18.516 -0.99 1 83.94 360 GLY B N 1
ATOM 6732 C CA . GLY B 1 360 ? 21.469 17.547 -2.049 1 83.94 360 GLY B CA 1
ATOM 6733 C C . GLY B 1 360 ? 20.484 16.453 -1.674 1 83.94 360 GLY B C 1
ATOM 6734 O O . GLY B 1 360 ? 20.5 15.945 -0.548 1 83.94 360 GLY B O 1
ATOM 6735 N N . HIS B 1 361 ? 19.688 16.047 -2.607 1 83.5 361 HIS B N 1
ATOM 6736 C CA . HIS B 1 361 ? 18.609 15.086 -2.375 1 83.5 361 HIS B CA 1
ATOM 6737 C C . HIS B 1 361 ? 19.156 13.727 -1.946 1 83.5 361 HIS B C 1
ATOM 6739 O O . HIS B 1 361 ? 18.719 13.164 -0.942 1 83.5 361 HIS B O 1
ATOM 6745 N N . ASP B 1 362 ? 20.062 13.234 -2.725 1 78.94 362 ASP B N 1
ATOM 6746 C CA . ASP B 1 362 ? 20.609 11.914 -2.459 1 78.94 362 ASP B CA 1
ATOM 6747 C C . ASP B 1 362 ? 21.297 11.867 -1.095 1 78.94 362 ASP B C 1
ATOM 6749 O O . ASP B 1 362 ? 21.141 10.898 -0.35 1 78.94 362 ASP B O 1
ATOM 6753 N N . ARG B 1 363 ? 22.047 12.891 -0.807 1 78.38 363 ARG B N 1
ATOM 6754 C CA . ARG B 1 363 ? 22.734 12.977 0.479 1 78.38 363 ARG B CA 1
ATOM 6755 C C . ARG B 1 363 ? 21.734 13.031 1.63 1 78.38 363 ARG B C 1
ATOM 6757 O O . ARG B 1 363 ? 21.953 12.43 2.68 1 78.38 363 ARG B O 1
ATOM 6764 N N . MET B 1 364 ? 20.719 13.758 1.45 1 82.38 364 MET B N 1
ATOM 6765 C CA . MET B 1 364 ? 19.688 13.875 2.475 1 82.38 364 MET B CA 1
ATOM 6766 C C . MET B 1 364 ? 19.031 12.531 2.734 1 82.38 364 MET B C 1
ATOM 6768 O O . MET B 1 364 ? 18.797 12.156 3.887 1 82.38 364 MET B O 1
ATOM 6772 N N . LEU B 1 365 ? 18.719 11.797 1.676 1 80.12 365 LEU B N 1
ATOM 6773 C CA . LEU B 1 365 ? 18.109 10.484 1.807 1 80.12 365 LEU B CA 1
ATOM 6774 C C . LEU B 1 365 ? 19.047 9.523 2.551 1 80.12 365 LEU B C 1
ATOM 6776 O O . LEU B 1 365 ? 18.578 8.727 3.375 1 80.12 365 LEU B O 1
ATOM 6780 N N . GLU B 1 366 ? 20.25 9.633 2.266 1 76 366 GLU B N 1
ATOM 6781 C CA . GLU B 1 366 ? 21.25 8.805 2.938 1 76 366 GLU B CA 1
ATOM 6782 C C . GLU B 1 366 ? 21.344 9.156 4.418 1 76 366 GLU B C 1
ATOM 6784 O O . GLU B 1 366 ? 21.406 8.266 5.27 1 76 366 GLU B O 1
ATOM 6789 N N . LEU B 1 367 ? 21.406 10.43 4.609 1 73.69 367 LEU B N 1
ATOM 6790 C CA . LEU B 1 367 ? 21.531 10.906 5.984 1 73.69 367 LEU B CA 1
ATOM 6791 C C . LEU B 1 367 ? 20.328 10.469 6.82 1 73.69 367 LEU B C 1
ATOM 6793 O O . LEU B 1 367 ? 20.484 10.148 8 1 73.69 367 LEU B O 1
ATOM 6797 N N . LEU B 1 368 ? 19.25 10.344 6.164 1 73.81 368 LEU B N 1
ATOM 6798 C CA . LEU B 1 368 ? 18.016 10.031 6.883 1 73.81 368 LEU B CA 1
ATOM 6799 C C . LEU B 1 368 ? 17.734 8.531 6.863 1 73.81 368 LEU B C 1
ATOM 6801 O O . LEU B 1 368 ? 16.734 8.078 7.422 1 73.81 368 LEU B O 1
ATOM 6805 N N . ASP B 1 369 ? 18.641 7.734 6.27 1 65.38 369 ASP B N 1
ATOM 6806 C CA . ASP B 1 369 ? 18.516 6.281 6.188 1 65.38 369 ASP B CA 1
ATOM 6807 C C . ASP B 1 369 ? 17.188 5.879 5.543 1 65.38 369 ASP B C 1
ATOM 6809 O O . ASP B 1 369 ? 16.516 4.961 6.012 1 65.38 369 ASP B O 1
ATOM 6813 N N . LEU B 1 370 ? 16.781 6.676 4.715 1 60.31 370 LEU B N 1
ATOM 6814 C CA . LEU B 1 370 ? 15.492 6.426 4.074 1 60.31 370 LEU B CA 1
ATOM 6815 C C . LEU B 1 370 ? 15.664 5.562 2.828 1 60.31 370 LEU B C 1
ATOM 6817 O O . LEU B 1 370 ? 14.688 5.035 2.293 1 60.31 370 LEU B O 1
ATOM 6821 N N . ALA B 1 371 ? 16.766 5.438 2.352 1 55.66 371 ALA B N 1
ATOM 6822 C CA . ALA B 1 371 ? 17.016 4.602 1.182 1 55.66 371 ALA B CA 1
ATOM 6823 C C . ALA B 1 371 ? 18.219 3.693 1.412 1 55.66 371 ALA B C 1
ATOM 6825 O O . ALA B 1 371 ? 19.312 3.945 0.883 1 55.66 371 ALA B O 1
ATOM 6826 N N . PRO B 1 372 ? 17.922 2.75 2.307 1 46.59 372 PRO B N 1
ATOM 6827 C CA . PRO B 1 372 ? 19.094 1.943 2.639 1 46.59 372 PRO B CA 1
ATOM 6828 C C . PRO B 1 372 ? 19.781 1.367 1.403 1 46.59 372 PRO B C 1
ATOM 6830 O O . PRO B 1 372 ? 21 1.153 1.411 1 46.59 372 PRO B O 1
ATOM 6833 N N . ASP B 1 373 ? 19 1.114 0.37 1 47.97 373 ASP B N 1
ATOM 6834 C CA . ASP B 1 373 ? 19.594 0.505 -0.817 1 47.97 373 ASP B CA 1
ATOM 6835 C C . ASP B 1 373 ? 20.453 1.509 -1.575 1 47.97 373 ASP B C 1
ATOM 6837 O O . ASP B 1 373 ? 21.359 1.12 -2.32 1 47.97 373 ASP B O 1
ATOM 6841 N N . LEU B 1 374 ? 20.125 2.742 -1.49 1 42.59 374 LEU B N 1
ATOM 6842 C CA . LEU B 1 374 ? 20.969 3.746 -2.129 1 42.59 374 LEU B CA 1
ATOM 6843 C C . LEU B 1 374 ? 22.328 3.824 -1.449 1 42.59 374 LEU B C 1
ATOM 6845 O O . LEU B 1 374 ? 23.312 4.242 -2.064 1 42.59 374 LEU B O 1
ATOM 6849 N N . VAL B 1 375 ? 22.406 3.598 -0.262 1 39.16 375 VAL B N 1
ATOM 6850 C CA . VAL B 1 375 ? 23.641 3.697 0.523 1 39.16 375 VAL B CA 1
ATOM 6851 C C . VAL B 1 375 ? 24.562 2.535 0.182 1 39.16 375 VAL B C 1
ATOM 6853 O O . VAL B 1 375 ? 25.781 2.641 0.333 1 39.16 375 VAL B O 1
ATOM 6856 N N . ALA B 1 376 ? 24.047 1.4 -0.213 1 34.81 376 ALA B N 1
ATOM 6857 C CA . ALA B 1 376 ? 24.969 0.279 -0.394 1 34.81 376 ALA B CA 1
ATOM 6858 C C . ALA B 1 376 ? 25.953 0.553 -1.528 1 34.81 376 ALA B C 1
ATOM 6860 O O . ALA B 1 376 ? 27.062 0.004 -1.547 1 34.81 376 ALA B O 1
ATOM 6861 N N . ASN B 1 377 ? 25.578 1.212 -2.592 1 29.78 377 ASN B N 1
ATOM 6862 C CA . ASN B 1 377 ? 26.484 1.342 -3.73 1 29.78 377 ASN B CA 1
ATOM 6863 C C . ASN B 1 377 ? 27.469 2.49 -3.535 1 29.78 377 ASN B C 1
ATOM 6865 O O . ASN B 1 377 ? 28.312 2.738 -4.395 1 29.78 377 ASN B O 1
ATOM 6869 N N . ARG B 1 378 ? 27.203 3.541 -2.768 1 37 378 ARG B N 1
ATOM 6870 C CA . ARG B 1 378 ? 28.172 4.637 -2.789 1 37 378 ARG B CA 1
ATOM 6871 C C . ARG B 1 378 ? 29.234 4.445 -1.723 1 37 378 ARG B C 1
ATOM 6873 O O . ARG B 1 378 ? 28.922 4.281 -0.542 1 37 378 ARG B O 1
ATOM 6880 N N . ILE B 1 379 ? 30.547 3.988 -2.123 1 34.72 379 ILE B N 1
ATOM 6881 C CA . ILE B 1 379 ? 31.828 3.904 -1.451 1 34.72 379 ILE B CA 1
ATOM 6882 C C . ILE B 1 379 ? 32.031 5.145 -0.587 1 34.72 379 ILE B C 1
ATOM 6884 O O . ILE B 1 379 ? 32.344 5.035 0.606 1 34.72 379 ILE B O 1
ATOM 6888 N N . ALA B 1 380 ? 33.125 6.156 -1.239 1 32.78 380 ALA B N 1
ATOM 6889 C CA . ALA B 1 380 ? 34.25 6.969 -0.812 1 32.78 380 ALA B CA 1
ATOM 6890 C C . ALA B 1 380 ? 33.781 8.281 -0.196 1 32.78 380 ALA B C 1
ATOM 6892 O O . ALA B 1 380 ? 34.594 9.203 -0.003 1 32.78 380 ALA B O 1
ATOM 6893 N N . ASP B 1 381 ? 32.625 8.836 -0.365 1 35.78 381 ASP B N 1
ATOM 6894 C CA . ASP B 1 381 ? 32.656 10.234 0.053 1 35.78 381 ASP B CA 1
ATOM 6895 C C . ASP B 1 381 ? 33.031 10.352 1.522 1 35.78 381 ASP B C 1
ATOM 6897 O O . ASP B 1 381 ? 32.906 9.406 2.293 1 35.78 381 ASP B O 1
ATOM 6901 N N . GLN B 1 382 ? 33.562 11.586 1.824 1 44.28 382 GLN B N 1
ATOM 6902 C CA . GLN B 1 382 ? 34.094 12.172 3.055 1 44.28 382 GLN B CA 1
ATOM 6903 C C . GLN B 1 382 ? 33.125 11.93 4.223 1 44.28 382 GLN B C 1
ATOM 6905 O O . GLN B 1 382 ? 32.125 12.609 4.355 1 44.28 382 GLN B O 1
ATOM 6910 N N . GLN B 1 383 ? 33 10.773 4.574 1 51.16 383 GLN B N 1
ATOM 6911 C CA . GLN B 1 383 ? 32.219 10.148 5.637 1 51.16 383 GLN B CA 1
ATOM 6912 C C . GLN B 1 383 ? 32.312 10.953 6.93 1 51.16 383 GLN B C 1
ATOM 6914 O O . GLN B 1 383 ? 33.406 11.195 7.441 1 51.16 383 GLN B O 1
ATOM 6919 N N . LEU B 1 384 ? 31.328 11.961 7.09 1 60.94 384 LEU B N 1
ATOM 6920 C CA . LEU B 1 384 ? 31.203 12.453 8.461 1 60.94 384 LEU B CA 1
ATOM 6921 C C . LEU B 1 384 ? 31.391 11.32 9.461 1 60.94 384 LEU B C 1
ATOM 6923 O O . LEU B 1 384 ? 30.984 10.188 9.211 1 60.94 384 LEU B O 1
ATOM 6927 N N . PRO B 1 385 ? 32.344 11.617 10.32 1 66.88 385 PRO B N 1
ATOM 6928 C CA . PRO B 1 385 ? 32.375 10.633 11.406 1 66.88 385 PRO B CA 1
ATOM 6929 C C . PRO B 1 385 ? 31 10.164 11.836 1 66.88 385 PRO B C 1
ATOM 6931 O O . PRO B 1 385 ? 30.031 10.922 11.75 1 66.88 385 PRO B O 1
ATOM 6934 N N . ALA B 1 386 ? 30.938 9.016 12.156 1 69.31 386 ALA B N 1
ATOM 6935 C CA . ALA B 1 386 ? 29.688 8.344 12.508 1 69.31 386 ALA B CA 1
ATOM 6936 C C . ALA B 1 386 ? 28.906 9.156 13.539 1 69.31 386 ALA B C 1
ATOM 6938 O O . ALA B 1 386 ? 27.672 9.258 13.453 1 69.31 386 ALA B O 1
ATOM 6939 N N . GLU B 1 387 ? 29.672 9.805 14.398 1 71.81 387 GLU B N 1
ATOM 6940 C CA . GLU B 1 387 ? 29.016 10.562 15.461 1 71.81 387 GLU B CA 1
ATOM 6941 C C . GLU B 1 387 ? 28.391 11.844 14.914 1 71.81 387 GLU B C 1
ATOM 6943 O O . GLU B 1 387 ? 27.281 12.219 15.312 1 71.81 387 GLU B O 1
ATOM 6948 N N . LEU B 1 388 ? 29.141 12.383 14.094 1 70.88 388 LEU B N 1
ATOM 6949 C CA . LEU B 1 388 ? 28.641 13.617 13.5 1 70.88 388 LEU B CA 1
ATOM 6950 C C . LEU B 1 388 ? 27.453 13.336 12.586 1 70.88 388 LEU B C 1
ATOM 6952 O O . LEU B 1 388 ? 26.5 14.117 12.539 1 70.88 388 LEU B O 1
ATOM 6956 N N . ARG B 1 389 ? 27.484 12.25 11.938 1 75 389 ARG B N 1
ATOM 6957 C CA . ARG B 1 389 ? 26.391 11.867 11.062 1 75 389 ARG B CA 1
ATOM 6958 C C . ARG B 1 389 ? 25.094 11.68 11.859 1 75 389 ARG B C 1
ATOM 6960 O O . ARG B 1 389 ? 24.016 12.094 11.422 1 75 389 ARG B O 1
ATOM 6967 N N . LYS B 1 390 ? 25.281 11.141 13 1 77.06 390 LYS B N 1
ATOM 6968 C CA . LYS B 1 390 ? 24.125 10.906 13.859 1 77.06 390 LYS B CA 1
ATOM 6969 C C . LYS B 1 390 ? 23.516 12.219 14.336 1 77.06 390 LYS B C 1
ATOM 6971 O O . LYS B 1 390 ? 22.297 12.367 14.375 1 77.06 390 LYS B O 1
ATOM 6976 N N . VAL B 1 391 ? 24.391 13.109 14.656 1 74.38 391 VAL B N 1
ATOM 6977 C CA . VAL B 1 391 ? 23.953 14.406 15.148 1 74.38 391 VAL B CA 1
ATOM 6978 C C . VAL B 1 391 ? 23.234 15.18 14.039 1 74.38 391 VAL B C 1
ATOM 6980 O O . VAL B 1 391 ? 22.172 15.766 14.266 1 74.38 391 VAL B O 1
ATOM 6983 N N . VAL B 1 392 ? 23.766 15.102 12.922 1 75.44 392 VAL B N 1
ATOM 6984 C CA . VAL B 1 392 ? 23.188 15.828 11.797 1 75.44 392 VAL B CA 1
ATOM 6985 C C . VAL B 1 392 ? 21.859 15.203 11.398 1 75.44 392 VAL B C 1
ATOM 6987 O O . VAL B 1 392 ? 20.891 15.914 11.125 1 75.44 392 VAL B O 1
ATOM 6990 N N . LYS B 1 393 ? 21.875 13.922 11.422 1 77.56 393 LYS B N 1
ATOM 6991 C CA . LYS B 1 393 ? 20.625 13.219 11.125 1 77.56 393 LYS B CA 1
ATOM 6992 C C . LYS B 1 393 ? 19.516 13.648 12.086 1 77.56 393 LYS B C 1
ATOM 6994 O O . LYS B 1 393 ? 18.422 14 11.648 1 77.56 393 LYS B O 1
ATOM 6999 N N . SER B 1 394 ? 19.875 13.688 13.25 1 77.06 394 SER B N 1
ATOM 7000 C CA . SER B 1 394 ? 18.891 14.055 14.266 1 77.06 394 SER B CA 1
ATOM 7001 C C . SER B 1 394 ? 18.422 15.5 14.094 1 77.06 394 SER B C 1
ATOM 7003 O O . SER B 1 394 ? 17.234 15.797 14.234 1 77.06 394 SER B O 1
ATOM 7005 N N . SER B 1 395 ? 19.344 16.328 13.766 1 78.25 395 SER B N 1
ATOM 7006 C CA . SER B 1 395 ? 19.016 17.75 13.586 1 78.25 395 SER B CA 1
ATOM 7007 C C . SER B 1 395 ? 18.125 17.953 12.375 1 78.25 395 SER B C 1
ATOM 7009 O O . SER B 1 395 ? 17.172 18.75 12.43 1 78.25 395 SER B O 1
ATOM 7011 N N . ILE B 1 396 ? 18.406 17.25 11.375 1 78.19 396 ILE B N 1
ATOM 7012 C CA . ILE B 1 396 ? 17.594 17.375 10.164 1 78.19 396 ILE B CA 1
ATOM 7013 C C . ILE B 1 396 ? 16.203 16.828 10.422 1 78.19 396 ILE B C 1
ATOM 7015 O O . ILE B 1 396 ? 15.203 17.438 10 1 78.19 396 ILE B O 1
ATOM 7019 N N . LEU B 1 397 ? 16.141 15.812 11.125 1 76.31 397 LEU B N 1
ATOM 7020 C CA . LEU B 1 397 ? 14.844 15.234 11.461 1 76.31 397 LEU B CA 1
ATOM 7021 C C . LEU B 1 397 ? 14.031 16.188 12.328 1 76.31 397 LEU B C 1
ATOM 7023 O O . LEU B 1 397 ? 12.812 16.312 12.164 1 76.31 397 LEU B O 1
ATOM 7027 N N . ASP B 1 398 ? 14.703 16.859 13.148 1 76.5 398 ASP B N 1
ATOM 7028 C CA . ASP B 1 398 ? 14.039 17.828 14 1 76.5 398 ASP B CA 1
ATOM 7029 C C . ASP B 1 398 ? 13.484 18.984 13.172 1 76.5 398 ASP B C 1
ATOM 7031 O O . ASP B 1 398 ? 12.391 19.484 13.445 1 76.5 398 ASP B O 1
ATOM 7035 N N . LEU B 1 399 ? 14.273 19.328 12.227 1 78.31 399 LEU B N 1
ATOM 7036 C CA . LEU B 1 399 ? 13.844 20.438 11.367 1 78.31 399 LEU B CA 1
ATOM 7037 C C . LEU B 1 399 ? 12.656 20.031 10.508 1 78.31 399 LEU B C 1
ATOM 7039 O O . LEU B 1 399 ? 11.727 20.812 10.312 1 78.31 399 LEU B O 1
ATOM 7043 N N . LEU B 1 400 ? 12.766 18.828 10.102 1 74.94 400 LEU B N 1
ATOM 7044 C CA . LEU B 1 400 ? 11.719 18.328 9.219 1 74.94 400 LEU B CA 1
ATOM 7045 C C . LEU B 1 400 ? 10.586 17.703 10.023 1 74.94 400 LEU B C 1
ATOM 7047 O O . LEU B 1 400 ? 10.172 16.562 9.742 1 74.94 400 LEU B O 1
ATOM 7051 N N . SER B 1 401 ? 10.297 18.281 11.102 1 75.69 401 SER B N 1
ATOM 7052 C CA . SER B 1 401 ? 9.211 17.828 11.961 1 75.69 401 SER B CA 1
ATOM 7053 C C . SER B 1 401 ? 8.234 18.969 12.266 1 75.69 401 SER B C 1
ATOM 7055 O O . SER B 1 401 ? 8.562 20.141 12.086 1 75.69 401 SER B O 1
ATOM 7057 N N . GLU B 1 402 ? 7.102 18.562 12.641 1 70.19 402 GLU B N 1
ATOM 7058 C CA . GLU B 1 402 ? 6.094 19.547 13.016 1 70.19 402 GLU B CA 1
ATOM 7059 C C . GLU B 1 402 ? 6.551 20.359 14.219 1 70.19 402 GLU B C 1
ATOM 7061 O O . GLU B 1 402 ? 6.086 21.484 14.422 1 70.19 402 GLU B O 1
ATOM 7066 N N . GLN B 1 403 ? 7.512 19.828 14.906 1 67.88 403 GLN B N 1
ATOM 7067 C CA . GLN B 1 403 ? 7.91 20.438 16.172 1 67.88 403 GLN B CA 1
ATOM 7068 C C . GLN B 1 403 ? 8.883 21.594 15.945 1 67.88 403 GLN B C 1
ATOM 7070 O O . GLN B 1 403 ? 9.156 22.375 16.859 1 67.88 403 GLN B O 1
ATOM 7075 N N . SER B 1 404 ? 9.289 21.688 14.758 1 74.75 404 SER B N 1
ATOM 7076 C CA . SER B 1 404 ? 10.305 22.703 14.523 1 74.75 404 SER B CA 1
ATOM 7077 C C . SER B 1 404 ? 9.742 24.094 14.789 1 74.75 404 SER B C 1
ATOM 7079 O O . SER B 1 404 ? 8.703 24.469 14.25 1 74.75 404 SER B O 1
ATOM 7081 N N . SER B 1 405 ? 10.367 24.688 15.742 1 75.56 405 SER B N 1
ATOM 7082 C CA . SER B 1 405 ? 10.008 26.031 16.156 1 75.56 405 SER B CA 1
ATOM 7083 C C . SER B 1 405 ? 11.227 26.953 16.141 1 75.56 405 SER B C 1
ATOM 7085 O O . SER B 1 405 ? 12.219 26.688 16.812 1 75.56 405 SER B O 1
ATOM 7087 N N . LEU B 1 406 ? 11.156 27.953 15.445 1 73.44 406 LEU B N 1
ATOM 7088 C CA . LEU B 1 406 ? 12.258 28.906 15.391 1 73.44 406 LEU B CA 1
ATOM 7089 C C . LEU B 1 406 ? 12.398 29.656 16.719 1 73.44 406 LEU B C 1
ATOM 7091 O O . LEU B 1 406 ? 13.43 30.266 16.984 1 73.44 406 LEU B O 1
ATOM 7095 N N . SER B 1 407 ? 11.367 29.5 17.484 1 72.12 407 SER B N 1
ATOM 7096 C CA . SER B 1 407 ? 11.383 30.219 18.75 1 72.12 407 SER B CA 1
ATOM 7097 C C . SER B 1 407 ? 12.047 29.375 19.844 1 72.12 407 SER B C 1
ATOM 7099 O O . SER B 1 407 ? 12.43 29.906 20.891 1 72.12 407 SER B O 1
ATOM 7101 N N . HIS B 1 408 ? 12.109 28.141 19.594 1 76.31 408 HIS B N 1
ATOM 7102 C CA . HIS B 1 408 ? 12.625 27.25 20.641 1 76.31 408 HIS B CA 1
ATOM 7103 C C . HIS B 1 408 ? 14.141 27.391 20.766 1 76.31 408 HIS B C 1
ATOM 7105 O O . HIS B 1 408 ? 14.844 27.453 19.766 1 76.31 408 HIS B O 1
ATOM 7111 N N . PRO B 1 409 ? 14.641 27.328 21.969 1 70.12 409 PRO B N 1
ATOM 7112 C CA . PRO B 1 409 ? 16.078 27.5 22.172 1 70.12 409 PRO B CA 1
ATOM 7113 C C . PRO B 1 409 ? 16.906 26.391 21.531 1 70.12 409 PRO B C 1
ATOM 7115 O O . PRO B 1 409 ? 18.078 26.609 21.203 1 70.12 409 PRO B O 1
ATOM 7118 N N . SER B 1 410 ? 16.281 25.266 21.375 1 73.25 410 SER B N 1
ATOM 7119 C CA . SER B 1 410 ? 17.016 24.141 20.781 1 73.25 410 SER B CA 1
ATOM 7120 C C . SER B 1 410 ? 17.375 24.422 19.328 1 73.25 410 SER B C 1
ATOM 7122 O O . SER B 1 410 ? 18.25 23.75 18.766 1 73.25 410 SER B O 1
ATOM 7124 N N . MET B 1 411 ? 16.812 25.359 18.766 1 76.06 411 MET B N 1
ATOM 7125 C CA . MET B 1 411 ? 17.016 25.641 17.344 1 76.06 411 MET B CA 1
ATOM 7126 C C . MET B 1 411 ? 18.438 26.141 17.094 1 76.06 411 MET B C 1
ATOM 7128 O O . MET B 1 411 ? 19.016 25.875 16.047 1 76.06 411 MET B O 1
ATOM 7132 N N . ALA B 1 412 ? 18.906 26.812 18.125 1 71.81 412 ALA B N 1
ATOM 7133 C CA . ALA B 1 412 ? 20.297 27.25 18.016 1 71.81 412 ALA B CA 1
ATOM 7134 C C . ALA B 1 412 ? 21.234 26.062 17.812 1 71.81 412 ALA B C 1
ATOM 7136 O O . ALA B 1 412 ? 22.109 26.094 16.953 1 71.81 412 ALA B O 1
ATOM 7137 N N . ARG B 1 413 ? 20.969 25.109 18.562 1 74.44 413 ARG B N 1
ATOM 7138 C CA . ARG B 1 413 ? 21.797 23.906 18.469 1 74.44 413 ARG B CA 1
ATOM 7139 C C . ARG B 1 413 ? 21.562 23.188 17.141 1 74.44 413 ARG B C 1
ATOM 7141 O O . ARG B 1 413 ? 22.516 22.734 16.5 1 74.44 413 ARG B O 1
ATOM 7148 N N . VAL B 1 414 ? 20.375 23.062 16.719 1 76.94 414 VAL B N 1
ATOM 7149 C CA . VAL B 1 414 ? 20 22.359 15.492 1 76.94 414 VAL B CA 1
ATOM 7150 C C . VAL B 1 414 ? 20.672 23.047 14.297 1 76.94 414 VAL B C 1
ATOM 7152 O O . VAL B 1 414 ? 21.344 22.391 13.5 1 76.94 414 VAL B O 1
ATOM 7155 N N . TRP B 1 415 ? 20.562 24.266 14.258 1 76.88 415 TRP B N 1
ATOM 7156 C CA . TRP B 1 415 ? 21.125 25.016 13.141 1 76.88 415 TRP B CA 1
ATOM 7157 C C . TRP B 1 415 ? 22.641 25.062 13.242 1 76.88 415 TRP B C 1
ATOM 7159 O O . TRP B 1 415 ? 23.344 25.016 12.219 1 76.88 415 TRP B O 1
ATOM 7169 N N . GLY B 1 416 ? 23.109 25.156 14.461 1 73.31 416 GLY B N 1
ATOM 7170 C CA . GLY B 1 416 ? 24.547 25.062 14.656 1 73.31 416 GLY B CA 1
ATOM 7171 C C . GLY B 1 416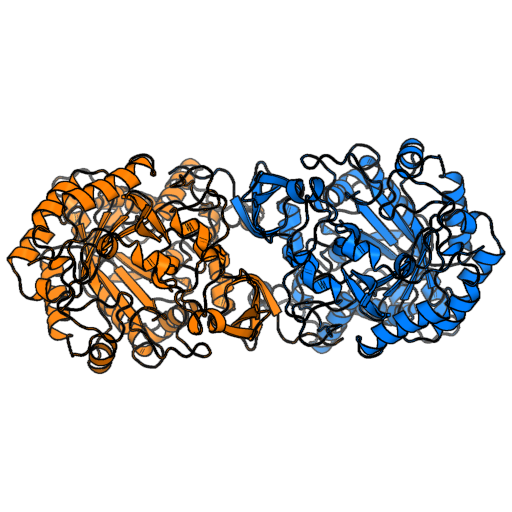 ? 25.141 23.781 14.125 1 73.31 416 GLY B C 1
ATOM 7172 O O . GLY B 1 416 ? 26.156 23.797 13.43 1 73.31 416 GLY B O 1
ATOM 7173 N N . ASP B 1 417 ? 24.484 22.734 14.438 1 73.88 417 ASP B N 1
ATOM 7174 C CA . ASP B 1 417 ? 24.938 21.422 14 1 73.88 417 ASP B CA 1
ATOM 7175 C C . ASP B 1 417 ? 24.922 21.312 12.477 1 73.88 417 ASP B C 1
ATOM 7177 O O . ASP B 1 417 ? 25.875 20.812 11.875 1 73.88 417 ASP B O 1
ATOM 7181 N N . ILE B 1 418 ? 23.906 21.781 11.93 1 73.88 418 ILE B N 1
ATOM 7182 C CA . ILE B 1 418 ? 23.75 21.672 10.477 1 73.88 418 ILE B CA 1
ATOM 7183 C C . ILE B 1 418 ? 24.766 22.578 9.789 1 73.88 418 ILE B C 1
ATOM 7185 O O . ILE B 1 418 ? 25.391 22.172 8.805 1 73.88 418 ILE B O 1
ATOM 7189 N N . CYS B 1 419 ? 24.984 23.703 10.336 1 71.44 419 CYS B N 1
ATOM 7190 C CA . CYS B 1 419 ? 25.938 24.656 9.75 1 71.44 419 CYS B CA 1
ATOM 7191 C C . CYS B 1 419 ? 27.359 24.141 9.883 1 71.44 419 CYS B C 1
ATOM 7193 O O . CYS B 1 419 ? 28.188 24.328 8.984 1 71.44 419 CYS B O 1
ATOM 7195 N N . ALA B 1 420 ? 27.578 23.609 10.945 1 68.06 420 ALA B N 1
ATOM 7196 C CA . ALA B 1 420 ? 28.922 23.094 11.188 1 68.06 420 ALA B CA 1
ATOM 7197 C C . ALA B 1 420 ? 29.25 21.938 10.242 1 68.06 420 ALA B C 1
ATOM 7199 O O . ALA B 1 420 ? 30.375 21.797 9.781 1 68.06 420 ALA B O 1
ATOM 7200 N N . ALA B 1 421 ? 28.234 21.188 10.055 1 66.31 421 ALA B N 1
ATOM 7201 C CA . ALA B 1 421 ? 28.469 19.969 9.281 1 66.31 421 ALA B CA 1
ATOM 7202 C C . ALA B 1 421 ? 28.344 20.234 7.785 1 66.31 421 ALA B C 1
ATOM 7204 O O . ALA B 1 421 ? 28.953 19.531 6.973 1 66.31 421 ALA B O 1
ATOM 7205 N N . CYS B 1 422 ? 27.531 21.25 7.625 1 65.94 422 CYS B N 1
ATOM 7206 C CA . CYS B 1 422 ? 27.25 21.5 6.219 1 65.94 422 CYS B CA 1
ATOM 7207 C C . CYS B 1 422 ? 27.641 22.922 5.836 1 65.94 422 CYS B C 1
ATOM 7209 O O . CYS B 1 422 ? 27.531 23.844 6.648 1 65.94 422 CYS B O 1
ATOM 7211 N N . ASP B 1 423 ? 28.406 23.125 4.871 1 66.06 423 ASP B N 1
ATOM 7212 C CA . ASP B 1 423 ? 28.719 24.453 4.395 1 66.06 423 ASP B CA 1
ATOM 7213 C C . ASP B 1 423 ? 27.5 25.141 3.789 1 66.06 423 ASP B C 1
ATOM 7215 O O . ASP B 1 423 ? 27.312 25.109 2.572 1 66.06 423 ASP B O 1
ATOM 7219 N N . LEU B 1 424 ? 26.734 25.688 4.734 1 68.12 424 LEU B N 1
ATOM 7220 C CA . LEU B 1 424 ? 25.469 26.266 4.289 1 68.12 424 LEU B CA 1
ATOM 7221 C C . LEU B 1 424 ? 25.656 27.703 3.834 1 68.12 424 LEU B C 1
ATOM 7223 O O . LEU B 1 424 ? 24.719 28.328 3.322 1 68.12 424 LEU B O 1
ATOM 7227 N N . GLY B 1 425 ? 26.828 28.25 3.949 1 64.38 425 GLY B N 1
ATOM 7228 C CA . GLY B 1 425 ? 27.109 29.625 3.555 1 64.38 425 GLY B CA 1
ATOM 7229 C C . GLY B 1 425 ? 26.562 30.641 4.543 1 64.38 425 GLY B C 1
ATOM 7230 O O . GLY B 1 425 ? 26.297 31.781 4.176 1 64.38 425 GLY B O 1
ATOM 7231 N N . VAL B 1 426 ? 26.203 30.109 5.707 1 65.94 426 VAL B N 1
ATOM 7232 C CA . VAL B 1 426 ? 25.703 31 6.738 1 65.94 426 VAL B CA 1
ATOM 7233 C C . VAL B 1 426 ? 26.672 31.031 7.922 1 65.94 426 VAL B C 1
ATOM 7235 O O . VAL B 1 426 ? 26.281 30.703 9.047 1 65.94 426 VAL B O 1
ATOM 7238 N N . GLY B 1 427 ? 27.781 31.469 7.664 1 68.19 427 GLY B N 1
ATOM 7239 C CA . GLY B 1 427 ? 28.812 31.5 8.695 1 68.19 427 GLY B CA 1
ATOM 7240 C C . GLY B 1 427 ? 28.391 32.281 9.922 1 68.19 427 GLY B C 1
ATOM 7241 O O . GLY B 1 427 ? 28.703 31.922 11.047 1 68.19 427 GLY B O 1
ATOM 7242 N N . THR B 1 428 ? 27.641 33.25 9.648 1 65.31 428 THR B N 1
ATOM 7243 C CA . THR B 1 428 ? 27.172 34.062 10.75 1 65.31 428 THR B CA 1
ATOM 7244 C C . THR B 1 428 ? 26.266 33.281 11.695 1 65.31 428 THR B C 1
ATOM 7246 O O . THR B 1 428 ? 26.391 33.406 12.914 1 65.31 428 THR B O 1
ATOM 7249 N N . LEU B 1 429 ? 25.438 32.531 11.141 1 67 429 LEU B N 1
ATOM 7250 C CA . LEU B 1 429 ? 24.547 31.703 11.961 1 67 429 LEU B CA 1
ATOM 7251 C C . LEU B 1 429 ? 25.359 30.688 12.766 1 67 429 LEU B C 1
ATOM 7253 O O . LEU B 1 429 ? 25.062 30.453 13.938 1 67 429 LEU B O 1
ATOM 7257 N N . ALA B 1 430 ? 26.281 30.234 12.164 1 65.5 430 ALA B N 1
ATOM 7258 C CA . ALA B 1 430 ? 27.156 29.266 12.828 1 65.5 430 ALA B CA 1
ATOM 7259 C C . ALA B 1 430 ? 27.891 29.891 14.008 1 65.5 430 ALA B C 1
ATOM 7261 O O . ALA B 1 430 ? 27.984 29.281 15.078 1 65.5 430 ALA B O 1
ATOM 7262 N N . THR B 1 431 ? 28.266 31.047 13.742 1 64.56 431 THR B N 1
ATOM 7263 C CA . THR B 1 431 ? 29.016 31.75 14.773 1 64.56 431 THR B CA 1
ATOM 7264 C C . THR B 1 431 ? 28.125 32.094 15.961 1 64.56 431 THR B C 1
ATOM 7266 O O . THR B 1 431 ? 28.531 31.922 17.109 1 64.56 431 THR B O 1
ATOM 7269 N N . LEU B 1 432 ? 27.047 32.5 15.609 1 63.56 432 LEU B N 1
ATOM 7270 C CA . LEU B 1 432 ? 26.125 32.906 16.672 1 63.56 432 LEU B CA 1
ATOM 7271 C C . LEU B 1 432 ? 25.625 31.672 17.422 1 63.56 432 LEU B C 1
ATOM 7273 O O . LEU B 1 432 ? 25.438 31.734 18.641 1 63.56 432 LEU B O 1
ATOM 7277 N N . ALA B 1 433 ? 25.531 30.656 16.734 1 64.44 433 ALA B N 1
ATOM 7278 C CA . ALA B 1 433 ? 25.016 29.453 17.359 1 64.44 433 ALA B CA 1
ATOM 7279 C C . ALA B 1 433 ? 26.047 28.828 18.297 1 64.44 433 ALA B C 1
ATOM 7281 O O . ALA B 1 433 ? 25.688 28.156 19.266 1 64.44 433 ALA B O 1
ATOM 7282 N N . SER B 1 434 ? 27.375 29 17.922 1 60.5 434 SER B N 1
ATOM 7283 C CA . SER B 1 434 ? 28.453 28.422 18.719 1 60.5 434 SER B CA 1
ATOM 7284 C C . SER B 1 434 ? 28.75 29.281 19.938 1 60.5 434 SER B C 1
ATOM 7286 O O . SER B 1 434 ? 29.422 28.828 20.875 1 60.5 434 SER B O 1
ATOM 7288 N N . GLY B 1 435 ? 28.359 30.625 19.953 1 57.94 435 GLY B N 1
ATOM 7289 C CA . GLY B 1 435 ? 28.984 31.562 20.859 1 57.94 435 GLY B CA 1
ATOM 7290 C C . GLY B 1 435 ? 28.156 31.859 22.094 1 57.94 435 GLY B C 1
ATOM 7291 O O . GLY B 1 435 ? 26.922 31.922 22.016 1 57.94 435 GLY B O 1
ATOM 7292 N N . LYS B 1 436 ? 28.672 31.641 23.281 1 55.91 436 LYS B N 1
ATOM 7293 C CA . LYS B 1 436 ? 28.312 31.922 24.672 1 55.91 436 LYS B CA 1
ATOM 7294 C C . LYS B 1 436 ? 28.297 33.406 24.938 1 55.91 436 LYS B C 1
ATOM 7296 O O . LYS B 1 436 ? 28.391 33.844 26.078 1 55.91 436 LYS B O 1
ATOM 7301 N N . LEU B 1 437 ? 28.234 34.25 23.938 1 55.88 437 LEU B N 1
ATOM 7302 C CA . LEU B 1 437 ? 28.391 35.656 24.25 1 55.88 437 LEU B CA 1
ATOM 7303 C C . LEU B 1 437 ? 27.094 36.219 24.828 1 55.88 437 LEU B C 1
ATOM 7305 O O . LEU B 1 437 ? 26 35.781 24.453 1 55.88 437 LEU B O 1
ATOM 7309 N N . PRO B 1 438 ? 27.203 37.156 25.719 1 60.69 438 PRO B N 1
ATOM 7310 C CA . PRO B 1 438 ? 26.047 37.875 26.25 1 60.69 438 PRO B CA 1
ATOM 7311 C C . PRO B 1 438 ? 25.188 38.5 25.156 1 60.69 438 PRO B C 1
ATOM 7313 O O . PRO B 1 438 ? 25.734 39.094 24.219 1 60.69 438 PRO B O 1
ATOM 7316 N N . GLY B 1 439 ? 23.859 38.438 25.047 1 68.25 439 GLY B N 1
ATOM 7317 C CA . GLY B 1 439 ? 22.938 38.938 24.031 1 68.25 439 GLY B CA 1
ATOM 7318 C C . GLY B 1 439 ? 22.875 38.031 22.812 1 68.25 439 GLY B C 1
ATOM 7319 O O . GLY B 1 439 ? 22.219 38.375 21.828 1 68.25 439 GLY B O 1
ATOM 7320 N N . GLY B 1 440 ? 23.562 37.031 22.953 1 74.38 440 GLY B N 1
ATOM 7321 C CA . GLY B 1 440 ? 23.672 36.094 21.844 1 74.38 440 GLY B CA 1
ATOM 7322 C C . GLY B 1 440 ? 22.344 35.469 21.453 1 74.38 440 GLY B C 1
ATOM 7323 O O . GLY B 1 440 ? 22.062 35.312 20.266 1 74.38 440 GLY B O 1
ATOM 7324 N N . ALA B 1 441 ? 21.5 35.375 22.469 1 77.38 441 ALA B N 1
ATOM 7325 C CA . ALA B 1 441 ? 20.219 34.75 22.203 1 77.38 441 ALA B CA 1
ATOM 7326 C C . ALA B 1 441 ? 19.312 35.656 21.391 1 77.38 441 ALA B C 1
ATOM 7328 O O . ALA B 1 441 ? 18.656 35.219 20.438 1 77.38 441 ALA B O 1
ATOM 7329 N N . ALA B 1 442 ? 19.297 36.938 21.75 1 82.19 442 ALA B N 1
ATOM 7330 C CA . ALA B 1 442 ? 18.469 37.906 21.047 1 82.19 442 ALA B CA 1
ATOM 7331 C C . ALA B 1 442 ? 18.953 38.094 19.609 1 82.19 442 ALA B C 1
ATOM 7333 O O . ALA B 1 442 ? 18.156 38.25 18.688 1 82.19 442 ALA B O 1
ATOM 7334 N N . ARG B 1 443 ? 20.188 38.094 19.422 1 83.81 443 ARG B N 1
ATOM 7335 C CA . ARG B 1 443 ? 20.766 38.281 18.094 1 83.81 443 ARG B CA 1
ATOM 7336 C C . ARG B 1 443 ? 20.5 37.062 17.219 1 83.81 443 ARG B C 1
ATOM 7338 O O . ARG B 1 443 ? 20.219 37.188 16.031 1 83.81 443 ARG B O 1
ATOM 7345 N N . LEU B 1 444 ? 20.594 35.969 17.828 1 83.62 444 LEU B N 1
ATOM 7346 C CA . LEU B 1 444 ? 20.297 34.719 17.109 1 83.62 444 LEU B CA 1
ATOM 7347 C C . LEU B 1 444 ? 18.844 34.688 16.656 1 83.62 444 LEU B C 1
ATOM 7349 O O . LEU B 1 444 ? 18.547 34.344 15.523 1 83.62 444 LEU B O 1
ATOM 7353 N N . ARG B 1 445 ? 18.016 35 17.578 1 86.62 445 ARG B N 1
ATOM 7354 C CA . ARG B 1 445 ? 16.594 35.031 17.266 1 86.62 445 ARG B CA 1
ATOM 7355 C C . ARG B 1 445 ? 16.297 36 16.109 1 86.62 445 ARG B C 1
ATOM 7357 O O . ARG B 1 445 ? 15.516 35.656 15.219 1 86.62 445 ARG B O 1
ATOM 7364 N N . ALA B 1 446 ? 16.922 37.125 16.188 1 88.88 446 ALA B N 1
ATOM 7365 C CA . ALA B 1 446 ? 16.75 38.094 15.117 1 88.88 446 ALA B CA 1
ATOM 7366 C C . ALA B 1 446 ? 17.266 37.562 13.789 1 88.88 446 ALA B C 1
ATOM 7368 O O . ALA B 1 446 ? 16.656 37.781 12.742 1 88.88 446 ALA B O 1
ATOM 7369 N N . LEU B 1 447 ? 18.359 36.938 13.844 1 87.19 447 LEU B N 1
ATOM 7370 C CA . LEU B 1 447 ? 18.938 36.375 12.633 1 87.19 447 LEU B CA 1
ATOM 7371 C C . LEU B 1 447 ? 18.031 35.281 12.039 1 87.19 447 LEU B C 1
ATOM 7373 O O . LEU B 1 447 ? 17.828 35.25 10.828 1 87.19 447 LEU B O 1
ATOM 7377 N N . LEU B 1 448 ? 17.531 34.469 12.906 1 88.25 448 LEU B N 1
ATOM 7378 C CA . LEU B 1 448 ? 16.594 33.438 12.445 1 88.25 448 LEU B CA 1
ATOM 7379 C C . LEU B 1 448 ? 15.344 34.062 11.852 1 88.25 448 LEU B C 1
ATOM 7381 O O . LEU B 1 448 ? 14.836 33.625 10.828 1 88.25 448 LEU B O 1
ATOM 7385 N N . GLY B 1 449 ? 14.891 35.125 12.445 1 91.38 449 GLY B N 1
ATOM 7386 C CA . GLY B 1 449 ? 13.703 35.844 11.992 1 91.38 449 GLY B CA 1
ATOM 7387 C C . GLY B 1 449 ? 13.875 36.469 10.633 1 91.38 449 GLY B C 1
ATOM 7388 O O . GLY B 1 449 ? 12.906 36.688 9.906 1 91.38 449 GLY B O 1
ATOM 7389 N N . GLU B 1 450 ? 15.148 36.656 10.297 1 92.25 450 GLU B N 1
ATOM 7390 C CA . GLU B 1 450 ? 15.43 37.375 9.055 1 92.25 450 GLU B CA 1
ATOM 7391 C C . GLU B 1 450 ? 15.844 36.406 7.949 1 92.25 450 GLU B C 1
ATOM 7393 O O . GLU B 1 450 ? 15.758 36.719 6.766 1 92.25 450 GLU B O 1
ATOM 7398 N N . ARG B 1 451 ? 16.188 35.188 8.383 1 90.38 451 ARG B N 1
ATOM 7399 C CA . ARG B 1 451 ? 16.953 34.438 7.387 1 90.38 451 ARG B CA 1
ATOM 7400 C C . ARG B 1 451 ? 16.375 33.031 7.203 1 90.38 451 ARG B C 1
ATOM 7402 O O . ARG B 1 451 ? 16.844 32.281 6.34 1 90.38 451 ARG B O 1
ATOM 7409 N N . VAL B 1 452 ? 15.438 32.625 7.965 1 90.75 452 VAL B N 1
ATOM 7410 C CA . VAL B 1 452 ? 14.914 31.281 7.863 1 90.75 452 VAL B CA 1
ATOM 7411 C C . VAL B 1 452 ? 13.406 31.328 7.625 1 90.75 452 VAL B C 1
ATOM 7413 O O . VAL B 1 452 ? 12.672 31.984 8.359 1 90.75 452 VAL B O 1
ATOM 7416 N N . VAL B 1 453 ? 12.977 30.641 6.602 1 94.69 453 VAL B N 1
ATOM 7417 C CA . VAL B 1 453 ? 11.555 30.531 6.305 1 94.69 453 VAL B CA 1
ATOM 7418 C C . VAL B 1 453 ? 11.203 29.078 5.988 1 94.69 453 VAL B C 1
ATOM 7420 O O . VAL B 1 453 ? 11.867 28.438 5.168 1 94.69 453 VAL B O 1
ATOM 7423 N N . ARG B 1 454 ? 10.227 28.562 6.629 1 95.31 454 ARG B N 1
ATOM 7424 C CA . ARG B 1 454 ? 9.703 27.219 6.383 1 95.31 454 ARG B CA 1
ATOM 7425 C C . ARG B 1 454 ? 8.508 27.266 5.434 1 95.31 454 ARG B C 1
ATOM 7427 O O . ARG B 1 454 ? 7.57 28.031 5.648 1 95.31 454 ARG B O 1
ATOM 7434 N N . VAL B 1 455 ? 8.539 26.484 4.406 1 96.88 455 VAL B N 1
ATOM 7435 C CA . VAL B 1 455 ? 7.41 26.359 3.486 1 96.88 455 VAL B CA 1
ATOM 7436 C C . VAL B 1 455 ? 6.754 24.984 3.658 1 96.88 455 VAL B C 1
ATOM 7438 O O . VAL B 1 455 ? 7.422 23.953 3.549 1 96.88 455 VAL B O 1
ATOM 7441 N N . THR B 1 456 ? 5.477 25 3.928 1 96.81 456 THR B N 1
ATOM 7442 C CA . THR B 1 456 ? 4.727 23.766 4.152 1 96.81 456 THR B CA 1
ATOM 7443 C C . THR B 1 456 ? 3.496 23.719 3.252 1 96.81 456 THR B C 1
ATOM 7445 O O . THR B 1 456 ? 2.85 24.734 3.016 1 96.81 456 THR B O 1
ATOM 7448 N N . VAL B 1 457 ? 3.232 22.609 2.689 1 98 457 VAL B N 1
ATOM 7449 C CA . VAL B 1 457 ? 1.985 22.328 1.987 1 98 457 VAL B CA 1
ATOM 7450 C C . VAL B 1 457 ? 1.215 21.234 2.719 1 98 457 VAL B C 1
ATOM 7452 O O . VAL B 1 457 ? 1.733 20.141 2.922 1 98 457 VAL B O 1
ATOM 7455 N N . LYS B 1 458 ? 0.06 21.547 3.133 1 97 458 LYS B N 1
ATOM 7456 C CA . LYS B 1 458 ? -0.73 20.625 3.951 1 97 458 LYS B CA 1
ATOM 7457 C C . LYS B 1 458 ? -2.105 20.391 3.336 1 97 458 LYS B C 1
ATOM 7459 O O . LYS B 1 458 ? -3.057 21.125 3.627 1 97 458 LYS B O 1
ATOM 7464 N N . PRO B 1 459 ? -2.26 19.312 2.568 1 97.31 459 PRO B N 1
ATOM 7465 C CA . PRO B 1 459 ? -3.549 18.969 1.959 1 97.31 459 PRO B CA 1
ATOM 7466 C C . PRO B 1 459 ? -4.438 18.141 2.881 1 97.31 459 PRO B C 1
ATOM 7468 O O . PRO B 1 459 ? -4.309 16.922 2.924 1 97.31 459 PRO B O 1
ATOM 7471 N N . PHE B 1 460 ? -5.359 18.75 3.547 1 97.06 460 PHE B N 1
ATOM 7472 C CA . PHE B 1 460 ? -6.305 17.984 4.344 1 97.06 460 PHE B CA 1
ATOM 7473 C C . PHE B 1 460 ? -7.27 17.203 3.449 1 97.06 460 PHE B C 1
ATOM 7475 O O . PHE B 1 460 ? -7.512 17.609 2.307 1 97.06 460 PHE B O 1
ATOM 7482 N N . MET B 1 461 ? -7.746 16.141 3.99 1 97.31 461 MET B N 1
ATOM 7483 C CA . MET B 1 461 ? -8.625 15.273 3.211 1 97.31 461 MET B CA 1
ATOM 7484 C C . MET B 1 461 ? -10.086 15.594 3.477 1 97.31 461 MET B C 1
ATOM 7486 O O . MET B 1 461 ? -10.438 16.047 4.566 1 97.31 461 MET B O 1
ATOM 7490 N N . ASP B 1 462 ? -10.914 15.453 2.523 1 96.5 462 ASP B N 1
ATOM 7491 C CA . ASP B 1 462 ? -12.344 15.211 2.672 1 96.5 462 ASP B CA 1
ATOM 7492 C C . ASP B 1 462 ? -12.727 13.828 2.15 1 96.5 462 ASP B C 1
ATOM 7494 O O . ASP B 1 462 ? -11.852 13.023 1.806 1 96.5 462 ASP B O 1
ATOM 7498 N N . ILE B 1 463 ? -13.992 13.5 2.111 1 96.62 463 ILE B N 1
ATOM 7499 C CA . ILE B 1 463 ? -14.383 12.125 1.812 1 96.62 463 ILE B CA 1
ATOM 7500 C C . ILE B 1 463 ? -13.984 11.773 0.382 1 96.62 463 ILE B C 1
ATOM 7502 O O . ILE B 1 463 ? -13.688 10.617 0.081 1 96.62 463 ILE B O 1
ATOM 7506 N N . ASN B 1 464 ? -13.867 12.758 -0.544 1 97.75 464 ASN B N 1
ATOM 7507 C CA . ASN B 1 464 ? -13.531 12.523 -1.944 1 97.75 464 ASN B CA 1
ATOM 7508 C C . ASN B 1 464 ? -12.07 12.117 -2.109 1 97.75 464 ASN B C 1
ATOM 7510 O O . ASN B 1 464 ? -11.703 11.492 -3.105 1 97.75 464 ASN B O 1
ATOM 7514 N N . THR B 1 465 ? -11.211 12.445 -1.162 1 98.12 465 THR B N 1
ATOM 7515 C CA . THR B 1 465 ? -9.789 12.156 -1.289 1 98.12 465 THR B CA 1
ATOM 7516 C C . THR B 1 465 ? -9.297 11.328 -0.103 1 98.12 465 THR B C 1
ATOM 7518 O O . THR B 1 465 ? -8.094 11.109 0.052 1 98.12 465 THR B O 1
ATOM 7521 N N . MET B 1 466 ? -10.172 10.906 0.739 1 98.06 466 MET B N 1
ATOM 7522 C CA . MET B 1 466 ? -9.773 10.281 1.998 1 98.06 466 MET B CA 1
ATOM 7523 C C . MET B 1 466 ? -9.328 8.844 1.775 1 98.06 466 MET B C 1
ATOM 7525 O O . MET B 1 466 ? -10.078 8.039 1.223 1 98.06 466 MET B O 1
ATOM 7529 N N . ILE B 1 467 ? -8.141 8.531 2.162 1 98.38 467 ILE B N 1
ATOM 7530 C CA . ILE B 1 467 ? -7.68 7.152 2.246 1 98.38 467 ILE B CA 1
ATOM 7531 C C . ILE B 1 467 ? -7.344 6.809 3.695 1 98.38 467 ILE B C 1
ATOM 7533 O O . ILE B 1 467 ? -6.859 7.656 4.445 1 98.38 467 ILE B O 1
ATOM 7537 N N . GLU B 1 468 ? -7.566 5.645 4.098 1 98.25 468 GLU B N 1
ATOM 7538 C CA . GLU B 1 468 ? -7.52 5.199 5.488 1 98.25 468 GLU B CA 1
ATOM 7539 C C . GLU B 1 468 ? -6.105 5.289 6.051 1 98.25 468 GLU B C 1
ATOM 7541 O O . GLU B 1 468 ? -5.918 5.629 7.223 1 98.25 468 GLU B O 1
ATOM 7546 N N . GLU B 1 469 ? -5.102 5.012 5.262 1 97.31 469 GLU B N 1
ATOM 7547 C CA . GLU B 1 469 ? -3.73 4.98 5.762 1 97.31 469 GLU B CA 1
ATOM 7548 C C . GLU B 1 469 ? -3.283 6.363 6.223 1 97.31 469 GLU B C 1
ATOM 7550 O O . GLU B 1 469 ? -2.482 6.484 7.152 1 97.31 469 GLU B O 1
ATOM 7555 N N . ARG B 1 470 ? -3.811 7.422 5.586 1 97.56 470 ARG B N 1
ATOM 7556 C CA . ARG B 1 470 ? -3.475 8.773 6.023 1 97.56 470 ARG B CA 1
ATOM 7557 C C . ARG B 1 470 ? -4.109 9.086 7.375 1 97.56 470 ARG B C 1
ATOM 7559 O O . ARG B 1 470 ? -3.566 9.859 8.156 1 97.56 470 ARG B O 1
ATOM 7566 N N . LEU B 1 471 ? -5.281 8.477 7.66 1 98.06 471 LEU B N 1
ATOM 7567 C CA . LEU B 1 471 ? -5.879 8.602 8.984 1 98.06 471 LEU B CA 1
ATOM 7568 C C . LEU B 1 471 ? -5.062 7.848 10.023 1 98.06 471 LEU B C 1
ATOM 7570 O O . LEU B 1 471 ? -4.781 8.367 11.102 1 98.06 471 LEU B O 1
ATOM 7574 N N . THR B 1 472 ? -4.629 6.676 9.656 1 96.75 472 THR B N 1
ATOM 7575 C CA . THR B 1 472 ? -3.93 5.789 10.586 1 96.75 472 THR B CA 1
ATOM 7576 C C . THR B 1 472 ? -2.562 6.363 10.945 1 96.75 472 THR B C 1
ATOM 7578 O O . THR B 1 472 ? -2.098 6.207 12.078 1 96.75 472 THR B O 1
ATOM 7581 N N . GLN B 1 473 ? -1.954 7.051 10.016 1 95.5 473 GLN B N 1
ATOM 7582 C CA . GLN B 1 473 ? -0.626 7.605 10.25 1 95.5 473 GLN B CA 1
ATOM 7583 C C . GLN B 1 473 ? -0.692 9.117 10.461 1 95.5 473 GLN B C 1
ATOM 7585 O O . GLN B 1 473 ? 0.281 9.828 10.211 1 95.5 473 GLN B O 1
ATOM 7590 N N . CYS B 1 474 ? -1.786 9.602 10.82 1 95.19 474 CYS B N 1
ATOM 7591 C CA . CYS B 1 474 ? -1.961 11.031 11.055 1 95.19 474 CYS B CA 1
ATOM 7592 C C . CYS B 1 474 ? -1.183 11.484 12.281 1 95.19 474 CYS B C 1
ATOM 7594 O O . CYS B 1 474 ? -1.12 10.766 13.281 1 95.19 474 CYS B O 1
ATOM 7596 N N . CYS B 1 475 ? -0.611 12.656 12.219 1 92.19 475 CYS B N 1
ATOM 7597 C CA . CYS B 1 475 ? 0.076 13.172 13.398 1 92.19 475 CYS B CA 1
ATOM 7598 C C . CYS B 1 475 ? -0.55 14.477 13.875 1 92.19 475 CYS B C 1
ATOM 7600 O O . CYS B 1 475 ? -0.041 15.117 14.797 1 92.19 475 CYS B O 1
ATOM 7602 N N . VAL B 1 476 ? -1.592 14.922 13.234 1 96.19 476 VAL B N 1
ATOM 7603 C CA . VAL B 1 476 ? -2.383 16.078 13.641 1 96.19 476 VAL B CA 1
ATOM 7604 C C . VAL B 1 476 ? -3.723 15.609 14.211 1 96.19 476 VAL B C 1
ATOM 7606 O O . VAL B 1 476 ? -4.566 15.086 13.477 1 96.19 476 VAL B O 1
ATOM 7609 N N . HIS B 1 477 ? -3.908 15.82 15.484 1 97.88 477 HIS B N 1
ATOM 7610 C CA . HIS B 1 477 ? -5.105 15.328 16.156 1 97.88 477 HIS B CA 1
ATOM 7611 C C . HIS B 1 477 ? -5.883 16.453 16.812 1 97.88 477 HIS B C 1
ATOM 7613 O O . HIS B 1 477 ? -5.289 17.406 17.328 1 97.88 477 HIS B O 1
ATOM 7619 N N . VAL B 1 478 ? -7.188 16.328 16.766 1 98.38 478 VAL B N 1
ATOM 7620 C CA . VAL B 1 478 ? -8.094 17.266 17.422 1 98.38 478 VAL B CA 1
ATOM 7621 C C . VAL B 1 478 ? -8.5 16.719 18.781 1 98.38 478 VAL B C 1
ATOM 7623 O O . VAL B 1 478 ? -8.844 15.547 18.922 1 98.38 478 VAL B O 1
ATOM 7626 N N . ALA B 1 479 ? -8.453 17.609 19.75 1 98.56 479 ALA B N 1
ATOM 7627 C CA . ALA B 1 479 ? -8.93 17.219 21.078 1 98.56 479 ALA B CA 1
ATOM 7628 C C . ALA B 1 479 ? -10.438 16.969 21.062 1 98.56 479 ALA B C 1
ATOM 7630 O O . ALA B 1 479 ? -11.203 17.828 20.625 1 98.56 479 ALA B O 1
ATOM 7631 N N . THR B 1 480 ? -10.82 15.82 21.547 1 98.12 480 THR B N 1
ATOM 7632 C CA . THR B 1 480 ? -12.227 15.422 21.609 1 98.12 480 THR B CA 1
ATOM 7633 C C . THR B 1 480 ? -12.562 14.875 23 1 98.12 480 THR B C 1
ATOM 7635 O O . THR B 1 480 ? -11.672 14.68 23.828 1 98.12 480 THR B O 1
ATOM 7638 N N . VAL B 1 481 ? -13.844 14.766 23.203 1 97.12 481 VAL B N 1
ATOM 7639 C CA . VAL B 1 481 ? -14.344 14.18 24.453 1 97.12 481 VAL B CA 1
ATOM 7640 C C . VAL B 1 481 ? -15.18 12.938 24.141 1 97.12 481 VAL B C 1
ATOM 7642 O O . VAL B 1 481 ? -16.094 12.992 23.312 1 97.12 481 VAL B O 1
ATOM 7645 N N . GLY B 1 482 ? -14.773 11.812 24.75 1 94.19 482 GLY B N 1
ATOM 7646 C CA . GLY B 1 482 ? -15.477 10.57 24.516 1 94.19 482 GLY B CA 1
ATOM 7647 C C . GLY B 1 482 ? -16.656 10.375 25.453 1 94.19 482 GLY B C 1
ATOM 7648 O O . GLY B 1 482 ? -17.094 11.312 26.109 1 94.19 482 GLY B O 1
ATOM 7649 N N . GLU B 1 483 ? -17.125 9.07 25.344 1 86.69 483 GLU B N 1
ATOM 7650 C CA . GLU B 1 483 ? -18.203 8.703 26.25 1 86.69 483 GLU B CA 1
ATOM 7651 C C . GLU B 1 483 ? -17.766 8.836 27.719 1 86.69 483 GLU B C 1
ATOM 7653 O O . GLU B 1 483 ? -16.641 8.508 28.062 1 86.69 483 GLU B O 1
ATOM 7658 N N . GLY B 1 484 ? -18.562 9.422 28.609 1 87.94 484 GLY B N 1
ATOM 7659 C CA . GLY B 1 484 ? -18.266 9.578 30.031 1 87.94 484 GLY B CA 1
ATOM 7660 C C . GLY B 1 484 ? -17.422 10.805 30.328 1 87.94 484 GLY B C 1
ATOM 7661 O O . GLY B 1 484 ? -17.016 11.016 31.469 1 87.94 484 GLY B O 1
ATOM 7662 N N . GLY B 1 485 ? -17.016 11.531 29.281 1 91.19 485 GLY B N 1
ATOM 7663 C CA . GLY B 1 485 ? -16.297 12.773 29.5 1 91.19 485 GLY B CA 1
ATOM 7664 C C . GLY B 1 485 ? -14.789 12.625 29.422 1 91.19 485 GLY B C 1
ATOM 7665 O O . GLY B 1 485 ? -14.047 13.547 29.75 1 91.19 485 GLY B O 1
ATOM 7666 N N . ALA B 1 486 ? -14.359 11.461 28.938 1 93.31 486 ALA B N 1
ATOM 7667 C CA . ALA B 1 486 ? -12.922 11.219 28.844 1 93.31 486 ALA B CA 1
ATOM 7668 C C . ALA B 1 486 ? -12.289 12.078 27.766 1 93.31 486 ALA B C 1
ATOM 7670 O O . ALA B 1 486 ? -12.812 12.164 26.656 1 93.31 486 ALA B O 1
ATOM 7671 N N . HIS B 1 487 ? -11.18 12.805 28.156 1 97.12 487 HIS B N 1
ATOM 7672 C CA . HIS B 1 487 ? -10.43 13.562 27.156 1 97.12 487 HIS B CA 1
ATOM 7673 C C . HIS B 1 487 ? -9.648 12.633 26.234 1 97.12 487 HIS B C 1
ATOM 7675 O O . HIS B 1 487 ? -8.969 11.711 26.703 1 97.12 487 HIS B O 1
ATOM 7681 N N . GLN B 1 488 ? -9.852 12.781 24.984 1 97.94 488 GLN B N 1
ATOM 7682 C CA . GLN B 1 488 ? -9.203 11.992 23.938 1 97.94 488 GLN B CA 1
ATOM 7683 C C . GLN B 1 488 ? -8.93 12.844 22.703 1 97.94 488 GLN B C 1
ATOM 7685 O O . GLN B 1 488 ? -8.953 14.078 22.766 1 97.94 488 GLN B O 1
ATOM 7690 N N . CYS B 1 489 ? -8.477 12.227 21.609 1 98.06 489 CYS B N 1
ATOM 7691 C CA . CYS B 1 489 ? -8.289 12.969 20.375 1 98.06 489 CYS B CA 1
ATOM 7692 C C . CYS B 1 489 ? -8.516 12.062 19.156 1 98.06 489 CYS B C 1
ATOM 7694 O O . CYS B 1 489 ? -8.672 10.852 19.312 1 98.06 489 CYS B O 1
ATOM 7696 N N . ALA B 1 490 ? -8.656 12.594 18.094 1 98.44 490 ALA B N 1
ATOM 7697 C CA . ALA B 1 490 ? -8.844 11.914 16.812 1 98.44 490 ALA B CA 1
ATOM 7698 C C . ALA B 1 490 ? -8.211 12.703 15.672 1 98.44 490 ALA B C 1
ATOM 7700 O O . ALA B 1 490 ? -7.965 13.906 15.805 1 98.44 490 ALA B O 1
ATOM 7701 N N . PRO B 1 491 ? -7.887 12.023 14.57 1 98.25 491 PRO B N 1
ATOM 7702 C CA . PRO B 1 491 ? -7.27 12.711 13.438 1 98.25 491 PRO B CA 1
ATOM 7703 C C . PRO B 1 491 ? -8.109 13.883 12.93 1 98.25 491 PRO B C 1
ATOM 7705 O O . PRO B 1 491 ? -9.336 13.789 12.859 1 98.25 491 PRO B O 1
ATOM 7708 N N . PHE B 1 492 ? -7.457 14.961 12.547 1 97.62 492 PHE B N 1
ATOM 7709 C CA . PHE B 1 492 ? -8.094 16.188 12.094 1 97.62 492 PHE B CA 1
ATOM 7710 C C . PHE B 1 492 ? -9.07 15.914 10.961 1 97.62 492 PHE B C 1
ATOM 7712 O O . PHE B 1 492 ? -10.242 16.297 11.039 1 97.62 492 PHE B O 1
ATOM 7719 N N . CYS B 1 493 ? -8.656 15.18 9.953 1 97.69 493 CYS B N 1
ATOM 7720 C CA . CYS B 1 493 ? -9.477 14.961 8.773 1 97.69 493 CYS B CA 1
ATOM 7721 C C . CYS B 1 493 ? -10.711 14.117 9.109 1 97.69 493 CYS B C 1
ATOM 7723 O O . CYS B 1 493 ? -11.773 14.312 8.523 1 97.69 493 CYS B O 1
ATOM 7725 N N . ALA B 1 494 ? -10.555 13.188 10.047 1 97.94 494 ALA B N 1
ATOM 7726 C CA . ALA B 1 494 ? -11.703 12.375 10.453 1 97.94 494 ALA B CA 1
ATOM 7727 C C . ALA B 1 494 ? -12.75 13.234 11.164 1 97.94 494 ALA B C 1
ATOM 7729 O O . ALA B 1 494 ? -13.945 13.148 10.859 1 97.94 494 ALA B O 1
ATOM 7730 N N . VAL B 1 495 ? -12.297 14.07 12.062 1 97.25 495 VAL B N 1
ATOM 7731 C CA . VAL B 1 495 ? -13.188 14.914 12.844 1 97.25 495 VAL B CA 1
ATOM 7732 C C . VAL B 1 495 ? -13.93 15.875 11.914 1 97.25 495 VAL B C 1
ATOM 7734 O O . VAL B 1 495 ? -15.109 16.172 12.133 1 97.25 495 VAL B O 1
ATOM 7737 N N . GLN B 1 496 ? -13.242 16.359 10.883 1 95.12 496 GLN B N 1
ATOM 7738 C CA . GLN B 1 496 ? -13.867 17.297 9.945 1 95.12 496 GLN B CA 1
ATOM 7739 C C . GLN B 1 496 ? -14.859 16.578 9.031 1 95.12 496 GLN B C 1
ATOM 7741 O O . GLN B 1 496 ? -15.844 17.172 8.586 1 95.12 496 GLN B O 1
ATOM 7746 N N . ALA B 1 497 ? -14.664 15.328 8.75 1 95 497 ALA B N 1
ATOM 7747 C CA . ALA B 1 497 ? -15.422 14.609 7.719 1 95 497 ALA B CA 1
ATOM 7748 C C . ALA B 1 497 ? -16.703 14.023 8.297 1 95 497 ALA B C 1
ATOM 7750 O O . ALA B 1 497 ? -17.75 14.016 7.625 1 95 497 ALA B O 1
ATOM 7751 N N . TRP B 1 498 ? -16.641 13.516 9.539 1 95.94 498 TRP B N 1
ATOM 7752 C CA . TRP B 1 498 ? -17.781 12.781 10.07 1 95.94 498 TRP B CA 1
ATOM 7753 C C . TRP B 1 498 ? -18.422 13.531 11.242 1 95.94 498 TRP B C 1
ATOM 7755 O O . TRP B 1 498 ? -17.766 13.758 12.266 1 95.94 498 TRP B O 1
ATOM 7765 N N . ARG B 1 499 ? -19.641 13.773 11.211 1 93.62 499 ARG B N 1
ATOM 7766 C CA . ARG B 1 499 ? -20.391 14.586 12.164 1 93.62 499 ARG B CA 1
ATOM 7767 C C . ARG B 1 499 ? -20.312 13.977 13.562 1 93.62 499 ARG B C 1
ATOM 7769 O O . ARG B 1 499 ? -20.109 14.695 14.547 1 93.62 499 ARG B O 1
ATOM 7776 N N . PRO B 1 500 ? -20.5 12.648 13.695 1 94.94 500 PRO B N 1
ATOM 7777 C CA . PRO B 1 500 ? -20.422 12.086 15.047 1 94.94 500 PRO B CA 1
ATOM 7778 C C . PRO B 1 500 ? -19.094 12.375 15.727 1 94.94 500 PRO B C 1
ATOM 7780 O O . PRO B 1 500 ? -19.031 12.477 16.953 1 94.94 500 PRO B O 1
ATOM 7783 N N . LEU B 1 501 ? -18.047 12.492 14.969 1 96.44 501 LEU B N 1
ATOM 7784 C CA . LEU B 1 501 ? -16.75 12.844 15.531 1 96.44 501 LEU B CA 1
ATOM 7785 C C . LEU B 1 501 ? -16.641 14.352 15.773 1 96.44 501 LEU B C 1
ATOM 7787 O O . LEU B 1 501 ? -16.094 14.789 16.781 1 96.44 501 LEU B O 1
ATOM 7791 N N . SER B 1 502 ? -17.188 15.133 14.859 1 94.12 502 SER B N 1
ATOM 7792 C CA . SER B 1 502 ? -17.188 16.594 15.008 1 94.12 502 SER B CA 1
ATOM 7793 C C . SER B 1 502 ? -17.906 17 16.281 1 94.12 502 SER B C 1
ATOM 7795 O O . SER B 1 502 ? -17.547 18 16.922 1 94.12 502 SER B O 1
ATOM 7797 N N . ASP B 1 503 ? -18.922 16.266 16.594 1 94.06 503 ASP B N 1
ATOM 7798 C CA . ASP B 1 503 ? -19.734 16.562 17.766 1 94.06 503 ASP B CA 1
ATOM 7799 C C . ASP B 1 503 ? -18.938 16.328 19.062 1 94.06 503 ASP B C 1
ATOM 7801 O O . ASP B 1 503 ? -19.344 16.797 20.125 1 94.06 503 ASP B O 1
ATOM 7805 N N . GLN B 1 504 ? -17.812 15.617 18.906 1 96.06 504 GLN B N 1
ATOM 7806 C CA . GLN B 1 504 ? -17.016 15.297 20.078 1 96.06 504 GLN B CA 1
ATOM 7807 C C . GLN B 1 504 ? -15.945 16.344 20.312 1 96.06 504 GLN B C 1
ATOM 7809 O O . GLN B 1 504 ? -15.234 16.312 21.328 1 96.06 504 GLN B O 1
ATOM 7814 N N . ARG B 1 505 ? -15.82 17.375 19.469 1 95.25 505 ARG B N 1
ATOM 7815 C CA . ARG B 1 505 ? -14.875 18.469 19.719 1 95.25 505 ARG B CA 1
ATOM 7816 C C . ARG B 1 505 ? -15.094 19.062 21.109 1 95.25 505 ARG B C 1
ATOM 7818 O O . ARG B 1 505 ? -16.234 19.266 21.531 1 95.25 505 ARG B O 1
ATOM 7825 N N . ILE B 1 506 ? -14.039 19.453 21.719 1 95.38 506 ILE B N 1
ATOM 7826 C CA . ILE B 1 506 ? -14.164 19.922 23.094 1 95.38 506 ILE B CA 1
ATOM 7827 C C . ILE B 1 506 ? -15.055 21.156 23.141 1 95.38 506 ILE B C 1
ATOM 7829 O O . ILE B 1 506 ? -15.836 21.344 24.062 1 95.38 506 ILE B O 1
ATOM 7833 N N . SER B 1 507 ? -14.984 22.062 22.156 1 93.06 507 SER B N 1
ATOM 7834 C CA . SER B 1 507 ? -15.805 23.266 22.125 1 93.06 507 SER B CA 1
ATOM 7835 C C . SER B 1 507 ? -17.281 22.922 21.938 1 93.06 507 SER B C 1
ATOM 7837 O O . SER B 1 507 ? -18.156 23.641 22.438 1 93.06 507 SER B O 1
ATOM 7839 N N . THR B 1 508 ? -17.578 21.828 21.219 1 89.88 508 THR B N 1
ATOM 7840 C CA . THR B 1 508 ? -18.953 21.406 20.969 1 89.88 508 THR B CA 1
ATOM 7841 C C . THR B 1 508 ? -19.484 20.547 22.109 1 89.88 508 THR B C 1
ATOM 7843 O O . THR B 1 508 ? -20.625 20.719 22.547 1 89.88 508 THR B O 1
ATOM 7846 N N . ALA B 1 509 ? -18.688 19.688 22.625 1 92.25 509 ALA B N 1
ATOM 7847 C CA . ALA B 1 509 ? -19.125 18.672 23.594 1 92.25 509 ALA B CA 1
ATOM 7848 C C . ALA B 1 509 ? -19.234 19.266 25 1 92.25 509 ALA B C 1
ATOM 7850 O O . ALA B 1 509 ? -20.156 18.906 25.75 1 92.25 509 ALA B O 1
ATOM 7851 N N . ILE B 1 510 ? -18.328 20.266 25.344 1 90.31 510 ILE B N 1
ATOM 7852 C CA . ILE B 1 510 ? -18.328 20.672 26.75 1 90.31 510 ILE B CA 1
ATOM 7853 C C . ILE B 1 510 ? -18.234 22.188 26.844 1 90.31 510 ILE B C 1
ATOM 7855 O O . ILE B 1 510 ? -18.094 22.734 27.938 1 90.31 510 ILE B O 1
ATOM 7859 N N . GLY B 1 511 ? -18.203 22.828 25.688 1 89.19 511 GLY B N 1
ATOM 7860 C CA . GLY B 1 511 ? -18.219 24.281 25.734 1 89.19 511 GLY B CA 1
ATOM 7861 C C . GLY B 1 511 ? -19.469 24.828 26.422 1 89.19 511 GLY B C 1
ATOM 7862 O O . GLY B 1 511 ? -20.516 24.203 26.406 1 89.19 511 GLY B O 1
ATOM 7863 N N . LYS B 1 512 ? -19.312 25.953 27.062 1 88.88 512 LYS B N 1
ATOM 7864 C CA . LYS B 1 512 ? -20.406 26.625 27.734 1 88.88 512 LYS B CA 1
ATOM 7865 C C . LYS B 1 512 ? -20.734 27.953 27.078 1 88.88 512 LYS B C 1
ATOM 7867 O O . LYS B 1 512 ? -19.859 28.594 26.484 1 88.88 512 LYS B O 1
ATOM 7872 N N . ASP B 1 513 ? -21.984 28.297 27.109 1 77.56 513 ASP B N 1
ATOM 7873 C CA . ASP B 1 513 ? -22.438 29.531 26.5 1 77.56 513 ASP B CA 1
ATOM 7874 C C . ASP B 1 513 ? -21.906 30.75 27.281 1 77.56 513 ASP B C 1
ATOM 7876 O O . ASP B 1 513 ? -21.969 30.781 28.5 1 77.56 513 ASP B O 1
ATOM 7880 N N . LEU B 1 514 ? -21.094 31.594 26.484 1 65.38 514 LEU B N 1
ATOM 7881 C CA . LEU B 1 514 ? -20.656 32.875 27.062 1 65.38 514 LEU B CA 1
ATOM 7882 C C . LEU B 1 514 ? -21.844 33.781 27.328 1 65.38 514 LEU B C 1
ATOM 7884 O O . LEU B 1 514 ? -22.438 34.312 26.391 1 65.38 514 LEU B O 1
ATOM 7888 N N . ARG B 1 515 ? -23.094 33.438 27.922 1 47.94 515 ARG B N 1
ATOM 7889 C CA . ARG B 1 515 ? -24.094 34.469 28.203 1 47.94 515 ARG B CA 1
ATOM 7890 C C . ARG B 1 515 ? -23.609 35.406 29.312 1 47.94 515 ARG B C 1
ATOM 7892 O O . ARG B 1 515 ? -22.922 34.969 30.234 1 47.94 515 ARG B O 1
#